Protein AF-A0A954I9X8-F1 (afdb_monomer)

Secondary structure (DSSP, 8-state):
--SS--EEE--SSS--EESS-SSTT--B---EEEEESSS--EESSSB--EEES--EESS-B-BSSSSSB-TTSSB-B-SS-EE-SS---EEE--B-S-STTPPSSBS---EEEEESS---EE--SS--EEESS---B-TTS-B---HHHH----SSSSSSS------EE--SSS-EEE--SS--EEESS--SSSS--SGGG------EEESS-SSS-STT-----STTGGGTS--EEESSS--B--B-EETTEE-SS----SS--S-SS------B--SS--TT-TTSPPB--EEE--SSS-EEEEESBS-EEE--SSS-EEEEESS--EEE--SSS-EEEEESB----EETTS-BTTTTB-S----EEEE-TTSS-EEEES-TTSEE----BS-TTS----EEEEESSS-EEEEESSS-EEEEE---TTT-------SS-SS--BTTTTB-SS--GGGTTS--TT-TT----EETTEEP-----EEEEEES--EEE--SS--EEEEEESS-EEEE-TTTTHHHHT--S---TTS----EEEEESSS-EEEE-SSS-EEE-SSSSS-EEE----S--TTS--PPPSEE----TTHHHHHHHHHHHH-----S-TTTTGGGTTTT---TTT-TTHHHHHHSS-S-SS---TT--S-S-SSS-SSGGG-S-EEEES-SSEE--TT--EEEEEEEESS--SS-EEEEEEES-TTTEEES-SEEEE-TTTSSSPEEEEEEE---S------EEEEEEEE-TTTPPTTGGG-EEEEEEE-------S--EEES-SEES-SSPPEEE---TT-S-EEEEEEETTTTEEEEEEEEESSSEE--SS---SEEEEEEEEEEETTTEE-PPPPPEEEEE-----BPPPPSEESSSS-EEEB---TTEEEEEEEEEETTT--S-SEEEEEE-SSEEE-SSPPPSEEEEEEEEEEETTS-B-PPPPPEEEEE--PPPEEE--S-BS-SS-EEEEPPPTT-SEEEEEEEETTSS--SEEEEEE-SSEEE-SSPPPSSEEEEEEEEE-GGG-EEEEPPPEEEEBT----BS-PPPTT-SS--EEB---BTEEEEEEEEEETTTTEEEEEEEEEE-SSEE--SSPPPTT-EEEEEEEEEETTS-BPPPPPPEEEEPPPP--S-TTS---SSTTSSS-SS---------------------------------------------------------------------------------------

Radius of gyration: 41.99 Å; Cα contacts (8 Å, |Δi|>4): 3431; chains: 1; bounding box: 114×127×110 Å

Sequence (1251 aa):
GGQDHDRILGEAGDDDIIGGHNVADGSDTDDYIDGGSGHDTIAGDNASIHREPRVTDPRWRTLSGTQVLEVNGNGAVTGTAQADPAGVPKRAITLFNHTTTTGAGVFGNDMIAGGSDNDVIFGQLGNDVIQGDGALLTISGDMIYDIATTHLSVDDYDGQGRDGDDYVEGGGGNDVIFGNLGQDDLIGGSSSLYGTPTASHRPDGQDIIFGGSNTHTARNDAGDLTPDGHGRDADVILGDNGNIFRIVGINGVATPNHLQYNWDIYGGQHVIPRSTQYLEYAFGDASNPAFNDELHGESGDDTIHGMSGNDVIFGDGQDDNLIGGAGHDRIFGGSGEDGILGDDGRIFTSRNGLTEPLNGILTAAVQADFNIPNTYIGAMTNVSGRLKKTVDLASYYVGGNDIIYGGLGDDFIHGGAGDDALSGAEATTAWFITTAQNGTPILGYNSSTRKFADYVAGNSLAKINGFVLNFDATSGGSKINDGMDNIFGDEGNDWLVGGTQNDRLFGGMGDDLLNADDNLETHGGMNIMVDEAPFADADFAYGGAGFDVLIGNTGADRLIDWVKNFNTYVVPIDPTPTGVPVAAPTIIRDPSSVLVALLRALGESGGIDSDVDATMNLLDTELGMFTIEDDNALWQANTWIGQPRDPAHTGILTSQDGLGGYETAVVPGITVTGPATLQVSEDGASQSLQISLTSAPAGNVVVHVTSSDTSEFSVSTATLTFTPTNWLIPQEIVITGVDDNIADGPQTSQLLLVVDAASAPTGWSLVSRSLNVASTDNDPSVATITGPAAVTLDQRPTITWTEVPGASGYEVWISNVSTHTNPYLRAIASTNSFTPTTDLGIGMYDVWIQAIMPGGNRWAWSKMIRFRVETPVAITEPTFFQDTARPVFEWQPLPGAVRYDVWISNTTTGQSPIVRDMNVTSTSWQVPTDLPISNYRIWVRGIDAGGRGGQWSVMKTFRVTTPPAPVGPLASTFDRTPTFEWAPVPFATSYTLSVKNLNTGAEVHRVTGLTSLSWTAPTNLPDAFYRWQVVATGLGNLPGNWSAPVDFYVGGRPDFITQPGTYSTTPTIQWMAVGGAARYEIQIDRTDIRQNNLIHLSNLTNPFFTPSTPFVSGGSYRMWVRAISTTGEVGIWSSMLTFSVALTEDADDSVLLTSVESVLAELLPPSVSNHLPIAQEDSSRRMSVAPVAAQATAAVPQHRITGEPTRVISTIQPHNTTAETVADHEVTIDDIIDSVLDSLTMGISADGTQN

Mean predicted aligned error: 20.41 Å

Solvent-accessible surface area (backbone atoms only — not comparable to full-atom values): 66942 Å² total; per-residue (Å²): 71,59,70,53,66,47,78,48,73,65,64,68,54,63,51,79,47,44,43,16,29,79,42,69,90,38,45,25,40,42,29,38,37,24,36,48,28,41,45,38,35,41,29,33,32,22,28,42,78,42,84,41,100,47,67,52,34,84,48,26,22,16,18,55,44,62,29,37,50,41,100,80,58,36,34,25,55,40,101,52,60,28,60,52,62,91,62,69,8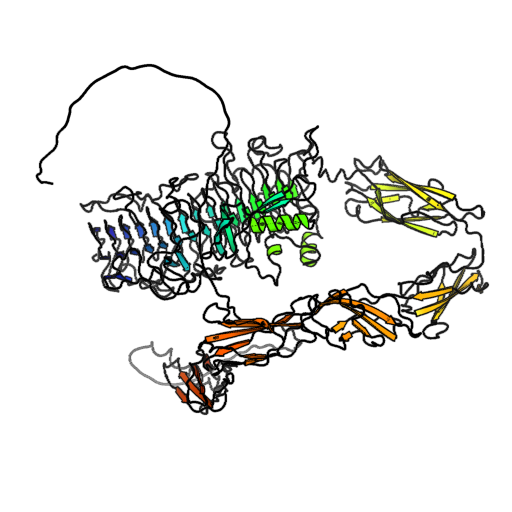7,37,64,48,59,33,59,37,69,57,36,80,80,56,63,90,49,42,31,35,42,29,39,41,15,39,11,32,20,44,36,41,40,33,40,41,54,35,47,24,36,40,30,31,21,29,74,42,58,41,103,82,75,48,71,69,67,62,39,93,81,65,67,44,66,54,67,47,66,86,52,87,80,46,29,30,48,32,33,39,26,36,18,29,26,47,26,38,41,27,41,27,45,20,40,30,40,40,26,37,9,29,44,64,81,46,66,29,84,45,67,68,32,40,41,64,52,42,30,38,38,30,39,24,25,66,80,36,76,49,95,79,36,56,48,53,84,54,65,34,24,53,23,51,27,24,32,35,42,29,36,51,30,30,39,68,26,47,30,22,32,44,60,68,43,72,52,81,44,64,48,70,61,71,52,70,75,75,44,91,49,61,51,70,41,56,28,46,36,70,47,95,64,54,85,69,50,74,78,54,84,66,38,49,31,42,38,36,33,20,29,11,41,24,39,39,37,40,42,41,18,21,18,27,39,35,30,24,7,35,46,21,40,40,32,32,26,36,40,29,31,35,39,35,33,29,20,22,56,24,29,38,31,38,22,35,50,44,83,27,68,31,25,21,62,44,52,25,52,51,56,62,35,79,63,49,43,67,60,44,80,44,67,44,89,95,56,86,52,63,50,78,27,31,54,72,67,41,78,41,48,32,41,41,68,67,44,77,81,49,47,33,32,26,42,38,22,33,16,37,25,53,22,27,39,38,35,34,22,18,44,22,40,35,21,33,24,34,60,30,89,88,60,64,65,89,72,52,55,86,87,64,62,80,49,46,70,33,86,92,73,66,40,43,67,81,65,47,56,82,54,74,49,41,49,65,88,86,49,75,87,44,58,68,46,50,59,99,83,40,76,56,74,18,38,46,22,25,38,36,31,30,30,39,40,25,40,40,34,35,34,33,58,44,23,36,42,37,33,4,32,21,54,21,34,42,37,45,44,43,47,58,58,34,92,75,29,39,39,72,44,57,59,62,81,91,40,61,46,49,24,36,38,36,39,31,44,41,50,17,30,41,36,37,32,46,73,54,22,40,40,38,40,72,75,68,76,40,54,47,74,47,57,40,40,54,72,58,65,92,85,65,84,80,69,61,57,36,63,45,63,66,88,43,81,57,50,54,54,42,53,51,46,46,40,77,48,36,27,54,60,73,79,58,54,82,90,75,58,39,72,37,47,50,50,19,59,75,43,71,87,76,41,57,63,62,44,40,70,57,65,68,80,79,75,64,83,52,72,76,59,84,77,68,86,84,35,64,32,70,78,71,34,44,77,54,71,25,62,50,42,78,45,78,51,66,72,98,69,48,66,33,18,22,75,47,40,60,41,69,36,35,37,23,41,59,38,77,38,96,38,55,36,34,33,36,42,44,57,76,44,67,69,52,28,46,59,77,44,57,60,50,78,33,32,68,87,45,19,71,53,63,44,79,41,38,42,26,14,29,73,62,99,62,85,80,60,69,50,75,46,38,43,39,38,35,34,36,58,92,49,32,39,96,78,32,51,80,30,67,53,77,45,69,36,30,31,35,67,56,73,77,62,77,43,42,69,73,30,57,55,62,63,38,61,51,44,42,57,52,31,31,33,50,64,46,86,77,47,65,20,28,43,41,42,32,24,33,63,25,76,70,34,76,73,62,45,76,51,77,28,81,52,56,48,48,60,53,96,56,73,68,23,32,30,40,34,42,38,38,43,26,45,23,29,79,92,72,50,69,54,75,65,26,71,70,50,65,30,26,28,25,39,52,35,54,66,57,89,65,65,52,69,31,70,42,42,50,52,74,51,41,36,61,85,58,61,42,42,68,26,24,38,39,40,30,26,32,62,73,78,66,38,74,65,71,44,74,46,77,70,43,73,63,52,62,48,61,50,94,56,76,46,48,22,34,41,35,38,39,35,36,18,33,20,16,66,64,72,49,69,38,35,62,19,79,79,45,64,34,29,30,20,33,39,28,48,81,70,28,70,83,44,14,15,57,58,38,49,49,54,41,30,38,48,84,50,60,66,44,70,23,28,33,41,39,31,16,28,57,81,70,51,26,26,82,41,75,46,68,75,35,81,62,59,55,52,59,47,93,55,74,56,68,77,40,44,30,27,34,36,35,26,30,24,12,54,88,76,36,66,28,37,61,20,79,76,39,67,30,28,30,47,17,33,30,50,74,75,54,82,61,60,42,82,43,48,59,39,70,41,38,36,49,69,36,42,62,48,57,26,27,32,39,41,29,30,32,56,81,78,68,39,71,68,73,42,71,50,75,73,38,74,55,57,56,51,62,58,94,59,69,53,62,64,64,37,34,33,39,30,38,36,22,27,26,30,74,88,67,53,72,26,49,67,26,72,81,46,73,51,49,25,49,70,72,88,68,95,63,97,83,77,76,99,79,83,73,94,76,77,90,73,73,92,81,90,88,87,85,88,89,84,90,85,90,83,91,84,92,88,87,88,90,83,91,84,89,89,87,88,86,84,87,85,82,82,87,89,90,88,78,69,30,57,58,90,90,87,92,92,84,91,84,88,90,82,84,90,83,89,87,84,81,86,88,88,90,85,82,88,90,87,84,91,87,88,82,88,86,88,86,83,90,87,89,85,83,90,84,84,87,132

pLDDT: mean 81.11, std 19.73, range [24.08, 98.81]

Structure (mmCIF, N/CA/C/O backbone):
data_AF-A0A954I9X8-F1
#
_entry.id   AF-A0A954I9X8-F1
#
loop_
_atom_site.group_PDB
_atom_site.id
_atom_site.type_symbol
_atom_site.label_atom_id
_atom_site.label_alt_id
_atom_site.label_comp_id
_atom_site.label_asym_id
_atom_site.label_entity_id
_atom_site.label_seq_id
_atom_site.pdbx_PDB_ins_code
_atom_site.Cartn_x
_atom_site.Cartn_y
_atom_site.Cartn_z
_atom_site.occupancy
_atom_site.B_iso_or_equiv
_atom_site.auth_seq_id
_atom_site.auth_comp_id
_atom_site.auth_asym_id
_atom_site.auth_atom_id
_atom_site.pdbx_PDB_model_num
ATOM 1 N N . GLY A 1 1 ? 38.640 -7.318 -29.055 1.00 73.06 1 GLY A N 1
ATOM 2 C CA . GLY A 1 1 ? 40.051 -7.570 -28.753 1.00 73.06 1 GLY A CA 1
ATOM 3 C C . GLY A 1 1 ? 40.530 -8.782 -29.516 1.00 73.06 1 GLY A C 1
ATOM 4 O O . GLY A 1 1 ? 40.394 -8.823 -30.747 1.00 73.06 1 GLY A O 1
ATOM 5 N N . GLY A 1 2 ? 41.136 -9.726 -28.799 1.00 69.88 2 GLY A N 1
ATOM 6 C CA . GLY A 1 2 ? 42.067 -10.722 -29.322 1.00 69.88 2 GLY A CA 1
ATOM 7 C C . GLY A 1 2 ? 41.688 -12.166 -28.992 1.00 69.88 2 GLY A C 1
ATOM 8 O O . GLY A 1 2 ? 40.712 -12.677 -29.519 1.00 69.88 2 GLY A O 1
ATOM 9 N N . GLN A 1 3 ? 42.557 -12.879 -28.268 1.00 71.19 3 GLN A N 1
ATOM 10 C CA . GLN A 1 3 ? 42.355 -14.249 -27.732 1.00 71.19 3 GLN A CA 1
ATOM 11 C C . GLN A 1 3 ? 43.103 -14.441 -26.393 1.00 71.19 3 GLN A C 1
ATOM 13 O O . GLN A 1 3 ? 43.373 -15.565 -25.972 1.00 71.19 3 GLN A O 1
ATOM 18 N N . ASP A 1 4 ? 43.537 -13.331 -25.806 1.00 78.38 4 ASP A N 1
ATOM 19 C CA . ASP A 1 4 ? 44.440 -13.168 -24.671 1.00 78.38 4 ASP A CA 1
ATOM 20 C C . ASP A 1 4 ? 44.066 -11.802 -24.051 1.00 78.38 4 ASP A C 1
ATOM 22 O O . ASP A 1 4 ? 43.669 -10.930 -24.824 1.00 78.38 4 ASP A O 1
ATOM 26 N N . HIS A 1 5 ? 44.259 -11.597 -22.739 1.00 87.00 5 HIS A N 1
ATOM 27 C CA . HIS A 1 5 ? 43.947 -10.338 -22.029 1.00 87.00 5 HIS A CA 1
ATOM 28 C C . HIS A 1 5 ? 44.456 -9.090 -22.785 1.00 87.00 5 HIS A C 1
ATOM 30 O O . HIS A 1 5 ? 45.675 -8.853 -22.855 1.00 87.00 5 HIS A O 1
ATOM 36 N N . ASP A 1 6 ? 43.546 -8.295 -23.338 1.00 88.94 6 ASP A N 1
ATOM 37 C CA . ASP A 1 6 ? 43.826 -7.107 -24.141 1.00 88.94 6 ASP A CA 1
ATOM 38 C C . ASP A 1 6 ? 43.747 -5.813 -23.302 1.00 88.94 6 ASP A C 1
ATOM 40 O O . ASP A 1 6 ? 43.467 -5.795 -22.100 1.00 88.94 6 ASP A O 1
ATOM 44 N N . ARG A 1 7 ? 44.100 -4.691 -23.941 1.00 90.38 7 ARG A N 1
ATOM 45 C CA . ARG A 1 7 ? 43.895 -3.332 -23.417 1.00 90.38 7 ARG A CA 1
ATOM 46 C C . ARG A 1 7 ? 43.417 -2.435 -24.542 1.00 90.38 7 ARG A C 1
ATOM 48 O O . ARG A 1 7 ? 44.132 -2.291 -25.539 1.00 90.38 7 ARG A O 1
ATOM 55 N N . ILE A 1 8 ? 42.244 -1.840 -24.380 1.00 91.31 8 ILE A N 1
ATOM 56 C CA . ILE A 1 8 ? 41.554 -1.088 -25.427 1.00 91.31 8 ILE A CA 1
ATOM 57 C C . ILE A 1 8 ? 41.275 0.331 -24.927 1.00 91.31 8 ILE A C 1
ATOM 59 O O . ILE A 1 8 ? 40.847 0.509 -23.795 1.00 91.31 8 ILE A O 1
ATOM 63 N N . LEU A 1 9 ? 41.559 1.319 -25.779 1.00 90.81 9 LEU A N 1
ATOM 64 C CA . LEU A 1 9 ? 41.191 2.723 -25.596 1.00 90.81 9 LEU A CA 1
ATOM 65 C C . LEU A 1 9 ? 40.485 3.193 -26.882 1.00 90.81 9 LEU A C 1
ATOM 67 O O . LEU A 1 9 ? 41.047 2.965 -27.962 1.00 90.81 9 LEU A O 1
ATOM 71 N N . GLY A 1 10 ? 39.315 3.831 -26.790 1.00 89.56 10 GLY A N 1
ATOM 72 C CA . GLY A 1 10 ? 38.648 4.501 -27.926 1.00 89.56 10 GLY A CA 1
ATOM 73 C C . GLY A 1 10 ? 39.274 5.863 -28.272 1.00 89.56 10 GLY A C 1
ATOM 74 O O . GLY A 1 10 ? 39.486 6.201 -29.437 1.00 89.56 10 GLY A O 1
ATOM 75 N N . GLU A 1 11 ? 39.720 6.589 -27.245 1.00 88.06 11 GLU A N 1
ATOM 76 C CA . GLU A 1 11 ? 40.218 7.977 -27.260 1.00 88.06 11 GLU A CA 1
ATOM 77 C C . GLU A 1 11 ? 39.112 9.050 -27.248 1.00 88.06 11 GLU A C 1
ATOM 79 O O . GLU A 1 11 ? 38.972 9.721 -26.225 1.00 88.06 11 GLU A O 1
ATOM 84 N N . ALA A 1 12 ? 38.415 9.318 -28.366 1.00 88.94 12 ALA A N 1
ATOM 85 C CA . ALA A 1 12 ? 37.444 10.427 -28.430 1.00 88.94 12 ALA A CA 1
ATOM 86 C C . ALA A 1 12 ? 36.490 10.443 -29.647 1.00 88.94 12 ALA A C 1
ATOM 88 O O . ALA A 1 12 ? 36.916 10.607 -30.801 1.00 88.94 12 ALA A O 1
ATOM 89 N N . GLY A 1 13 ? 35.194 10.512 -29.340 1.00 89.19 13 GLY A N 1
ATOM 90 C CA . GLY A 1 13 ? 34.048 10.670 -30.234 1.00 89.19 13 GLY A CA 1
ATOM 91 C C . GLY A 1 13 ? 33.440 9.329 -30.638 1.00 89.19 13 GLY A C 1
ATOM 92 O O . GLY A 1 13 ? 34.181 8.462 -31.084 1.00 89.19 13 GLY A O 1
ATOM 93 N N . ASP A 1 14 ? 32.102 9.234 -30.593 1.00 90.88 14 ASP A N 1
ATOM 94 C CA . ASP A 1 14 ? 31.291 8.006 -30.617 1.00 90.88 14 ASP A CA 1
ATOM 95 C C . ASP A 1 14 ? 32.010 6.783 -31.244 1.00 90.88 14 ASP A C 1
ATOM 97 O O . ASP A 1 14 ? 32.214 6.747 -32.467 1.00 90.88 14 ASP A O 1
ATOM 101 N N . ASP A 1 15 ? 32.306 5.741 -30.471 1.00 92.44 15 ASP A N 1
ATOM 102 C CA . ASP A 1 15 ? 33.028 4.530 -30.883 1.00 92.44 15 ASP A CA 1
ATOM 103 C C . ASP A 1 15 ? 32.180 3.240 -30.773 1.00 92.44 15 ASP A C 1
ATOM 105 O O . ASP A 1 15 ? 31.000 3.272 -30.428 1.00 92.44 15 ASP A O 1
ATOM 109 N N . ASP A 1 16 ? 32.692 2.090 -31.222 1.00 93.81 16 ASP A N 1
ATOM 110 C CA . ASP A 1 16 ? 32.002 0.791 -31.074 1.00 93.81 16 ASP A CA 1
ATOM 111 C C . ASP A 1 16 ? 33.018 -0.270 -30.611 1.00 93.81 16 ASP A C 1
ATOM 113 O O . ASP A 1 16 ? 33.804 -0.773 -31.425 1.00 93.81 16 ASP A O 1
ATOM 117 N N . ILE A 1 17 ? 33.019 -0.612 -29.320 1.00 94.88 17 ILE A N 1
ATOM 118 C CA . ILE A 1 17 ? 34.087 -1.399 -28.689 1.00 94.88 17 ILE A CA 1
ATOM 119 C C . ILE A 1 17 ? 33.609 -2.806 -28.314 1.00 94.88 17 ILE A C 1
ATOM 121 O O . ILE A 1 17 ? 32.496 -3.014 -27.842 1.00 94.88 17 ILE A O 1
ATOM 125 N N . ILE A 1 18 ? 34.472 -3.791 -28.564 1.00 94.88 18 ILE A N 1
ATOM 126 C CA . ILE A 1 18 ? 34.276 -5.201 -28.219 1.00 94.88 18 ILE A CA 1
ATOM 127 C C . ILE A 1 18 ? 35.623 -5.696 -27.671 1.00 94.88 18 ILE A C 1
ATOM 129 O O . ILE A 1 18 ? 36.606 -5.661 -28.425 1.00 94.88 18 ILE A O 1
ATOM 133 N N . GLY A 1 19 ? 35.691 -6.145 -26.417 1.00 93.19 19 GLY A N 1
ATOM 134 C CA . GLY A 1 19 ? 36.862 -6.824 -25.832 1.00 93.19 19 GLY A CA 1
ATOM 135 C C . GLY A 1 19 ? 37.069 -8.224 -26.416 1.00 93.19 19 GLY A C 1
ATOM 136 O O . GLY A 1 19 ? 38.165 -8.589 -26.841 1.00 93.19 19 GLY A O 1
ATOM 137 N N . GLY A 1 20 ? 35.979 -8.934 -26.694 1.00 91.06 20 GLY A N 1
ATOM 138 C CA . GLY A 1 20 ? 36.012 -10.231 -27.363 1.00 91.06 20 GLY A CA 1
ATOM 139 C C . GLY A 1 20 ? 36.133 -10.231 -28.893 1.00 91.06 20 GLY A C 1
ATOM 140 O O . GLY A 1 20 ? 36.539 -9.246 -29.533 1.00 91.06 20 GLY A O 1
ATOM 141 N N . HIS A 1 21 ? 35.751 -11.352 -29.527 1.00 90.56 21 HIS A N 1
ATOM 142 C CA . HIS A 1 21 ? 35.602 -11.431 -30.993 1.00 90.56 21 HIS A CA 1
ATOM 143 C C . HIS A 1 21 ? 34.249 -10.923 -31.480 1.00 90.56 21 HIS A C 1
ATOM 145 O O . HIS A 1 21 ? 33.198 -11.189 -30.907 1.00 90.56 21 HIS A O 1
ATOM 151 N N . ASN A 1 22 ? 34.242 -10.392 -32.704 1.00 89.88 22 ASN A N 1
ATOM 152 C CA . ASN A 1 22 ? 33.011 -10.090 -33.435 1.00 89.88 22 ASN A CA 1
ATOM 153 C C . ASN A 1 22 ? 32.286 -11.316 -34.043 1.00 89.88 22 ASN A C 1
ATOM 155 O O . ASN A 1 22 ? 31.605 -11.195 -35.068 1.00 89.88 22 ASN A O 1
ATOM 159 N N . VAL A 1 23 ? 32.443 -12.504 -33.443 1.00 88.75 23 VAL A N 1
ATOM 160 C CA . VAL A 1 23 ? 31.797 -13.766 -33.844 1.00 88.75 23 VAL A CA 1
ATOM 161 C C . VAL A 1 23 ? 31.526 -14.677 -32.640 1.00 88.75 23 VAL A C 1
ATOM 163 O O . VAL A 1 23 ? 32.365 -14.818 -31.759 1.00 88.75 23 VAL A O 1
ATOM 166 N N . ALA A 1 24 ? 30.383 -15.368 -32.652 1.00 88.31 24 ALA A N 1
ATOM 167 C CA . ALA A 1 24 ? 30.064 -16.416 -31.678 1.00 88.31 24 ALA A CA 1
ATOM 168 C C . ALA A 1 24 ? 31.063 -17.592 -31.712 1.00 88.31 24 ALA A C 1
ATOM 170 O O . ALA A 1 24 ? 31.702 -17.847 -32.738 1.00 88.31 24 ALA A O 1
ATOM 171 N N . ASP A 1 25 ? 31.155 -18.325 -30.596 1.00 88.38 25 ASP A N 1
ATOM 172 C CA . ASP A 1 25 ? 32.179 -19.348 -30.319 1.00 88.38 25 ASP A CA 1
ATOM 173 C C . ASP A 1 25 ? 33.637 -18.819 -30.428 1.00 88.38 25 ASP A C 1
ATOM 175 O O . ASP A 1 25 ? 34.570 -19.595 -30.673 1.00 88.38 25 ASP A O 1
ATOM 179 N N . GLY A 1 26 ? 33.848 -17.502 -30.275 1.00 88.25 26 GLY A N 1
ATOM 180 C CA . GLY A 1 26 ? 35.170 -16.900 -30.068 1.00 88.25 26 GLY A CA 1
ATOM 181 C C . GLY A 1 26 ? 35.835 -17.386 -28.774 1.00 88.25 26 GLY A C 1
ATOM 182 O O . GLY A 1 26 ? 35.205 -18.060 -27.969 1.00 88.25 26 GLY A O 1
ATOM 183 N N . SER A 1 27 ? 37.129 -17.114 -28.596 1.00 88.88 27 SER A N 1
ATOM 184 C CA . SER A 1 27 ? 37.865 -17.490 -27.379 1.00 88.88 27 SER A CA 1
ATOM 185 C C . SER A 1 27 ? 38.403 -16.228 -26.728 1.00 88.88 27 SER A C 1
ATOM 187 O O . SER A 1 27 ? 39.059 -15.467 -27.439 1.00 88.88 27 SER A O 1
ATOM 189 N N . ASP A 1 28 ? 38.127 -16.063 -25.434 1.00 89.19 28 ASP A N 1
ATOM 190 C CA . ASP A 1 28 ? 38.314 -14.827 -24.661 1.00 89.19 28 ASP A CA 1
ATOM 191 C C . ASP A 1 28 ? 38.716 -15.071 -23.210 1.00 89.19 28 ASP A C 1
ATOM 193 O O . ASP A 1 28 ? 38.669 -16.209 -22.725 1.00 89.19 28 ASP A O 1
ATOM 197 N N . THR A 1 29 ? 39.150 -13.979 -22.577 1.00 90.88 29 THR A N 1
ATOM 198 C CA . THR A 1 29 ? 39.664 -13.857 -21.210 1.00 90.88 29 THR A CA 1
ATOM 199 C C . THR A 1 29 ? 39.729 -12.381 -20.795 1.00 90.88 29 THR A C 1
ATOM 201 O O . THR A 1 29 ? 40.055 -11.575 -21.656 1.00 90.88 29 THR A O 1
ATOM 204 N N . ASP A 1 30 ? 39.630 -12.114 -19.492 1.00 93.00 30 ASP A N 1
ATOM 205 C CA . ASP A 1 30 ? 39.868 -10.873 -18.728 1.00 93.00 30 ASP A CA 1
ATOM 206 C C . ASP A 1 30 ? 40.473 -9.682 -19.526 1.00 93.00 30 ASP A C 1
ATOM 208 O O . ASP A 1 30 ? 41.690 -9.632 -19.746 1.00 93.00 30 ASP A O 1
ATOM 212 N N . ASP A 1 31 ? 39.648 -8.704 -19.911 1.00 92.88 31 ASP A N 1
ATOM 213 C CA . ASP A 1 31 ? 40.035 -7.507 -20.681 1.00 92.88 31 ASP A CA 1
ATOM 214 C C . ASP A 1 31 ? 40.041 -6.201 -19.849 1.00 92.88 31 ASP A C 1
ATOM 216 O O . ASP A 1 31 ? 39.447 -6.098 -18.776 1.00 92.88 31 ASP A O 1
ATOM 220 N N . TYR A 1 32 ? 40.729 -5.167 -20.358 1.00 92.81 32 TYR A N 1
ATOM 221 C CA . TYR A 1 32 ? 40.663 -3.792 -19.832 1.00 92.81 32 TYR A CA 1
ATOM 222 C C . TYR A 1 32 ? 40.215 -2.830 -20.937 1.00 92.81 32 TYR A C 1
ATOM 224 O O . TYR A 1 32 ? 40.943 -2.647 -21.922 1.00 92.81 32 TYR A O 1
ATOM 232 N N . ILE A 1 33 ? 39.056 -2.197 -20.765 1.00 94.06 33 ILE A N 1
ATOM 233 C CA . ILE A 1 33 ? 38.392 -1.387 -21.789 1.00 94.06 33 ILE A CA 1
ATOM 234 C C . ILE A 1 33 ? 38.090 0.017 -21.258 1.00 94.06 33 ILE A C 1
ATOM 236 O O . ILE A 1 33 ? 37.566 0.178 -20.163 1.00 94.06 33 ILE A O 1
ATOM 240 N N . ASP A 1 34 ? 38.430 1.022 -22.055 1.00 93.06 34 ASP A N 1
ATOM 241 C CA . ASP A 1 34 ? 38.291 2.449 -21.763 1.00 93.06 34 ASP A CA 1
ATOM 242 C C . ASP A 1 34 ? 37.729 3.105 -23.043 1.00 93.06 34 ASP A C 1
ATOM 244 O O . ASP A 1 34 ? 38.372 3.030 -24.096 1.00 93.06 34 ASP A O 1
ATOM 248 N N . GLY A 1 35 ? 36.506 3.642 -23.024 1.00 92.88 35 GLY A N 1
ATOM 249 C CA . GLY A 1 35 ? 35.920 4.328 -24.188 1.00 92.88 35 GLY A CA 1
ATOM 250 C C . GLY A 1 35 ? 36.608 5.674 -24.413 1.00 92.88 35 GLY A C 1
ATOM 251 O O . GLY A 1 35 ? 37.529 5.813 -25.232 1.00 92.88 35 GLY A O 1
ATOM 252 N N . GLY A 1 36 ? 36.230 6.640 -23.578 1.00 89.69 36 GLY A N 1
ATOM 253 C CA . GLY A 1 36 ? 37.015 7.823 -23.242 1.00 89.69 36 GLY A CA 1
ATOM 254 C C . GLY A 1 36 ? 36.208 9.119 -23.253 1.00 89.69 36 GLY A C 1
ATOM 255 O O . GLY A 1 36 ? 36.281 9.891 -22.301 1.00 89.69 36 GLY A O 1
ATOM 256 N N . SER A 1 37 ? 35.493 9.402 -24.346 1.00 89.75 37 SER A N 1
ATOM 257 C CA . SER A 1 37 ? 34.581 10.556 -24.473 1.00 89.75 37 SER A CA 1
ATOM 258 C C . SER A 1 37 ? 33.772 10.477 -25.769 1.00 89.75 37 SER A C 1
ATOM 260 O O . SER A 1 37 ? 34.291 10.028 -26.792 1.00 89.75 37 SER A O 1
ATOM 262 N N . GLY A 1 38 ? 32.557 11.021 -25.780 1.00 89.31 38 GLY A N 1
ATOM 263 C CA . GLY A 1 38 ? 31.548 10.775 -26.812 1.00 89.31 38 GLY A CA 1
ATOM 264 C C . GLY A 1 38 ? 30.759 9.484 -26.570 1.00 89.31 38 GLY A C 1
ATOM 265 O O . GLY A 1 38 ? 31.248 8.572 -25.928 1.00 89.31 38 GLY A O 1
ATOM 266 N N . HIS A 1 39 ? 29.540 9.425 -27.117 1.00 90.00 39 HIS A N 1
ATOM 267 C CA . HIS A 1 39 ? 28.581 8.344 -26.861 1.00 90.00 39 HIS A CA 1
ATOM 268 C C . HIS A 1 39 ? 29.012 7.022 -27.508 1.00 90.00 39 HIS A C 1
ATOM 270 O O . HIS A 1 39 ? 28.680 6.755 -28.674 1.00 90.00 39 HIS A O 1
ATOM 276 N N . ASP A 1 40 ? 29.709 6.171 -26.786 1.00 92.94 40 ASP A N 1
ATOM 277 C CA . ASP A 1 40 ? 30.250 4.887 -27.198 1.00 92.94 40 ASP A CA 1
ATOM 278 C C . ASP A 1 40 ? 29.196 3.767 -27.088 1.00 92.94 40 ASP A C 1
ATOM 280 O O . ASP A 1 40 ? 27.974 3.973 -27.055 1.00 92.94 40 ASP A O 1
ATOM 284 N N . THR A 1 41 ? 29.644 2.528 -27.259 1.00 95.19 41 THR A N 1
ATOM 285 C CA . THR A 1 41 ? 28.881 1.304 -26.995 1.00 95.19 41 THR A CA 1
ATOM 286 C C . THR A 1 41 ? 29.904 0.200 -26.808 1.00 95.19 41 THR A C 1
ATOM 288 O O . THR A 1 41 ? 30.636 -0.116 -27.754 1.00 95.19 41 THR A O 1
ATOM 291 N N . ILE A 1 42 ? 29.952 -0.368 -25.609 1.00 97.19 42 ILE A N 1
ATOM 292 C CA . ILE A 1 42 ? 31.013 -1.269 -25.170 1.00 97.19 42 ILE A CA 1
ATOM 293 C C . ILE A 1 42 ? 30.416 -2.625 -24.813 1.00 97.19 42 ILE A C 1
ATOM 295 O O . ILE A 1 42 ? 29.397 -2.714 -24.137 1.00 97.19 42 ILE A O 1
ATOM 299 N N . ALA A 1 43 ? 31.067 -3.689 -25.265 1.00 96.62 43 ALA A N 1
ATOM 300 C CA . ALA A 1 43 ? 30.844 -5.042 -24.783 1.00 96.62 43 ALA A CA 1
ATOM 301 C C . ALA A 1 43 ? 32.189 -5.629 -24.334 1.00 96.62 43 ALA A C 1
ATOM 303 O O . ALA A 1 43 ? 33.156 -5.522 -25.095 1.00 96.62 43 ALA A O 1
ATOM 304 N N . GLY A 1 44 ? 32.240 -6.241 -23.147 1.00 95.38 44 GLY A N 1
ATOM 305 C CA . GLY A 1 44 ? 33.391 -7.011 -22.661 1.00 95.38 44 GLY A CA 1
ATOM 306 C C . GLY A 1 44 ? 33.705 -8.174 -23.602 1.00 95.38 44 GLY A C 1
ATOM 307 O O . GLY A 1 44 ? 34.460 -8.033 -24.562 1.00 95.38 44 GLY A O 1
ATOM 308 N N . ASP A 1 45 ? 33.005 -9.291 -23.435 1.00 93.94 45 ASP A N 1
ATOM 309 C CA . ASP A 1 45 ? 33.086 -10.477 -24.297 1.00 93.94 45 ASP A CA 1
ATOM 310 C C . ASP A 1 45 ? 32.683 -10.276 -25.787 1.00 93.94 45 ASP A C 1
ATOM 312 O O . ASP A 1 45 ? 32.416 -9.195 -26.316 1.00 93.94 45 ASP A O 1
ATOM 316 N N . ASN A 1 46 ? 32.596 -11.408 -26.491 1.00 92.88 46 ASN A N 1
ATOM 317 C CA . ASN A 1 46 ? 32.135 -11.588 -27.863 1.00 92.88 46 ASN A CA 1
ATOM 318 C C . ASN A 1 46 ? 30.760 -10.955 -28.175 1.00 92.88 46 ASN A C 1
ATOM 320 O O . ASN A 1 46 ? 29.725 -11.600 -28.015 1.00 92.88 46 ASN A O 1
ATOM 324 N N . ALA A 1 47 ? 30.735 -9.775 -28.796 1.00 95.00 47 ALA A N 1
ATOM 325 C CA . ALA A 1 47 ? 29.506 -9.147 -29.297 1.00 95.00 47 ALA A CA 1
ATOM 326 C C . ALA A 1 47 ? 29.556 -8.810 -30.801 1.00 95.00 47 ALA A C 1
ATOM 328 O O . ALA A 1 47 ? 30.569 -8.953 -31.481 1.00 95.00 47 ALA A O 1
ATOM 329 N N . SER A 1 48 ? 28.444 -8.333 -31.362 1.00 93.50 48 SER A N 1
ATOM 330 C CA . SER A 1 48 ? 28.380 -7.764 -32.714 1.00 93.50 48 SER A CA 1
ATOM 331 C C . SER A 1 48 ? 27.671 -6.415 -32.706 1.00 93.50 48 SER A C 1
ATOM 333 O O . SER A 1 48 ? 26.441 -6.356 -32.710 1.00 93.50 48 SER A O 1
ATOM 335 N N . ILE A 1 49 ? 28.457 -5.341 -32.784 1.00 93.62 49 ILE A N 1
ATOM 336 C CA . ILE A 1 49 ? 27.984 -3.953 -32.783 1.00 93.62 49 ILE A CA 1
ATOM 337 C C . ILE A 1 49 ? 28.028 -3.383 -34.208 1.00 93.62 49 ILE A C 1
ATOM 339 O O . ILE A 1 49 ? 29.038 -3.492 -34.910 1.00 93.62 49 ILE A O 1
ATOM 343 N N . HIS A 1 50 ? 26.920 -2.803 -34.678 1.00 90.12 50 HIS A N 1
ATOM 344 C CA . HIS A 1 50 ? 26.782 -2.201 -36.011 1.00 90.12 50 HIS A CA 1
ATOM 345 C C . HIS A 1 50 ? 25.991 -0.884 -35.950 1.00 90.12 50 HIS A C 1
ATOM 347 O O . HIS A 1 50 ? 24.791 -0.907 -35.685 1.00 90.12 50 HIS A O 1
ATOM 353 N N . ARG A 1 51 ? 26.586 0.267 -36.295 1.00 87.31 51 ARG A N 1
ATOM 354 C CA . ARG A 1 51 ? 25.814 1.523 -36.424 1.00 87.31 51 ARG A CA 1
ATOM 355 C C . ARG A 1 51 ? 24.779 1.441 -37.543 1.00 87.31 51 ARG A C 1
ATOM 357 O O . ARG A 1 51 ? 25.109 1.160 -38.698 1.00 87.31 51 ARG A O 1
ATOM 364 N N . GLU A 1 52 ? 23.530 1.760 -37.218 1.00 81.31 52 GLU A N 1
ATOM 365 C CA . GLU A 1 52 ? 22.426 1.798 -38.173 1.00 81.31 52 GLU A CA 1
ATOM 366 C C . GLU A 1 52 ? 21.887 3.225 -38.353 1.00 81.31 52 GLU A C 1
ATOM 368 O O . GLU A 1 52 ? 21.866 4.012 -37.412 1.00 81.31 52 GLU A O 1
ATOM 373 N N . PRO A 1 53 ? 21.331 3.579 -39.529 1.00 76.50 53 PRO A N 1
ATOM 374 C CA . PRO A 1 53 ? 20.610 4.839 -39.721 1.00 76.50 53 PRO A CA 1
ATOM 375 C C . PRO A 1 53 ? 19.205 4.816 -39.073 1.00 76.50 53 PRO A C 1
ATOM 377 O O . PRO A 1 53 ? 18.282 5.466 -39.576 1.00 76.50 53 PRO A O 1
ATOM 380 N N . ARG A 1 54 ? 19.011 4.023 -38.007 1.00 84.12 54 ARG A N 1
ATOM 381 C CA . ARG A 1 54 ? 17.771 3.973 -37.226 1.00 84.12 54 ARG A CA 1
ATOM 382 C C . ARG A 1 54 ? 17.772 5.133 -36.235 1.00 84.12 54 ARG A C 1
ATOM 384 O O . ARG A 1 54 ? 18.771 5.383 -35.578 1.00 84.12 54 ARG A O 1
ATOM 391 N N . VAL A 1 55 ? 16.642 5.828 -36.130 1.00 81.19 55 VAL A N 1
ATOM 392 C CA . VAL A 1 55 ? 16.443 6.901 -35.135 1.00 81.19 55 VAL A CA 1
ATOM 393 C C . VAL A 1 55 ? 15.676 6.421 -33.903 1.00 81.19 55 VAL A C 1
ATOM 395 O O . VAL A 1 55 ? 15.523 7.180 -32.962 1.00 81.19 55 VAL A O 1
ATOM 398 N N . THR A 1 56 ? 15.151 5.191 -33.931 1.00 89.81 56 THR A N 1
ATOM 399 C CA . THR A 1 56 ? 14.300 4.598 -32.888 1.00 89.81 56 THR A CA 1
ATOM 400 C C . THR A 1 56 ? 15.013 3.471 -32.163 1.00 89.81 56 THR A C 1
ATOM 402 O O . THR A 1 56 ? 15.651 2.663 -32.844 1.00 89.81 56 THR A O 1
ATOM 405 N N . ASP A 1 57 ? 14.840 3.356 -30.847 1.00 91.31 57 ASP A N 1
ATOM 406 C CA . ASP A 1 57 ? 15.661 2.507 -29.978 1.00 91.31 57 ASP A CA 1
ATOM 407 C C . ASP A 1 57 ? 14.882 1.639 -28.958 1.00 91.31 57 ASP A C 1
ATOM 409 O O . ASP A 1 57 ? 13.782 2.024 -28.547 1.00 91.31 57 ASP A O 1
ATOM 413 N N . PRO A 1 58 ? 15.382 0.439 -28.578 1.00 91.94 58 PRO A N 1
ATOM 414 C CA . PRO A 1 58 ? 14.790 -0.383 -27.527 1.00 91.94 58 PRO A CA 1
ATOM 415 C C . PRO A 1 58 ? 14.629 0.288 -26.154 1.00 91.94 58 PRO A C 1
ATOM 417 O O . PRO A 1 58 ? 13.607 -0.023 -25.549 1.00 91.94 58 PRO A O 1
ATOM 420 N N . ARG A 1 59 ? 15.501 1.190 -25.674 1.00 93.31 59 ARG A N 1
ATOM 421 C CA . ARG A 1 59 ? 15.293 1.818 -24.343 1.00 93.31 59 ARG A CA 1
ATOM 422 C C . ARG A 1 59 ? 14.090 2.771 -24.335 1.00 93.31 59 ARG A C 1
ATOM 424 O O . ARG A 1 59 ? 13.288 2.784 -23.408 1.00 93.31 59 ARG A O 1
ATOM 431 N N . TRP A 1 60 ? 13.888 3.522 -25.419 1.00 95.38 60 TRP A N 1
ATOM 432 C CA . TRP A 1 60 ? 12.848 4.553 -25.486 1.00 95.38 60 TRP A CA 1
ATOM 433 C C . TRP A 1 60 ? 11.461 4.001 -25.848 1.00 95.38 60 TRP A C 1
ATOM 435 O O . TRP A 1 60 ? 11.260 3.294 -26.850 1.00 95.38 60 TRP A O 1
ATOM 445 N N . ARG A 1 61 ? 10.463 4.357 -25.030 1.00 96.69 61 ARG A N 1
ATOM 446 C CA . ARG A 1 61 ? 9.090 3.827 -25.100 1.00 96.69 61 ARG A CA 1
ATOM 447 C C . ARG A 1 61 ? 8.019 4.912 -24.993 1.00 96.69 61 ARG A C 1
ATOM 449 O O . ARG A 1 61 ? 8.248 6.014 -24.511 1.00 96.69 61 ARG A O 1
ATOM 456 N N . THR A 1 62 ? 6.808 4.563 -25.426 1.00 97.50 62 THR A N 1
ATOM 457 C CA . THR A 1 62 ? 5.581 5.260 -25.002 1.00 97.50 62 THR A CA 1
ATOM 458 C C . THR A 1 62 ? 4.749 4.326 -24.146 1.00 97.50 62 THR A C 1
ATOM 460 O O . THR A 1 62 ? 4.690 3.126 -24.434 1.00 97.50 62 THR A O 1
ATOM 463 N N . LEU A 1 63 ? 4.071 4.877 -23.144 1.00 96.94 63 LEU A N 1
ATOM 464 C CA . LEU A 1 63 ? 3.126 4.146 -22.309 1.00 96.94 63 LEU A CA 1
ATOM 465 C C . LEU A 1 63 ? 1.908 3.710 -23.137 1.00 96.94 63 LEU A C 1
ATOM 467 O O . LEU A 1 63 ? 1.400 4.453 -23.981 1.00 96.94 63 LEU A O 1
ATOM 471 N N . SER A 1 64 ? 1.427 2.498 -22.882 1.00 94.00 64 SER A N 1
ATOM 472 C CA . SER A 1 64 ? 0.184 1.931 -23.412 1.00 94.00 64 SER A CA 1
ATOM 473 C C . SER A 1 64 ? -1.051 2.652 -22.858 1.00 94.00 64 SER A C 1
ATOM 475 O O . SER A 1 64 ? -2.068 2.745 -23.549 1.00 94.00 64 SER A O 1
ATOM 477 N N . GLY A 1 65 ? -0.949 3.199 -21.642 1.00 93.62 65 GLY A N 1
ATOM 478 C CA . GLY A 1 65 ? -1.955 4.039 -20.988 1.00 93.62 65 GLY A CA 1
ATOM 479 C C . GLY A 1 65 ? -1.401 5.418 -20.619 1.00 93.62 65 GLY A C 1
ATOM 480 O O . GLY A 1 65 ? -0.793 6.093 -21.452 1.00 93.62 65 GLY A O 1
ATOM 481 N N . THR A 1 66 ? -1.638 5.841 -19.375 1.00 93.38 66 THR A N 1
ATOM 482 C CA . THR A 1 66 ? -1.102 7.089 -18.792 1.00 93.38 66 THR A CA 1
ATOM 483 C C . THR A 1 66 ? -0.177 6.873 -17.598 1.00 93.38 66 THR A C 1
ATOM 485 O O . THR A 1 66 ? 0.514 7.817 -17.247 1.00 93.38 66 THR A O 1
ATOM 488 N N . GLN A 1 67 ? -0.177 5.681 -16.995 1.00 94.00 67 GLN A N 1
ATOM 489 C CA . GLN A 1 67 ? 0.650 5.324 -15.838 1.00 94.00 67 GLN A CA 1
ATOM 490 C C . GLN A 1 67 ? 1.973 4.688 -16.277 1.00 94.00 67 GLN A C 1
ATOM 492 O O . GLN A 1 67 ? 2.000 4.085 -17.352 1.00 94.00 67 GLN A O 1
ATOM 497 N N . VAL A 1 68 ? 3.033 4.794 -15.467 1.00 94.06 68 VAL A N 1
ATOM 498 C CA . VAL A 1 68 ? 4.337 4.162 -15.754 1.00 94.06 68 VAL A CA 1
ATOM 499 C C . VAL A 1 68 ? 4.353 2.651 -15.491 1.00 94.06 68 VAL A C 1
ATOM 501 O O . VAL A 1 68 ? 4.964 1.924 -16.275 1.00 94.06 68 VAL A O 1
ATOM 504 N N . LEU A 1 69 ? 3.627 2.157 -14.483 1.00 90.31 69 LEU A N 1
ATOM 505 C CA . LEU A 1 69 ? 3.519 0.728 -14.138 1.00 90.31 69 LEU A CA 1
ATOM 506 C C . LEU A 1 69 ? 2.086 0.196 -14.362 1.00 90.31 69 LEU A C 1
ATOM 508 O O . LEU A 1 69 ? 1.113 0.953 -14.302 1.00 90.31 69 LEU A O 1
ATOM 512 N N . GLU A 1 70 ? 1.946 -1.104 -14.640 1.00 86.06 70 GLU A N 1
ATOM 513 C CA . GLU A 1 70 ? 0.677 -1.843 -14.560 1.00 86.06 70 GLU A CA 1
ATOM 514 C C . GLU A 1 70 ? 0.450 -2.396 -13.134 1.00 86.06 70 GLU A C 1
ATOM 516 O O . GLU A 1 70 ? 1.310 -2.316 -12.261 1.00 86.06 70 GLU A O 1
ATOM 521 N N . VAL A 1 71 ? -0.723 -2.996 -12.896 1.00 79.69 71 VAL A N 1
ATOM 522 C CA . VAL A 1 71 ? -1.149 -3.526 -11.578 1.00 79.69 71 VAL A CA 1
ATOM 523 C C . VAL A 1 71 ? -0.268 -4.695 -11.083 1.00 79.69 71 VAL A C 1
ATOM 525 O O . VAL A 1 71 ? -0.291 -5.058 -9.918 1.00 79.69 71 VAL A O 1
ATOM 528 N N . ASN A 1 72 ? 0.542 -5.301 -11.953 1.00 73.75 72 ASN A N 1
ATOM 529 C CA . ASN A 1 72 ? 1.467 -6.389 -11.611 1.00 73.75 72 ASN A CA 1
ATOM 530 C C . ASN A 1 72 ? 2.937 -5.926 -11.557 1.00 73.75 72 ASN A C 1
ATOM 532 O O . ASN A 1 72 ? 3.818 -6.661 -12.012 1.00 73.75 72 ASN A O 1
ATOM 536 N N . GLY A 1 73 ? 3.187 -4.678 -11.140 1.00 78.38 73 GLY A N 1
ATOM 537 C CA . GLY A 1 73 ? 4.524 -4.065 -11.048 1.00 78.38 73 GLY A CA 1
ATOM 538 C C . GLY A 1 73 ? 5.152 -3.692 -12.390 1.00 78.38 73 GLY A C 1
ATOM 539 O O . GLY A 1 73 ? 5.815 -2.676 -12.518 1.00 78.38 73 GLY A O 1
ATOM 540 N N . ASN A 1 74 ? 4.902 -4.496 -13.420 1.00 86.62 74 ASN A N 1
ATOM 541 C CA . ASN A 1 74 ? 5.559 -4.415 -14.715 1.00 86.62 74 ASN A CA 1
ATOM 542 C C . ASN A 1 74 ? 5.178 -3.155 -15.505 1.00 86.62 74 ASN A C 1
ATOM 544 O O . ASN A 1 74 ? 4.024 -2.730 -15.532 1.00 86.62 74 ASN A O 1
ATOM 548 N N . GLY A 1 75 ? 6.151 -2.618 -16.231 1.00 87.25 75 GLY A N 1
ATOM 549 C CA . GLY A 1 75 ? 6.066 -1.362 -16.956 1.00 87.25 75 GLY A CA 1
ATOM 550 C C . GLY A 1 75 ? 4.975 -1.335 -18.020 1.00 87.25 75 GLY A C 1
ATOM 551 O O . GLY A 1 75 ? 4.930 -2.166 -18.931 1.00 87.25 75 GLY A O 1
ATOM 552 N N . ALA A 1 76 ? 4.118 -0.317 -17.957 1.00 91.75 76 ALA A N 1
ATOM 553 C CA . ALA A 1 76 ? 2.941 -0.158 -18.809 1.00 91.75 76 ALA A CA 1
ATOM 554 C C . ALA A 1 76 ? 3.277 0.345 -20.226 1.00 91.75 76 ALA A C 1
ATOM 556 O O . ALA A 1 76 ? 2.562 1.176 -20.792 1.00 91.75 76 ALA A O 1
ATOM 557 N N . VAL A 1 77 ? 4.373 -0.124 -20.823 1.00 95.38 77 VAL A N 1
ATOM 558 C CA . VAL A 1 77 ? 4.913 0.344 -22.108 1.00 95.38 77 VAL A CA 1
ATOM 559 C C . VAL A 1 77 ? 4.259 -0.313 -23.328 1.00 95.38 77 VAL A C 1
ATOM 561 O O . VAL A 1 77 ? 3.632 -1.370 -23.267 1.00 95.38 77 VAL A O 1
ATOM 564 N N . THR A 1 78 ? 4.399 0.323 -24.491 1.00 94.81 78 THR A N 1
ATOM 565 C CA . THR A 1 78 ? 4.086 -0.279 -25.795 1.00 94.81 78 THR A CA 1
ATOM 566 C C . THR A 1 78 ? 5.310 -0.996 -26.363 1.00 94.81 78 THR A C 1
ATOM 568 O O . THR A 1 78 ? 6.415 -0.469 -26.324 1.00 94.81 78 THR A O 1
ATOM 571 N N . GLY A 1 79 ? 5.136 -2.157 -27.001 1.00 90.56 79 GLY A N 1
ATOM 572 C CA . GLY A 1 79 ? 6.232 -2.895 -27.656 1.00 90.56 79 GLY A CA 1
ATOM 573 C C . GLY A 1 79 ? 6.772 -2.257 -28.950 1.00 90.56 79 GLY A C 1
ATOM 574 O O . GLY A 1 79 ? 6.988 -2.962 -29.933 1.00 90.56 79 GLY A O 1
ATOM 575 N N . THR A 1 80 ? 6.898 -0.929 -29.028 1.00 93.25 80 THR A N 1
ATOM 576 C CA . THR A 1 80 ? 7.411 -0.199 -30.200 1.00 93.25 80 THR A CA 1
ATOM 577 C C . THR A 1 80 ? 8.466 0.820 -29.778 1.00 93.25 80 THR A C 1
ATOM 579 O O . THR A 1 80 ? 8.163 1.770 -29.057 1.00 93.25 80 THR A O 1
ATOM 582 N N . ALA A 1 81 ? 9.682 0.631 -30.290 1.00 93.62 81 ALA A N 1
ATOM 583 C CA . ALA A 1 81 ? 10.816 1.538 -30.148 1.00 93.62 81 ALA A CA 1
ATOM 584 C C . ALA A 1 81 ? 10.479 2.967 -30.598 1.00 93.62 81 ALA A C 1
ATOM 586 O O . ALA A 1 81 ? 9.947 3.169 -31.695 1.00 93.62 81 ALA A O 1
ATOM 587 N N . GLN A 1 82 ? 10.804 3.946 -29.757 1.00 94.69 82 GLN A N 1
ATOM 588 C CA . GLN A 1 82 ? 10.635 5.374 -30.036 1.00 94.69 82 GLN A CA 1
ATOM 589 C C . GLN A 1 82 ? 11.978 6.041 -30.303 1.00 94.69 82 GLN A C 1
ATOM 591 O O . GLN A 1 82 ? 13.025 5.429 -30.108 1.00 94.69 82 GLN A O 1
ATOM 596 N N . ALA A 1 83 ? 11.942 7.275 -30.804 1.00 91.38 83 ALA A N 1
ATOM 597 C CA . ALA A 1 83 ? 13.158 8.050 -30.983 1.00 91.38 83 ALA A CA 1
ATOM 598 C C . ALA A 1 83 ? 13.667 8.592 -29.647 1.00 91.38 83 ALA A C 1
ATOM 600 O O . ALA A 1 83 ? 12.885 9.097 -28.844 1.00 91.38 83 ALA A O 1
ATOM 601 N N . ASP A 1 84 ? 14.978 8.495 -29.470 1.00 89.56 84 ASP A N 1
ATOM 602 C CA . ASP A 1 84 ? 15.733 9.193 -28.437 1.00 89.56 84 ASP A CA 1
ATOM 603 C C . ASP A 1 84 ? 15.634 10.726 -28.661 1.00 89.56 84 ASP A C 1
ATOM 605 O O . ASP A 1 84 ? 15.907 11.180 -29.781 1.00 89.56 84 ASP A O 1
ATOM 609 N N . PRO A 1 85 ? 15.244 11.524 -27.645 1.00 89.69 85 PRO A N 1
ATOM 610 C CA . PRO A 1 85 ? 15.204 12.987 -27.706 1.00 89.69 85 PRO A CA 1
ATOM 611 C C . PRO A 1 85 ? 16.543 13.679 -27.999 1.00 89.69 85 PRO A C 1
ATOM 613 O O . PRO A 1 85 ? 16.537 14.710 -28.676 1.00 89.69 85 PRO A O 1
ATOM 616 N N . ALA A 1 86 ? 17.672 13.134 -27.529 1.00 82.81 86 ALA A N 1
ATOM 617 C CA . ALA A 1 86 ? 19.008 13.666 -27.812 1.00 82.81 86 ALA A CA 1
ATOM 618 C C . ALA A 1 86 ? 19.400 13.435 -29.284 1.00 82.81 86 ALA A C 1
ATOM 620 O O . ALA A 1 86 ? 20.056 14.269 -29.914 1.00 82.81 86 ALA A O 1
ATOM 621 N N . GLY A 1 87 ? 18.902 12.345 -29.876 1.00 79.31 87 GLY A N 1
ATOM 622 C CA . GLY A 1 87 ? 19.056 12.026 -31.294 1.00 79.31 87 GLY A CA 1
ATOM 623 C C . GLY A 1 87 ? 20.390 11.364 -31.645 1.00 79.31 87 GLY A C 1
ATOM 624 O O . GLY A 1 87 ? 20.815 11.446 -32.802 1.00 79.31 87 GLY A O 1
ATOM 625 N N . VAL A 1 88 ? 21.030 10.715 -30.668 1.00 79.19 88 VAL A N 1
ATOM 626 C CA . VAL A 1 88 ? 22.322 10.026 -30.809 1.00 79.19 88 VAL A CA 1
ATOM 627 C C . VAL A 1 88 ? 22.207 8.881 -31.837 1.00 79.19 88 VAL A C 1
ATOM 629 O O . VAL A 1 88 ? 21.178 8.193 -31.872 1.00 79.19 88 VAL A O 1
ATOM 632 N N . PRO A 1 89 ? 23.212 8.639 -32.705 1.00 72.25 89 PRO A N 1
ATOM 633 C CA . PRO A 1 89 ? 23.207 7.503 -33.630 1.00 72.25 89 PRO A CA 1
ATOM 634 C C . PRO A 1 89 ? 23.125 6.165 -32.882 1.00 72.25 89 PRO A C 1
ATOM 636 O O . PRO A 1 89 ? 23.860 5.945 -31.928 1.00 72.25 89 PRO A O 1
ATOM 639 N N . LYS A 1 90 ? 22.259 5.239 -33.312 1.00 85.38 90 LYS A N 1
ATOM 640 C CA . LYS A 1 90 ? 22.011 4.001 -32.552 1.00 85.38 90 LYS A CA 1
ATOM 641 C C . LYS A 1 90 ? 22.608 2.748 -33.206 1.00 85.38 90 LYS A C 1
ATOM 643 O O . LYS A 1 90 ? 22.583 2.577 -34.431 1.00 85.38 90 LYS A O 1
ATOM 648 N N . ARG A 1 91 ? 23.123 1.844 -32.367 1.00 88.56 91 ARG A N 1
ATOM 649 C CA . ARG A 1 91 ? 23.776 0.582 -32.752 1.00 88.56 91 ARG A CA 1
ATOM 650 C C . ARG A 1 91 ? 22.781 -0.582 -32.793 1.00 88.56 91 ARG A C 1
ATOM 652 O O . ARG A 1 91 ? 21.970 -0.745 -31.889 1.00 88.56 91 ARG A O 1
ATOM 659 N N . ALA A 1 92 ? 22.822 -1.428 -33.815 1.00 89.25 92 ALA A N 1
ATOM 660 C CA . ALA A 1 92 ? 22.324 -2.795 -33.694 1.00 89.25 92 ALA A CA 1
ATOM 661 C C . ALA A 1 92 ? 23.382 -3.610 -32.939 1.00 89.25 92 ALA A C 1
ATOM 663 O O . ALA A 1 92 ? 24.513 -3.726 -33.410 1.00 89.25 92 ALA A O 1
ATOM 664 N N . ILE A 1 93 ? 23.007 -4.117 -31.767 1.00 92.19 93 ILE A N 1
ATOM 665 C CA . ILE A 1 93 ? 23.858 -4.883 -30.850 1.00 92.19 93 ILE A CA 1
ATOM 666 C C . ILE A 1 93 ? 23.358 -6.332 -30.846 1.00 92.19 93 ILE A C 1
ATOM 668 O O . ILE A 1 93 ? 22.174 -6.601 -31.073 1.00 92.19 93 ILE A O 1
ATOM 672 N N . THR A 1 94 ? 24.264 -7.283 -30.654 1.00 91.31 94 THR A N 1
ATOM 673 C CA . THR A 1 94 ? 23.945 -8.687 -30.378 1.00 91.31 94 THR A CA 1
ATOM 674 C C . THR A 1 94 ? 25.080 -9.272 -29.557 1.00 91.31 94 THR A C 1
ATOM 676 O O . THR A 1 94 ? 26.172 -9.453 -30.094 1.00 91.31 94 THR A O 1
ATOM 679 N N . LEU A 1 95 ? 24.818 -9.559 -28.286 1.00 93.44 95 LEU A N 1
ATOM 680 C CA . LEU A 1 95 ? 25.735 -10.300 -27.417 1.00 93.44 95 LEU A CA 1
ATOM 681 C C . LEU A 1 95 ? 25.803 -11.760 -27.904 1.00 93.44 95 LEU A C 1
ATOM 683 O O . LEU A 1 95 ? 24.776 -12.341 -28.282 1.00 93.44 95 LEU A O 1
ATOM 687 N N . PHE A 1 96 ? 26.993 -12.358 -27.960 1.00 91.81 96 PHE A N 1
ATOM 688 C CA . PHE A 1 96 ? 27.163 -13.777 -28.282 1.00 91.81 96 PHE A CA 1
ATOM 689 C C . PHE A 1 96 ? 27.479 -14.583 -27.029 1.00 91.81 96 PHE A C 1
ATOM 691 O O . PHE A 1 96 ? 27.810 -14.047 -25.985 1.00 91.81 96 PHE A O 1
ATOM 698 N N . ASN A 1 97 ? 27.365 -15.907 -27.136 1.00 89.88 97 ASN A N 1
ATOM 699 C CA . ASN A 1 97 ? 27.751 -16.858 -26.092 1.00 89.88 97 ASN A CA 1
ATOM 700 C C . ASN A 1 97 ? 27.053 -16.670 -24.721 1.00 89.88 97 ASN A C 1
ATOM 702 O O . ASN A 1 97 ? 27.339 -17.435 -23.811 1.00 89.88 97 ASN A O 1
ATOM 706 N N . HIS A 1 98 ? 26.099 -15.753 -24.568 1.00 91.19 98 HIS A N 1
ATOM 707 C CA . HIS A 1 98 ? 25.395 -15.488 -23.313 1.00 91.19 98 HIS A CA 1
ATOM 708 C C . HIS A 1 98 ? 24.464 -16.655 -22.928 1.00 91.19 98 HIS A C 1
ATOM 710 O O . HIS A 1 98 ? 23.327 -16.713 -23.394 1.00 91.19 98 HIS A O 1
ATOM 716 N N . THR A 1 99 ? 24.943 -17.654 -22.164 1.00 89.81 99 THR A N 1
ATOM 717 C CA . THR A 1 99 ? 24.124 -18.759 -21.613 1.00 89.81 99 THR A CA 1
ATOM 718 C C . THR A 1 99 ? 24.724 -19.394 -20.356 1.00 89.81 99 THR A C 1
ATOM 720 O O . THR A 1 99 ? 25.937 -19.553 -20.244 1.00 89.81 99 THR A O 1
ATOM 723 N N . THR A 1 100 ? 23.866 -19.984 -19.516 1.00 82.94 100 THR A N 1
ATOM 724 C CA . THR A 1 100 ? 24.254 -20.862 -18.385 1.00 82.94 100 THR A CA 1
ATOM 725 C C . THR A 1 100 ? 25.009 -22.146 -18.793 1.00 82.94 100 THR A C 1
ATOM 727 O O . THR A 1 100 ? 25.334 -22.978 -17.946 1.00 82.94 100 THR A O 1
ATOM 730 N N . THR A 1 101 ? 25.200 -22.401 -20.093 1.00 87.88 101 THR A N 1
ATOM 731 C CA . THR A 1 101 ? 25.862 -23.606 -20.636 1.00 87.88 101 THR A CA 1
ATOM 732 C C . THR A 1 101 ? 27.156 -23.307 -21.387 1.00 87.88 101 THR A C 1
ATOM 734 O O . THR A 1 101 ? 27.750 -24.208 -21.987 1.00 87.88 101 THR A O 1
ATOM 737 N N . THR A 1 102 ? 27.583 -22.049 -21.360 1.00 89.56 102 THR A N 1
ATOM 738 C CA . THR A 1 102 ? 28.739 -21.547 -22.090 1.00 89.56 102 THR A CA 1
ATOM 739 C C . THR A 1 102 ? 30.044 -22.060 -21.478 1.00 89.56 102 THR A C 1
ATOM 741 O O . THR A 1 102 ? 30.152 -22.289 -20.274 1.00 89.56 102 THR A O 1
ATOM 744 N N . GLY A 1 103 ? 31.029 -22.356 -22.328 1.00 83.88 103 GLY A N 1
ATOM 745 C CA . GLY A 1 103 ? 32.285 -22.969 -21.899 1.00 83.88 103 GLY A CA 1
ATOM 746 C C . GLY A 1 103 ? 33.328 -21.924 -21.521 1.00 83.88 103 GLY A C 1
ATOM 747 O O . GLY A 1 103 ? 33.671 -21.110 -22.364 1.00 83.88 103 GLY A O 1
ATOM 748 N N . ALA A 1 104 ? 33.877 -21.999 -20.307 1.00 79.69 104 ALA A N 1
ATOM 749 C CA . ALA A 1 104 ? 34.936 -21.099 -19.837 1.00 79.69 104 ALA A CA 1
ATOM 750 C C . ALA A 1 104 ? 36.083 -20.924 -20.859 1.00 79.69 104 ALA A C 1
ATOM 752 O O . ALA A 1 104 ? 36.566 -21.913 -21.430 1.00 79.69 104 ALA A O 1
ATOM 753 N N . GLY A 1 105 ? 36.529 -19.678 -21.053 1.00 84.19 105 GLY A N 1
ATOM 754 C CA . GLY A 1 105 ? 37.487 -19.289 -22.099 1.00 84.19 105 GLY A CA 1
ATOM 755 C C . GLY A 1 105 ? 36.848 -18.858 -23.429 1.00 84.19 105 GLY A C 1
ATOM 756 O O . GLY A 1 105 ? 37.527 -18.855 -24.460 1.00 84.19 105 GLY A O 1
ATOM 757 N N . VAL A 1 106 ? 35.547 -18.544 -23.415 1.00 89.62 106 VAL A N 1
ATOM 758 C CA . VAL A 1 106 ? 34.823 -17.762 -24.446 1.00 89.62 106 VAL A CA 1
ATOM 759 C C . VAL A 1 106 ? 34.166 -16.510 -23.839 1.00 89.62 106 VAL A C 1
ATOM 761 O O . VAL A 1 106 ? 33.280 -15.916 -24.456 1.00 89.62 106 VAL A O 1
ATOM 764 N N . PHE A 1 107 ? 34.582 -16.193 -22.612 1.00 92.56 107 PHE A N 1
ATOM 765 C CA . PHE A 1 107 ? 34.210 -15.038 -21.815 1.00 92.56 107 PHE A CA 1
ATOM 766 C C . PHE A 1 107 ? 35.305 -14.741 -20.775 1.00 92.56 107 PHE A C 1
ATOM 768 O O . PHE A 1 107 ? 36.122 -15.638 -20.499 1.00 92.56 107 PHE A O 1
ATOM 775 N N . GLY A 1 108 ? 35.330 -13.513 -20.262 1.00 92.44 108 GLY A N 1
ATOM 776 C CA . GLY A 1 108 ? 36.343 -12.958 -19.372 1.00 92.44 108 GLY A CA 1
ATOM 777 C C . GLY A 1 108 ? 35.885 -12.677 -17.936 1.00 92.44 108 GLY A C 1
ATOM 778 O O . GLY A 1 108 ? 35.128 -13.436 -17.336 1.00 92.44 108 GLY A O 1
ATOM 779 N N . ASN A 1 109 ? 36.485 -11.626 -17.389 1.00 94.25 109 ASN A N 1
ATOM 780 C CA . ASN A 1 109 ? 36.336 -11.064 -16.047 1.00 94.25 109 ASN A CA 1
ATOM 781 C C . ASN A 1 109 ? 36.847 -9.626 -16.209 1.00 94.25 109 ASN A C 1
ATOM 783 O O . ASN A 1 109 ? 38.030 -9.346 -15.981 1.00 94.25 109 ASN A O 1
ATOM 787 N N . ASP A 1 110 ? 36.008 -8.771 -16.776 1.00 94.94 110 ASP A N 1
ATOM 788 C CA . ASP A 1 110 ? 36.451 -7.595 -17.517 1.00 94.94 110 ASP A CA 1
ATOM 789 C C . ASP A 1 110 ? 36.393 -6.325 -16.666 1.00 94.94 110 ASP A C 1
ATOM 791 O O . ASP A 1 110 ? 35.535 -6.154 -15.802 1.00 94.94 110 ASP A O 1
ATOM 795 N N . MET A 1 111 ? 37.322 -5.400 -16.911 1.00 94.50 111 MET A N 1
ATOM 796 C CA . MET A 1 111 ? 37.274 -4.057 -16.337 1.00 94.50 111 MET A CA 1
ATOM 797 C C . MET A 1 111 ? 36.915 -3.053 -17.428 1.00 94.50 111 MET A C 1
ATOM 799 O O . MET A 1 111 ? 37.682 -2.884 -18.380 1.00 94.50 111 MET A O 1
ATOM 803 N N . ILE A 1 112 ? 35.780 -2.372 -17.272 1.00 95.81 112 ILE A N 1
ATOM 804 C CA . ILE A 1 112 ? 35.215 -1.455 -18.264 1.00 95.81 112 ILE A CA 1
ATOM 805 C C . ILE A 1 112 ? 35.026 -0.052 -17.664 1.00 95.81 112 ILE A C 1
ATOM 807 O O . ILE A 1 112 ? 34.667 0.111 -16.496 1.00 95.81 112 ILE A O 1
ATOM 811 N N . ALA A 1 113 ? 35.273 0.964 -18.484 1.00 94.31 113 ALA A N 1
ATOM 812 C CA . ALA A 1 113 ? 34.796 2.326 -18.297 1.00 94.31 113 ALA A CA 1
ATOM 813 C C . ALA A 1 113 ? 34.282 2.872 -19.636 1.00 94.31 113 ALA A C 1
ATOM 815 O O . ALA A 1 113 ? 34.960 2.696 -20.657 1.00 94.31 113 ALA A O 1
ATOM 816 N N . GLY A 1 114 ? 33.122 3.527 -19.623 1.00 93.44 114 GLY A N 1
ATOM 817 C CA . GLY A 1 114 ? 32.607 4.299 -20.753 1.00 93.44 114 GLY A CA 1
ATOM 818 C C . GLY A 1 114 ? 33.399 5.590 -20.940 1.00 93.44 114 GLY A C 1
ATOM 819 O O . GLY A 1 114 ? 34.230 5.699 -21.846 1.00 93.44 114 GLY A O 1
ATOM 820 N N . GLY A 1 115 ? 33.215 6.534 -20.022 1.00 90.31 115 GLY A N 1
ATOM 821 C CA . GLY A 1 115 ? 33.735 7.901 -20.091 1.00 90.31 115 GLY A CA 1
ATOM 822 C C . GLY A 1 115 ? 32.607 8.927 -20.242 1.00 90.31 115 GLY A C 1
ATOM 823 O O . GLY A 1 115 ? 31.456 8.561 -20.423 1.00 90.31 115 GLY A O 1
ATOM 824 N N . SER A 1 116 ? 32.944 10.216 -20.163 1.00 87.12 116 SER A N 1
ATOM 825 C CA . SER A 1 116 ? 32.018 11.305 -19.787 1.00 87.12 116 SER A CA 1
ATOM 826 C C . SER A 1 116 ? 30.960 11.746 -20.835 1.00 87.12 116 SER A C 1
ATOM 828 O O . SER A 1 116 ? 30.898 12.936 -21.167 1.00 87.12 116 SER A O 1
ATOM 830 N N . ASP A 1 117 ? 30.206 10.832 -21.448 1.00 89.81 117 ASP A N 1
ATOM 831 C CA . ASP A 1 117 ? 29.154 11.105 -22.445 1.00 89.81 117 ASP A CA 1
ATOM 832 C C . ASP A 1 117 ? 28.248 9.862 -22.643 1.00 89.81 117 ASP A C 1
ATOM 834 O O . ASP A 1 117 ? 28.722 8.845 -23.121 1.00 89.81 117 ASP A O 1
ATOM 838 N N . ASN A 1 118 ? 26.922 9.997 -22.477 1.00 91.50 118 ASN A N 1
ATOM 839 C CA . ASN A 1 118 ? 25.893 8.926 -22.546 1.00 91.50 118 ASN A CA 1
ATOM 840 C C . ASN A 1 118 ? 26.226 7.636 -23.344 1.00 91.50 118 ASN A C 1
ATOM 842 O O . ASN A 1 118 ? 26.085 7.593 -24.579 1.00 91.50 118 ASN A O 1
ATOM 846 N N . ASP A 1 119 ? 26.470 6.552 -22.625 1.00 93.81 119 ASP A N 1
ATOM 847 C CA . ASP A 1 119 ? 26.997 5.286 -23.112 1.00 93.81 119 ASP A CA 1
ATOM 848 C C . ASP A 1 119 ? 25.972 4.130 -23.113 1.00 93.81 119 ASP A C 1
ATOM 850 O O . ASP A 1 119 ? 24.751 4.281 -22.919 1.00 93.81 119 ASP A O 1
ATOM 854 N N . VAL A 1 120 ? 26.460 2.948 -23.509 1.00 95.69 120 VAL A N 1
ATOM 855 C CA . VAL A 1 120 ? 25.737 1.667 -23.477 1.00 95.69 120 VAL A CA 1
ATOM 856 C C . VAL A 1 120 ? 26.757 0.549 -23.260 1.00 95.69 120 VAL A C 1
ATOM 858 O O . VAL A 1 120 ? 27.466 0.177 -24.202 1.00 95.69 120 VAL A O 1
ATOM 861 N N . ILE A 1 121 ? 26.809 0.001 -22.048 1.00 98.19 121 ILE A N 1
ATOM 862 C CA . ILE A 1 121 ? 27.836 -0.950 -21.614 1.00 98.19 121 ILE A CA 1
ATOM 863 C C . ILE A 1 121 ? 27.218 -2.316 -21.287 1.00 98.19 121 ILE A C 1
ATOM 865 O O . ILE A 1 121 ? 26.139 -2.409 -20.702 1.00 98.19 121 ILE A O 1
ATOM 869 N N . PHE A 1 122 ? 27.923 -3.381 -21.671 1.00 98.06 122 PHE A N 1
ATOM 870 C CA . PHE A 1 122 ? 27.634 -4.765 -21.297 1.00 98.06 122 PHE A CA 1
ATOM 871 C C . PHE A 1 122 ? 28.926 -5.430 -20.810 1.00 98.06 122 PHE A C 1
ATOM 873 O O . PHE A 1 122 ? 29.881 -5.499 -21.592 1.00 98.06 122 PHE A O 1
ATOM 880 N N . GLY A 1 123 ? 28.957 -5.962 -19.586 1.00 96.75 123 GLY A N 1
ATOM 881 C CA . GLY A 1 123 ? 30.022 -6.885 -19.165 1.00 96.75 123 GLY A CA 1
ATOM 882 C C . GLY A 1 123 ? 29.919 -8.177 -19.976 1.00 96.75 123 GLY A C 1
ATOM 883 O O . GLY A 1 123 ? 30.628 -8.354 -20.977 1.00 96.75 123 GLY A O 1
ATOM 884 N N . GLN A 1 124 ? 28.856 -8.931 -19.665 1.00 95.25 124 GLN A N 1
ATOM 885 C CA . GLN A 1 124 ? 28.356 -10.203 -20.207 1.00 95.25 124 GLN A CA 1
ATOM 886 C C . GLN A 1 124 ? 28.463 -11.359 -19.205 1.00 95.25 124 GLN A C 1
ATOM 888 O O . GLN A 1 124 ? 27.609 -11.474 -18.329 1.00 95.25 124 GLN A O 1
ATOM 893 N N . LEU A 1 125 ? 29.419 -12.281 -19.365 1.00 94.44 125 LEU A N 1
ATOM 894 C CA . LEU A 1 125 ? 29.554 -13.434 -18.473 1.00 94.44 125 LEU A CA 1
ATOM 895 C C . LEU A 1 125 ? 30.888 -13.358 -17.736 1.00 94.44 125 LEU A C 1
ATOM 897 O O . LEU A 1 125 ? 31.897 -13.795 -18.278 1.00 94.44 125 LEU A O 1
ATOM 901 N N . GLY A 1 126 ? 30.894 -12.912 -16.485 1.00 94.38 126 GLY A N 1
ATOM 902 C CA . GLY A 1 126 ? 32.151 -12.759 -15.760 1.00 94.38 126 GLY A CA 1
ATOM 903 C C . GLY A 1 126 ? 32.002 -12.578 -14.255 1.00 94.38 126 GLY A C 1
ATOM 904 O O . GLY A 1 126 ? 31.157 -13.185 -13.603 1.00 94.38 126 GLY A O 1
ATOM 905 N N . ASN A 1 127 ? 32.919 -11.792 -13.710 1.00 95.56 127 ASN A N 1
ATOM 906 C CA . ASN A 1 127 ? 32.766 -11.034 -12.472 1.00 95.56 127 ASN A CA 1
ATOM 907 C C . ASN A 1 127 ? 33.417 -9.708 -12.835 1.00 95.56 127 ASN A C 1
ATOM 909 O O . ASN A 1 127 ? 34.647 -9.586 -12.745 1.00 95.56 127 ASN A O 1
ATOM 913 N N . ASP A 1 128 ? 32.610 -8.829 -13.405 1.00 97.06 128 ASP A N 1
ATOM 914 C CA . ASP A 1 128 ? 33.058 -7.675 -14.171 1.00 97.06 128 ASP A CA 1
ATOM 915 C C . ASP A 1 128 ? 33.042 -6.417 -13.295 1.00 97.06 128 ASP A C 1
ATOM 917 O O . ASP A 1 128 ? 32.365 -6.354 -12.270 1.00 97.06 128 ASP A O 1
ATOM 921 N N . VAL A 1 129 ? 33.838 -5.413 -13.659 1.00 96.75 129 VAL A N 1
ATOM 922 C CA . VAL A 1 129 ? 33.934 -4.145 -12.924 1.00 96.75 129 VAL A CA 1
ATOM 923 C C . VAL A 1 129 ? 33.732 -3.002 -13.902 1.00 96.75 129 VAL A C 1
ATOM 925 O O . VAL A 1 129 ? 34.624 -2.697 -14.696 1.00 96.75 129 VAL A O 1
ATOM 928 N N . ILE A 1 130 ? 32.555 -2.388 -13.847 1.00 97.50 130 ILE A N 1
ATOM 929 C CA . ILE A 1 130 ? 32.054 -1.437 -14.837 1.00 97.50 130 ILE A CA 1
ATOM 930 C C . ILE A 1 130 ? 31.887 -0.059 -14.196 1.00 97.50 130 ILE A C 1
ATOM 932 O O . ILE A 1 130 ? 31.345 0.061 -13.104 1.00 97.50 130 ILE A O 1
ATOM 936 N N . GLN A 1 131 ? 32.328 0.979 -14.899 1.00 94.50 131 GLN A N 1
ATOM 937 C CA . GLN A 1 131 ? 31.910 2.364 -14.676 1.00 94.50 131 GLN A CA 1
ATOM 938 C C . GLN A 1 131 ? 31.175 2.857 -15.924 1.00 94.50 131 GLN A C 1
ATOM 940 O O . GLN A 1 131 ? 31.608 2.504 -17.027 1.00 94.50 131 GLN A O 1
ATOM 945 N N . GLY A 1 132 ? 30.168 3.714 -15.759 1.00 93.75 132 GLY A N 1
ATOM 946 C CA . GLY A 1 132 ? 29.723 4.632 -16.808 1.00 93.75 132 GLY A CA 1
ATOM 947 C C . GLY A 1 132 ? 30.821 5.656 -17.098 1.00 93.75 132 GLY A C 1
ATOM 948 O O . GLY A 1 132 ? 31.789 5.353 -17.801 1.00 93.75 132 GLY A O 1
ATOM 949 N N . ASP A 1 133 ? 30.755 6.840 -16.493 1.00 86.06 133 ASP A N 1
ATOM 950 C CA . ASP A 1 133 ? 31.616 7.981 -16.861 1.00 86.06 133 ASP A CA 1
ATOM 951 C C . ASP A 1 133 ? 33.096 7.914 -16.410 1.00 86.06 133 ASP A C 1
ATOM 953 O O . ASP A 1 133 ? 33.887 8.819 -16.701 1.00 86.06 133 ASP A O 1
ATOM 957 N N . GLY A 1 134 ? 33.494 6.854 -15.699 1.00 87.06 134 GLY A N 1
ATOM 958 C CA . GLY A 1 134 ? 34.841 6.679 -15.142 1.00 87.06 134 GLY A CA 1
ATOM 959 C C . GLY A 1 134 ? 35.977 6.480 -16.166 1.00 87.06 134 GLY A C 1
ATOM 960 O O . GLY A 1 134 ? 35.830 6.658 -17.373 1.00 87.06 134 GLY A O 1
ATOM 961 N N . ALA A 1 135 ? 37.163 6.081 -15.682 1.00 87.12 135 ALA A N 1
ATOM 962 C CA . ALA A 1 135 ? 38.314 5.784 -16.549 1.00 87.12 135 ALA A CA 1
ATOM 963 C C . ALA A 1 135 ? 39.340 4.835 -15.911 1.00 87.12 135 ALA A C 1
ATOM 965 O O . ALA A 1 135 ? 39.736 4.970 -14.748 1.00 87.12 135 ALA A O 1
ATOM 966 N N . LEU A 1 136 ? 39.869 3.913 -16.717 1.00 85.81 136 LEU A N 1
ATOM 967 C CA . LEU A 1 136 ? 40.763 2.839 -16.282 1.00 85.81 136 LEU A CA 1
ATOM 968 C C . LEU A 1 136 ? 42.196 2.994 -16.785 1.00 85.81 136 LEU A C 1
ATOM 970 O O . LEU A 1 136 ? 43.136 2.590 -16.086 1.00 85.81 136 LEU A O 1
ATOM 974 N N . LEU A 1 137 ? 42.395 3.565 -17.975 1.00 81.44 137 LEU A N 1
ATOM 975 C CA . LEU A 1 137 ? 43.665 3.546 -18.695 1.00 81.44 137 LEU A CA 1
ATOM 976 C C . LEU A 1 137 ? 44.160 4.958 -19.019 1.00 81.44 137 LEU A C 1
ATOM 978 O O . LEU A 1 137 ? 43.554 5.737 -19.743 1.00 81.44 137 LEU A O 1
ATOM 982 N N . THR A 1 138 ? 45.372 5.281 -18.564 1.00 75.50 138 THR A N 1
ATOM 983 C CA . THR A 1 138 ? 46.075 6.464 -19.078 1.00 75.50 138 THR A CA 1
ATOM 984 C C . THR A 1 138 ? 46.273 6.356 -20.594 1.00 75.50 138 THR A C 1
ATOM 986 O O . THR A 1 138 ? 46.461 5.259 -21.119 1.00 75.50 138 THR A O 1
ATOM 989 N N . ILE A 1 139 ? 46.461 7.492 -21.280 1.00 69.38 139 ILE A N 1
ATOM 990 C CA . ILE A 1 139 ? 46.859 7.588 -22.707 1.00 69.38 139 ILE A CA 1
ATOM 991 C C . ILE A 1 139 ? 48.178 6.863 -23.094 1.00 69.38 139 ILE A C 1
ATOM 993 O O . ILE A 1 139 ? 48.717 7.055 -24.184 1.00 69.38 139 ILE A O 1
ATOM 997 N N . SER A 1 140 ? 48.791 6.109 -22.177 1.00 73.00 140 SER A N 1
ATOM 998 C CA . SER A 1 140 ? 49.955 5.241 -22.397 1.00 73.00 140 SER A CA 1
ATOM 999 C C . SER A 1 140 ? 49.660 3.746 -22.175 1.00 73.00 140 SER A C 1
ATOM 1001 O O . SER A 1 140 ? 50.569 2.934 -22.344 1.00 73.00 140 SER A O 1
ATOM 1003 N N . GLY A 1 141 ? 48.423 3.376 -21.820 1.00 68.44 141 GLY A N 1
ATOM 1004 C CA . GLY A 1 141 ? 48.001 2.006 -21.506 1.00 68.44 141 GLY A CA 1
ATOM 1005 C C . GLY A 1 141 ? 48.393 1.513 -20.105 1.00 68.44 141 GLY A C 1
ATOM 1006 O O . GLY A 1 141 ? 48.301 0.313 -19.837 1.00 68.44 141 GLY A O 1
ATOM 1007 N N . ASP A 1 142 ? 48.853 2.406 -19.221 1.00 78.81 142 ASP A N 1
ATOM 1008 C CA . ASP A 1 142 ? 49.072 2.126 -17.795 1.00 78.81 142 ASP A CA 1
ATOM 1009 C C . ASP A 1 142 ? 47.772 2.394 -17.008 1.00 78.81 142 ASP A C 1
ATOM 1011 O O . ASP A 1 142 ? 47.125 3.413 -17.258 1.00 78.81 142 ASP A O 1
ATOM 1015 N N . MET A 1 143 ? 47.418 1.515 -16.056 1.00 78.81 143 MET A N 1
ATOM 1016 C CA . MET A 1 143 ? 46.217 1.650 -15.206 1.00 78.81 143 MET A CA 1
ATOM 1017 C C . MET A 1 143 ? 46.243 2.947 -14.386 1.00 78.81 143 MET A C 1
ATOM 1019 O O . MET A 1 143 ? 47.303 3.312 -13.865 1.00 78.81 143 MET A O 1
ATOM 1023 N N . ILE A 1 144 ? 45.086 3.594 -14.219 1.00 74.12 144 ILE A N 1
ATOM 1024 C CA . ILE A 1 144 ? 44.936 4.797 -13.385 1.00 74.12 144 ILE A CA 1
ATOM 1025 C C . ILE A 1 144 ? 44.646 4.419 -11.919 1.00 74.12 144 ILE A C 1
ATOM 1027 O O . ILE A 1 144 ? 45.385 4.848 -11.027 1.00 74.12 144 ILE A O 1
ATOM 1031 N N . TYR A 1 145 ? 43.633 3.577 -11.679 1.00 72.56 145 TYR A N 1
ATOM 1032 C CA . TYR A 1 145 ? 43.143 3.180 -10.348 1.00 72.56 145 TYR A CA 1
ATOM 1033 C C . TYR A 1 145 ? 42.955 1.651 -10.208 1.00 72.56 145 TYR A C 1
ATOM 1035 O O . TYR A 1 145 ? 43.086 0.906 -11.178 1.00 72.56 145 TYR A O 1
ATOM 1043 N N . ASP A 1 146 ? 42.716 1.179 -8.978 1.00 77.25 146 ASP A N 1
ATOM 1044 C CA . ASP A 1 146 ? 42.580 -0.241 -8.580 1.00 77.25 146 ASP A CA 1
ATOM 1045 C C . ASP A 1 146 ? 41.136 -0.514 -8.114 1.00 77.25 146 ASP A C 1
ATOM 1047 O O . ASP A 1 146 ? 40.883 -0.950 -6.991 1.00 77.25 146 ASP A O 1
ATOM 1051 N N . ILE A 1 147 ? 40.180 -0.147 -8.973 1.00 84.25 147 ILE A N 1
ATOM 1052 C CA . ILE A 1 147 ? 38.752 -0.007 -8.635 1.00 84.25 147 ILE A CA 1
ATOM 1053 C C . ILE A 1 147 ? 38.143 -1.356 -8.230 1.00 84.25 147 ILE A C 1
ATOM 1055 O O . ILE A 1 147 ? 37.445 -1.425 -7.224 1.00 84.25 147 ILE A O 1
ATOM 1059 N N . ALA A 1 148 ? 38.552 -2.447 -8.886 1.00 81.00 148 ALA A N 1
ATOM 1060 C CA . ALA A 1 148 ? 38.213 -3.828 -8.518 1.00 81.00 148 ALA A CA 1
ATOM 1061 C C . ALA A 1 148 ? 38.648 -4.250 -7.094 1.00 81.00 148 ALA A C 1
ATOM 1063 O O . ALA A 1 148 ? 38.221 -5.292 -6.605 1.00 81.00 148 ALA A O 1
ATOM 1064 N N . THR A 1 149 ? 39.522 -3.482 -6.429 1.00 83.19 149 THR A N 1
ATOM 1065 C CA . THR A 1 149 ? 39.957 -3.739 -5.044 1.00 83.19 149 THR A CA 1
ATOM 1066 C C . THR A 1 149 ? 39.514 -2.642 -4.070 1.00 83.19 149 THR A C 1
ATOM 1068 O O . THR A 1 149 ? 39.420 -2.900 -2.869 1.00 83.19 149 THR A O 1
ATOM 1071 N N . THR A 1 150 ? 39.291 -1.409 -4.540 1.00 84.88 150 THR A N 1
ATOM 1072 C CA . THR A 1 150 ? 38.875 -0.278 -3.689 1.00 84.88 150 THR A CA 1
ATOM 1073 C C . THR A 1 150 ? 37.380 0.006 -3.704 1.00 84.88 150 THR A C 1
ATOM 1075 O O . THR A 1 150 ? 36.936 0.695 -2.795 1.00 84.88 150 THR A O 1
ATOM 1078 N N . HIS A 1 151 ? 36.654 -0.494 -4.709 1.00 88.62 151 HIS A N 1
ATOM 1079 C CA . HIS A 1 151 ? 35.257 -0.173 -5.020 1.00 88.62 151 HIS A CA 1
ATOM 1080 C C . HIS A 1 151 ? 35.015 1.345 -4.983 1.00 88.62 151 HIS A C 1
ATOM 1082 O O . HIS A 1 151 ? 34.147 1.812 -4.267 1.00 88.62 151 HIS A O 1
ATOM 1088 N N . LEU A 1 152 ? 35.860 2.117 -5.674 1.00 87.19 152 LEU A N 1
ATOM 1089 C CA . LEU A 1 152 ? 35.862 3.581 -5.620 1.00 87.19 152 LEU A CA 1
ATOM 1090 C C . LEU A 1 152 ? 36.218 4.130 -7.000 1.00 87.19 152 LEU A C 1
ATOM 1092 O O . LEU A 1 152 ? 37.346 3.914 -7.460 1.00 87.19 152 LEU A O 1
ATOM 1096 N N . SER A 1 153 ? 35.265 4.818 -7.623 1.00 87.62 153 SER A N 1
ATOM 1097 C CA . SER A 1 153 ? 35.419 5.531 -8.892 1.00 87.62 153 SER A CA 1
ATOM 1098 C C . SER A 1 153 ? 35.834 6.998 -8.636 1.00 87.62 153 SER A C 1
ATOM 1100 O O . SER A 1 153 ? 36.430 7.315 -7.600 1.00 87.62 153 SER A O 1
ATOM 1102 N N . VAL A 1 154 ? 35.604 7.897 -9.595 1.00 82.75 154 VAL A N 1
ATOM 1103 C CA . VAL A 1 154 ? 35.859 9.342 -9.484 1.00 82.75 154 VAL A CA 1
ATOM 1104 C C . VAL A 1 154 ? 34.696 10.101 -10.114 1.00 82.75 154 VAL A C 1
ATOM 1106 O O . VAL A 1 154 ? 34.500 9.976 -11.317 1.00 82.75 154 VAL A O 1
ATOM 1109 N N . ASP A 1 155 ? 33.995 10.925 -9.332 1.00 73.31 155 ASP A N 1
ATOM 1110 C CA . ASP A 1 155 ? 32.951 11.813 -9.858 1.00 73.31 155 ASP A CA 1
ATOM 1111 C C . ASP A 1 155 ? 33.548 12.816 -10.862 1.00 73.31 155 ASP A C 1
ATOM 1113 O O . ASP A 1 155 ? 34.608 13.399 -10.593 1.00 73.31 155 ASP A O 1
ATOM 1117 N N . ASP A 1 156 ? 32.825 13.108 -11.948 1.00 75.06 156 ASP A N 1
ATOM 1118 C CA . ASP A 1 156 ? 33.078 14.256 -12.830 1.00 75.06 156 ASP A CA 1
ATOM 1119 C C . ASP A 1 156 ? 34.448 14.171 -13.553 1.00 75.06 156 ASP A C 1
ATOM 1121 O O . ASP A 1 156 ? 35.284 15.083 -13.463 1.00 75.06 156 ASP A O 1
ATOM 1125 N N . TYR A 1 157 ? 34.719 13.050 -14.245 1.00 73.88 157 TYR A N 1
ATOM 1126 C CA . TYR A 1 157 ? 36.074 12.666 -14.693 1.00 73.88 157 TYR A CA 1
ATOM 1127 C C . TYR A 1 157 ? 36.713 13.633 -15.717 1.00 73.88 157 TYR A C 1
ATOM 1129 O O . TYR A 1 157 ? 37.862 14.053 -15.519 1.00 73.88 157 TYR A O 1
ATOM 1137 N N . ASP A 1 158 ? 36.006 14.035 -16.790 1.00 74.31 158 ASP A N 1
ATOM 1138 C CA . ASP A 1 158 ? 36.485 15.085 -17.732 1.00 74.31 158 ASP A CA 1
ATOM 1139 C C . ASP A 1 158 ? 36.005 16.508 -17.350 1.00 74.31 158 ASP A C 1
ATOM 1141 O O . ASP A 1 158 ? 36.465 17.526 -17.897 1.00 74.31 158 ASP A O 1
ATOM 1145 N N . GLY A 1 159 ? 35.133 16.602 -16.343 1.00 71.19 159 GLY A N 1
ATOM 1146 C CA . GLY A 1 159 ? 35.072 17.736 -15.428 1.00 71.19 159 GLY A CA 1
ATOM 1147 C C . GLY A 1 159 ? 34.050 18.844 -15.711 1.00 71.19 159 GLY A C 1
ATOM 1148 O O . GLY A 1 159 ? 34.002 19.457 -16.788 1.00 71.19 159 GLY A O 1
ATOM 1149 N N . GLN A 1 160 ? 33.380 19.210 -14.617 1.00 67.94 160 GLN A N 1
ATOM 1150 C CA . GLN A 1 160 ? 32.299 20.167 -14.402 1.00 67.94 160 GLN A CA 1
ATOM 1151 C C . GLN A 1 160 ? 31.020 19.881 -15.204 1.00 67.94 160 GLN A C 1
ATOM 1153 O O . GLN A 1 160 ? 30.527 20.769 -15.906 1.00 67.94 160 GLN A O 1
ATOM 1158 N N . GLY A 1 161 ? 30.465 18.679 -15.017 1.00 65.19 161 GLY A N 1
ATOM 1159 C CA . GLY A 1 161 ? 29.148 18.255 -15.497 1.00 65.19 161 GLY A CA 1
ATOM 1160 C C . GLY A 1 161 ? 29.172 17.910 -16.980 1.00 65.19 161 GLY A C 1
ATOM 1161 O O . GLY A 1 161 ? 28.722 18.705 -17.814 1.00 65.19 161 GLY A O 1
ATOM 1162 N N . ARG A 1 162 ? 29.760 16.755 -17.298 1.00 70.44 162 ARG A N 1
ATOM 1163 C CA . ARG A 1 162 ? 29.874 16.202 -18.659 1.00 70.44 162 ARG A CA 1
ATOM 1164 C C . ARG A 1 162 ? 29.341 14.791 -18.731 1.00 70.44 162 ARG A C 1
ATOM 1166 O O . ARG A 1 162 ? 28.555 14.506 -19.626 1.00 70.44 162 ARG A O 1
ATOM 1173 N N . ASP A 1 163 ? 29.797 14.021 -17.753 1.00 80.56 163 ASP A N 1
ATOM 1174 C CA . ASP A 1 163 ? 29.264 12.778 -17.237 1.00 80.56 163 ASP A CA 1
ATOM 1175 C C . ASP A 1 163 ? 27.719 12.772 -17.359 1.00 80.56 163 ASP A C 1
ATOM 1177 O O . ASP A 1 163 ? 27.091 13.836 -17.198 1.00 80.56 163 ASP A O 1
ATOM 1181 N N . GLY A 1 164 ? 27.101 11.663 -17.785 1.00 89.06 164 GLY A N 1
ATOM 1182 C CA . GLY A 1 164 ? 25.705 11.725 -18.235 1.00 89.06 164 GLY A CA 1
ATOM 1183 C C . GLY A 1 164 ? 24.950 10.414 -18.450 1.00 89.06 164 GLY A C 1
ATOM 1184 O O . GLY A 1 164 ? 25.530 9.353 -18.530 1.00 89.06 164 GLY A O 1
ATOM 1185 N N . ASP A 1 165 ? 23.621 10.525 -18.638 1.00 93.50 165 ASP A N 1
ATOM 1186 C CA . ASP A 1 165 ? 22.663 9.402 -18.642 1.00 93.50 165 ASP A CA 1
ATOM 1187 C C . ASP A 1 165 ? 23.111 8.114 -19.375 1.00 93.50 165 ASP A C 1
ATOM 1189 O O . ASP A 1 165 ? 22.953 7.984 -20.604 1.00 93.50 165 ASP A O 1
ATOM 1193 N N . ASP A 1 166 ? 23.512 7.118 -18.602 1.00 95.75 166 ASP A N 1
ATOM 1194 C CA . ASP A 1 166 ? 24.127 5.893 -19.086 1.00 95.75 166 ASP A CA 1
ATOM 1195 C C . ASP A 1 166 ? 23.142 4.715 -19.203 1.00 95.75 166 ASP A C 1
ATOM 1197 O O . ASP A 1 166 ? 21.903 4.864 -19.182 1.00 95.75 166 ASP A O 1
ATOM 1201 N N . TYR A 1 167 ? 23.688 3.529 -19.482 1.00 97.44 167 TYR A N 1
ATOM 1202 C CA . TYR A 1 167 ? 22.981 2.249 -19.426 1.00 97.44 167 TYR A CA 1
ATOM 1203 C C . TYR A 1 167 ? 23.973 1.103 -19.290 1.00 97.44 167 TYR A C 1
ATOM 1205 O O . TYR A 1 167 ? 24.778 0.879 -20.202 1.00 97.44 167 TYR A O 1
ATOM 1213 N N . VAL A 1 168 ? 23.844 0.339 -18.209 1.00 98.56 168 VAL A N 1
ATOM 1214 C CA . VAL A 1 168 ? 24.741 -0.771 -17.884 1.00 98.56 168 VAL A CA 1
ATOM 1215 C C . VAL A 1 168 ? 23.935 -2.049 -17.665 1.00 98.56 168 VAL A C 1
ATOM 1217 O O . VAL A 1 168 ? 22.940 -2.052 -16.944 1.00 98.56 168 VAL A O 1
ATOM 1220 N N . GLU A 1 169 ? 24.385 -3.137 -18.285 1.00 98.12 169 GLU A N 1
ATOM 1221 C CA . GLU A 1 169 ? 24.080 -4.512 -17.874 1.00 98.12 169 GLU A CA 1
ATOM 1222 C C . GLU A 1 169 ? 25.410 -5.147 -17.430 1.00 98.12 169 GLU A C 1
ATOM 1224 O O . GLU A 1 169 ? 26.328 -5.239 -18.254 1.00 98.12 169 GLU A O 1
ATOM 1229 N N . GLY A 1 170 ? 25.541 -5.567 -16.166 1.00 97.25 170 GLY A N 1
ATOM 1230 C CA . GLY A 1 170 ? 26.691 -6.367 -15.710 1.00 97.25 170 GLY A CA 1
ATOM 1231 C C . GLY A 1 170 ? 26.704 -7.689 -16.469 1.00 97.25 170 GLY A C 1
ATOM 1232 O O . GLY A 1 170 ? 27.474 -7.884 -17.413 1.00 97.25 170 GLY A O 1
ATOM 1233 N N . GLY A 1 171 ? 25.679 -8.493 -16.203 1.00 94.81 171 GLY A N 1
ATOM 1234 C CA . GLY A 1 171 ? 25.093 -9.409 -17.169 1.00 94.81 171 GLY A CA 1
ATOM 1235 C C . GLY A 1 171 ? 24.882 -10.820 -16.646 1.00 94.81 171 GLY A C 1
ATOM 1236 O O . GLY A 1 171 ? 23.913 -11.457 -17.072 1.00 94.81 171 GLY A O 1
ATOM 1237 N N . GLY A 1 172 ? 25.747 -11.327 -15.765 1.00 93.12 172 GLY A N 1
ATOM 1238 C CA . GLY A 1 172 ? 25.681 -12.736 -15.377 1.00 93.12 172 GLY A CA 1
ATOM 1239 C C . GLY A 1 172 ? 26.874 -13.264 -14.592 1.00 93.12 172 GLY A C 1
ATOM 1240 O O . GLY A 1 172 ? 27.507 -14.236 -15.029 1.00 93.12 172 GLY A O 1
ATOM 1241 N N . GLY A 1 173 ? 27.139 -12.662 -13.433 1.00 94.00 173 GLY A N 1
ATOM 1242 C CA . GLY A 1 173 ? 28.339 -12.907 -12.642 1.00 94.00 173 GLY A CA 1
ATOM 1243 C C . GLY A 1 173 ? 28.199 -12.617 -11.150 1.00 94.00 173 GLY A C 1
ATOM 1244 O O . GLY A 1 173 ? 27.197 -12.931 -10.529 1.00 94.00 173 GLY A O 1
ATOM 1245 N N . ASN A 1 174 ? 29.253 -12.070 -10.555 1.00 95.88 174 ASN A N 1
ATOM 1246 C CA . ASN A 1 174 ? 29.118 -11.224 -9.368 1.00 95.88 174 ASN A CA 1
ATOM 1247 C C . ASN A 1 174 ? 29.876 -9.956 -9.732 1.00 95.88 174 ASN A C 1
ATOM 1249 O O . ASN A 1 174 ? 31.113 -9.966 -9.677 1.00 95.88 174 ASN A O 1
ATOM 1253 N N . ASP A 1 175 ? 29.142 -8.958 -10.185 1.00 97.56 175 ASP A N 1
ATOM 1254 C CA . ASP A 1 175 ? 29.653 -7.797 -10.896 1.00 97.56 175 ASP A CA 1
ATOM 1255 C C . ASP A 1 175 ? 29.680 -6.570 -9.962 1.00 97.56 175 ASP A C 1
ATOM 1257 O O . ASP A 1 175 ? 29.008 -6.529 -8.928 1.00 97.56 175 ASP A O 1
ATOM 1261 N N . VAL A 1 176 ? 30.518 -5.580 -10.280 1.00 97.38 176 VAL A N 1
ATOM 1262 C CA . VAL A 1 176 ? 30.623 -4.317 -9.533 1.00 97.38 176 VAL A CA 1
ATOM 1263 C C . VAL A 1 176 ? 30.404 -3.156 -10.494 1.00 97.38 176 VAL A C 1
ATOM 1265 O O . VAL A 1 176 ? 31.212 -2.949 -11.400 1.00 97.38 176 VAL A O 1
ATOM 1268 N N . ILE A 1 177 ? 29.324 -2.406 -10.301 1.00 98.25 177 ILE A N 1
ATOM 1269 C CA . ILE A 1 177 ? 28.859 -1.356 -11.213 1.00 98.25 177 ILE A CA 1
ATOM 1270 C C . ILE A 1 177 ? 28.895 0.004 -10.505 1.00 98.25 177 ILE A C 1
ATOM 1272 O O . ILE A 1 177 ? 28.494 0.112 -9.350 1.00 98.25 177 ILE A O 1
ATOM 1276 N N . PHE A 1 178 ? 29.346 1.029 -11.225 1.00 97.06 178 PHE A N 1
ATOM 1277 C CA . PHE A 1 178 ? 29.203 2.449 -10.895 1.00 97.06 178 PHE A CA 1
ATOM 1278 C C . PHE A 1 178 ? 28.506 3.131 -12.079 1.00 97.06 178 PHE A C 1
ATOM 1280 O O . PHE A 1 178 ? 28.976 2.955 -13.208 1.00 97.06 178 PHE A O 1
ATOM 1287 N N . GLY A 1 179 ? 27.437 3.897 -11.860 1.00 95.38 179 GLY A N 1
ATOM 1288 C CA . GLY A 1 179 ? 26.904 4.814 -12.880 1.00 95.38 179 GLY A CA 1
ATOM 1289 C C . GLY A 1 179 ? 27.880 5.967 -13.130 1.00 95.38 179 GLY A C 1
ATOM 1290 O O . GLY A 1 179 ? 28.427 6.095 -14.224 1.00 95.38 179 GLY A O 1
ATOM 1291 N N . ASN A 1 180 ? 28.260 6.634 -12.032 1.00 92.69 180 ASN A N 1
ATOM 1292 C CA . ASN A 1 180 ? 29.098 7.828 -11.862 1.00 92.69 180 ASN A CA 1
ATOM 1293 C C . ASN A 1 180 ? 28.341 9.149 -11.636 1.00 92.69 180 ASN A C 1
ATOM 1295 O O . ASN A 1 180 ? 28.196 9.523 -10.474 1.00 92.69 180 ASN A O 1
ATOM 1299 N N . LEU A 1 181 ? 27.992 9.919 -12.673 1.00 91.19 181 LEU A N 1
ATOM 1300 C CA . LEU A 1 181 ? 27.338 11.229 -12.502 1.00 91.19 181 LEU A CA 1
ATOM 1301 C C . LEU A 1 181 ? 26.363 11.485 -13.654 1.00 91.19 181 LEU A C 1
ATOM 1303 O O . LEU A 1 181 ? 26.671 12.191 -14.615 1.00 91.19 181 LEU A O 1
ATOM 1307 N N . GLY A 1 182 ? 25.165 10.929 -13.545 1.00 92.69 182 GLY A N 1
ATOM 1308 C CA . GLY A 1 182 ? 24.187 10.899 -14.622 1.00 92.69 182 GLY A CA 1
ATOM 1309 C C . GLY A 1 182 ? 22.811 10.504 -14.107 1.00 92.69 182 GLY A C 1
ATOM 1310 O O . GLY A 1 182 ? 22.639 10.139 -12.958 1.00 92.69 182 GLY A O 1
ATOM 1311 N N . GLN A 1 183 ? 21.786 10.606 -14.952 1.00 96.00 183 GLN A N 1
ATOM 1312 C CA . GLN A 1 183 ? 20.543 9.890 -14.674 1.00 96.00 183 GLN A CA 1
ATOM 1313 C C . GLN A 1 183 ? 20.614 8.544 -15.379 1.00 96.00 183 GLN A C 1
ATOM 1315 O O . GLN A 1 183 ? 20.278 8.489 -16.561 1.00 96.00 183 GLN A O 1
ATOM 1320 N N . ASP A 1 184 ? 20.937 7.457 -14.698 1.00 97.69 184 ASP A N 1
ATOM 1321 C CA . ASP A 1 184 ? 21.357 6.200 -15.316 1.00 97.69 184 ASP A CA 1
ATOM 1322 C C . ASP A 1 184 ? 20.286 5.101 -15.317 1.00 97.69 184 ASP A C 1
ATOM 1324 O O . ASP A 1 184 ? 19.216 5.190 -14.712 1.00 97.69 184 ASP A O 1
ATOM 1328 N N . ASP A 1 185 ? 20.514 4.079 -16.133 1.00 98.50 185 ASP A N 1
ATOM 1329 C CA . ASP A 1 185 ? 19.653 2.903 -16.240 1.00 98.50 185 ASP A CA 1
ATOM 1330 C C . ASP A 1 185 ? 20.527 1.667 -15.911 1.00 98.50 185 ASP A C 1
ATOM 1332 O O . ASP A 1 185 ? 21.102 1.067 -16.826 1.00 98.50 185 ASP A O 1
ATOM 1336 N N . LEU A 1 186 ? 20.667 1.308 -14.629 1.00 98.75 186 LEU A N 1
ATOM 1337 C CA . LEU A 1 186 ? 21.596 0.272 -14.150 1.00 98.75 186 LEU A CA 1
ATOM 1338 C C . LEU A 1 186 ? 20.893 -1.070 -13.887 1.00 98.75 186 LEU A C 1
ATOM 1340 O O . LEU A 1 186 ? 19.820 -1.131 -13.281 1.00 98.75 186 LEU A O 1
ATOM 1344 N N . ILE A 1 187 ? 21.507 -2.161 -14.347 1.00 98.56 187 ILE A N 1
ATOM 1345 C CA . ILE A 1 187 ? 21.037 -3.538 -14.164 1.00 98.56 187 ILE A CA 1
ATOM 1346 C C . ILE A 1 187 ? 22.255 -4.405 -13.814 1.00 98.56 187 ILE A C 1
ATOM 1348 O O . ILE A 1 187 ? 23.201 -4.456 -14.603 1.00 98.56 187 ILE A O 1
ATOM 1352 N N . GLY A 1 188 ? 22.240 -5.084 -12.663 1.00 97.25 188 GLY A N 1
ATOM 1353 C CA . GLY A 1 188 ? 23.272 -6.068 -12.303 1.00 97.25 188 GLY A CA 1
ATOM 1354 C C . GLY A 1 188 ? 23.258 -7.224 -13.294 1.00 97.25 188 GLY A C 1
ATOM 1355 O O . GLY A 1 188 ? 24.201 -7.434 -14.058 1.00 97.25 188 GLY A O 1
ATOM 1356 N N . GLY A 1 189 ? 22.095 -7.859 -13.408 1.00 95.31 189 GLY A N 1
ATOM 1357 C CA . GLY A 1 189 ? 21.814 -8.869 -14.417 1.00 95.31 189 GLY A CA 1
ATOM 1358 C C . GLY A 1 189 ? 21.645 -8.372 -15.859 1.00 95.31 189 GLY A C 1
ATOM 1359 O O . GLY A 1 189 ? 22.154 -7.343 -16.301 1.00 95.31 189 GLY A O 1
ATOM 1360 N N . SER A 1 190 ? 20.890 -9.140 -16.647 1.00 95.69 190 SER A N 1
ATOM 1361 C CA . SER A 1 190 ? 20.698 -8.907 -18.088 1.00 95.69 190 SER A CA 1
ATOM 1362 C C . SER A 1 190 ? 19.302 -8.390 -18.470 1.00 95.69 190 SER A C 1
ATOM 1364 O O . SER A 1 190 ? 18.278 -8.818 -17.935 1.00 95.69 190 SER A O 1
ATOM 1366 N N . SER A 1 191 ? 19.212 -7.605 -19.548 1.00 95.62 191 SER A N 1
ATOM 1367 C CA . SER A 1 191 ? 17.930 -7.238 -20.164 1.00 95.62 191 SER A CA 1
ATOM 1368 C C . SER A 1 191 ? 17.497 -8.165 -21.284 1.00 95.62 191 SER A C 1
ATOM 1370 O O . 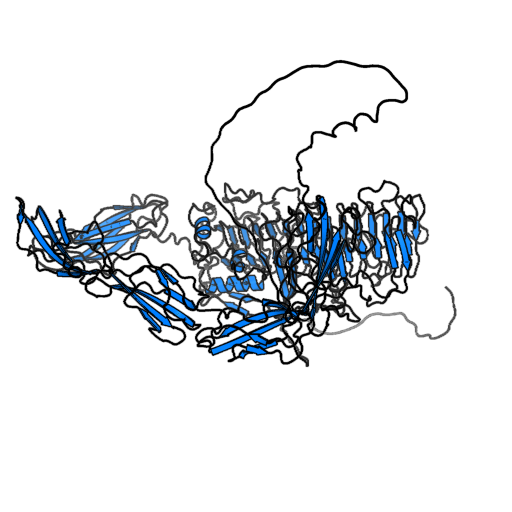SER A 1 191 ? 18.276 -8.936 -21.832 1.00 95.62 191 SER A O 1
ATOM 1372 N N . SER A 1 192 ? 16.233 -8.073 -21.710 1.00 93.75 192 SER A N 1
ATOM 1373 C CA . SER A 1 192 ? 15.746 -8.801 -22.892 1.00 93.75 192 SER A CA 1
ATOM 1374 C C . SER A 1 192 ? 16.021 -8.081 -24.225 1.00 93.75 192 SER A C 1
ATOM 1376 O O . SER A 1 192 ? 15.593 -8.556 -25.283 1.00 93.75 192 SER A O 1
ATOM 1378 N N . LEU A 1 193 ? 16.699 -6.926 -24.198 1.00 91.62 193 LEU A N 1
ATOM 1379 C CA . LEU A 1 193 ? 16.699 -5.957 -25.297 1.00 91.62 193 LEU A CA 1
ATOM 1380 C C . LEU A 1 193 ? 17.755 -6.232 -26.385 1.00 91.62 193 LEU A C 1
ATOM 1382 O O . LEU A 1 193 ? 17.503 -5.899 -27.549 1.00 91.62 193 LEU A O 1
ATOM 1386 N N . TYR A 1 194 ? 18.891 -6.861 -26.047 1.00 89.50 194 TYR A N 1
ATOM 1387 C CA . TYR A 1 194 ? 20.110 -6.829 -26.881 1.00 89.50 194 TYR A CA 1
ATOM 1388 C C . TYR A 1 194 ? 20.697 -8.187 -27.325 1.00 89.50 194 TYR A C 1
ATOM 1390 O O . TYR A 1 194 ? 21.786 -8.236 -27.894 1.00 89.50 194 TYR A O 1
ATOM 1398 N N . GLY A 1 195 ? 19.962 -9.294 -27.177 1.00 73.12 195 GLY A N 1
ATOM 1399 C CA . GLY A 1 195 ? 20.378 -10.611 -27.716 1.00 73.12 195 GLY A CA 1
ATOM 1400 C C . GLY A 1 195 ? 19.919 -11.835 -26.918 1.00 73.12 195 GLY A C 1
ATOM 1401 O O . GLY A 1 195 ? 20.144 -12.972 -27.329 1.00 73.12 195 GLY A O 1
ATOM 1402 N N . THR A 1 196 ? 19.216 -11.587 -25.820 1.00 82.31 196 THR A N 1
ATOM 1403 C CA . THR A 1 196 ? 19.121 -12.393 -24.592 1.00 82.31 196 THR A CA 1
ATOM 1404 C C . THR A 1 196 ? 17.654 -12.781 -24.267 1.00 82.31 196 THR A C 1
ATOM 1406 O O . THR A 1 196 ? 17.121 -12.500 -23.192 1.00 82.31 196 THR A O 1
ATOM 1409 N N . PRO A 1 197 ? 16.911 -13.422 -25.198 1.00 80.56 197 PRO A N 1
ATOM 1410 C CA . PRO A 1 197 ? 15.440 -13.413 -25.213 1.00 80.56 197 PRO A CA 1
ATOM 1411 C C . PRO A 1 197 ? 14.736 -14.367 -24.223 1.00 80.56 197 PRO A C 1
ATOM 1413 O O . PRO A 1 197 ? 13.528 -14.568 -24.349 1.00 80.56 197 PRO A O 1
ATOM 1416 N N . THR A 1 198 ? 15.455 -15.023 -23.306 1.00 88.25 198 THR A N 1
ATOM 1417 C CA . THR A 1 198 ? 14.925 -16.043 -22.371 1.00 88.25 198 THR A CA 1
ATOM 1418 C C . THR A 1 198 ? 15.870 -16.244 -21.180 1.00 88.25 198 THR A C 1
ATOM 1420 O O . THR A 1 198 ? 17.070 -16.283 -21.444 1.00 88.25 198 THR A O 1
ATOM 1423 N N . ALA A 1 199 ? 15.364 -16.591 -19.988 1.00 88.38 199 ALA A N 1
ATOM 1424 C CA . ALA A 1 199 ? 16.118 -17.102 -18.824 1.00 88.38 199 ALA A CA 1
ATOM 1425 C C . ALA A 1 199 ? 17.462 -17.804 -19.120 1.00 88.38 199 ALA A C 1
ATOM 1427 O O . ALA A 1 199 ? 18.506 -17.422 -18.623 1.00 88.38 199 ALA A O 1
ATOM 1428 N N . SER A 1 200 ? 17.492 -18.838 -19.974 1.00 89.19 200 SER A N 1
ATOM 1429 C CA . SER A 1 200 ? 18.731 -19.612 -20.202 1.00 89.19 200 SER A CA 1
ATOM 1430 C C . SER A 1 200 ? 19.853 -18.843 -20.914 1.00 89.19 200 SER A C 1
ATOM 1432 O O . SER A 1 200 ? 20.961 -19.366 -21.025 1.00 89.19 200 SER A O 1
ATOM 1434 N N . HIS A 1 201 ? 19.544 -17.663 -21.457 1.00 89.00 201 HIS A N 1
ATOM 1435 C CA . HIS A 1 201 ? 20.488 -16.722 -22.059 1.00 89.00 201 HIS A CA 1
ATOM 1436 C C . HIS A 1 201 ? 20.815 -15.547 -21.122 1.00 89.00 201 HIS A C 1
ATOM 1438 O O . HIS A 1 201 ? 21.441 -14.587 -21.555 1.00 89.00 201 HIS A O 1
ATOM 1444 N N . ARG A 1 202 ? 20.354 -15.610 -19.871 1.00 92.56 202 ARG A N 1
ATOM 1445 C CA . ARG A 1 202 ? 20.520 -14.609 -18.822 1.00 92.56 202 ARG A CA 1
ATOM 1446 C C . ARG A 1 202 ? 20.738 -15.319 -17.475 1.00 92.56 202 ARG A C 1
ATOM 1448 O O . ARG A 1 202 ? 19.783 -15.512 -16.725 1.00 92.56 202 ARG A O 1
ATOM 1455 N N . PRO A 1 203 ? 21.941 -15.880 -17.243 1.00 91.81 203 PRO A N 1
ATOM 1456 C CA . PRO A 1 203 ? 22.386 -16.154 -15.875 1.00 91.81 203 PRO A CA 1
ATOM 1457 C C . PRO A 1 203 ? 22.440 -14.848 -15.066 1.00 91.81 203 PRO A C 1
ATOM 1459 O O . PRO A 1 203 ? 22.460 -13.790 -15.674 1.00 91.81 203 PRO A O 1
ATOM 1462 N N . ASP A 1 204 ? 22.504 -14.973 -13.742 1.00 91.50 204 ASP A N 1
ATOM 1463 C CA . ASP A 1 204 ? 22.756 -13.907 -12.757 1.00 91.50 204 ASP A CA 1
ATOM 1464 C C . ASP A 1 204 ? 23.640 -14.484 -11.638 1.00 91.50 204 ASP A C 1
ATOM 1466 O O . ASP A 1 204 ? 23.830 -15.713 -11.556 1.00 91.50 204 ASP A O 1
ATOM 1470 N N . GLY A 1 205 ? 24.141 -13.605 -10.774 1.00 93.50 205 GLY A N 1
ATOM 1471 C CA . GLY A 1 205 ? 24.671 -13.941 -9.456 1.00 93.50 205 GLY A CA 1
ATOM 1472 C C . GLY A 1 205 ? 24.439 -12.789 -8.482 1.00 93.50 205 GLY A C 1
ATOM 1473 O O . GLY A 1 205 ? 23.310 -12.340 -8.408 1.00 93.50 205 GLY A O 1
ATOM 1474 N N . GLN A 1 206 ? 25.430 -12.403 -7.671 1.00 95.50 206 GLN A N 1
ATOM 1475 C CA . GLN A 1 206 ? 25.222 -11.434 -6.573 1.00 95.50 206 GLN A CA 1
ATOM 1476 C C . GLN A 1 206 ? 26.091 -10.195 -6.770 1.00 95.50 206 GLN A C 1
ATOM 1478 O O . GLN A 1 206 ? 27.320 -10.316 -6.706 1.00 95.50 206 GLN A O 1
ATOM 1483 N N . ASP A 1 207 ? 25.471 -9.041 -6.963 1.00 97.38 207 ASP A N 1
ATOM 1484 C CA . ASP A 1 207 ? 26.130 -7.862 -7.523 1.00 97.38 207 ASP A CA 1
ATOM 1485 C C . ASP A 1 207 ? 26.275 -6.723 -6.503 1.00 97.38 207 ASP A C 1
ATOM 1487 O O . ASP A 1 207 ? 25.645 -6.706 -5.443 1.00 97.38 207 ASP A O 1
ATOM 1491 N N . ILE A 1 208 ? 27.162 -5.773 -6.803 1.00 97.62 208 ILE A N 1
ATOM 1492 C CA . ILE A 1 208 ? 27.368 -4.557 -6.009 1.00 97.62 208 ILE A CA 1
ATOM 1493 C C . ILE A 1 208 ? 27.209 -3.364 -6.948 1.00 97.62 208 ILE A C 1
ATOM 1495 O O . ILE A 1 208 ? 28.032 -3.178 -7.845 1.00 97.62 208 ILE A O 1
ATOM 1499 N N . ILE A 1 209 ? 26.164 -2.564 -6.756 1.00 98.56 209 ILE A N 1
ATOM 1500 C CA . ILE A 1 209 ? 25.812 -1.463 -7.657 1.00 98.56 209 ILE A CA 1
ATOM 1501 C C . ILE A 1 209 ? 25.795 -0.153 -6.880 1.00 98.56 209 ILE A C 1
ATOM 1503 O O . ILE A 1 209 ? 25.113 -0.031 -5.865 1.00 98.56 209 ILE A O 1
ATOM 1507 N N . PHE A 1 210 ? 26.521 0.826 -7.400 1.00 98.19 210 PHE A N 1
ATOM 1508 C CA . PHE A 1 210 ? 26.486 2.220 -6.989 1.00 98.19 210 PHE A CA 1
ATOM 1509 C C . PHE A 1 210 ? 25.887 3.036 -8.140 1.00 98.19 210 PHE A C 1
ATOM 1511 O O . PHE A 1 210 ? 26.321 2.869 -9.283 1.00 98.19 210 PHE A O 1
ATOM 1518 N N . GLY A 1 211 ? 24.920 3.910 -7.858 1.00 96.75 211 GLY A N 1
ATOM 1519 C CA . GLY A 1 211 ? 24.541 4.974 -8.792 1.00 96.75 211 GLY A CA 1
ATOM 1520 C C . GLY A 1 211 ? 25.721 5.925 -8.987 1.00 96.75 211 GLY A C 1
ATOM 1521 O O . GLY A 1 211 ? 26.289 6.028 -10.072 1.00 96.75 211 GLY A O 1
ATOM 1522 N N . GLY A 1 212 ? 26.198 6.498 -7.880 1.00 94.06 212 GLY A N 1
ATOM 1523 C CA . GLY A 1 212 ? 27.395 7.337 -7.831 1.00 94.06 212 GLY A CA 1
ATOM 1524 C C . GLY A 1 212 ? 28.748 6.609 -7.969 1.00 94.06 212 GLY A C 1
ATOM 1525 O O . GLY A 1 212 ? 28.912 5.578 -8.627 1.00 94.06 212 GLY A O 1
ATOM 1526 N N . SER A 1 213 ? 29.780 7.197 -7.352 1.00 92.12 213 SER A N 1
ATOM 1527 C CA . SER A 1 213 ? 31.186 6.771 -7.472 1.00 92.12 213 SER A CA 1
ATOM 1528 C C . SER A 1 213 ? 31.726 5.965 -6.275 1.00 92.12 213 SER A C 1
ATOM 1530 O O . SER A 1 213 ? 32.937 5.718 -6.209 1.00 92.12 213 SER A O 1
ATOM 1532 N N . ASN A 1 214 ? 30.878 5.599 -5.313 1.00 93.69 214 ASN A N 1
ATOM 1533 C CA . ASN A 1 214 ? 31.200 5.276 -3.916 1.00 93.69 214 ASN A CA 1
ATOM 1534 C C . ASN A 1 214 ? 31.965 6.414 -3.208 1.00 93.69 214 ASN A C 1
ATOM 1536 O O . ASN A 1 214 ? 33.052 6.251 -2.643 1.00 93.69 214 ASN A O 1
ATOM 1540 N N . THR A 1 215 ? 31.404 7.614 -3.296 1.00 91.44 215 THR A N 1
ATOM 1541 C CA . THR A 1 215 ? 31.903 8.865 -2.709 1.00 91.44 215 THR A CA 1
ATOM 1542 C C . THR A 1 215 ? 30.932 9.457 -1.683 1.00 91.44 215 THR A C 1
ATOM 1544 O O . THR A 1 215 ? 31.397 10.137 -0.761 1.00 91.44 215 THR A O 1
ATOM 1547 N N . HIS A 1 216 ? 29.640 9.131 -1.781 1.00 92.69 216 HIS A N 1
ATOM 1548 C CA . HIS A 1 216 ? 28.540 9.615 -0.946 1.00 92.69 216 HIS A CA 1
ATOM 1549 C C . HIS A 1 216 ? 27.864 8.537 -0.069 1.00 92.69 216 HIS A C 1
ATOM 1551 O O . HIS A 1 216 ? 27.065 8.908 0.785 1.00 92.69 216 HIS A O 1
ATOM 1557 N N . THR A 1 217 ? 28.263 7.254 -0.137 1.00 93.31 217 THR A N 1
ATOM 1558 C CA . THR A 1 217 ? 27.732 6.126 0.690 1.00 93.31 217 THR A CA 1
ATOM 1559 C C . THR A 1 217 ? 28.069 6.200 2.199 1.00 93.31 217 THR A C 1
ATOM 1561 O O . THR A 1 217 ? 28.285 5.194 2.898 1.00 93.31 217 THR A O 1
ATOM 1564 N N . ALA A 1 218 ? 28.289 7.400 2.728 1.00 94.06 218 ALA A N 1
ATOM 1565 C CA . ALA A 1 218 ? 28.603 7.622 4.123 1.00 94.06 218 ALA A CA 1
ATOM 1566 C C . ALA A 1 218 ? 27.302 7.799 4.909 1.00 94.06 218 ALA A C 1
ATOM 1568 O O . ALA A 1 218 ? 26.539 8.712 4.653 1.00 94.06 218 ALA A O 1
ATOM 1569 N N . ARG A 1 219 ? 27.096 6.998 5.956 1.00 93.06 219 ARG A N 1
ATOM 1570 C CA . ARG A 1 219 ? 26.003 7.160 6.933 1.00 93.06 219 ARG A CA 1
ATOM 1571 C C . ARG A 1 219 ? 25.830 8.636 7.365 1.00 93.06 219 ARG A C 1
ATOM 1573 O O . ARG A 1 219 ? 26.677 9.142 8.111 1.00 93.06 219 ARG A O 1
ATOM 1580 N N . ASN A 1 220 ? 24.717 9.280 6.982 1.00 91.00 220 ASN A N 1
ATOM 1581 C CA . ASN A 1 220 ? 24.417 10.731 7.112 1.00 91.00 220 ASN A CA 1
ATOM 1582 C C . ASN A 1 220 ? 25.199 11.658 6.154 1.00 91.00 220 ASN A C 1
ATOM 1584 O O . ASN A 1 220 ? 25.503 12.802 6.523 1.00 91.00 220 ASN A O 1
ATOM 1588 N N . ASP A 1 221 ? 25.549 11.204 4.955 1.00 94.31 221 ASP A N 1
ATOM 1589 C CA . ASP A 1 221 ? 25.734 12.124 3.838 1.00 94.31 221 ASP A CA 1
ATOM 1590 C C . ASP A 1 221 ? 24.378 12.743 3.452 1.00 94.31 221 ASP A C 1
ATOM 1592 O O . ASP A 1 221 ? 23.357 12.459 4.078 1.00 94.31 221 ASP A O 1
ATOM 1596 N N . ALA A 1 222 ? 24.390 13.692 2.523 1.00 93.06 222 ALA A N 1
ATOM 1597 C CA . ALA A 1 222 ? 23.195 14.423 2.097 1.00 93.06 222 ALA A CA 1
ATOM 1598 C C . ALA A 1 222 ? 23.269 14.808 0.611 1.00 93.06 222 ALA A C 1
ATOM 1600 O O . ALA A 1 222 ? 22.722 15.840 0.215 1.00 93.06 222 ALA A O 1
ATOM 1601 N N . GLY A 1 223 ? 24.050 14.031 -0.148 1.00 93.50 223 GLY A N 1
ATOM 1602 C CA . GLY A 1 223 ? 24.269 14.148 -1.582 1.00 93.50 223 GLY A CA 1
ATOM 1603 C C . GLY A 1 223 ? 24.478 15.569 -2.110 1.00 93.50 223 GLY A C 1
ATOM 1604 O O . GLY A 1 223 ? 25.184 16.403 -1.519 1.00 93.50 223 GLY A O 1
ATOM 1605 N N . ASP A 1 224 ? 23.866 15.862 -3.258 1.00 92.56 224 ASP A N 1
ATOM 1606 C CA . ASP A 1 224 ? 23.932 17.174 -3.889 1.00 92.56 224 ASP A CA 1
ATOM 1607 C C . ASP A 1 224 ? 22.801 18.111 -3.456 1.00 92.56 224 ASP A C 1
ATOM 1609 O O . ASP A 1 224 ? 21.795 18.302 -4.137 1.00 92.56 224 ASP A O 1
ATOM 1613 N N . LEU A 1 225 ? 23.054 18.862 -2.387 1.00 93.56 225 LEU A N 1
ATOM 1614 C CA . LEU A 1 225 ? 22.190 19.954 -1.919 1.00 93.56 225 LEU A CA 1
ATOM 1615 C C . LEU A 1 225 ? 22.124 21.188 -2.863 1.00 93.56 225 LEU A C 1
ATOM 1617 O O . LEU A 1 225 ? 21.846 22.307 -2.404 1.00 93.56 225 LEU A O 1
ATOM 1621 N N . THR A 1 226 ? 22.402 21.055 -4.169 1.00 93.00 226 THR A N 1
ATOM 1622 C CA . THR A 1 226 ? 22.099 22.110 -5.154 1.00 93.00 226 THR A CA 1
ATOM 1623 C C . THR A 1 226 ? 20.642 22.017 -5.624 1.00 93.00 226 THR A C 1
ATOM 1625 O O . THR A 1 226 ? 20.010 20.974 -5.492 1.00 93.00 226 THR A O 1
ATOM 1628 N N . PRO A 1 227 ? 20.057 23.091 -6.196 1.00 91.19 227 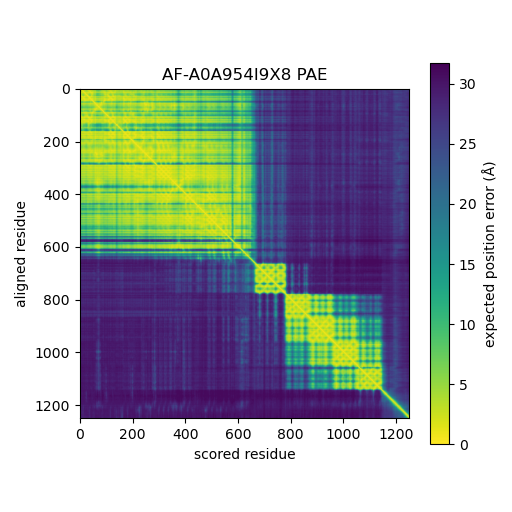PRO A N 1
ATOM 1629 C CA . PRO A 1 227 ? 18.661 23.064 -6.639 1.00 91.19 227 PRO A CA 1
ATOM 1630 C C . PRO A 1 227 ? 18.346 22.021 -7.714 1.00 91.19 227 PRO A C 1
ATOM 1632 O O . PRO A 1 227 ? 17.174 21.732 -7.921 1.00 91.19 227 PRO A O 1
ATOM 1635 N N . ASP A 1 228 ? 19.361 21.521 -8.420 1.00 93.25 228 ASP A N 1
ATOM 1636 C CA . ASP A 1 228 ? 19.215 20.545 -9.496 1.00 93.25 228 ASP A CA 1
ATOM 1637 C C . ASP A 1 228 ? 19.570 19.110 -9.048 1.00 93.25 228 ASP A C 1
ATOM 1639 O O . ASP A 1 228 ? 19.280 18.196 -9.808 1.00 93.25 228 ASP A O 1
ATOM 1643 N N . GLY A 1 229 ? 20.130 18.894 -7.844 1.00 93.19 229 GLY A N 1
ATOM 1644 C CA . GLY A 1 229 ? 20.695 17.609 -7.382 1.00 93.19 229 GLY A CA 1
ATOM 1645 C C . GLY A 1 229 ? 19.736 16.421 -7.470 1.00 93.19 229 GLY A C 1
ATOM 1646 O O . GLY A 1 229 ? 20.005 15.494 -8.228 1.00 93.19 229 GLY A O 1
ATOM 1647 N N . HIS A 1 230 ? 18.558 16.545 -6.845 1.00 95.31 230 HIS A N 1
ATOM 1648 C CA . HIS A 1 230 ? 17.382 15.661 -6.983 1.00 95.31 230 HIS A CA 1
ATOM 1649 C C . HIS A 1 230 ? 17.106 15.141 -8.410 1.00 95.31 230 HIS A C 1
ATOM 1651 O O . HIS A 1 230 ? 16.530 14.079 -8.597 1.00 95.31 230 HIS A O 1
ATOM 1657 N N . GLY A 1 231 ? 17.443 15.921 -9.443 1.00 95.00 231 GLY A N 1
ATOM 1658 C CA . GLY A 1 231 ? 17.235 15.567 -10.846 1.00 95.00 231 GLY A CA 1
ATOM 1659 C C . GLY A 1 231 ? 18.514 15.558 -11.681 1.00 95.00 231 GLY A C 1
ATOM 1660 O O . GLY A 1 231 ? 18.415 15.448 -12.904 1.00 95.00 231 GLY A O 1
ATOM 1661 N N . ARG A 1 232 ? 19.699 15.715 -11.088 1.00 92.44 232 ARG A N 1
ATOM 1662 C CA . ARG A 1 232 ? 20.971 15.658 -11.819 1.00 92.44 232 ARG A CA 1
ATOM 1663 C C . ARG A 1 232 ? 21.376 14.216 -12.093 1.00 92.44 232 ARG A C 1
ATOM 1665 O O . ARG A 1 232 ? 21.865 13.930 -13.179 1.00 92.44 232 ARG A O 1
ATOM 1672 N N . ASP A 1 233 ? 21.078 13.382 -11.114 1.00 93.81 233 ASP A N 1
ATOM 1673 C CA . ASP A 1 233 ? 21.884 12.235 -10.703 1.00 93.81 233 ASP A CA 1
ATOM 1674 C C . ASP A 1 233 ? 20.934 11.062 -10.322 1.00 93.81 233 ASP A C 1
ATOM 1676 O O . ASP A 1 233 ? 21.248 10.174 -9.555 1.00 93.81 233 ASP A O 1
ATOM 1680 N N . ALA A 1 234 ? 19.680 11.157 -10.797 1.00 97.00 234 ALA A N 1
ATOM 1681 C CA . ALA A 1 234 ? 18.538 10.350 -10.375 1.00 97.00 234 ALA A CA 1
ATOM 1682 C C . ALA A 1 234 ? 18.392 9.062 -11.194 1.00 97.00 234 ALA A C 1
ATOM 1684 O O . ALA A 1 234 ? 17.982 9.094 -12.370 1.00 97.00 234 ALA A O 1
ATOM 1685 N N . ASP A 1 235 ? 18.634 7.937 -10.544 1.00 98.50 235 ASP A N 1
ATOM 1686 C CA . ASP A 1 235 ? 18.906 6.634 -11.128 1.00 98.50 235 ASP A CA 1
ATOM 1687 C C . ASP A 1 235 ? 17.736 5.657 -11.076 1.00 98.50 235 ASP A C 1
ATOM 1689 O O . ASP A 1 235 ? 16.724 5.835 -10.389 1.00 98.50 235 ASP A O 1
ATOM 1693 N N . VAL A 1 236 ? 17.868 4.588 -11.863 1.00 98.69 236 VAL A N 1
ATOM 1694 C CA . VAL A 1 236 ? 17.046 3.389 -11.711 1.00 98.69 236 VAL A CA 1
ATOM 1695 C C . VAL A 1 236 ? 17.949 2.173 -11.676 1.00 98.69 236 VAL A C 1
ATOM 1697 O O . VAL A 1 236 ? 18.598 1.864 -12.675 1.00 98.69 236 VAL A O 1
ATOM 1700 N N . ILE A 1 237 ? 17.933 1.482 -10.539 1.00 98.81 237 ILE A N 1
ATOM 1701 C CA . ILE A 1 237 ? 18.797 0.344 -10.234 1.00 98.81 237 ILE A CA 1
ATOM 1702 C C . ILE A 1 237 ? 17.934 -0.908 -10.068 1.00 98.81 237 ILE A C 1
ATOM 1704 O O . ILE A 1 237 ? 16.971 -0.924 -9.297 1.00 98.81 237 ILE A O 1
ATOM 1708 N N . LEU A 1 238 ? 18.291 -1.968 -10.790 1.00 98.00 238 LEU A N 1
ATOM 1709 C CA . LEU A 1 238 ? 17.763 -3.320 -10.610 1.00 98.00 238 LEU A CA 1
ATOM 1710 C C . LEU A 1 238 ? 18.940 -4.252 -10.295 1.00 98.00 238 LEU A C 1
ATOM 1712 O O . LEU A 1 238 ? 19.914 -4.242 -11.048 1.00 98.00 238 LEU A O 1
ATOM 1716 N N . GLY A 1 239 ? 18.851 -5.047 -9.225 1.00 96.38 239 GLY A N 1
ATOM 1717 C CA . GLY A 1 239 ? 19.818 -6.120 -8.954 1.00 96.38 239 GLY A CA 1
ATOM 1718 C C . GLY A 1 239 ? 19.713 -7.217 -10.019 1.00 96.38 239 GLY A C 1
ATOM 1719 O O . GLY A 1 239 ? 20.428 -7.210 -11.025 1.00 96.38 239 GLY A O 1
ATOM 1720 N N . ASP A 1 240 ? 18.708 -8.083 -9.866 1.00 94.25 240 ASP A N 1
ATOM 1721 C CA . ASP A 1 240 ? 18.312 -9.081 -10.868 1.00 94.25 240 ASP A CA 1
ATOM 1722 C C . ASP A 1 240 ? 18.042 -8.491 -12.279 1.00 94.25 240 ASP A C 1
ATOM 1724 O O . ASP A 1 240 ? 17.525 -7.387 -12.489 1.00 94.25 240 ASP A O 1
ATOM 1728 N N . ASN A 1 241 ? 18.211 -9.370 -13.267 1.00 94.69 241 ASN A N 1
ATOM 1729 C CA . ASN A 1 241 ? 17.515 -9.415 -14.559 1.00 94.69 241 ASN A CA 1
ATOM 1730 C C . ASN A 1 241 ? 16.244 -8.529 -14.744 1.00 94.69 241 ASN A C 1
ATOM 1732 O O . ASN A 1 241 ? 15.117 -8.897 -14.381 1.00 94.69 241 ASN A O 1
ATOM 1736 N N . GLY A 1 242 ? 16.359 -7.429 -15.502 1.00 94.94 242 GLY A N 1
ATOM 1737 C CA . GLY A 1 242 ? 15.236 -6.521 -15.788 1.00 94.94 242 GLY A CA 1
ATOM 1738 C C . GLY A 1 242 ? 15.292 -5.795 -17.136 1.00 94.94 242 GLY A C 1
ATOM 1739 O O . GLY A 1 242 ? 16.153 -6.025 -17.968 1.00 94.94 242 GLY A O 1
ATOM 1740 N N . ASN A 1 243 ? 14.336 -4.906 -17.417 1.00 96.31 243 ASN A N 1
ATOM 1741 C CA . ASN A 1 243 ? 14.444 -3.941 -18.521 1.00 96.31 243 ASN A CA 1
ATOM 1742 C C . ASN A 1 243 ? 14.044 -2.566 -18.003 1.00 96.31 243 ASN A C 1
ATOM 1744 O O . ASN A 1 243 ? 12.953 -2.431 -17.445 1.00 96.31 243 ASN A O 1
ATOM 1748 N N . ILE A 1 244 ? 14.854 -1.550 -18.275 1.00 97.75 244 ILE A N 1
ATOM 1749 C CA . ILE A 1 244 ? 14.536 -0.158 -17.954 1.00 97.75 244 ILE A CA 1
ATOM 1750 C C . ILE A 1 244 ? 14.116 0.568 -19.242 1.00 97.75 244 ILE A C 1
ATOM 1752 O O . ILE A 1 244 ? 14.717 0.396 -20.307 1.00 97.75 244 ILE A O 1
ATOM 1756 N N . PHE A 1 245 ? 13.035 1.350 -19.171 1.00 97.44 245 PHE A N 1
ATOM 1757 C CA . PHE A 1 245 ? 12.487 2.082 -20.314 1.00 97.44 245 PHE A CA 1
ATOM 1758 C C . PHE A 1 245 ? 12.282 3.573 -20.025 1.00 97.44 245 PHE A C 1
ATOM 1760 O O . PHE A 1 245 ? 11.337 3.948 -19.331 1.00 97.44 245 PHE A O 1
ATOM 1767 N N . ARG A 1 246 ? 13.075 4.448 -20.657 1.00 96.31 246 ARG A N 1
ATOM 1768 C CA . ARG A 1 246 ? 12.864 5.907 -20.603 1.00 96.31 246 ARG A CA 1
ATOM 1769 C C . ARG A 1 246 ? 11.621 6.316 -21.404 1.00 96.31 246 ARG A C 1
ATOM 1771 O O . ARG A 1 246 ? 11.454 5.952 -22.579 1.00 96.31 246 ARG A O 1
ATOM 1778 N N . ILE A 1 247 ? 10.725 7.083 -20.780 1.00 97.56 247 ILE A N 1
ATOM 1779 C CA . ILE A 1 247 ? 9.381 7.337 -21.312 1.00 97.56 247 ILE A CA 1
ATOM 1780 C C . ILE A 1 247 ? 9.283 8.664 -22.074 1.00 97.56 247 ILE A C 1
ATOM 1782 O O . ILE A 1 247 ? 9.421 9.753 -21.525 1.00 97.56 247 ILE A O 1
ATOM 1786 N N . VAL A 1 248 ? 8.928 8.565 -23.359 1.00 96.56 248 VAL A N 1
ATOM 1787 C CA . VAL A 1 248 ? 8.756 9.680 -24.311 1.00 96.56 248 VAL A CA 1
ATOM 1788 C C . VAL A 1 248 ? 7.333 9.751 -24.878 1.00 96.56 248 VAL A C 1
ATOM 1790 O O . VAL A 1 248 ? 7.135 10.056 -26.052 1.00 96.56 248 VAL A O 1
ATOM 1793 N N . GLY A 1 249 ? 6.308 9.430 -24.081 1.00 96.19 249 GLY A N 1
ATOM 1794 C CA . GLY A 1 249 ? 4.908 9.680 -24.449 1.00 96.19 249 GLY A CA 1
ATOM 1795 C C . GLY A 1 249 ? 3.884 8.708 -23.862 1.00 96.19 249 GLY A C 1
ATOM 1796 O O . GLY A 1 249 ? 4.230 7.737 -23.194 1.00 96.19 249 GLY A O 1
ATOM 1797 N N . ILE A 1 250 ? 2.601 8.964 -24.139 1.00 96.50 250 ILE A N 1
ATOM 1798 C CA . ILE A 1 250 ? 1.448 8.277 -23.524 1.00 96.50 250 ILE A CA 1
ATOM 1799 C C . ILE A 1 250 ? 0.446 7.768 -24.566 1.00 96.50 250 ILE A C 1
ATOM 1801 O O . ILE A 1 250 ? 0.328 8.327 -25.656 1.00 96.50 250 ILE A O 1
ATOM 1805 N N . ASN A 1 251 ? -0.337 6.748 -24.209 1.00 94.81 251 ASN A N 1
ATOM 1806 C CA . ASN A 1 251 ? -1.358 6.110 -25.052 1.00 94.81 251 ASN A CA 1
ATOM 1807 C C . ASN A 1 251 ? -0.849 5.720 -26.462 1.00 94.81 251 ASN A C 1
ATOM 1809 O O . ASN A 1 251 ? -1.571 5.855 -27.454 1.00 94.81 251 ASN A O 1
ATOM 1813 N N . GLY A 1 252 ? 0.411 5.282 -26.570 1.00 94.00 252 GLY A N 1
ATOM 1814 C CA . GLY A 1 252 ? 1.066 4.952 -27.841 1.00 94.00 252 GLY A CA 1
ATOM 1815 C C . GLY A 1 252 ? 1.431 6.152 -28.731 1.00 94.00 252 GLY A C 1
ATOM 1816 O O . GLY A 1 252 ? 1.637 5.974 -29.933 1.00 94.00 252 GLY A O 1
ATOM 1817 N N . VAL A 1 253 ? 1.463 7.377 -28.189 1.00 95.19 253 VAL A N 1
ATOM 1818 C CA . VAL A 1 253 ? 1.766 8.615 -28.928 1.00 95.19 253 VAL A CA 1
ATOM 1819 C C . VAL A 1 253 ? 2.998 9.298 -28.339 1.00 95.19 253 VAL A C 1
ATOM 1821 O O . VAL A 1 253 ? 2.957 9.792 -27.214 1.00 95.19 253 VAL A O 1
ATOM 1824 N N . ALA A 1 254 ? 4.075 9.353 -29.126 1.00 94.25 254 ALA A N 1
ATOM 1825 C CA . ALA A 1 254 ? 5.346 9.938 -28.709 1.00 94.25 254 ALA A CA 1
ATOM 1826 C C . ALA A 1 254 ? 5.366 11.476 -28.722 1.00 94.25 254 ALA A C 1
ATOM 1828 O O . ALA A 1 254 ? 4.767 12.125 -29.588 1.00 94.25 254 ALA A O 1
ATOM 1829 N N . THR A 1 255 ? 6.116 12.039 -27.779 1.00 94.31 255 THR A N 1
ATOM 1830 C CA . THR A 1 255 ? 6.553 13.437 -27.708 1.00 94.31 255 THR A CA 1
ATOM 1831 C C . THR A 1 255 ? 7.995 13.585 -28.222 1.00 94.31 255 THR A C 1
ATOM 1833 O O . THR A 1 255 ? 8.700 12.589 -28.349 1.00 94.31 255 THR A O 1
ATOM 1836 N N . PRO A 1 256 ? 8.462 14.806 -28.559 1.00 90.12 256 PRO A N 1
ATOM 1837 C CA . PRO A 1 256 ? 9.861 15.035 -28.954 1.00 90.12 256 PRO A CA 1
ATOM 1838 C C . PRO A 1 256 ? 10.863 14.966 -27.791 1.00 90.12 256 PRO A C 1
ATOM 1840 O O . PRO A 1 256 ? 12.061 14.928 -28.036 1.00 90.12 256 PRO A O 1
ATOM 1843 N N . ASN A 1 257 ? 10.358 14.993 -26.558 1.00 93.81 257 ASN A N 1
ATOM 1844 C CA . ASN A 1 257 ? 11.101 14.971 -25.304 1.00 93.81 257 ASN A CA 1
ATOM 1845 C C . ASN A 1 257 ? 10.591 13.796 -24.455 1.00 93.81 257 ASN A C 1
ATOM 1847 O O . ASN A 1 257 ? 9.492 13.279 -24.717 1.00 93.81 257 ASN A O 1
ATOM 1851 N N . HIS A 1 258 ? 11.331 13.457 -23.399 1.00 94.38 258 HIS A N 1
ATOM 1852 C CA . HIS A 1 258 ? 10.821 12.679 -22.270 1.00 94.38 258 HIS A CA 1
ATOM 1853 C C . HIS A 1 258 ? 9.554 13.308 -21.668 1.00 94.38 258 HIS A C 1
ATOM 1855 O O . HIS A 1 258 ? 9.237 14.481 -21.901 1.00 94.38 258 HIS A O 1
ATOM 1861 N N . LEU A 1 259 ? 8.801 12.505 -20.919 1.00 95.56 259 LEU A N 1
ATOM 1862 C CA . LEU A 1 259 ? 7.783 13.025 -20.009 1.00 95.56 259 LEU A CA 1
ATOM 1863 C C . LEU A 1 259 ? 8.449 13.678 -18.788 1.00 95.56 259 LEU A C 1
ATOM 1865 O O . LEU A 1 259 ? 9.666 13.664 -18.650 1.00 95.56 259 LEU A O 1
ATOM 1869 N N . GLN A 1 260 ? 7.636 14.276 -17.923 1.00 95.12 260 GLN A N 1
ATOM 1870 C CA . GLN A 1 260 ? 8.063 14.851 -16.651 1.00 95.12 260 GLN A CA 1
ATOM 1871 C C . GLN A 1 260 ? 7.018 14.491 -15.600 1.00 95.12 260 GLN A C 1
ATOM 1873 O O . GLN A 1 260 ? 5.822 14.440 -15.922 1.00 95.12 260 GLN A O 1
ATOM 1878 N N . TYR A 1 261 ? 7.458 14.281 -14.364 1.00 96.81 261 TYR A N 1
ATOM 1879 C CA . TYR A 1 261 ? 6.562 14.260 -13.218 1.00 96.81 261 TYR A CA 1
ATOM 1880 C C . TYR A 1 261 ? 6.035 15.675 -12.910 1.00 96.81 261 TYR A C 1
ATOM 1882 O O . TYR A 1 261 ? 6.575 16.687 -13.350 1.00 96.81 261 TYR A O 1
ATOM 1890 N N . ASN A 1 262 ? 4.923 15.744 -12.183 1.00 96.75 262 ASN A N 1
ATOM 1891 C CA . ASN A 1 262 ? 4.295 16.968 -11.681 1.00 96.75 262 ASN A CA 1
ATOM 1892 C C . ASN A 1 262 ? 4.651 17.213 -10.205 1.00 96.75 262 ASN A C 1
ATOM 1894 O O . ASN A 1 262 ? 4.377 18.298 -9.692 1.00 96.75 262 ASN A O 1
ATOM 1898 N N . TRP A 1 263 ? 5.184 16.196 -9.515 1.00 95.44 263 TRP A N 1
ATOM 1899 C CA . TRP A 1 263 ? 5.707 16.308 -8.154 1.00 95.44 263 TRP A CA 1
ATOM 1900 C C . TRP A 1 263 ? 7.131 16.868 -8.134 1.00 95.44 263 TRP A C 1
ATOM 1902 O O . TRP A 1 263 ? 7.437 17.666 -7.254 1.00 95.44 263 TRP A O 1
ATOM 1912 N N . ASP A 1 264 ? 7.956 16.537 -9.124 1.00 95.81 264 ASP A N 1
ATOM 1913 C CA . ASP A 1 264 ? 9.249 17.180 -9.343 1.00 95.81 264 ASP A CA 1
ATOM 1914 C C . ASP A 1 264 ? 9.034 18.669 -9.676 1.00 95.81 264 ASP A C 1
ATOM 1916 O O . ASP A 1 264 ? 8.429 19.043 -10.687 1.00 95.81 264 ASP A O 1
ATOM 1920 N N . ILE A 1 265 ? 9.486 19.518 -8.751 1.00 93.56 265 ILE A N 1
ATOM 1921 C CA . ILE A 1 265 ? 9.439 20.984 -8.822 1.00 93.56 265 ILE A CA 1
ATOM 1922 C C . ILE A 1 265 ? 10.697 21.619 -8.201 1.00 93.56 265 ILE A C 1
ATOM 1924 O O . ILE A 1 265 ? 10.654 22.792 -7.817 1.00 93.56 265 ILE A O 1
ATOM 1928 N N . TYR A 1 266 ? 11.777 20.843 -8.054 1.00 91.12 266 TYR A N 1
ATOM 1929 C CA . TYR A 1 266 ? 12.991 21.249 -7.343 1.00 91.12 266 TYR A CA 1
ATOM 1930 C C . TYR A 1 266 ? 13.857 22.190 -8.189 1.00 91.12 266 TYR A C 1
ATOM 1932 O O . TYR A 1 266 ? 14.043 23.360 -7.828 1.00 91.12 266 TYR A O 1
ATOM 1940 N N . GLY A 1 267 ? 14.319 21.691 -9.337 1.00 92.50 267 GLY A N 1
ATOM 1941 C CA . GLY A 1 267 ? 15.332 22.336 -10.165 1.00 92.50 267 GLY A CA 1
ATOM 1942 C C . GLY A 1 267 ? 14.841 22.901 -11.494 1.00 92.50 267 GLY A C 1
ATOM 1943 O O . GLY A 1 267 ? 13.669 23.234 -11.701 1.00 92.50 267 GLY A O 1
ATOM 1944 N N . GLY A 1 268 ? 15.803 23.067 -12.399 1.00 91.56 268 GLY A N 1
ATOM 1945 C CA . GLY A 1 268 ? 15.604 23.178 -13.841 1.00 91.56 268 GLY A CA 1
ATOM 1946 C C . GLY A 1 268 ? 16.015 21.909 -14.601 1.00 91.56 268 GLY A C 1
ATOM 1947 O O . GLY A 1 268 ? 15.508 21.700 -15.708 1.00 91.56 268 GLY A O 1
ATOM 1948 N N . GLN A 1 269 ? 16.896 21.080 -14.029 1.00 92.50 269 GLN A N 1
ATOM 1949 C CA . GLN A 1 269 ? 16.984 19.654 -14.350 1.00 92.50 269 GLN A CA 1
ATOM 1950 C C . GLN A 1 269 ? 15.853 18.902 -13.627 1.00 92.50 269 GLN A C 1
ATOM 1952 O O . GLN A 1 269 ? 15.307 19.400 -12.642 1.00 92.50 269 GLN A O 1
ATOM 1957 N N . HIS A 1 270 ? 15.432 17.768 -14.186 1.00 94.94 270 HIS A N 1
ATOM 1958 C CA . HIS A 1 270 ? 14.200 17.080 -13.802 1.00 94.94 270 HIS A CA 1
ATOM 1959 C C . HIS A 1 270 ? 14.354 15.567 -13.933 1.00 94.94 270 HIS A C 1
ATOM 1961 O O . HIS A 1 270 ? 14.927 15.104 -14.923 1.00 94.94 270 HIS A O 1
ATOM 1967 N N . VAL A 1 271 ? 13.770 14.812 -13.004 1.00 97.00 271 VAL A N 1
ATOM 1968 C CA . VAL A 1 271 ? 13.795 13.341 -12.990 1.00 97.00 271 VAL A CA 1
ATOM 1969 C C . VAL A 1 271 ? 13.100 12.801 -14.243 1.00 97.00 271 VAL A C 1
ATOM 1971 O O . VAL A 1 271 ? 11.925 13.087 -14.506 1.00 97.00 271 VAL A O 1
ATOM 1974 N N . ILE A 1 272 ? 13.823 12.019 -15.046 1.00 96.50 272 ILE A N 1
ATOM 1975 C CA . ILE A 1 272 ? 13.312 11.399 -16.270 1.00 96.50 272 ILE A CA 1
ATOM 1976 C C . ILE A 1 272 ? 12.425 10.209 -15.883 1.00 96.50 272 ILE A C 1
ATOM 1978 O O . ILE A 1 272 ? 12.911 9.256 -15.282 1.00 96.50 272 ILE A O 1
ATOM 1982 N N . PRO A 1 273 ? 11.136 10.171 -16.272 1.00 97.12 273 PRO A N 1
ATOM 1983 C CA . PRO A 1 273 ? 10.288 9.032 -15.948 1.00 97.12 273 PRO A CA 1
ATOM 1984 C C . PRO A 1 273 ? 10.753 7.762 -16.674 1.00 97.12 273 PRO A C 1
ATOM 1986 O O . PRO A 1 273 ? 10.652 7.656 -17.906 1.00 97.12 273 PRO A O 1
ATOM 1989 N N . ARG A 1 274 ? 11.240 6.791 -15.899 1.00 96.44 274 ARG A N 1
ATOM 1990 C CA . ARG A 1 274 ? 11.484 5.407 -16.322 1.00 96.44 274 ARG A CA 1
ATOM 1991 C C . ARG A 1 274 ? 10.216 4.550 -16.171 1.00 96.44 274 ARG A C 1
ATOM 1993 O O . ARG A 1 274 ? 9.145 5.010 -15.773 1.00 96.44 274 ARG A O 1
ATOM 2000 N N . SER A 1 275 ? 10.327 3.290 -16.571 1.00 95.81 275 SER A N 1
ATOM 2001 C CA . SER A 1 275 ? 9.327 2.234 -16.419 1.00 95.81 275 SER A CA 1
ATOM 2002 C C . SER A 1 275 ? 10.076 0.904 -16.476 1.00 95.81 275 SER A C 1
ATOM 2004 O O . SER A 1 275 ? 10.770 0.638 -17.459 1.00 95.81 275 SER A O 1
ATOM 2006 N N . THR A 1 276 ? 9.986 0.105 -15.419 1.00 95.19 276 THR A N 1
ATOM 2007 C CA . THR A 1 276 ? 10.753 -1.134 -15.226 1.00 95.19 276 THR A CA 1
ATOM 2008 C C . THR A 1 276 ? 9.946 -2.350 -15.674 1.00 95.19 276 THR A C 1
ATOM 2010 O O . THR A 1 276 ? 8.733 -2.405 -15.502 1.00 95.19 276 THR A O 1
ATOM 2013 N N . GLN A 1 277 ? 10.581 -3.358 -16.266 1.00 94.25 277 GLN A N 1
ATOM 2014 C CA . GLN A 1 277 ? 9.949 -4.650 -16.538 1.00 94.25 277 GLN A CA 1
ATOM 2015 C C . GLN A 1 277 ? 10.866 -5.777 -16.070 1.00 94.25 277 GLN A C 1
ATOM 2017 O O . GLN A 1 277 ? 11.791 -6.161 -16.786 1.00 94.25 277 GLN A O 1
ATOM 2022 N N . TYR A 1 278 ? 10.568 -6.303 -14.889 1.00 91.25 278 TYR A N 1
ATOM 2023 C CA . TYR A 1 278 ? 11.260 -7.421 -14.253 1.00 91.25 278 TYR A CA 1
ATOM 2024 C C . TYR A 1 278 ? 11.209 -8.687 -15.130 1.00 91.25 278 TYR A C 1
ATOM 2026 O O . TYR A 1 278 ? 10.228 -8.915 -15.854 1.00 91.25 278 TYR A O 1
ATOM 2034 N N . LEU A 1 279 ? 12.276 -9.488 -15.121 1.00 91.12 279 LEU A N 1
ATOM 2035 C CA . LEU A 1 279 ? 12.415 -10.680 -15.960 1.00 91.12 279 LEU A CA 1
ATOM 2036 C C . LEU A 1 279 ? 12.670 -11.919 -15.103 1.00 91.12 279 LEU A C 1
ATOM 2038 O O . LEU A 1 279 ? 13.461 -11.884 -14.173 1.00 91.12 279 LEU A O 1
ATOM 2042 N N . GLU A 1 280 ? 11.970 -13.012 -15.425 1.00 87.69 280 GLU A N 1
ATOM 2043 C CA . GLU A 1 280 ? 11.897 -14.270 -14.657 1.00 87.69 280 GLU A CA 1
ATOM 2044 C C . GLU A 1 280 ? 11.296 -14.136 -13.241 1.00 87.69 280 GLU A C 1
ATOM 2046 O O . GLU A 1 280 ? 10.545 -15.025 -12.841 1.00 87.69 280 GLU A O 1
ATOM 2051 N N . TYR A 1 281 ? 11.481 -12.992 -12.586 1.00 86.94 281 TYR A N 1
ATOM 2052 C CA . TYR A 1 281 ? 10.792 -12.554 -11.379 1.00 86.94 281 TYR A CA 1
ATOM 2053 C C . TYR A 1 281 ? 9.268 -12.454 -11.532 1.00 86.94 281 TYR A C 1
ATOM 2055 O O . TYR A 1 281 ? 8.729 -12.083 -12.585 1.00 86.94 281 TYR A O 1
ATOM 2063 N N . ALA A 1 282 ? 8.566 -12.723 -10.435 1.00 82.75 282 ALA A N 1
ATOM 2064 C CA . ALA A 1 282 ? 7.152 -12.440 -10.262 1.00 82.75 282 ALA A CA 1
ATOM 2065 C C . ALA A 1 282 ? 6.870 -12.197 -8.778 1.00 82.75 282 ALA A C 1
ATOM 2067 O O . ALA A 1 282 ? 7.374 -12.933 -7.936 1.00 82.75 282 ALA A O 1
ATOM 2068 N N . PHE A 1 283 ? 6.024 -11.210 -8.486 1.00 83.00 283 PHE A N 1
ATOM 2069 C CA . PHE A 1 283 ? 5.721 -10.818 -7.114 1.00 83.00 283 PHE A CA 1
ATOM 2070 C C . PHE A 1 283 ? 5.253 -12.002 -6.240 1.00 83.00 283 PHE A C 1
ATOM 2072 O O . PHE A 1 283 ? 4.342 -12.744 -6.632 1.00 83.00 283 PHE A O 1
ATOM 2079 N N . GLY A 1 284 ? 5.883 -12.172 -5.076 1.00 66.56 284 GLY A N 1
ATOM 2080 C CA . GLY A 1 284 ? 5.684 -13.265 -4.123 1.00 66.56 284 GLY A CA 1
ATOM 2081 C C . GLY A 1 284 ? 6.285 -14.621 -4.533 1.00 66.56 284 GLY A C 1
ATOM 2082 O O . GLY A 1 284 ? 6.001 -15.628 -3.877 1.00 66.56 284 GLY A O 1
ATOM 2083 N N . ASP A 1 285 ? 7.076 -14.705 -5.613 1.00 70.31 285 ASP A N 1
ATOM 2084 C CA . ASP A 1 285 ? 7.679 -15.958 -6.102 1.00 70.31 285 ASP A CA 1
ATOM 2085 C C . ASP A 1 285 ? 9.139 -16.140 -5.652 1.00 70.31 285 ASP A C 1
ATOM 2087 O O . ASP A 1 285 ? 10.066 -16.232 -6.460 1.00 70.31 285 ASP A O 1
ATOM 2091 N N . ALA A 1 286 ? 9.322 -16.334 -4.341 1.00 62.78 286 ALA A N 1
ATOM 2092 C CA . ALA A 1 286 ? 10.571 -16.782 -3.709 1.00 62.78 286 ALA A CA 1
ATOM 2093 C C . ALA A 1 286 ? 11.001 -18.227 -4.109 1.00 62.78 286 ALA A C 1
ATOM 2095 O O . ALA A 1 286 ? 11.565 -18.985 -3.312 1.00 62.78 286 ALA A O 1
ATOM 2096 N N . SER A 1 287 ? 10.681 -18.662 -5.336 1.00 56.06 287 SER A N 1
ATOM 2097 C CA . SER A 1 287 ? 11.205 -19.867 -5.988 1.00 56.06 287 SER A CA 1
ATOM 2098 C C . SER A 1 287 ? 12.010 -19.589 -7.269 1.00 56.06 287 SER A C 1
ATOM 2100 O O . SER A 1 287 ? 12.528 -20.537 -7.876 1.00 56.06 287 SER A O 1
ATOM 2102 N N . ASN A 1 288 ? 12.181 -18.309 -7.630 1.00 62.16 288 ASN A N 1
ATOM 2103 C CA . ASN A 1 288 ? 13.255 -17.829 -8.507 1.00 62.16 288 ASN A CA 1
ATOM 2104 C C . ASN A 1 288 ? 14.645 -18.189 -7.906 1.00 62.16 288 ASN A C 1
ATOM 2106 O O . ASN A 1 288 ? 14.725 -18.571 -6.730 1.00 62.16 288 ASN A O 1
ATOM 2110 N N . PRO A 1 289 ? 15.767 -18.137 -8.655 1.00 63.66 289 PRO A N 1
ATOM 2111 C CA . PRO A 1 289 ? 17.083 -18.068 -8.026 1.00 63.66 289 PRO A CA 1
ATOM 2112 C C . PRO A 1 289 ? 17.114 -16.836 -7.120 1.00 63.66 289 PRO A C 1
ATOM 2114 O O . PRO A 1 289 ? 16.748 -15.762 -7.575 1.00 63.66 289 PRO A O 1
ATOM 2117 N N . ALA A 1 290 ? 17.497 -17.017 -5.857 1.00 76.88 290 ALA A N 1
ATOM 2118 C CA . ALA A 1 290 ? 17.688 -15.906 -4.939 1.00 76.88 290 ALA A CA 1
ATOM 2119 C C . ALA A 1 290 ? 19.181 -15.582 -4.842 1.00 76.88 290 ALA A C 1
ATOM 2121 O O . ALA A 1 290 ? 19.988 -16.481 -4.557 1.00 76.88 290 ALA A O 1
ATOM 2122 N N . PHE A 1 291 ? 19.518 -14.323 -5.082 1.00 90.94 291 PHE A N 1
ATOM 2123 C CA . PHE A 1 291 ? 20.841 -13.743 -4.936 1.00 90.94 291 PHE A CA 1
ATOM 2124 C C . PHE A 1 291 ? 20.868 -12.811 -3.710 1.00 90.94 291 PHE A C 1
ATOM 2126 O O . PHE A 1 291 ? 20.115 -13.057 -2.764 1.00 90.94 291 PHE A O 1
ATOM 2133 N N . ASN A 1 292 ? 21.855 -11.920 -3.590 1.00 94.31 292 ASN A N 1
ATOM 2134 C CA . ASN A 1 292 ? 22.027 -11.072 -2.399 1.00 94.31 292 ASN A CA 1
ATOM 2135 C C . ASN A 1 292 ? 22.834 -9.834 -2.782 1.00 94.31 292 ASN A C 1
ATOM 2137 O O . ASN A 1 292 ? 24.061 -9.845 -2.635 1.00 94.31 292 ASN A O 1
ATOM 2141 N N . ASP A 1 293 ? 22.153 -8.811 -3.265 1.00 97.38 293 ASP A N 1
ATOM 2142 C CA . ASP A 1 293 ? 22.805 -7.677 -3.906 1.00 97.38 293 ASP A CA 1
ATOM 2143 C C . ASP A 1 293 ? 23.061 -6.539 -2.909 1.00 97.38 293 ASP A C 1
ATOM 2145 O O . ASP A 1 293 ? 22.401 -6.423 -1.871 1.00 97.38 293 ASP A O 1
ATOM 2149 N N . GLU A 1 294 ? 24.074 -5.723 -3.195 1.00 98.00 294 GLU A N 1
ATOM 2150 C CA . GLU A 1 294 ? 24.452 -4.550 -2.404 1.00 98.00 294 GLU A CA 1
ATOM 2151 C C . GLU A 1 294 ? 24.270 -3.296 -3.274 1.00 98.00 294 GLU A C 1
ATOM 2153 O O . GLU A 1 294 ? 25.104 -3.002 -4.128 1.00 98.00 294 GLU A O 1
ATOM 2158 N N . LEU A 1 295 ? 23.151 -2.592 -3.096 1.00 98.75 295 LEU A N 1
ATOM 2159 C CA . LEU A 1 295 ? 22.690 -1.504 -3.963 1.00 98.75 295 LEU A CA 1
ATOM 2160 C C . LEU A 1 295 ? 22.762 -0.162 -3.219 1.00 98.75 295 LEU A C 1
ATOM 2162 O O . LEU A 1 295 ? 22.243 -0.062 -2.110 1.00 98.75 295 LEU A O 1
ATOM 2166 N N . HIS A 1 296 ? 23.362 0.864 -3.825 1.00 98.56 296 HIS A N 1
ATOM 2167 C CA . HIS A 1 296 ? 23.490 2.222 -3.274 1.00 98.56 296 HIS A CA 1
ATOM 2168 C C . HIS A 1 296 ? 23.055 3.260 -4.322 1.00 98.56 296 HIS A C 1
ATOM 2170 O O . HIS A 1 296 ? 23.552 3.212 -5.447 1.00 98.56 296 HIS A O 1
ATOM 2176 N N . GLY A 1 297 ? 22.164 4.191 -3.970 1.00 97.88 297 GLY A N 1
ATOM 2177 C CA . GLY A 1 297 ? 21.778 5.329 -4.823 1.00 97.88 297 GLY A CA 1
ATOM 2178 C C . GLY A 1 297 ? 22.818 6.456 -4.829 1.00 97.88 297 GLY A C 1
ATOM 2179 O O . GLY A 1 297 ? 23.235 6.936 -5.879 1.00 97.88 297 GLY A O 1
ATOM 2180 N N . GLU A 1 298 ? 23.348 6.776 -3.644 1.00 96.38 298 GLU A N 1
ATOM 2181 C CA . GLU A 1 298 ? 24.322 7.835 -3.330 1.00 96.38 298 GLU A CA 1
ATOM 2182 C C . GLU A 1 298 ? 23.812 9.275 -3.401 1.00 96.38 298 GLU A C 1
ATOM 2184 O O . GLU A 1 298 ? 24.087 10.068 -2.492 1.00 96.38 298 GLU A O 1
ATOM 2189 N N . SER A 1 299 ? 23.163 9.670 -4.490 1.00 95.31 299 SER A N 1
ATOM 2190 C CA . SER A 1 299 ? 22.683 11.038 -4.685 1.00 95.31 299 SER A CA 1
ATOM 2191 C C . SER A 1 299 ? 21.671 11.076 -5.815 1.00 95.31 299 SER A C 1
ATOM 2193 O O . SER A 1 299 ? 22.087 11.137 -6.955 1.00 95.31 299 SER A O 1
ATOM 2195 N N . GLY A 1 300 ? 20.376 11.181 -5.529 1.00 96.19 300 GLY A N 1
ATOM 2196 C CA . GLY A 1 300 ? 19.356 11.297 -6.570 1.00 96.19 300 GLY A CA 1
ATOM 2197 C C . GLY A 1 300 ? 17.935 11.306 -6.009 1.00 96.19 300 GLY A C 1
ATOM 2198 O O . GLY A 1 300 ? 17.737 11.349 -4.807 1.00 96.19 300 GLY A O 1
ATOM 2199 N N . ASP A 1 301 ? 16.923 11.342 -6.875 1.00 97.94 301 ASP A N 1
ATOM 2200 C CA . ASP A 1 301 ? 15.562 10.937 -6.489 1.00 97.94 301 ASP A CA 1
ATOM 2201 C C . ASP A 1 301 ? 15.348 9.533 -7.086 1.00 97.94 301 ASP A C 1
ATOM 2203 O O . ASP A 1 301 ? 14.683 9.372 -8.122 1.00 97.94 301 ASP A O 1
ATOM 2207 N N . ASP A 1 302 ? 15.986 8.529 -6.488 1.00 98.62 302 ASP A N 1
ATOM 2208 C CA . ASP A 1 302 ? 16.284 7.253 -7.138 1.00 98.62 302 ASP A CA 1
ATOM 2209 C C . ASP A 1 302 ? 15.118 6.266 -7.107 1.00 98.62 302 ASP A C 1
ATOM 2211 O O . ASP A 1 302 ? 14.076 6.454 -6.467 1.00 98.62 302 ASP A O 1
ATOM 2215 N N . THR A 1 303 ? 15.251 5.176 -7.861 1.00 98.31 303 THR A N 1
ATOM 2216 C CA . THR A 1 303 ? 14.326 4.039 -7.805 1.00 98.31 303 THR A CA 1
ATOM 2217 C C . THR A 1 303 ? 15.094 2.723 -7.843 1.00 98.31 303 THR A C 1
ATOM 2219 O O . THR A 1 303 ? 15.556 2.302 -8.905 1.00 98.31 303 THR A O 1
ATOM 2222 N N . ILE A 1 304 ? 15.190 2.061 -6.690 1.00 98.69 304 ILE A N 1
ATOM 2223 C CA . ILE A 1 304 ? 15.988 0.844 -6.489 1.00 98.69 304 ILE A CA 1
ATOM 2224 C C . ILE A 1 304 ? 15.064 -0.343 -6.194 1.00 98.69 304 ILE A C 1
ATOM 2226 O O . ILE A 1 304 ? 14.096 -0.212 -5.441 1.00 98.69 304 ILE A O 1
ATOM 2230 N N . HIS A 1 305 ? 15.355 -1.503 -6.789 1.00 96.88 305 HIS A N 1
ATOM 2231 C CA . HIS A 1 305 ? 14.625 -2.749 -6.546 1.00 96.88 305 HIS A CA 1
ATOM 2232 C C . HIS A 1 305 ? 15.587 -3.943 -6.444 1.00 96.88 305 HIS A C 1
ATOM 2234 O O . HIS A 1 305 ? 16.264 -4.254 -7.427 1.00 96.88 305 HIS A O 1
ATOM 2240 N N . GLY A 1 306 ? 15.625 -4.606 -5.281 1.00 95.25 306 GLY A N 1
ATOM 2241 C CA . GLY A 1 306 ? 16.469 -5.789 -5.036 1.00 95.25 306 GLY A CA 1
ATOM 2242 C C . GLY A 1 306 ? 16.013 -7.015 -5.830 1.00 95.25 306 GLY A C 1
ATOM 2243 O O . GLY A 1 306 ? 16.803 -7.630 -6.541 1.00 95.25 306 GLY A O 1
ATOM 2244 N N . MET A 1 307 ? 14.696 -7.254 -5.846 1.00 92.94 307 MET A N 1
ATOM 2245 C CA . MET A 1 307 ? 14.014 -8.392 -6.476 1.00 92.94 307 MET A CA 1
ATOM 2246 C C . MET A 1 307 ? 14.170 -9.702 -5.690 1.00 92.94 307 MET A C 1
ATOM 2248 O O . MET A 1 307 ? 13.465 -9.897 -4.700 1.00 92.94 307 MET A O 1
ATOM 2252 N N . SER A 1 308 ? 14.987 -10.655 -6.149 1.00 90.25 308 SER A N 1
ATOM 2253 C CA . SER A 1 308 ? 15.044 -12.003 -5.566 1.00 90.25 308 SER A CA 1
ATOM 2254 C C . SER A 1 308 ? 16.232 -12.154 -4.617 1.00 90.25 308 SER A C 1
ATOM 2256 O O . SER A 1 308 ? 17.211 -12.805 -4.978 1.00 90.25 308 SER A O 1
ATOM 2258 N N . GLY A 1 309 ? 16.165 -11.665 -3.381 1.00 90.94 309 GLY A N 1
ATOM 2259 C CA . GLY A 1 309 ? 17.308 -11.836 -2.485 1.00 90.94 309 GLY A CA 1
ATOM 2260 C C . GLY A 1 309 ? 17.052 -11.626 -1.004 1.00 90.94 309 GLY A C 1
ATOM 2261 O O . GLY A 1 309 ? 15.926 -11.485 -0.562 1.00 90.94 309 GLY A O 1
ATOM 2262 N N . ASN A 1 310 ? 18.126 -11.704 -0.217 1.00 93.44 310 ASN A N 1
ATOM 2263 C CA . ASN A 1 310 ? 18.161 -11.060 1.101 1.00 93.44 310 ASN A CA 1
ATOM 2264 C C . ASN A 1 310 ? 19.124 -9.884 0.941 1.00 93.44 310 ASN A C 1
ATOM 2266 O O . ASN A 1 310 ? 20.317 -10.024 1.245 1.00 93.44 310 ASN A O 1
ATOM 2270 N N . ASP A 1 311 ? 18.639 -8.813 0.341 1.00 96.44 311 ASP A N 1
ATOM 2271 C CA . ASP A 1 311 ? 19.446 -7.762 -0.265 1.00 96.44 311 ASP A CA 1
ATOM 2272 C C . ASP A 1 311 ? 19.830 -6.689 0.756 1.00 96.44 311 ASP A C 1
ATOM 2274 O O . ASP A 1 311 ? 19.364 -6.677 1.906 1.00 96.44 311 ASP A O 1
ATOM 2278 N N . VAL A 1 312 ? 20.744 -5.804 0.363 1.00 98.31 312 VAL A N 1
ATOM 2279 C CA . VAL A 1 312 ? 21.092 -4.616 1.138 1.00 98.31 312 VAL A CA 1
ATOM 2280 C C . VAL A 1 312 ? 21.008 -3.389 0.248 1.00 98.31 312 VAL A C 1
ATOM 2282 O O . VAL A 1 312 ? 21.762 -3.269 -0.710 1.00 98.31 312 VAL A O 1
ATOM 2285 N N . ILE A 1 313 ? 20.091 -2.487 0.584 1.00 98.81 313 ILE A N 1
ATOM 2286 C CA . ILE A 1 313 ? 19.734 -1.320 -0.217 1.00 98.81 313 ILE A CA 1
ATOM 2287 C C . ILE A 1 313 ? 19.975 -0.051 0.603 1.00 98.81 313 ILE A C 1
ATOM 2289 O O . ILE A 1 313 ? 19.487 0.066 1.728 1.00 98.81 313 ILE A O 1
ATOM 2293 N N . PHE A 1 314 ? 20.694 0.899 0.017 1.00 98.75 314 PHE A N 1
ATOM 2294 C CA . PHE A 1 314 ? 20.910 2.254 0.510 1.00 98.75 314 PHE A CA 1
ATOM 2295 C C . PHE A 1 314 ? 20.379 3.239 -0.543 1.00 98.75 314 PHE A C 1
ATOM 2297 O O . PHE A 1 314 ? 20.717 3.104 -1.718 1.00 98.75 314 PHE A O 1
ATOM 2304 N N . GLY A 1 315 ? 19.559 4.215 -0.157 1.00 98.12 315 GLY A N 1
ATOM 2305 C CA . GLY A 1 315 ? 19.329 5.408 -0.986 1.00 98.12 315 GLY A CA 1
ATOM 2306 C C . GLY A 1 315 ? 20.471 6.422 -0.829 1.00 98.12 315 GLY A C 1
ATOM 2307 O O . GLY A 1 315 ? 21.057 6.894 -1.797 1.00 98.12 315 GLY A O 1
ATOM 2308 N N . ASP A 1 316 ? 20.883 6.621 0.426 1.00 97.31 316 ASP A N 1
ATOM 2309 C CA . ASP A 1 316 ? 21.838 7.608 0.946 1.00 97.31 316 ASP A CA 1
ATOM 2310 C C . ASP A 1 316 ? 21.357 9.073 0.876 1.00 97.31 316 ASP A C 1
ATOM 2312 O O . ASP A 1 316 ? 21.382 9.752 1.914 1.00 97.31 316 ASP A O 1
ATOM 2316 N N . GLY A 1 317 ? 20.937 9.588 -0.289 1.00 96.00 317 GLY A N 1
ATOM 2317 C CA . GLY A 1 317 ? 20.834 11.040 -0.505 1.00 96.00 317 GLY A CA 1
ATOM 2318 C C . GLY A 1 317 ? 19.761 11.540 -1.481 1.00 96.00 317 GLY A C 1
ATOM 2319 O O . GLY A 1 317 ? 19.934 11.465 -2.693 1.00 96.00 317 GLY A O 1
ATOM 2320 N N . GLN A 1 318 ? 18.799 12.286 -0.926 1.00 96.62 318 GLN A N 1
ATOM 2321 C CA . GLN A 1 318 ? 17.564 12.837 -1.514 1.00 96.62 318 GLN A CA 1
ATOM 2322 C C . GLN A 1 318 ? 16.389 11.831 -1.618 1.00 96.62 318 GLN A C 1
ATOM 2324 O O . GLN A 1 318 ? 16.299 10.971 -0.757 1.00 96.62 318 GLN A O 1
ATOM 2329 N N . ASP A 1 319 ? 15.350 12.060 -2.446 1.00 97.44 319 ASP A N 1
ATOM 2330 C CA . ASP A 1 319 ? 13.989 11.540 -2.163 1.00 97.44 319 ASP A CA 1
ATOM 2331 C C . ASP A 1 319 ? 13.703 10.136 -2.756 1.00 97.44 319 ASP A C 1
ATOM 2333 O O . ASP A 1 319 ? 12.855 9.974 -3.654 1.00 97.44 319 ASP A O 1
ATOM 2337 N N . ASP A 1 320 ? 14.259 9.078 -2.173 1.00 98.62 320 ASP A N 1
ATOM 2338 C CA . ASP A 1 320 ? 14.402 7.770 -2.831 1.00 98.62 320 ASP A CA 1
ATOM 2339 C C . ASP A 1 320 ? 13.190 6.830 -2.763 1.00 98.62 320 ASP A C 1
ATOM 2341 O O . ASP A 1 320 ? 12.312 6.921 -1.898 1.00 98.62 320 ASP A O 1
ATOM 2345 N N . ASN A 1 321 ? 13.098 5.916 -3.732 1.00 98.19 321 ASN A N 1
ATOM 2346 C CA . ASN A 1 321 ? 11.989 4.971 -3.881 1.00 98.19 321 ASN A CA 1
ATOM 2347 C C . ASN A 1 321 ? 12.545 3.541 -3.871 1.00 98.19 321 ASN A C 1
ATOM 2349 O O . ASN A 1 321 ? 12.890 2.987 -4.917 1.00 98.19 321 ASN A O 1
ATOM 2353 N N . LEU A 1 322 ? 12.650 2.972 -2.672 1.00 98.81 322 LEU A N 1
ATOM 2354 C CA . LEU A 1 322 ? 13.342 1.719 -2.384 1.00 98.81 322 LEU A CA 1
ATOM 2355 C C . LEU A 1 322 ? 12.336 0.577 -2.196 1.00 98.81 322 LEU A C 1
ATOM 2357 O O . LEU A 1 322 ? 11.352 0.714 -1.468 1.00 98.81 322 LEU A O 1
ATOM 2361 N N . ILE A 1 323 ? 12.580 -0.556 -2.847 1.00 97.25 323 ILE A N 1
ATOM 2362 C CA . ILE A 1 323 ? 11.773 -1.774 -2.717 1.00 97.25 323 ILE A CA 1
ATOM 2363 C C . ILE A 1 323 ? 12.747 -2.948 -2.565 1.00 97.25 323 ILE A C 1
ATOM 2365 O O . ILE A 1 323 ? 13.593 -3.135 -3.438 1.00 97.25 323 ILE A O 1
ATOM 2369 N N . GLY A 1 324 ? 12.645 -3.732 -1.490 1.00 95.12 324 GLY A N 1
ATOM 2370 C CA . GLY A 1 324 ? 13.412 -4.975 -1.338 1.00 95.12 324 GLY A CA 1
ATOM 2371 C C . GLY A 1 324 ? 12.967 -6.001 -2.379 1.00 95.12 324 GLY A C 1
ATOM 2372 O O . GLY A 1 324 ? 13.535 -6.080 -3.472 1.00 95.12 324 GLY A O 1
ATOM 2373 N N . GLY A 1 325 ? 11.860 -6.687 -2.099 1.00 92.31 325 GLY A N 1
ATOM 2374 C CA . GLY A 1 325 ? 11.167 -7.544 -3.060 1.00 92.31 325 GLY A CA 1
ATOM 2375 C C . GLY A 1 325 ? 10.703 -8.859 -2.447 1.00 92.31 325 GLY A C 1
ATOM 2376 O O . GLY A 1 325 ? 9.563 -8.960 -1.992 1.00 92.31 325 GLY A O 1
ATOM 2377 N N . ALA A 1 326 ? 11.555 -9.887 -2.499 1.00 89.69 326 ALA A N 1
ATOM 2378 C CA . ALA A 1 326 ? 11.192 -11.252 -2.126 1.00 89.69 326 ALA A CA 1
ATOM 2379 C C . ALA A 1 326 ? 12.303 -12.033 -1.394 1.00 89.69 326 ALA A C 1
ATOM 2381 O O . ALA A 1 326 ? 12.705 -13.124 -1.824 1.00 89.69 326 ALA A O 1
ATOM 2382 N N . GLY A 1 327 ? 12.703 -11.557 -0.214 1.00 89.94 327 GLY A N 1
ATOM 2383 C CA . GLY A 1 327 ? 13.391 -12.396 0.771 1.00 89.94 327 GLY A CA 1
ATOM 2384 C C . GLY A 1 327 ? 13.469 -11.773 2.154 1.00 89.94 327 GLY A C 1
ATOM 2385 O O . GLY A 1 327 ? 12.442 -11.741 2.814 1.00 89.94 327 GLY A O 1
ATOM 2386 N N . HIS A 1 328 ? 14.653 -11.451 2.682 1.00 92.38 328 HIS A N 1
ATOM 2387 C CA . HIS A 1 328 ? 14.813 -10.891 4.040 1.00 92.38 328 HIS A CA 1
ATOM 2388 C C . HIS A 1 328 ? 15.798 -9.726 4.010 1.00 92.38 328 HIS A C 1
ATOM 2390 O O . HIS A 1 328 ? 17.007 -9.922 4.172 1.00 92.38 328 HIS A O 1
ATOM 2396 N N . ASP A 1 329 ? 15.299 -8.517 3.833 1.00 95.56 329 ASP A N 1
ATOM 2397 C CA . ASP A 1 329 ? 16.115 -7.433 3.299 1.00 95.56 329 ASP A CA 1
ATOM 2398 C C . ASP A 1 329 ? 16.652 -6.501 4.387 1.00 95.56 329 ASP A C 1
ATOM 2400 O O . ASP A 1 329 ? 16.337 -6.609 5.583 1.00 95.56 329 ASP A O 1
ATOM 2404 N N . ARG A 1 330 ? 17.573 -5.629 3.982 1.00 97.25 330 ARG A N 1
ATOM 2405 C CA . ARG A 1 330 ? 18.139 -4.551 4.792 1.00 97.25 330 ARG A CA 1
ATOM 2406 C C . ARG A 1 330 ? 18.054 -3.269 3.993 1.00 97.25 330 ARG A C 1
ATOM 2408 O O . ARG A 1 330 ? 18.807 -3.119 3.038 1.00 97.25 330 ARG A O 1
ATOM 2415 N N . ILE A 1 331 ? 17.183 -2.358 4.394 1.00 98.69 331 ILE A N 1
ATOM 2416 C CA . ILE A 1 331 ? 16.960 -1.123 3.650 1.00 98.69 331 ILE A CA 1
ATOM 2417 C C . ILE A 1 331 ? 17.267 0.072 4.546 1.00 98.69 331 ILE A C 1
ATOM 2419 O O . ILE A 1 331 ? 16.864 0.121 5.709 1.00 98.69 331 ILE A O 1
ATOM 2423 N N . PHE A 1 332 ? 18.014 1.017 3.996 1.00 98.62 332 PHE A N 1
ATOM 2424 C CA . PHE A 1 332 ? 18.344 2.297 4.598 1.00 98.62 332 PHE A CA 1
ATOM 2425 C C . PHE A 1 332 ? 17.930 3.364 3.578 1.00 98.62 332 PHE A C 1
ATOM 2427 O O . PHE A 1 332 ? 18.466 3.361 2.473 1.00 98.62 332 PHE A O 1
ATOM 2434 N N . GLY A 1 333 ? 16.980 4.238 3.914 1.00 98.06 333 GLY A N 1
ATOM 2435 C CA . GLY A 1 333 ? 16.650 5.408 3.091 1.00 98.06 333 GLY A CA 1
ATOM 2436 C C . GLY A 1 333 ? 17.872 6.313 2.986 1.00 98.06 333 GLY A C 1
ATOM 2437 O O . GLY A 1 333 ? 18.609 6.264 2.009 1.00 98.06 333 GLY A O 1
ATOM 2438 N N . GLY A 1 334 ? 18.196 6.995 4.082 1.00 97.12 334 GLY A N 1
ATOM 2439 C CA . GLY A 1 334 ? 19.425 7.772 4.235 1.00 97.12 334 GLY A CA 1
ATOM 2440 C C . GLY A 1 334 ? 19.131 9.217 4.609 1.00 97.12 334 GLY A C 1
ATOM 2441 O O . GLY A 1 334 ? 19.268 9.582 5.782 1.00 97.12 334 GLY A O 1
ATOM 2442 N N . SER A 1 335 ? 18.734 10.040 3.634 1.00 96.06 335 SER A N 1
ATOM 2443 C CA . SER A 1 335 ? 18.364 11.441 3.865 1.00 96.06 335 SER A CA 1
ATOM 2444 C C . SER A 1 335 ? 17.502 12.060 2.748 1.00 96.06 335 SER A C 1
ATOM 2446 O O . SER A 1 335 ? 18.015 12.642 1.793 1.00 96.06 335 SER A O 1
ATOM 2448 N N . GLY A 1 336 ? 16.179 12.043 2.921 1.00 95.44 336 GLY A N 1
ATOM 2449 C CA . GLY A 1 336 ? 15.205 12.604 1.973 1.00 95.44 336 GLY A CA 1
ATOM 2450 C C . GLY A 1 336 ? 13.790 12.654 2.555 1.00 95.44 336 GLY A C 1
ATOM 2451 O O . GLY A 1 336 ? 13.614 12.519 3.756 1.00 95.44 336 GLY A O 1
ATOM 2452 N N . GLU A 1 337 ? 12.750 12.869 1.744 1.00 96.62 337 GLU A N 1
ATOM 2453 C CA . GLU A 1 337 ? 11.399 12.368 2.083 1.00 96.62 337 GLU A CA 1
ATOM 2454 C C . GLU A 1 337 ? 11.249 10.955 1.461 1.00 96.62 337 GLU A C 1
ATOM 2456 O O . GLU A 1 337 ? 10.645 10.815 0.390 1.00 96.62 337 GLU A O 1
ATOM 2461 N N . ASP A 1 338 ? 11.827 9.913 2.076 1.00 98.44 338 ASP A N 1
ATOM 2462 C CA . ASP A 1 338 ? 12.026 8.575 1.482 1.00 98.44 338 ASP A CA 1
ATOM 2463 C C . ASP A 1 338 ? 10.763 7.711 1.425 1.00 98.44 338 ASP A C 1
ATOM 2465 O O . ASP A 1 338 ? 9.788 7.914 2.149 1.00 98.44 338 ASP A O 1
ATOM 2469 N N . GLY A 1 339 ? 10.745 6.743 0.504 1.00 98.00 339 GLY A N 1
ATOM 2470 C CA . GLY A 1 339 ? 9.673 5.760 0.370 1.00 98.00 339 GLY A CA 1
ATOM 2471 C C . GLY A 1 339 ? 10.243 4.365 0.297 1.00 98.00 339 GLY A C 1
ATOM 2472 O O . GLY A 1 339 ? 10.989 4.068 -0.632 1.00 98.00 339 GLY A O 1
ATOM 2473 N N . ILE A 1 340 ? 9.871 3.524 1.257 1.00 98.69 340 ILE A N 1
ATOM 2474 C CA . ILE A 1 340 ? 10.478 2.212 1.440 1.00 98.69 340 ILE A CA 1
ATOM 2475 C C . ILE A 1 340 ? 9.400 1.138 1.564 1.00 98.69 340 ILE A C 1
ATOM 2477 O O . ILE A 1 340 ? 8.483 1.259 2.378 1.00 98.69 340 ILE A O 1
ATOM 2481 N N . LEU A 1 341 ? 9.548 0.080 0.767 1.00 96.62 341 LEU A N 1
ATOM 2482 C CA . LEU A 1 341 ? 8.887 -1.209 0.948 1.00 96.62 341 LEU A CA 1
ATOM 2483 C C . LEU A 1 341 ? 9.944 -2.265 1.287 1.00 96.62 341 LEU A C 1
ATOM 2485 O O . LEU A 1 341 ? 10.945 -2.347 0.573 1.00 96.62 341 LEU A O 1
ATOM 2489 N N . GLY A 1 342 ? 9.712 -3.090 2.308 1.00 95.50 342 GLY A N 1
ATOM 2490 C CA . GLY A 1 342 ? 10.439 -4.356 2.454 1.00 95.50 342 GLY A CA 1
ATOM 2491 C C . GLY A 1 342 ? 10.068 -5.300 1.312 1.00 95.50 342 GLY A C 1
ATOM 2492 O O . GLY A 1 342 ? 10.857 -5.550 0.402 1.00 95.50 342 GLY A O 1
ATOM 2493 N N . ASP A 1 343 ? 8.803 -5.709 1.290 1.00 92.25 343 ASP A N 1
ATOM 2494 C CA . ASP A 1 343 ? 8.264 -6.644 0.300 1.00 92.25 343 ASP A CA 1
ATOM 2495 C C . ASP A 1 343 ? 7.846 -6.024 -1.051 1.00 92.25 343 ASP A C 1
ATOM 2497 O O . ASP A 1 343 ? 7.719 -4.812 -1.242 1.00 92.25 343 ASP A O 1
ATOM 2501 N N . ASP A 1 344 ? 7.540 -6.904 -2.007 1.00 89.81 344 ASP A N 1
ATOM 2502 C CA . ASP A 1 344 ? 6.954 -6.585 -3.308 1.00 89.81 344 ASP A CA 1
ATOM 2503 C C . ASP A 1 344 ? 5.758 -5.614 -3.262 1.00 89.81 344 ASP A C 1
ATOM 2505 O O . ASP A 1 344 ? 4.674 -5.908 -2.740 1.00 89.81 344 ASP A O 1
ATOM 2509 N N . GLY A 1 345 ? 5.876 -4.514 -4.005 1.00 89.88 345 GLY A N 1
ATOM 2510 C CA . GLY A 1 345 ? 4.766 -3.598 -4.246 1.00 89.88 345 GLY A CA 1
ATOM 2511 C C . GLY A 1 345 ? 5.057 -2.555 -5.318 1.00 89.88 345 GLY A C 1
ATOM 2512 O O . GLY A 1 345 ? 5.808 -2.785 -6.269 1.00 89.88 345 GLY A O 1
ATOM 2513 N N . ARG A 1 346 ? 4.395 -1.402 -5.207 1.00 90.75 346 ARG A N 1
ATOM 2514 C CA . ARG A 1 346 ? 4.587 -0.230 -6.074 1.00 90.75 346 ARG A CA 1
ATOM 2515 C C . ARG A 1 346 ? 4.508 1.052 -5.250 1.00 90.75 346 ARG A C 1
ATOM 2517 O O . ARG A 1 346 ? 3.511 1.276 -4.574 1.00 90.75 346 ARG A O 1
ATOM 2524 N N . ILE A 1 347 ? 5.509 1.922 -5.382 1.00 93.88 347 ILE A N 1
ATOM 2525 C CA . ILE A 1 347 ? 5.526 3.255 -4.765 1.00 93.88 347 ILE A CA 1
ATOM 2526 C C . ILE A 1 347 ? 4.982 4.297 -5.756 1.00 93.88 347 ILE A C 1
ATOM 2528 O O . ILE A 1 347 ? 5.334 4.312 -6.938 1.00 93.88 347 ILE A O 1
ATOM 2532 N N . PHE A 1 348 ? 4.117 5.194 -5.277 1.00 93.75 348 PHE A N 1
ATOM 2533 C CA . PHE A 1 348 ? 3.509 6.272 -6.060 1.00 93.75 348 PHE A CA 1
ATOM 2534 C C . PHE A 1 348 ? 3.828 7.656 -5.489 1.00 93.75 348 PHE A C 1
ATOM 2536 O O . PHE A 1 348 ? 3.051 8.248 -4.738 1.00 93.75 348 PHE A O 1
ATOM 2543 N N . THR A 1 349 ? 4.964 8.205 -5.901 1.00 95.81 349 THR A N 1
ATOM 2544 C CA . THR A 1 349 ? 5.439 9.525 -5.458 1.00 95.81 349 THR A CA 1
ATOM 2545 C C . THR A 1 349 ? 4.601 10.655 -6.053 1.00 95.81 349 THR A C 1
ATOM 2547 O O . THR A 1 349 ? 4.178 10.613 -7.214 1.00 95.81 349 THR A O 1
ATOM 2550 N N . SER A 1 350 ? 4.283 11.655 -5.230 1.00 95.81 350 SER A N 1
ATOM 2551 C CA . SER A 1 350 ? 3.378 12.755 -5.565 1.00 95.81 350 SER A CA 1
ATOM 2552 C C . SER A 1 350 ? 3.608 13.980 -4.670 1.00 95.81 350 SER A C 1
ATOM 2554 O O . SER A 1 350 ? 4.393 13.931 -3.727 1.00 95.81 350 SER A O 1
ATOM 2556 N N . ARG A 1 351 ? 2.888 15.086 -4.917 1.00 95.31 351 ARG A N 1
ATOM 2557 C CA . ARG A 1 351 ? 2.761 16.187 -3.943 1.00 95.31 351 ARG A CA 1
ATOM 2558 C C . ARG A 1 351 ? 1.314 16.484 -3.601 1.00 95.31 351 ARG A C 1
ATOM 2560 O O . ARG A 1 351 ? 0.446 16.595 -4.471 1.00 95.31 351 ARG A O 1
ATOM 2567 N N . ASN A 1 352 ? 1.078 16.715 -2.317 1.00 95.12 352 ASN A N 1
ATOM 2568 C CA . ASN A 1 352 ? -0.220 17.105 -1.784 1.00 95.12 352 ASN A CA 1
ATOM 2569 C C . ASN A 1 352 ? -0.735 18.395 -2.449 1.00 95.12 352 ASN A C 1
ATOM 2571 O O . ASN A 1 352 ? -0.043 19.412 -2.492 1.00 95.12 352 ASN A O 1
ATOM 2575 N N . GLY A 1 353 ? -1.969 18.373 -2.959 1.00 94.56 353 GLY A N 1
ATOM 2576 C CA . GLY A 1 353 ? -2.561 19.465 -3.740 1.00 94.56 353 GLY A CA 1
ATOM 2577 C C . GLY A 1 353 ? -2.336 19.388 -5.258 1.00 94.56 353 GLY A C 1
ATOM 2578 O O . GLY A 1 353 ? -2.976 20.152 -5.986 1.00 94.56 353 GLY A O 1
ATOM 2579 N N . LEU A 1 354 ? -1.510 18.457 -5.752 1.00 95.06 354 LEU A N 1
ATOM 2580 C CA . LEU A 1 354 ? -1.313 18.175 -7.180 1.00 95.06 354 LEU A CA 1
ATOM 2581 C C . LEU A 1 354 ? -1.881 16.799 -7.565 1.00 95.06 354 LEU A C 1
ATOM 2583 O O . LEU A 1 354 ? -2.126 15.946 -6.718 1.00 95.06 354 LEU A O 1
ATOM 2587 N N . THR A 1 355 ? -2.126 16.596 -8.860 1.00 95.31 355 THR A N 1
ATOM 2588 C CA . THR A 1 355 ? -2.389 15.273 -9.453 1.00 95.31 355 THR A CA 1
ATOM 2589 C C . THR A 1 355 ? -1.110 14.746 -10.078 1.00 95.31 355 THR A C 1
ATOM 2591 O O . THR A 1 355 ? -0.474 15.513 -10.803 1.00 95.31 355 THR A O 1
ATOM 2594 N N . GLU A 1 356 ? -0.815 13.456 -9.928 1.00 96.06 356 GLU A N 1
ATOM 2595 C CA . GLU A 1 356 ? 0.253 12.789 -10.674 1.00 96.06 356 GLU A CA 1
ATOM 2596 C C . GLU A 1 356 ? -0.303 11.670 -11.577 1.00 96.06 356 GLU A C 1
ATOM 2598 O O . GLU A 1 356 ? -0.474 10.537 -11.127 1.00 96.06 356 GLU A O 1
ATOM 2603 N N . PRO A 1 357 ? -0.621 11.946 -12.858 1.00 94.44 357 PRO A N 1
ATOM 2604 C CA . PRO A 1 357 ? -1.165 10.943 -13.770 1.00 94.44 357 PRO A CA 1
ATOM 2605 C C . PRO A 1 357 ? -0.214 9.789 -14.122 1.00 94.44 357 PRO A C 1
ATOM 2607 O O . PRO A 1 357 ? -0.722 8.720 -14.470 1.00 94.44 357 PRO A O 1
ATOM 2610 N N . LEU A 1 358 ? 1.112 9.983 -14.046 1.00 95.31 358 LEU A N 1
ATOM 2611 C CA . LEU A 1 358 ? 2.108 8.926 -14.288 1.00 95.31 358 LEU A CA 1
ATOM 2612 C C . LEU A 1 358 ? 2.082 7.877 -13.168 1.00 95.31 358 LEU A C 1
ATOM 2614 O O . LEU A 1 358 ? 2.111 6.680 -13.440 1.00 95.31 358 LEU A O 1
ATOM 2618 N N . ASN A 1 359 ? 1.871 8.326 -11.933 1.00 92.69 359 ASN A N 1
ATOM 2619 C CA . ASN A 1 359 ? 1.751 7.483 -10.742 1.00 92.69 359 ASN A CA 1
ATOM 2620 C C . ASN A 1 359 ? 0.271 7.233 -10.379 1.00 92.69 359 ASN A C 1
ATOM 2622 O O . ASN A 1 359 ? -0.070 6.913 -9.252 1.00 92.69 359 ASN A O 1
ATOM 2626 N N . GLY A 1 360 ? -0.652 7.399 -11.339 1.00 90.25 360 GLY A N 1
ATOM 2627 C CA . GLY A 1 360 ? -2.073 7.046 -11.193 1.00 90.25 360 GLY A CA 1
ATOM 2628 C C . GLY A 1 360 ? -2.942 7.991 -10.355 1.00 90.25 360 GLY A C 1
ATOM 2629 O O . GLY A 1 360 ? -4.166 7.837 -10.336 1.00 90.25 360 GLY A O 1
ATOM 2630 N N . ILE A 1 361 ? -2.362 9.007 -9.720 1.00 90.75 361 ILE A N 1
ATOM 2631 C CA . ILE A 1 361 ? -3.022 9.927 -8.786 1.00 90.75 361 ILE A CA 1
ATOM 2632 C C . ILE A 1 361 ? -3.820 10.985 -9.572 1.00 90.75 361 ILE A C 1
ATOM 2634 O O . ILE A 1 361 ? -3.444 12.146 -9.742 1.00 90.75 361 ILE A O 1
ATOM 2638 N N . LEU A 1 362 ? -4.976 10.558 -10.091 1.00 91.94 362 LEU A N 1
ATOM 2639 C CA . LEU A 1 362 ? -5.883 11.370 -10.918 1.00 91.94 362 LEU A CA 1
ATOM 2640 C C . LEU A 1 362 ? -6.724 12.389 -10.125 1.00 91.94 362 LEU A C 1
ATOM 2642 O O . LEU A 1 362 ? -7.427 13.204 -10.726 1.00 91.94 362 LEU A O 1
ATOM 2646 N N . THR A 1 363 ? -6.686 12.344 -8.791 1.00 91.38 363 THR A N 1
ATOM 2647 C CA . THR A 1 363 ? -7.356 13.305 -7.901 1.00 91.38 363 THR A CA 1
ATOM 2648 C C . THR A 1 363 ? -6.333 13.870 -6.932 1.00 91.38 363 THR A C 1
ATOM 2650 O O . THR A 1 363 ? -5.699 13.113 -6.210 1.00 91.38 363 THR A O 1
ATOM 2653 N N . ALA A 1 364 ? -6.191 15.195 -6.903 1.00 91.38 364 ALA A N 1
ATOM 2654 C CA . ALA A 1 364 ? -5.276 15.845 -5.979 1.00 91.38 364 ALA A CA 1
ATOM 2655 C C . ALA A 1 364 ? -5.733 15.651 -4.530 1.00 91.38 364 ALA A C 1
ATOM 2657 O O . ALA A 1 364 ? -6.881 15.969 -4.200 1.00 91.38 364 ALA A O 1
ATOM 2658 N N . ALA A 1 365 ? -4.828 15.178 -3.674 1.00 90.50 365 ALA A N 1
ATOM 2659 C CA . ALA A 1 365 ? -5.049 15.128 -2.235 1.00 90.50 365 ALA A CA 1
ATOM 2660 C C . ALA A 1 365 ? -5.276 16.551 -1.691 1.00 90.50 365 ALA A C 1
ATOM 2662 O O . ALA A 1 365 ? -4.612 17.498 -2.118 1.00 90.50 365 ALA A O 1
ATOM 2663 N N . VAL A 1 366 ? -6.241 16.726 -0.784 1.00 92.44 366 VAL A N 1
ATOM 2664 C CA . VAL A 1 366 ? -6.651 18.048 -0.282 1.00 92.44 366 VAL A CA 1
ATOM 2665 C C . VAL A 1 366 ? -6.404 18.133 1.214 1.00 92.44 366 VAL A C 1
ATOM 2667 O O . VAL A 1 366 ? -6.943 17.331 1.974 1.00 92.44 366 VAL A O 1
ATOM 2670 N N . GLN A 1 367 ? -5.655 19.156 1.624 1.00 95.56 367 GLN A N 1
ATOM 2671 C CA . GLN A 1 367 ? -5.348 19.421 3.024 1.00 95.56 367 GLN A CA 1
ATOM 2672 C C . GLN A 1 367 ? -6.614 19.539 3.887 1.00 95.56 367 GLN A C 1
ATOM 2674 O O . GLN A 1 367 ? -7.510 20.334 3.578 1.00 95.56 367 GLN A O 1
ATOM 2679 N N . ALA A 1 368 ? -6.671 18.785 4.988 1.00 91.75 368 ALA A N 1
ATOM 2680 C CA . ALA A 1 368 ? -7.828 18.755 5.882 1.00 91.75 368 ALA A CA 1
ATOM 2681 C C . ALA A 1 368 ? -7.450 18.574 7.364 1.00 91.75 368 ALA A C 1
ATOM 2683 O O . ALA A 1 368 ? -6.646 17.712 7.718 1.00 91.75 368 ALA A O 1
ATOM 2684 N N . ASP A 1 369 ? -8.093 19.361 8.233 1.00 90.44 369 ASP A N 1
ATOM 2685 C CA . ASP A 1 369 ? -7.888 19.340 9.687 1.00 90.44 369 ASP A CA 1
ATOM 2686 C C . ASP A 1 369 ? -8.857 18.353 10.370 1.00 90.44 369 ASP A C 1
ATOM 2688 O O . ASP A 1 369 ? -10.022 18.682 10.634 1.00 90.44 369 ASP A O 1
ATOM 2692 N N . PHE A 1 370 ? -8.389 17.157 10.726 1.00 85.00 370 PHE A N 1
ATOM 2693 C CA . PHE A 1 370 ? -9.185 16.178 11.474 1.00 85.00 370 PHE A CA 1
ATOM 2694 C C . PHE A 1 370 ? -8.975 16.363 12.978 1.00 85.00 370 PHE A C 1
ATOM 2696 O O . PHE A 1 370 ? -7.859 16.286 13.470 1.00 85.00 370 PHE A O 1
ATOM 2703 N N . ASN A 1 371 ? -10.050 16.625 13.729 1.00 82.25 371 ASN A N 1
ATOM 2704 C CA . ASN A 1 371 ? -9.989 16.962 15.156 1.00 82.25 371 ASN A CA 1
ATOM 2705 C C . ASN A 1 371 ? -11.049 16.191 15.953 1.00 82.25 371 ASN A C 1
ATOM 2707 O O . ASN A 1 371 ? -12.226 16.207 15.583 1.00 82.25 371 ASN A O 1
ATOM 2711 N N . ILE A 1 372 ? -10.670 15.591 17.087 1.00 78.81 372 ILE A N 1
ATOM 2712 C CA . ILE A 1 372 ? -11.600 14.895 17.989 1.00 78.81 372 ILE A CA 1
ATOM 2713 C C . ILE A 1 372 ? -12.309 15.933 18.890 1.00 78.81 372 ILE A C 1
ATOM 2715 O O . ILE A 1 372 ? -11.655 16.588 19.711 1.00 78.81 372 ILE A O 1
ATOM 2719 N N . PRO A 1 373 ? -13.646 16.109 18.791 1.00 74.62 373 PRO A N 1
ATOM 2720 C CA . PRO A 1 373 ? -14.358 17.195 19.460 1.00 74.62 373 PRO A CA 1
ATOM 2721 C C . PRO A 1 373 ? -14.177 17.236 20.980 1.00 74.62 373 PRO A C 1
ATOM 2723 O O . PRO A 1 373 ? -14.443 16.261 21.681 1.00 74.62 373 PRO A O 1
ATOM 2726 N N . ASN A 1 374 ? -13.879 18.432 21.497 1.00 68.50 374 ASN A N 1
ATOM 2727 C CA . ASN A 1 374 ? -13.620 18.726 22.916 1.00 68.50 374 ASN A CA 1
ATOM 2728 C C . ASN A 1 374 ? -12.308 18.135 23.474 1.00 68.50 374 ASN A C 1
ATOM 2730 O O . ASN A 1 374 ? -12.129 18.117 24.691 1.00 68.50 374 ASN A O 1
ATOM 2734 N N . THR A 1 375 ? -11.392 17.702 22.607 1.00 67.12 375 THR A N 1
ATOM 2735 C CA . THR A 1 375 ? -10.005 17.361 22.963 1.00 67.12 375 THR A CA 1
ATOM 2736 C C . THR A 1 375 ? -9.028 18.333 22.285 1.00 67.12 375 THR A C 1
ATOM 2738 O O . THR A 1 375 ? -9.456 19.231 21.558 1.00 67.12 375 THR A O 1
ATOM 2741 N N . TYR A 1 376 ? -7.727 18.137 22.509 1.00 69.56 376 TYR A N 1
ATOM 2742 C CA . TYR A 1 376 ? -6.648 18.746 21.719 1.00 69.56 376 TYR A CA 1
ATOM 2743 C C . TYR A 1 376 ? -5.978 17.723 20.780 1.00 69.56 376 TYR A C 1
ATOM 2745 O O . TYR A 1 376 ? -4.844 17.925 20.368 1.00 69.56 376 TYR A O 1
ATOM 2753 N N . ILE A 1 377 ? -6.657 16.607 20.492 1.00 74.81 377 ILE A N 1
ATOM 2754 C CA . ILE A 1 377 ? -6.158 15.523 19.642 1.00 74.81 377 ILE A CA 1
ATOM 2755 C C . ILE A 1 377 ? -6.737 15.702 18.240 1.00 74.81 377 ILE A C 1
ATOM 2757 O O . ILE A 1 377 ? -7.958 15.766 18.051 1.00 74.81 377 ILE A O 1
ATOM 2761 N N . GLY A 1 378 ? -5.848 15.782 17.262 1.00 78.12 378 GLY A N 1
ATOM 2762 C CA . GLY A 1 378 ? -6.167 15.991 15.862 1.00 78.12 378 GLY A CA 1
ATOM 2763 C C . GLY A 1 378 ? -4.896 16.168 15.044 1.00 78.12 378 GLY A C 1
ATOM 2764 O O . GLY A 1 378 ? -3.830 16.397 15.608 1.00 78.12 378 GLY A O 1
ATOM 2765 N N . ALA A 1 379 ? -5.027 16.071 13.729 1.00 86.44 379 ALA A N 1
ATOM 2766 C CA . ALA A 1 379 ? -3.924 16.171 12.789 1.00 86.44 379 ALA A CA 1
ATOM 2767 C C . ALA A 1 379 ? -4.328 16.971 11.548 1.00 86.44 379 ALA A C 1
ATOM 2769 O O . ALA A 1 379 ? -5.502 17.014 11.159 1.00 86.44 379 ALA A O 1
ATOM 2770 N N . MET A 1 380 ? -3.330 17.582 10.915 1.00 89.56 380 MET A N 1
ATOM 2771 C CA . MET A 1 380 ? -3.453 18.124 9.570 1.00 89.56 380 MET A CA 1
ATOM 2772 C C . MET A 1 380 ? -3.038 17.032 8.586 1.00 89.56 380 MET A C 1
ATOM 2774 O O . MET A 1 380 ? -1.903 16.570 8.605 1.00 89.56 380 MET A O 1
ATOM 2778 N N . THR A 1 381 ? -3.978 16.610 7.752 1.00 92.12 381 THR A N 1
ATOM 2779 C CA . THR A 1 381 ? -3.778 15.570 6.732 1.00 92.12 381 THR A CA 1
ATOM 2780 C C . THR A 1 381 ? -3.496 16.215 5.381 1.00 92.12 381 THR A C 1
ATOM 2782 O O . THR A 1 381 ? -3.998 17.311 5.118 1.00 92.12 381 THR A O 1
ATOM 2785 N N . ASN A 1 382 ? -2.726 15.537 4.527 1.00 91.94 382 ASN A N 1
ATOM 2786 C CA . ASN A 1 382 ? -2.406 15.920 3.148 1.00 91.94 382 ASN A CA 1
ATOM 2787 C C . ASN A 1 382 ? -1.922 17.388 3.019 1.00 91.94 382 ASN A C 1
ATOM 2789 O O . ASN A 1 382 ? -2.496 18.189 2.276 1.00 91.94 382 ASN A O 1
ATOM 2793 N N . VAL A 1 383 ? -0.899 17.761 3.803 1.00 92.69 383 VAL A N 1
ATOM 2794 C CA . VAL A 1 383 ? -0.366 19.137 3.927 1.00 92.69 383 VAL A CA 1
ATOM 2795 C C . VAL A 1 383 ? 0.080 19.680 2.567 1.00 92.69 383 VAL A C 1
ATOM 2797 O O . VAL A 1 383 ? 0.982 19.136 1.939 1.00 92.69 383 VAL A O 1
ATOM 2800 N N . SER A 1 384 ? -0.542 20.767 2.102 1.00 94.75 384 SER A N 1
ATOM 2801 C CA . SER A 1 384 ? -0.402 21.250 0.722 1.00 94.75 384 SER A CA 1
ATOM 2802 C C . SER A 1 384 ? 1.052 21.566 0.346 1.00 94.75 384 SER A C 1
ATOM 2804 O O . SER A 1 384 ? 1.639 22.506 0.877 1.00 94.75 384 SER A O 1
ATOM 2806 N N . GLY A 1 385 ? 1.581 20.860 -0.654 1.00 92.81 385 GLY A N 1
ATOM 2807 C CA . GLY A 1 385 ? 2.921 21.053 -1.214 1.00 92.81 385 GLY A CA 1
ATOM 2808 C C . GLY A 1 385 ? 4.012 20.124 -0.673 1.00 92.81 385 GLY A C 1
ATOM 2809 O O . GLY A 1 385 ? 5.035 20.003 -1.342 1.00 92.81 385 GLY A O 1
ATOM 2810 N N . ARG A 1 386 ? 3.803 19.437 0.461 1.00 93.94 386 ARG A N 1
ATOM 2811 C CA . ARG A 1 386 ? 4.711 18.357 0.892 1.00 93.94 386 ARG A CA 1
ATOM 2812 C C . ARG A 1 386 ? 4.713 17.209 -0.116 1.00 93.94 386 ARG A C 1
ATOM 2814 O O . ARG A 1 386 ? 3.701 17.020 -0.816 1.00 93.94 386 ARG A O 1
ATOM 2821 N N . LEU A 1 387 ? 5.818 16.459 -0.167 1.00 94.94 387 LEU A N 1
ATOM 2822 C CA . LEU A 1 387 ? 5.840 15.175 -0.855 1.00 94.94 387 LEU A CA 1
ATOM 2823 C C . LEU A 1 387 ? 4.800 14.237 -0.222 1.00 94.94 387 LEU A C 1
ATOM 2825 O O . LEU A 1 387 ? 4.237 14.491 0.852 1.00 94.94 387 LEU A O 1
ATOM 2829 N N . LYS A 1 388 ? 4.442 13.203 -0.969 1.00 94.19 388 LYS A N 1
ATOM 2830 C CA . LYS A 1 388 ? 3.656 12.087 -0.476 1.00 94.19 388 LYS A CA 1
ATOM 2831 C C . LYS A 1 388 ? 3.929 10.877 -1.342 1.00 94.19 388 LYS A C 1
ATOM 2833 O O . LYS A 1 388 ? 3.579 10.888 -2.528 1.00 94.19 388 LYS A O 1
ATOM 2838 N N . LYS A 1 389 ? 4.487 9.846 -0.727 1.00 95.06 389 LYS A N 1
ATOM 2839 C CA . LYS A 1 389 ? 4.580 8.510 -1.298 1.00 95.06 389 LYS A CA 1
ATOM 2840 C C . LYS A 1 389 ? 3.362 7.715 -0.796 1.00 95.06 389 LYS A C 1
ATOM 2842 O O . LYS A 1 389 ? 2.841 7.972 0.290 1.00 95.06 389 LYS A O 1
ATOM 2847 N N . THR A 1 390 ? 2.800 6.867 -1.650 1.00 90.69 390 THR A N 1
ATOM 2848 C CA . THR A 1 390 ? 1.686 5.961 -1.312 1.00 90.69 390 THR A CA 1
ATOM 2849 C C . THR A 1 390 ? 1.899 4.630 -1.997 1.00 90.69 390 THR A C 1
ATOM 2851 O O . THR A 1 390 ? 2.426 4.625 -3.111 1.00 90.69 390 THR A O 1
ATOM 2854 N N . VAL A 1 391 ? 1.471 3.542 -1.369 1.00 90.44 391 VAL A N 1
ATOM 2855 C CA . VAL A 1 391 ? 1.847 2.185 -1.778 1.00 90.44 391 VAL A CA 1
ATOM 2856 C C . VAL A 1 391 ? 0.680 1.398 -2.382 1.00 90.44 391 VAL A C 1
ATOM 2858 O O . VAL A 1 391 ? -0.457 1.875 -2.452 1.00 90.44 391 VAL A O 1
ATOM 2861 N N . ASP A 1 392 ? 0.997 0.207 -2.881 1.00 87.50 392 ASP A N 1
ATOM 2862 C CA . ASP A 1 392 ? 0.084 -0.809 -3.412 1.00 87.50 392 ASP A CA 1
ATOM 2863 C C . ASP A 1 392 ? 0.850 -2.142 -3.333 1.00 87.50 392 ASP A C 1
ATOM 2865 O O . ASP A 1 392 ? 1.819 -2.350 -4.076 1.00 87.50 392 ASP A O 1
ATOM 2869 N N . LEU A 1 393 ? 0.507 -2.964 -2.335 1.00 85.69 393 LEU A N 1
ATOM 2870 C CA . LEU A 1 393 ? 1.271 -4.141 -1.911 1.00 85.69 393 LEU A CA 1
ATOM 2871 C C . LEU A 1 393 ? 0.880 -5.360 -2.748 1.00 85.69 393 LEU A C 1
ATOM 2873 O O . LEU A 1 393 ? -0.292 -5.724 -2.882 1.00 85.69 393 LEU A O 1
ATOM 2877 N N . ALA A 1 394 ? 1.869 -6.046 -3.314 1.00 78.25 394 ALA A N 1
ATOM 2878 C CA . ALA A 1 394 ? 1.608 -7.080 -4.305 1.00 78.25 394 ALA A CA 1
ATOM 2879 C C . ALA A 1 394 ? 1.034 -8.377 -3.720 1.00 78.25 394 ALA A C 1
ATOM 2881 O O . ALA A 1 394 ? 0.323 -9.111 -4.419 1.00 78.25 394 ALA A O 1
ATOM 2882 N N . SER A 1 395 ? 1.379 -8.708 -2.473 1.00 72.69 395 SER A N 1
ATOM 2883 C CA . SER A 1 395 ? 0.931 -9.924 -1.785 1.00 72.69 395 SER A CA 1
ATOM 2884 C C . SER A 1 395 ? 0.973 -9.778 -0.262 1.00 72.69 395 SER A C 1
ATOM 2886 O O . SER A 1 395 ? 1.860 -10.305 0.393 1.00 72.69 395 SER A O 1
ATOM 2888 N N . TYR A 1 396 ? -0.086 -9.176 0.288 1.00 68.81 396 TYR A N 1
ATOM 2889 C CA . TYR A 1 396 ? -0.402 -8.957 1.718 1.00 68.81 396 TYR A CA 1
ATOM 2890 C C . TYR A 1 396 ? -0.396 -10.212 2.648 1.00 68.81 396 TYR A C 1
ATOM 2892 O O . TYR A 1 396 ? -0.985 -10.199 3.715 1.00 68.81 396 TYR A O 1
ATOM 2900 N N . TYR A 1 397 ? 0.175 -11.347 2.230 1.00 73.00 397 TYR A N 1
ATOM 2901 C CA . TYR A 1 397 ? 0.248 -12.612 2.983 1.00 73.00 397 TYR A CA 1
ATOM 2902 C C . TYR A 1 397 ? 1.550 -13.404 2.739 1.00 73.00 397 TYR A C 1
ATOM 2904 O O . TYR A 1 397 ? 1.647 -14.563 3.160 1.00 73.00 397 TYR A O 1
ATOM 2912 N N . VAL A 1 398 ? 2.489 -12.874 1.947 1.00 77.38 398 VAL A N 1
ATOM 2913 C CA . VAL A 1 398 ? 3.691 -13.590 1.494 1.00 77.38 398 VAL A CA 1
ATOM 2914 C C . VAL A 1 398 ? 4.835 -12.594 1.380 1.00 77.38 398 VAL A C 1
ATOM 2916 O O . VAL A 1 398 ? 4.852 -11.831 0.419 1.00 77.38 398 VAL A O 1
ATOM 2919 N N . GLY A 1 399 ? 5.768 -12.655 2.327 1.00 85.19 399 GLY A N 1
ATOM 2920 C CA . GLY A 1 399 ? 6.862 -11.702 2.398 1.00 85.19 399 GLY A CA 1
ATOM 2921 C C . GLY A 1 399 ? 7.980 -12.050 3.380 1.00 85.19 399 GLY A C 1
ATOM 2922 O O . GLY A 1 399 ? 8.212 -13.236 3.674 1.00 85.19 399 GLY A O 1
ATOM 2923 N N . GLY A 1 400 ? 8.690 -11.008 3.810 1.00 89.69 400 GLY A N 1
ATOM 2924 C CA . GLY A 1 400 ? 10.023 -11.070 4.395 1.00 89.69 400 GLY A CA 1
ATOM 2925 C C . GLY A 1 400 ? 10.123 -11.197 5.912 1.00 89.69 400 GLY A C 1
ATOM 2926 O O . GLY A 1 400 ? 9.366 -11.936 6.539 1.00 89.69 400 GLY A O 1
ATOM 2927 N N . ASN A 1 401 ? 11.193 -10.631 6.482 1.00 93.38 401 ASN A N 1
ATOM 2928 C CA . ASN A 1 401 ? 11.447 -10.441 7.925 1.00 93.38 401 ASN A CA 1
ATOM 2929 C C . ASN A 1 401 ? 12.510 -9.333 8.039 1.00 93.38 401 ASN A C 1
ATOM 2931 O O . ASN A 1 401 ? 13.683 -9.598 8.347 1.00 93.38 401 ASN A O 1
ATOM 2935 N N . ASP A 1 402 ? 12.128 -8.119 7.680 1.00 95.81 402 ASP A N 1
ATOM 2936 C CA . ASP A 1 402 ? 13.058 -7.142 7.124 1.00 95.81 402 ASP A CA 1
ATOM 2937 C C . ASP A 1 402 ? 13.624 -6.196 8.182 1.00 95.81 402 ASP A C 1
ATOM 2939 O O . ASP A 1 402 ? 13.162 -6.131 9.325 1.00 95.81 402 ASP A O 1
ATOM 2943 N N . ILE A 1 403 ? 14.707 -5.506 7.829 1.00 97.50 403 ILE A N 1
ATOM 2944 C CA . ILE A 1 403 ? 15.360 -4.517 8.687 1.00 97.50 403 ILE A CA 1
ATOM 2945 C C . ILE A 1 403 ? 15.377 -3.202 7.924 1.00 97.50 403 ILE A C 1
ATOM 2947 O O . ILE A 1 403 ? 16.206 -3.028 7.032 1.00 97.50 403 ILE A O 1
ATOM 2951 N N . ILE A 1 404 ? 14.481 -2.289 8.285 1.00 98.62 404 ILE A N 1
ATOM 2952 C CA . ILE A 1 404 ? 14.307 -1.022 7.579 1.00 98.62 404 ILE A CA 1
ATOM 2953 C C . ILE A 1 404 ? 14.615 0.146 8.510 1.00 98.62 404 ILE A C 1
ATOM 2955 O O . ILE A 1 404 ? 14.112 0.220 9.633 1.00 98.62 404 ILE A O 1
ATOM 2959 N N . TYR A 1 405 ? 15.427 1.068 8.011 1.00 98.62 405 TYR A N 1
ATOM 2960 C CA . TYR A 1 405 ? 15.634 2.393 8.570 1.00 98.62 405 TYR A CA 1
ATOM 2961 C C . TYR A 1 405 ? 15.221 3.418 7.510 1.00 98.62 405 TYR A C 1
ATOM 2963 O O . TYR A 1 405 ? 15.611 3.261 6.354 1.00 98.62 405 TYR A O 1
ATOM 2971 N N . GLY A 1 406 ? 14.461 4.443 7.894 1.00 97.62 406 GLY A N 1
ATOM 2972 C CA . GLY A 1 406 ? 14.227 5.634 7.075 1.00 97.62 406 GLY A CA 1
ATOM 2973 C C . GLY A 1 406 ? 15.534 6.402 6.919 1.00 97.62 406 GLY A C 1
ATOM 2974 O O . GLY A 1 406 ? 16.426 5.990 6.178 1.00 97.62 406 GLY A O 1
ATOM 2975 N N . GLY A 1 407 ? 15.741 7.437 7.722 1.00 96.62 407 GLY A N 1
ATOM 2976 C CA . GLY A 1 407 ? 17.045 8.075 7.800 1.00 96.62 407 GLY A CA 1
ATOM 2977 C C . GLY A 1 407 ? 17.012 9.456 8.423 1.00 96.62 407 GLY A C 1
ATOM 2978 O O . GLY A 1 407 ? 17.174 9.597 9.642 1.00 96.62 407 GLY A O 1
ATOM 2979 N N . LEU A 1 408 ? 16.911 10.459 7.547 1.00 95.56 408 LEU A N 1
ATOM 2980 C CA . LEU A 1 408 ? 16.990 11.890 7.840 1.00 95.56 408 LEU A CA 1
ATOM 2981 C C . LEU A 1 408 ? 16.050 12.740 6.953 1.00 95.56 408 LEU A C 1
ATOM 2983 O O . LEU A 1 408 ? 16.485 13.718 6.337 1.00 95.56 408 LEU A O 1
ATOM 2987 N N . GLY A 1 409 ? 14.757 12.433 6.953 1.00 95.69 409 GLY A N 1
ATOM 2988 C CA . GLY A 1 409 ? 13.685 13.369 6.615 1.00 95.69 409 GLY A CA 1
ATOM 2989 C C . GLY A 1 409 ? 12.298 12.735 6.766 1.00 95.69 409 GLY A C 1
ATOM 2990 O O . GLY A 1 409 ? 12.131 11.784 7.512 1.00 95.69 409 GLY A O 1
ATOM 2991 N N . ASP A 1 410 ? 11.247 13.337 6.200 1.00 96.00 410 ASP A N 1
ATOM 2992 C CA . ASP A 1 410 ? 9.875 12.945 6.565 1.00 96.00 410 ASP A CA 1
ATOM 2993 C C . ASP A 1 410 ? 9.414 11.677 5.795 1.00 96.00 410 ASP A C 1
ATOM 2995 O O . ASP A 1 410 ? 8.734 11.798 4.768 1.00 96.00 410 ASP A O 1
ATOM 2999 N N . ASP A 1 411 ? 9.720 10.486 6.318 1.00 98.00 411 ASP A N 1
ATOM 3000 C CA . ASP A 1 411 ? 9.726 9.218 5.566 1.00 98.00 411 ASP A CA 1
ATOM 3001 C C . ASP A 1 411 ? 8.383 8.448 5.509 1.00 98.00 411 ASP A C 1
ATOM 3003 O O . ASP A 1 411 ? 7.427 8.683 6.269 1.00 98.00 411 ASP A O 1
ATOM 3007 N N . PHE A 1 412 ? 8.312 7.502 4.563 1.00 97.81 412 PHE A N 1
ATOM 3008 C CA . PHE A 1 412 ? 7.152 6.670 4.218 1.00 97.81 412 PHE A CA 1
ATOM 3009 C C . PHE A 1 412 ? 7.558 5.183 4.148 1.00 97.81 412 PHE A C 1
ATOM 3011 O O . PHE A 1 412 ? 7.975 4.697 3.097 1.00 97.81 412 PHE A O 1
ATOM 3018 N N . ILE A 1 413 ? 7.435 4.454 5.260 1.00 98.31 413 ILE A N 1
ATOM 3019 C CA . ILE A 1 413 ? 7.963 3.091 5.437 1.00 98.31 413 ILE A CA 1
ATOM 3020 C C . ILE A 1 413 ? 6.821 2.081 5.581 1.00 98.31 413 ILE A C 1
ATOM 3022 O O . ILE A 1 413 ? 5.976 2.227 6.464 1.00 98.31 413 ILE A O 1
ATOM 3026 N N . HIS A 1 414 ? 6.848 1.020 4.781 1.00 96.62 414 HIS A N 1
ATOM 3027 C CA . HIS A 1 414 ? 6.028 -0.178 4.956 1.00 96.62 414 HIS A CA 1
ATOM 3028 C C . HIS A 1 414 ? 6.943 -1.409 5.071 1.00 96.62 414 HIS A C 1
ATOM 3030 O O . HIS A 1 414 ? 7.873 -1.551 4.276 1.00 96.62 414 HIS A O 1
ATOM 3036 N N . GLY A 1 415 ? 6.689 -2.284 6.050 1.00 94.62 415 GLY A N 1
ATOM 3037 C CA . GLY A 1 415 ? 7.328 -3.604 6.142 1.00 94.62 415 GLY A CA 1
ATOM 3038 C C . GLY A 1 415 ? 6.813 -4.511 5.027 1.00 94.62 415 GLY A C 1
ATOM 3039 O O . GLY A 1 415 ? 7.387 -4.556 3.936 1.00 94.62 415 GLY A O 1
ATOM 3040 N N . GLY A 1 416 ? 5.658 -5.133 5.269 1.00 91.62 416 GLY A N 1
ATOM 3041 C CA . GLY A 1 416 ? 4.931 -5.896 4.261 1.00 91.62 416 GLY A CA 1
ATOM 3042 C C . GLY A 1 416 ? 4.202 -7.091 4.859 1.00 91.62 416 GLY A C 1
ATOM 3043 O O . GLY A 1 416 ? 3.043 -6.979 5.267 1.00 91.62 416 GLY A O 1
ATOM 3044 N N . ALA A 1 417 ? 4.851 -8.254 4.828 1.00 89.00 417 ALA A N 1
ATOM 3045 C CA . ALA A 1 417 ? 4.293 -9.536 5.245 1.00 89.00 417 ALA A CA 1
ATOM 3046 C C . ALA A 1 417 ? 5.318 -10.434 5.995 1.00 89.00 417 ALA A C 1
ATOM 3048 O O . ALA A 1 417 ? 5.500 -11.604 5.621 1.00 89.00 417 ALA A O 1
ATOM 3049 N N . GLY A 1 418 ? 5.968 -9.907 7.048 1.00 91.19 418 GLY A N 1
ATOM 3050 C CA . GLY A 1 418 ? 7.049 -10.550 7.825 1.00 91.19 418 GLY A CA 1
ATOM 3051 C C . GLY A 1 418 ? 6.962 -10.404 9.360 1.00 91.19 418 GLY A C 1
ATOM 3052 O O . GLY A 1 418 ? 5.957 -9.964 9.881 1.00 91.19 418 GLY A O 1
ATOM 3053 N N . ASP A 1 419 ? 7.974 -10.819 10.142 1.00 94.12 419 ASP A N 1
ATOM 3054 C CA . ASP A 1 419 ? 8.144 -10.326 11.535 1.00 94.12 419 ASP A CA 1
ATOM 3055 C C . ASP A 1 419 ? 9.151 -9.145 11.488 1.00 94.12 419 ASP A C 1
ATOM 3057 O O . ASP A 1 419 ? 10.351 -9.341 11.742 1.00 94.12 419 ASP A O 1
ATOM 3061 N N . ASP A 1 420 ? 8.693 -7.942 11.123 1.00 96.62 420 ASP A N 1
ATOM 3062 C CA . ASP A 1 420 ? 9.551 -6.875 10.576 1.00 96.62 420 ASP A CA 1
ATOM 3063 C C . ASP A 1 420 ? 10.108 -5.886 11.613 1.00 96.62 420 ASP A C 1
ATOM 3065 O O . ASP A 1 420 ? 9.471 -5.537 12.612 1.00 96.62 420 ASP A O 1
ATOM 3069 N N . ALA A 1 421 ? 11.333 -5.407 11.375 1.00 97.31 421 ALA A N 1
ATOM 3070 C CA . ALA A 1 421 ? 12.080 -4.520 12.262 1.00 97.31 421 ALA A CA 1
ATOM 3071 C C . ALA A 1 421 ? 12.276 -3.133 11.619 1.00 97.31 421 ALA A C 1
ATOM 3073 O O . ALA A 1 421 ? 13.205 -2.927 10.839 1.00 97.31 421 ALA A O 1
ATOM 3074 N N . LEU A 1 422 ? 11.422 -2.176 11.988 1.00 98.56 422 LEU A N 1
ATOM 3075 C CA . LEU A 1 422 ? 11.284 -0.873 11.332 1.00 98.56 422 LEU A CA 1
ATOM 3076 C C . LEU A 1 422 ? 11.717 0.285 12.248 1.00 98.56 422 LEU A C 1
ATOM 3078 O O . LEU A 1 422 ? 11.375 0.321 13.432 1.00 98.56 422 LEU A O 1
ATOM 3082 N N . SER A 1 423 ? 12.438 1.258 11.700 1.00 98.00 423 SER A N 1
ATOM 3083 C CA . SER A 1 423 ? 12.885 2.481 12.377 1.00 98.00 423 SER A CA 1
ATOM 3084 C C . SER A 1 423 ? 12.694 3.670 11.439 1.00 98.00 423 SER A C 1
ATOM 3086 O O . SER A 1 423 ? 13.152 3.606 10.304 1.00 98.00 423 SER A O 1
ATOM 3088 N N . GLY A 1 424 ? 12.070 4.757 11.889 1.00 97.50 424 GLY A N 1
ATOM 3089 C CA . GLY A 1 424 ? 12.121 6.033 11.162 1.00 97.50 424 GLY A CA 1
ATOM 3090 C C . GLY A 1 424 ? 13.540 6.599 11.205 1.00 97.50 424 GLY A C 1
ATOM 3091 O O . GLY A 1 424 ? 14.192 6.797 10.184 1.00 97.50 424 GLY A O 1
ATOM 3092 N N . ALA A 1 425 ? 14.094 6.667 12.417 1.00 96.81 425 ALA A N 1
ATOM 3093 C CA . ALA A 1 425 ? 15.471 7.078 12.647 1.00 96.81 425 ALA A CA 1
ATOM 3094 C C . ALA A 1 425 ? 16.516 6.226 11.916 1.00 96.81 425 ALA A C 1
ATOM 3096 O O . ALA A 1 425 ? 16.527 4.998 12.027 1.00 96.81 425 ALA A O 1
ATOM 3097 N N . GLU A 1 426 ? 17.497 6.910 11.335 1.00 95.44 426 GLU A N 1
ATOM 3098 C CA . GLU A 1 426 ? 18.773 6.381 10.853 1.00 95.44 426 GLU A CA 1
ATOM 3099 C C . GLU A 1 426 ? 19.474 5.377 11.810 1.00 95.44 426 GLU A C 1
ATOM 3101 O O . GLU A 1 426 ? 19.643 5.588 13.023 1.00 95.44 426 GLU A O 1
ATOM 3106 N N . ALA A 1 427 ? 20.034 4.321 11.215 1.00 95.38 427 ALA A N 1
ATOM 3107 C CA . ALA A 1 427 ? 20.735 3.228 11.876 1.00 95.38 427 ALA A CA 1
ATOM 3108 C C . ALA A 1 427 ? 21.990 3.670 12.645 1.00 95.38 427 ALA A C 1
ATOM 3110 O O . ALA A 1 427 ? 22.791 4.491 12.198 1.00 95.38 427 ALA A O 1
ATOM 3111 N N . THR A 1 428 ? 22.267 3.066 13.804 1.00 94.44 428 THR A N 1
ATOM 3112 C CA . THR A 1 428 ? 23.581 3.240 14.460 1.00 94.44 428 THR A CA 1
ATOM 3113 C C . THR A 1 428 ? 24.714 2.615 13.633 1.00 94.44 428 THR A C 1
ATOM 3115 O O . THR A 1 428 ? 24.524 1.618 12.940 1.00 94.44 428 THR A O 1
ATOM 3118 N N . THR A 1 429 ? 25.952 3.107 13.787 1.00 92.88 429 THR A N 1
ATOM 3119 C CA . THR A 1 429 ? 27.169 2.599 13.094 1.00 92.88 429 THR A CA 1
ATOM 3120 C C . THR A 1 429 ? 27.522 1.124 13.394 1.00 92.88 429 THR A C 1
ATOM 3122 O O . THR A 1 429 ? 28.540 0.615 12.934 1.00 92.88 429 THR A O 1
ATOM 3125 N N . ALA A 1 430 ? 26.737 0.435 14.225 1.00 92.56 430 ALA A N 1
ATOM 3126 C CA . ALA A 1 430 ? 26.840 -1.006 14.460 1.00 92.56 430 ALA A CA 1
ATOM 3127 C C . ALA A 1 430 ? 25.898 -1.838 13.565 1.00 92.56 430 ALA A C 1
ATOM 3129 O O . ALA A 1 430 ? 26.071 -3.055 13.495 1.00 92.56 430 ALA A O 1
ATOM 3130 N N . TRP A 1 431 ? 24.921 -1.191 12.920 1.00 93.81 431 TRP A N 1
ATOM 3131 C CA . TRP A 1 431 ? 23.840 -1.809 12.149 1.00 93.81 431 TRP A CA 1
ATOM 3132 C C . TRP A 1 431 ? 23.686 -1.260 10.726 1.00 93.81 431 TRP A C 1
ATOM 3134 O O . TRP A 1 431 ? 23.206 -2.009 9.879 1.00 93.81 431 TRP A O 1
ATOM 3144 N N . PHE A 1 432 ? 24.180 -0.046 10.447 1.00 95.62 432 PHE A N 1
ATOM 3145 C CA . PHE A 1 432 ? 24.528 0.412 9.095 1.00 95.62 432 PHE A CA 1
ATOM 3146 C C . PHE A 1 432 ? 25.699 -0.446 8.573 1.00 95.62 432 PHE A C 1
ATOM 3148 O O . PHE A 1 432 ? 26.868 -0.155 8.847 1.00 95.62 432 PHE A O 1
ATOM 3155 N N . ILE A 1 433 ? 25.380 -1.591 7.958 1.00 93.88 433 ILE A N 1
ATOM 3156 C CA . ILE A 1 433 ? 26.334 -2.609 7.487 1.00 93.88 433 ILE A CA 1
ATOM 3157 C C . ILE A 1 433 ? 25.824 -3.287 6.213 1.00 93.88 433 ILE A C 1
ATOM 3159 O O . ILE A 1 433 ? 24.653 -3.647 6.124 1.00 93.88 433 ILE A O 1
ATOM 3163 N N . THR A 1 434 ? 26.736 -3.592 5.292 1.00 94.25 434 THR A N 1
ATOM 3164 C CA . THR A 1 434 ? 26.420 -4.177 3.979 1.00 94.25 434 THR A CA 1
ATOM 3165 C C . THR A 1 434 ? 26.240 -5.709 3.984 1.00 94.25 434 THR A C 1
ATOM 3167 O O . THR A 1 434 ? 26.446 -6.406 3.000 1.00 94.25 434 THR A O 1
ATOM 3170 N N . THR A 1 435 ? 25.908 -6.305 5.137 1.00 93.38 435 THR A N 1
ATOM 3171 C CA . THR A 1 435 ? 25.852 -7.774 5.283 1.00 93.38 435 THR A CA 1
ATOM 3172 C C . THR A 1 435 ? 24.421 -8.306 5.256 1.00 93.38 435 THR A C 1
ATOM 3174 O O . THR A 1 435 ? 23.750 -8.308 6.292 1.00 93.38 435 THR A O 1
ATOM 3177 N N . ALA A 1 436 ? 24.022 -8.838 4.097 1.00 91.44 436 ALA A N 1
ATOM 3178 C CA . ALA A 1 436 ? 22.797 -9.601 3.830 1.00 91.44 436 ALA A CA 1
ATOM 3179 C C . ALA A 1 436 ? 22.294 -10.475 5.002 1.00 91.44 436 ALA A C 1
ATOM 3181 O O . ALA A 1 436 ? 23.072 -11.104 5.743 1.00 91.44 436 ALA A O 1
ATOM 3182 N N . GLN A 1 437 ? 20.970 -10.562 5.174 1.00 89.56 437 GLN A N 1
ATOM 3183 C CA . GLN A 1 437 ? 20.392 -11.377 6.243 1.00 89.56 437 GLN A CA 1
ATOM 3184 C C . GLN A 1 437 ? 20.634 -12.879 6.027 1.00 89.56 437 GLN A C 1
ATOM 3186 O O . GLN A 1 437 ? 20.599 -13.413 4.924 1.00 89.56 437 GLN A O 1
ATOM 3191 N N . ASN A 1 438 ? 20.852 -13.609 7.123 1.00 80.38 438 ASN A N 1
ATOM 3192 C CA . ASN A 1 438 ? 21.225 -15.030 7.094 1.00 80.38 438 ASN A CA 1
ATOM 3193 C C . ASN A 1 438 ? 20.018 -15.993 7.232 1.00 80.38 438 ASN A C 1
ATOM 3195 O O . ASN A 1 438 ? 20.172 -17.110 7.732 1.00 80.38 438 ASN A O 1
ATOM 3199 N N . GLY A 1 439 ? 18.816 -15.575 6.812 1.00 68.81 439 GLY A N 1
ATOM 3200 C CA . GLY A 1 439 ? 17.618 -16.433 6.788 1.00 68.81 439 GLY A CA 1
ATOM 3201 C C . GLY A 1 439 ? 17.105 -16.872 8.169 1.00 68.81 439 GLY A C 1
ATOM 3202 O O . GLY A 1 439 ? 16.563 -17.969 8.318 1.00 68.81 439 GLY A O 1
ATOM 3203 N N . THR A 1 440 ? 17.325 -16.057 9.205 1.00 76.31 440 THR A N 1
ATOM 3204 C CA . THR A 1 440 ? 16.784 -16.269 10.557 1.00 76.31 440 THR A CA 1
ATOM 3205 C C . THR A 1 440 ? 16.114 -14.984 11.045 1.00 76.31 440 THR A C 1
ATOM 3207 O O . THR A 1 440 ? 16.852 -14.010 11.202 1.00 76.31 440 THR A O 1
ATOM 3210 N N . PRO A 1 441 ? 14.797 -14.983 11.346 1.00 80.12 441 PRO A N 1
ATOM 3211 C CA . PRO A 1 441 ? 14.073 -13.788 11.787 1.00 80.12 441 PRO A CA 1
ATOM 3212 C C . PRO A 1 441 ? 14.759 -13.093 12.962 1.00 80.12 441 PRO A C 1
ATOM 3214 O O . PRO A 1 441 ? 15.008 -13.720 14.001 1.00 80.12 441 PRO A O 1
ATOM 3217 N N . ILE A 1 442 ? 15.082 -11.808 12.794 1.00 84.25 442 ILE A N 1
ATOM 3218 C CA . ILE A 1 442 ? 15.926 -11.063 13.736 1.00 84.25 442 ILE A CA 1
ATOM 3219 C C . ILE A 1 442 ? 15.221 -10.789 15.069 1.00 84.25 442 ILE A C 1
ATOM 3221 O O . ILE A 1 442 ? 15.832 -10.937 16.129 1.00 84.25 442 ILE A O 1
ATOM 3225 N N . LEU A 1 443 ? 13.921 -10.478 15.037 1.00 92.81 443 LEU A N 1
ATOM 3226 C CA . LEU A 1 443 ? 13.109 -10.232 16.234 1.00 92.81 443 LEU A CA 1
ATOM 3227 C C . LEU A 1 443 ? 12.787 -11.518 17.015 1.00 92.81 443 LEU A C 1
ATOM 3229 O O . LEU A 1 443 ? 12.523 -11.485 18.225 1.00 92.81 443 LEU A O 1
ATOM 3233 N N . GLY A 1 444 ? 12.830 -12.670 16.337 1.00 91.06 444 GLY A N 1
ATOM 3234 C CA . GLY A 1 444 ? 12.679 -13.997 16.933 1.00 91.06 444 GLY A CA 1
ATOM 3235 C C . GLY A 1 444 ? 11.369 -14.182 17.703 1.00 91.06 444 GLY A C 1
ATOM 3236 O O . GLY A 1 444 ? 11.394 -14.685 18.835 1.00 91.06 444 GLY A O 1
ATOM 3237 N N . TYR A 1 445 ? 10.240 -13.746 17.133 1.00 91.88 445 TYR A N 1
ATOM 3238 C CA . TYR A 1 445 ? 8.937 -13.808 17.789 1.00 91.88 445 TYR A CA 1
ATOM 3239 C C . TYR A 1 445 ? 8.556 -15.241 18.202 1.00 91.88 445 TYR A C 1
ATOM 3241 O O . TYR A 1 445 ? 8.711 -16.231 17.484 1.00 91.88 445 TYR A O 1
ATOM 3249 N N . ASN A 1 446 ? 8.053 -15.372 19.428 1.00 89.00 446 ASN A N 1
ATOM 3250 C CA . ASN A 1 446 ? 7.700 -16.646 20.034 1.00 89.00 446 ASN A CA 1
ATOM 3251 C C . ASN A 1 446 ? 6.196 -16.718 20.300 1.00 89.00 446 ASN A C 1
ATOM 3253 O O . ASN A 1 446 ? 5.730 -16.368 21.386 1.00 89.00 446 ASN A O 1
ATOM 3257 N N . SER A 1 447 ? 5.455 -17.283 19.347 1.00 85.50 447 SER A N 1
ATOM 3258 C CA . SER A 1 447 ? 3.996 -17.494 19.396 1.00 85.50 447 SER A CA 1
ATOM 3259 C C . SER A 1 447 ? 3.474 -18.302 20.599 1.00 85.50 447 SER A C 1
ATOM 3261 O O . SER A 1 447 ? 2.279 -18.287 20.887 1.00 85.50 447 SER A O 1
ATOM 3263 N N . SER A 1 448 ? 4.339 -18.998 21.351 1.00 84.44 448 SER A N 1
ATOM 3264 C CA . SER A 1 448 ? 3.948 -19.690 22.594 1.00 84.44 448 SER A CA 1
ATOM 3265 C C . SER A 1 448 ? 4.013 -18.799 23.840 1.00 84.44 448 SER A C 1
ATOM 3267 O O . SER A 1 448 ? 3.329 -19.083 24.826 1.00 84.44 448 SER A O 1
ATOM 3269 N N . THR A 1 449 ? 4.829 -17.741 23.822 1.00 81.06 449 THR A N 1
ATOM 3270 C CA . THR A 1 449 ? 4.874 -16.702 24.870 1.00 81.06 449 THR A CA 1
ATOM 3271 C C . THR A 1 449 ? 4.252 -15.375 24.444 1.00 81.06 449 THR A C 1
ATOM 3273 O O . THR A 1 449 ? 4.010 -14.547 25.322 1.00 81.06 449 THR A O 1
ATOM 3276 N N . ARG A 1 450 ? 3.999 -15.203 23.139 1.00 81.81 450 ARG A N 1
ATOM 3277 C CA . ARG A 1 450 ? 3.576 -13.978 22.445 1.00 81.81 450 ARG A CA 1
ATOM 3278 C C . ARG A 1 450 ? 4.519 -12.799 22.681 1.00 81.81 450 ARG A C 1
ATOM 3280 O O . ARG A 1 450 ? 4.112 -11.808 23.277 1.00 81.81 450 ARG A O 1
ATOM 3287 N N . LYS A 1 451 ? 5.812 -12.983 22.361 1.00 85.44 451 LYS A N 1
ATOM 3288 C CA . LYS A 1 451 ? 6.904 -12.004 22.589 1.00 85.44 451 LYS A CA 1
ATOM 3289 C C . LYS A 1 451 ? 8.073 -12.215 21.634 1.00 85.44 451 LYS A C 1
ATOM 3291 O O . LYS A 1 451 ? 8.442 -13.365 21.400 1.00 85.44 451 LYS A O 1
ATOM 3296 N N . PHE A 1 452 ? 8.705 -11.119 21.232 1.00 91.56 452 PHE A N 1
ATOM 3297 C CA . PHE A 1 452 ? 10.054 -11.076 20.659 1.00 91.56 452 PHE A CA 1
ATOM 3298 C C . PHE A 1 452 ? 11.110 -11.632 21.612 1.00 91.56 452 PHE A C 1
ATOM 3300 O O . PHE A 1 452 ? 10.930 -11.608 22.835 1.00 91.56 452 PHE A O 1
ATOM 3307 N N . ALA A 1 453 ? 12.218 -12.120 21.055 1.00 91.75 453 ALA A N 1
ATOM 3308 C CA . ALA A 1 453 ? 13.282 -12.773 21.811 1.00 91.75 453 ALA A CA 1
ATOM 3309 C C . ALA A 1 453 ? 13.930 -11.839 22.851 1.00 91.75 453 ALA A C 1
ATOM 3311 O O . ALA A 1 453 ? 14.155 -12.255 23.992 1.00 91.75 453 ALA A O 1
ATOM 3312 N N . ASP A 1 454 ? 14.160 -10.578 22.474 1.00 91.25 454 ASP A N 1
ATOM 3313 C CA . ASP A 1 454 ? 14.795 -9.562 23.320 1.00 91.25 454 ASP A CA 1
ATOM 3314 C C . ASP A 1 454 ? 13.800 -8.689 24.115 1.00 91.25 454 ASP A C 1
ATOM 3316 O O . ASP A 1 454 ? 14.212 -7.914 24.982 1.00 91.25 454 ASP A O 1
ATOM 3320 N N . TYR A 1 455 ? 12.481 -8.843 23.921 1.00 88.06 455 TYR A N 1
ATOM 3321 C CA . TYR A 1 455 ? 11.484 -8.074 24.678 1.00 88.06 455 TYR A CA 1
ATOM 3322 C C . TYR A 1 455 ? 11.362 -8.551 26.141 1.00 88.06 455 TYR A C 1
ATOM 3324 O O . TYR A 1 455 ? 10.626 -9.483 26.494 1.00 88.06 455 TYR A O 1
ATOM 3332 N N . VAL A 1 456 ? 12.071 -7.865 27.043 1.00 84.81 456 VAL A N 1
ATOM 3333 C CA . VAL A 1 456 ? 12.066 -8.163 28.483 1.00 84.81 456 VAL A CA 1
ATOM 3334 C C . VAL A 1 456 ? 10.938 -7.418 29.203 1.00 84.81 456 VAL A C 1
ATOM 3336 O O . VAL A 1 456 ? 11.155 -6.407 29.863 1.00 84.81 456 VAL A O 1
ATOM 3339 N N . ALA A 1 457 ? 9.741 -8.004 29.188 1.00 76.50 457 ALA A N 1
ATOM 3340 C CA . ALA A 1 457 ? 8.533 -7.588 29.925 1.00 76.50 457 ALA A CA 1
ATOM 3341 C C . ALA A 1 457 ? 8.732 -7.006 31.347 1.00 76.50 457 ALA A C 1
ATOM 3343 O O . ALA A 1 457 ? 7.996 -6.131 31.792 1.00 76.50 457 ALA A O 1
ATOM 3344 N N . GLY A 1 458 ? 9.700 -7.526 32.111 1.00 74.19 458 GLY A N 1
ATOM 3345 C CA . GLY A 1 458 ? 9.989 -7.066 33.477 1.00 74.19 458 GLY A CA 1
ATOM 3346 C C . GLY A 1 458 ? 10.853 -5.801 33.567 1.00 74.19 458 GLY A C 1
ATOM 3347 O O . GLY A 1 458 ? 11.157 -5.376 34.679 1.00 74.19 458 GLY A O 1
ATOM 3348 N N . ASN A 1 459 ? 11.286 -5.264 32.426 1.00 78.31 459 ASN A N 1
ATOM 3349 C CA . ASN A 1 459 ? 12.282 -4.205 32.255 1.00 78.31 459 ASN A CA 1
ATOM 3350 C C . ASN A 1 459 ? 12.077 -3.494 30.893 1.00 78.31 459 ASN A C 1
ATOM 3352 O O . ASN A 1 459 ? 13.044 -3.168 30.211 1.00 78.31 459 ASN A O 1
ATOM 3356 N N . SER A 1 460 ? 10.818 -3.325 30.474 1.00 78.81 460 SER A N 1
ATOM 3357 C CA . SER A 1 460 ? 10.404 -3.023 29.092 1.00 78.81 460 SER A CA 1
ATOM 3358 C C . SER A 1 460 ? 10.752 -1.622 28.570 1.00 78.81 460 SER A C 1
ATOM 3360 O O . SER A 1 460 ? 10.489 -1.349 27.411 1.00 78.81 460 SER A O 1
ATOM 3362 N N . LEU A 1 461 ? 11.320 -0.753 29.412 1.00 79.56 461 LEU A N 1
ATOM 3363 C CA . LEU A 1 461 ? 11.752 0.611 29.067 1.00 79.56 461 LEU A CA 1
ATOM 3364 C C . LEU A 1 461 ? 13.278 0.748 28.927 1.00 79.56 461 LEU A C 1
ATOM 3366 O O . LEU A 1 461 ? 13.776 1.791 28.526 1.00 79.56 461 LEU A O 1
ATOM 3370 N N . ALA A 1 462 ? 14.061 -0.264 29.310 1.00 85.50 462 ALA A N 1
ATOM 3371 C CA . ALA A 1 462 ? 15.513 -0.127 29.257 1.00 85.50 462 ALA A CA 1
ATOM 3372 C C . ALA A 1 462 ? 16.040 -0.384 27.842 1.00 85.50 462 ALA A C 1
ATOM 3374 O O . ALA A 1 462 ? 15.785 -1.452 27.280 1.00 85.50 462 ALA A O 1
ATOM 3375 N N . LYS A 1 463 ? 16.864 0.538 27.330 1.00 90.12 463 LYS A N 1
ATOM 3376 C CA . LYS A 1 463 ? 17.539 0.421 26.033 1.00 90.12 463 LYS A CA 1
ATOM 3377 C C . LYS A 1 463 ? 18.299 -0.901 25.940 1.00 90.12 463 LYS A C 1
ATOM 3379 O O . LYS A 1 463 ? 19.204 -1.196 26.737 1.00 90.12 463 LYS A O 1
ATOM 3384 N N . ILE A 1 464 ? 17.944 -1.707 24.947 1.00 91.81 464 ILE A N 1
ATOM 3385 C CA . ILE A 1 464 ? 18.551 -3.017 24.728 1.00 91.81 464 ILE A CA 1
ATOM 3386 C C . ILE A 1 464 ? 19.892 -2.779 24.034 1.00 91.81 464 ILE A C 1
ATOM 3388 O O . ILE A 1 464 ? 19.967 -2.481 22.846 1.00 91.81 464 ILE A O 1
ATOM 3392 N N . ASN A 1 465 ? 20.971 -2.838 24.813 1.00 90.00 465 ASN A N 1
ATOM 3393 C CA . ASN A 1 465 ? 22.309 -2.427 24.386 1.00 90.00 465 ASN A CA 1
ATOM 3394 C C . ASN A 1 465 ? 22.789 -3.263 23.183 1.00 90.00 465 ASN A C 1
ATOM 3396 O O . ASN A 1 465 ? 23.110 -4.440 23.348 1.00 90.00 465 ASN A O 1
ATOM 3400 N N . GLY A 1 466 ? 22.885 -2.641 22.004 1.00 89.44 466 GLY A N 1
ATOM 3401 C CA . GLY A 1 466 ? 23.312 -3.297 20.763 1.00 89.44 466 GLY A CA 1
ATOM 3402 C C . GLY A 1 466 ? 22.198 -3.994 19.972 1.00 89.44 466 GLY A C 1
ATOM 3403 O O . GLY A 1 466 ? 22.508 -4.643 18.982 1.00 89.44 466 GLY A O 1
ATOM 3404 N N . PHE A 1 467 ? 20.930 -3.851 20.373 1.00 93.00 467 PHE A N 1
ATOM 3405 C CA . PHE A 1 467 ? 19.761 -4.193 19.549 1.00 93.00 467 PHE A CA 1
ATOM 3406 C C . PHE A 1 467 ? 19.740 -3.409 18.224 1.00 93.00 467 PHE A C 1
ATOM 3408 O O . PHE A 1 467 ? 20.382 -2.361 18.129 1.00 93.00 467 PHE A O 1
ATOM 3415 N N . VAL A 1 468 ? 19.017 -3.931 17.231 1.00 92.81 468 VAL A N 1
ATOM 3416 C CA . VAL A 1 468 ? 18.988 -3.431 15.848 1.00 92.81 468 VAL A CA 1
ATOM 3417 C C . VAL A 1 468 ? 18.356 -2.041 15.740 1.00 92.81 468 VAL A C 1
ATOM 3419 O O . VAL A 1 468 ? 19.043 -1.100 15.345 1.00 92.81 468 VAL A O 1
ATOM 3422 N N . LEU A 1 469 ? 17.130 -1.845 16.231 1.00 95.69 469 LEU A N 1
ATOM 3423 C CA . LEU A 1 469 ? 16.423 -0.550 16.187 1.00 95.69 469 LEU A CA 1
ATOM 3424 C C . LEU A 1 469 ? 16.869 0.404 17.316 1.00 95.69 469 LEU A C 1
ATOM 3426 O O . LEU A 1 469 ? 16.066 1.031 18.003 1.00 95.69 469 LEU A O 1
ATOM 3430 N N . ASN A 1 470 ? 18.178 0.463 17.573 1.00 94.69 470 ASN A N 1
ATOM 3431 C CA . ASN A 1 470 ? 18.781 1.555 18.325 1.00 94.69 470 ASN A CA 1
ATOM 3432 C C . ASN A 1 470 ? 19.249 2.632 17.349 1.00 94.69 470 ASN A C 1
ATOM 3434 O O . ASN A 1 470 ? 20.116 2.359 16.513 1.00 94.69 470 ASN A O 1
ATOM 3438 N N . PHE A 1 471 ? 18.782 3.854 17.575 1.00 95.19 471 PHE A N 1
ATOM 3439 C CA . PHE A 1 471 ? 19.253 5.067 16.916 1.00 95.19 471 PHE A CA 1
ATOM 3440 C C . PHE A 1 471 ? 20.035 5.980 17.883 1.00 95.19 471 PHE A C 1
ATOM 3442 O O . PHE A 1 471 ? 20.135 5.717 19.094 1.00 95.19 471 PHE A O 1
ATOM 3449 N N . ASP A 1 472 ? 20.614 7.051 17.333 1.00 93.50 472 ASP A N 1
ATOM 3450 C CA . ASP A 1 472 ? 21.357 8.086 18.058 1.00 93.50 472 ASP A CA 1
ATOM 3451 C C . ASP A 1 472 ? 20.571 9.410 18.064 1.00 93.50 472 ASP A C 1
ATOM 3453 O O . ASP A 1 472 ? 20.762 10.255 17.200 1.00 93.50 472 ASP A O 1
ATOM 3457 N N . ALA A 1 473 ? 19.744 9.647 19.087 1.00 93.94 473 ALA A N 1
ATOM 3458 C CA . ALA A 1 473 ? 18.920 10.862 19.216 1.00 93.94 473 ALA A CA 1
ATOM 3459 C C . ALA A 1 473 ? 19.710 12.198 19.286 1.00 93.94 473 ALA A C 1
ATOM 3461 O O . ALA A 1 473 ? 19.132 13.285 19.193 1.00 93.94 473 ALA A O 1
ATOM 3462 N N . THR A 1 474 ? 21.039 12.168 19.486 1.00 93.12 474 THR A N 1
ATOM 3463 C CA . THR A 1 474 ? 21.868 13.388 19.524 1.00 93.12 474 THR A CA 1
ATOM 3464 C C . THR A 1 474 ? 23.160 13.307 18.723 1.00 93.12 474 THR A C 1
ATOM 3466 O O . THR A 1 474 ? 24.013 12.466 19.007 1.00 93.12 474 THR A O 1
ATOM 3469 N N . SER A 1 475 ? 23.417 14.333 17.907 1.00 88.75 475 SER A N 1
ATOM 3470 C CA . SER A 1 475 ? 24.760 14.651 17.407 1.00 88.75 475 SER A CA 1
ATOM 3471 C C . SER A 1 475 ? 25.367 15.807 18.206 1.00 88.75 475 SER A C 1
ATOM 3473 O O . SER A 1 475 ? 24.777 16.879 18.365 1.00 88.75 475 SER A O 1
ATOM 3475 N N . GLY A 1 476 ? 26.543 15.587 18.803 1.00 82.56 476 GLY A N 1
ATOM 3476 C CA . GLY A 1 476 ? 27.251 16.600 19.603 1.00 82.56 476 GLY A CA 1
ATOM 3477 C C . GLY A 1 476 ? 26.500 17.118 20.845 1.00 82.56 476 GLY A C 1
ATOM 3478 O O . GLY A 1 476 ? 26.919 18.121 21.427 1.00 82.56 476 GLY A O 1
ATOM 3479 N N . GLY A 1 477 ? 25.410 16.460 21.256 1.00 82.38 477 GLY A N 1
ATOM 3480 C CA . GLY A 1 477 ? 24.499 16.921 22.311 1.00 82.38 477 GLY A CA 1
ATOM 3481 C C . GLY A 1 477 ? 23.398 17.886 21.842 1.00 82.38 477 GLY A C 1
ATOM 3482 O O . GLY A 1 477 ? 22.766 18.520 22.684 1.00 82.38 477 GLY A O 1
ATOM 3483 N N . SER A 1 478 ? 23.178 18.009 20.530 1.00 90.25 478 SER A N 1
ATOM 3484 C CA . SER A 1 478 ? 21.973 18.607 19.932 1.00 90.25 478 SER A CA 1
ATOM 3485 C C . SER A 1 478 ? 21.066 17.488 19.418 1.00 90.25 478 SER A C 1
ATOM 3487 O O . SER A 1 478 ? 21.593 16.466 18.985 1.00 90.25 478 SER A O 1
ATOM 3489 N N . LYS A 1 479 ? 19.742 17.679 19.461 1.00 93.62 479 LYS A N 1
ATOM 3490 C CA . LYS A 1 479 ? 18.760 16.775 18.838 1.00 93.62 479 LYS A CA 1
ATOM 3491 C C . LYS A 1 479 ? 19.047 16.647 17.336 1.00 93.62 479 LYS A C 1
ATOM 3493 O O . LYS A 1 479 ? 19.374 17.655 16.704 1.00 93.62 479 LYS A O 1
ATOM 3498 N N . ILE A 1 480 ? 19.012 15.418 16.823 1.00 94.19 480 ILE A N 1
ATOM 3499 C CA . ILE A 1 480 ? 19.001 15.136 15.380 1.00 94.19 480 ILE A CA 1
ATOM 3500 C C . ILE A 1 480 ? 17.617 15.509 14.813 1.00 94.19 480 ILE A C 1
ATOM 3502 O O . ILE A 1 480 ? 16.716 15.890 15.556 1.00 94.19 480 ILE A O 1
ATOM 3506 N N . ASN A 1 481 ? 17.474 15.572 13.496 1.00 93.31 481 ASN A N 1
ATOM 3507 C CA . ASN A 1 481 ? 16.164 15.693 12.871 1.00 93.31 481 ASN A CA 1
ATOM 3508 C C . ASN A 1 481 ? 16.071 14.580 11.847 1.00 93.31 481 ASN A C 1
ATOM 3510 O O . ASN A 1 481 ? 16.500 14.778 10.715 1.00 93.31 481 ASN A O 1
ATOM 3514 N N . ASP A 1 482 ? 15.582 13.436 12.296 1.00 94.12 482 ASP A N 1
ATOM 3515 C CA . ASP A 1 482 ? 15.377 12.256 11.471 1.00 94.12 482 ASP A CA 1
ATOM 3516 C C . ASP A 1 482 ? 14.064 12.290 10.701 1.00 94.12 482 ASP A C 1
ATOM 3518 O O . ASP A 1 482 ? 14.135 11.898 9.554 1.00 94.12 482 ASP A O 1
ATOM 3522 N N . GLY A 1 483 ? 12.956 12.859 11.204 1.00 95.12 483 GLY A N 1
ATOM 3523 C CA . GLY A 1 483 ? 11.774 12.970 10.334 1.00 95.12 483 GLY A CA 1
ATOM 3524 C C . GLY A 1 483 ? 10.447 13.475 10.909 1.00 95.12 483 GLY A C 1
ATOM 3525 O O . GLY A 1 483 ? 10.403 14.397 11.733 1.00 95.12 483 GLY A O 1
ATOM 3526 N N . MET A 1 484 ? 9.359 12.902 10.384 1.00 95.44 484 MET A N 1
ATOM 3527 C CA . MET A 1 484 ? 7.951 12.983 10.821 1.00 95.44 484 MET A CA 1
ATOM 3528 C C . MET A 1 484 ? 7.201 11.798 10.190 1.00 95.44 484 MET A C 1
ATOM 3530 O O . MET A 1 484 ?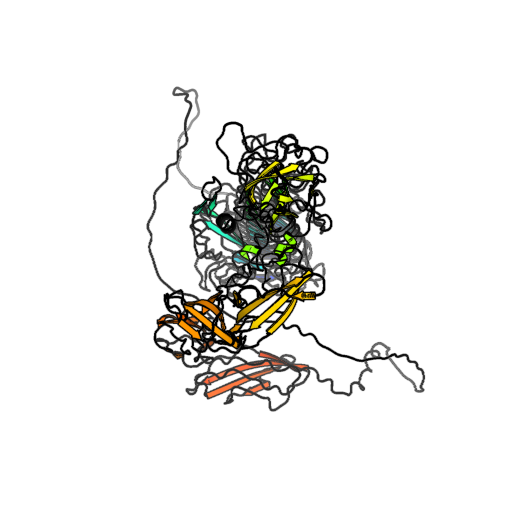 6.346 11.955 9.297 1.00 95.44 484 MET A O 1
ATOM 3534 N N . ASP A 1 485 ? 7.582 10.605 10.626 1.00 97.75 485 ASP A N 1
ATOM 3535 C CA . ASP A 1 485 ? 7.591 9.442 9.741 1.00 97.75 485 ASP A CA 1
ATOM 3536 C C . ASP A 1 485 ? 6.261 8.704 9.728 1.00 97.75 485 ASP A C 1
ATOM 3538 O O . ASP A 1 485 ? 5.415 8.856 10.612 1.00 97.75 485 ASP A O 1
ATOM 3542 N N . ASN A 1 486 ? 6.031 7.929 8.675 1.00 96.75 486 ASN A N 1
ATOM 3543 C CA . ASN A 1 486 ? 4.781 7.218 8.448 1.00 96.75 486 ASN A CA 1
ATOM 3544 C C . ASN A 1 486 ? 5.139 5.746 8.263 1.00 96.75 486 ASN A C 1
ATOM 3546 O O . ASN A 1 486 ? 5.496 5.333 7.166 1.00 96.75 486 ASN A O 1
ATOM 3550 N N . ILE A 1 487 ? 5.106 5.002 9.369 1.00 98.19 487 ILE A N 1
ATOM 3551 C CA . ILE A 1 487 ? 5.659 3.651 9.497 1.00 98.19 487 ILE A CA 1
ATOM 3552 C C . ILE A 1 487 ? 4.512 2.658 9.684 1.00 98.19 487 ILE A C 1
ATOM 3554 O O . ILE A 1 487 ? 3.735 2.788 10.635 1.00 98.19 487 ILE A O 1
ATOM 3558 N N . PHE A 1 488 ? 4.431 1.667 8.804 1.00 96.44 488 PHE A N 1
ATOM 3559 C CA . PHE A 1 488 ? 3.405 0.627 8.776 1.00 96.44 488 PHE A CA 1
ATOM 3560 C C . PHE A 1 488 ? 4.070 -0.763 8.857 1.00 96.44 488 PHE A C 1
ATOM 3562 O O . PHE A 1 488 ? 5.000 -1.032 8.101 1.00 96.44 488 PHE A O 1
ATOM 3569 N N . GLY A 1 489 ? 3.634 -1.630 9.781 1.00 94.19 489 GLY A N 1
ATOM 3570 C CA . GLY A 1 489 ? 4.071 -3.042 9.840 1.00 94.19 489 GLY A CA 1
ATOM 3571 C C . GLY A 1 489 ? 3.315 -3.950 8.859 1.00 94.19 489 GLY A C 1
ATOM 3572 O O . GLY A 1 489 ? 3.911 -4.797 8.203 1.00 94.19 489 GLY A O 1
ATOM 3573 N N . ASP A 1 490 ? 2.022 -3.668 8.674 1.00 91.06 490 ASP A N 1
ATOM 3574 C CA . ASP A 1 490 ? 1.084 -4.299 7.732 1.00 91.06 490 ASP A CA 1
ATOM 3575 C C . ASP A 1 490 ? 0.607 -5.724 8.100 1.00 91.06 490 ASP A C 1
ATOM 3577 O O . ASP A 1 490 ? -0.432 -5.829 8.770 1.00 91.06 490 ASP A O 1
ATOM 3581 N N . GLU A 1 491 ? 1.264 -6.815 7.677 1.00 87.75 491 GLU A N 1
ATOM 3582 C CA . GLU A 1 491 ? 0.984 -8.182 8.178 1.00 87.75 491 GLU A CA 1
ATOM 3583 C C . GLU A 1 491 ? 2.196 -8.841 8.840 1.00 87.75 491 GLU A C 1
ATOM 3585 O O . GLU A 1 491 ? 3.055 -9.390 8.158 1.00 87.75 491 GLU A O 1
ATOM 3590 N N . GLY A 1 492 ? 2.195 -8.955 10.170 1.00 89.69 492 GLY A N 1
ATOM 3591 C CA . GLY A 1 492 ? 3.357 -9.511 10.836 1.00 89.69 492 GLY A CA 1
ATOM 3592 C C . GLY A 1 492 ? 3.276 -9.839 12.318 1.00 89.69 492 GLY A C 1
ATOM 3593 O O . GLY A 1 492 ? 2.322 -10.444 12.832 1.00 89.69 492 GLY A O 1
ATOM 3594 N N . ASN A 1 493 ? 4.386 -9.539 12.987 1.00 93.12 493 ASN A N 1
ATOM 3595 C CA . ASN A 1 493 ? 4.518 -9.326 14.425 1.00 93.12 493 ASN A CA 1
ATOM 3596 C C . ASN A 1 493 ? 5.696 -8.368 14.560 1.00 93.12 493 ASN A C 1
ATOM 3598 O O . ASN A 1 493 ? 6.845 -8.804 14.651 1.00 93.12 493 ASN A O 1
ATOM 3602 N N . ASP A 1 494 ? 5.427 -7.072 14.578 1.00 96.56 494 ASP A N 1
ATOM 3603 C CA . ASP A 1 494 ? 6.458 -6.134 14.126 1.00 96.56 494 ASP A CA 1
ATOM 3604 C C . ASP A 1 494 ? 7.052 -5.337 15.278 1.00 96.56 494 ASP A C 1
ATOM 3606 O O . ASP A 1 494 ? 6.451 -5.181 16.347 1.00 96.56 494 ASP A O 1
ATOM 3610 N N . TRP A 1 495 ? 8.269 -4.838 15.093 1.00 97.56 495 TRP A N 1
ATOM 3611 C CA . TRP A 1 495 ? 8.901 -3.914 16.024 1.00 97.56 495 TRP A CA 1
ATOM 3612 C C . TRP A 1 495 ? 9.153 -2.605 15.292 1.00 97.56 495 TRP A C 1
ATOM 3614 O O . TRP A 1 495 ? 10.071 -2.503 14.489 1.00 97.56 495 TRP A O 1
ATOM 3624 N N . LEU A 1 496 ? 8.337 -1.602 15.602 1.00 98.38 496 LEU A N 1
ATOM 3625 C CA . LEU A 1 496 ? 8.435 -0.254 15.062 1.00 98.38 496 LEU A CA 1
ATOM 3626 C C . LEU A 1 496 ? 9.086 0.653 16.108 1.00 98.38 496 LEU A C 1
ATOM 3628 O O . LEU A 1 496 ? 8.671 0.695 17.269 1.00 98.38 496 LEU A O 1
ATOM 3632 N N . VAL A 1 497 ? 10.071 1.429 15.690 1.00 97.69 497 VAL A N 1
ATOM 3633 C CA . VAL A 1 497 ? 10.564 2.616 16.391 1.00 97.69 497 VAL A CA 1
ATOM 3634 C C . VAL A 1 497 ? 10.257 3.807 15.489 1.00 97.69 497 VAL A C 1
ATOM 3636 O O . VAL A 1 497 ? 10.385 3.685 14.276 1.00 97.69 497 VAL A O 1
ATOM 3639 N N . GLY A 1 498 ? 9.816 4.931 16.056 1.00 96.06 498 GLY A N 1
ATOM 3640 C CA . GLY A 1 498 ? 9.772 6.192 15.308 1.00 96.06 498 GLY A CA 1
ATOM 3641 C C . GLY A 1 498 ? 11.201 6.689 15.111 1.00 96.06 498 GLY A C 1
ATOM 3642 O O . GLY A 1 498 ? 12.052 6.004 14.540 1.00 96.06 498 GLY A O 1
ATOM 3643 N N . GLY A 1 499 ? 11.512 7.802 15.743 1.00 95.44 499 GLY A N 1
ATOM 3644 C CA . GLY A 1 499 ? 12.878 8.252 15.897 1.00 95.44 499 GLY A CA 1
ATOM 3645 C C . GLY A 1 499 ? 12.967 9.335 16.943 1.00 95.44 499 GLY A C 1
ATOM 3646 O O . GLY A 1 499 ? 12.525 9.168 18.082 1.00 95.44 499 GLY A O 1
ATOM 3647 N N . THR A 1 500 ? 13.540 10.452 16.535 1.00 95.00 500 THR A N 1
ATOM 3648 C CA . THR A 1 500 ? 13.189 11.754 17.073 1.00 95.00 500 THR A CA 1
ATOM 3649 C C . THR A 1 500 ? 12.017 12.382 16.286 1.00 95.00 500 THR A C 1
ATOM 3651 O O . THR A 1 500 ? 11.576 11.874 15.268 1.00 95.00 500 THR A O 1
ATOM 3654 N N . GLN A 1 501 ? 11.483 13.507 16.773 1.00 94.44 501 GLN A N 1
ATOM 3655 C CA . GLN A 1 501 ? 10.397 14.278 16.134 1.00 94.44 501 GLN A CA 1
ATOM 3656 C C . GLN A 1 501 ? 8.988 13.660 16.320 1.00 94.44 501 GLN A C 1
ATOM 3658 O O . GLN A 1 501 ? 8.585 13.534 17.469 1.00 94.44 501 GLN A O 1
ATOM 3663 N N . ASN A 1 502 ? 8.129 13.567 15.293 1.00 93.25 502 ASN A N 1
ATOM 3664 C CA . ASN A 1 502 ? 6.660 13.549 15.473 1.00 93.25 502 ASN A CA 1
ATOM 3665 C C . ASN A 1 502 ? 5.988 12.513 14.561 1.00 93.25 502 ASN A C 1
ATOM 3667 O O . ASN A 1 502 ? 5.323 12.865 13.576 1.00 93.25 502 ASN A O 1
ATOM 3671 N N . ASP A 1 503 ? 6.141 11.247 14.920 1.00 96.31 503 ASP A N 1
ATOM 3672 C CA . ASP A 1 503 ? 5.975 10.130 13.993 1.00 96.31 503 ASP A CA 1
ATOM 3673 C C . ASP A 1 503 ? 4.593 9.484 14.061 1.00 96.31 503 ASP A C 1
ATOM 3675 O O . ASP A 1 503 ? 3.756 9.773 14.926 1.00 96.31 503 ASP A O 1
ATOM 3679 N N . ARG A 1 504 ? 4.325 8.591 13.108 1.00 95.50 504 ARG A N 1
ATOM 3680 C CA . ARG A 1 504 ? 3.076 7.842 12.976 1.00 95.50 504 ARG A CA 1
ATOM 3681 C C . ARG A 1 504 ? 3.369 6.368 12.772 1.00 95.50 504 ARG A C 1
ATOM 3683 O O . ARG A 1 504 ? 3.633 5.928 11.659 1.00 95.50 504 ARG A O 1
ATOM 3690 N N . LEU A 1 505 ? 3.277 5.621 13.863 1.00 97.50 505 LEU A N 1
ATOM 3691 C CA . LEU A 1 505 ? 3.485 4.183 13.897 1.00 97.50 505 LEU A CA 1
ATOM 3692 C C . LEU A 1 505 ? 2.122 3.483 13.819 1.00 97.50 505 LEU A C 1
ATOM 3694 O O . LEU A 1 505 ? 1.269 3.666 14.697 1.00 97.50 505 LEU A O 1
ATOM 3698 N N . PHE A 1 506 ? 1.932 2.658 12.797 1.00 95.88 506 PHE A N 1
ATOM 3699 C CA . PHE A 1 506 ? 0.784 1.779 12.608 1.00 95.88 506 PHE A CA 1
ATOM 3700 C C . PHE A 1 506 ? 1.301 0.335 12.651 1.00 95.88 506 PHE A C 1
ATOM 3702 O O . PHE A 1 506 ? 2.111 -0.032 11.812 1.00 95.88 506 PHE A O 1
ATOM 3709 N N . GLY A 1 507 ? 0.883 -0.466 13.638 1.00 92.88 507 GLY A N 1
ATOM 3710 C CA . GLY A 1 507 ? 1.291 -1.878 13.728 1.00 92.88 507 GLY A CA 1
ATOM 3711 C C . GLY A 1 507 ? 0.706 -2.662 12.559 1.00 92.88 507 GLY A C 1
ATOM 3712 O O . GLY A 1 507 ? 1.364 -2.861 11.548 1.00 92.88 507 GLY A O 1
ATOM 3713 N N . GLY A 1 508 ? -0.587 -2.967 12.652 1.00 90.50 508 GLY A N 1
ATOM 3714 C CA . GLY A 1 508 ? -1.347 -3.591 11.569 1.00 90.50 508 GLY A CA 1
ATOM 3715 C C . GLY A 1 508 ? -1.947 -4.899 12.054 1.00 90.50 508 GLY A C 1
ATOM 3716 O O . GLY A 1 508 ? -2.778 -4.887 12.972 1.00 90.50 508 GLY A O 1
ATOM 3717 N N . MET A 1 509 ? -1.536 -6.021 11.466 1.00 85.44 509 MET A N 1
ATOM 3718 C CA . MET A 1 509 ? -1.792 -7.356 12.009 1.00 85.44 509 MET A CA 1
ATOM 3719 C C . MET A 1 509 ? -0.580 -7.870 12.772 1.00 85.44 509 MET A C 1
ATOM 3721 O O . MET A 1 509 ? 0.422 -8.174 12.149 1.00 85.44 509 MET A O 1
ATOM 3725 N N . GLY A 1 510 ? -0.708 -8.130 14.071 1.00 85.69 510 GLY A N 1
ATOM 3726 C CA . GLY A 1 510 ? 0.347 -8.847 14.782 1.00 85.69 510 GLY A CA 1
ATOM 3727 C C . GLY A 1 510 ? 0.323 -8.671 16.291 1.00 85.69 510 GLY A C 1
ATOM 3728 O O . GLY A 1 510 ? -0.576 -8.069 16.875 1.00 85.69 510 GLY A O 1
ATOM 3729 N N . ASP A 1 511 ? 1.304 -9.269 16.962 1.00 88.50 511 ASP A N 1
ATOM 3730 C CA . ASP A 1 511 ? 1.559 -9.083 18.392 1.00 88.50 511 ASP A CA 1
ATOM 3731 C C . ASP A 1 511 ? 2.696 -8.046 18.601 1.00 88.50 511 ASP A C 1
ATOM 3733 O O . ASP A 1 511 ? 3.705 -8.324 19.265 1.00 88.50 511 ASP A O 1
ATOM 3737 N N . ASP A 1 512 ? 2.507 -6.848 18.051 1.00 93.25 512 ASP A N 1
ATOM 3738 C CA . ASP A 1 512 ? 3.566 -5.874 17.719 1.00 93.25 512 ASP A CA 1
ATOM 3739 C C . ASP A 1 512 ? 4.213 -5.165 18.925 1.00 93.25 512 ASP A C 1
ATOM 3741 O O . ASP A 1 512 ? 3.816 -5.334 20.086 1.00 93.25 512 ASP A O 1
ATOM 3745 N N . LEU A 1 513 ? 5.228 -4.340 18.661 1.00 94.12 513 LEU A N 1
ATOM 3746 C CA . LEU A 1 513 ? 5.853 -3.413 19.602 1.00 94.12 513 LEU A CA 1
ATOM 3747 C C . LEU A 1 513 ? 6.172 -2.085 18.900 1.00 94.12 513 LEU A C 1
ATOM 3749 O O . LEU A 1 513 ? 7.117 -1.994 18.129 1.00 94.12 513 LEU A O 1
ATOM 3753 N N . LEU A 1 514 ? 5.402 -1.047 19.218 1.00 96.19 514 LEU A N 1
ATOM 3754 C CA . LEU A 1 514 ? 5.571 0.319 18.730 1.00 96.19 514 LEU A CA 1
ATOM 3755 C C . LEU A 1 514 ? 6.266 1.150 19.818 1.00 96.19 514 LEU A C 1
ATOM 3757 O O . LEU A 1 514 ? 5.795 1.193 20.959 1.00 96.19 514 LEU A O 1
ATOM 3761 N N . ASN A 1 515 ? 7.368 1.816 19.479 1.00 94.44 515 ASN A N 1
ATOM 3762 C CA . ASN A 1 515 ? 8.200 2.570 20.412 1.00 94.44 515 ASN A CA 1
ATOM 3763 C C . ASN A 1 515 ? 8.359 4.037 19.982 1.00 94.44 515 ASN A C 1
ATOM 3765 O O . ASN A 1 515 ? 9.275 4.383 19.237 1.00 94.44 515 ASN A O 1
ATOM 3769 N N . ALA A 1 516 ? 7.466 4.879 20.504 1.00 93.56 516 ALA A N 1
ATOM 3770 C CA . ALA A 1 516 ? 7.530 6.338 20.456 1.00 93.56 516 ALA A CA 1
ATOM 3771 C C . ALA A 1 516 ? 8.447 6.844 21.590 1.00 93.56 516 ALA A C 1
ATOM 3773 O O . ALA A 1 516 ? 7.991 7.218 22.674 1.00 93.56 516 ALA A O 1
ATOM 3774 N N . ASP A 1 517 ? 9.762 6.717 21.395 1.00 91.25 517 ASP A N 1
ATOM 3775 C CA . ASP A 1 517 ? 10.779 7.079 22.389 1.00 91.25 517 ASP A CA 1
ATOM 3776 C C . ASP A 1 517 ? 11.887 7.938 21.772 1.00 91.25 517 ASP A C 1
ATOM 3778 O O . ASP A 1 517 ? 12.995 7.452 21.537 1.00 91.25 517 ASP A O 1
ATOM 3782 N N . ASP A 1 518 ? 11.549 9.221 21.598 1.00 92.19 518 ASP A N 1
ATOM 3783 C CA . ASP A 1 518 ? 12.357 10.390 21.194 1.00 92.19 518 ASP A CA 1
ATOM 3784 C C . ASP A 1 518 ? 13.832 10.354 21.692 1.00 92.19 518 ASP A C 1
ATOM 3786 O O . ASP A 1 518 ? 14.727 10.924 21.069 1.00 92.19 518 ASP A O 1
ATOM 3790 N N . ASN A 1 519 ? 14.148 9.668 22.804 1.00 92.19 519 ASN A N 1
ATOM 3791 C CA . ASN A 1 519 ? 15.528 9.441 23.240 1.00 92.19 519 ASN A CA 1
ATOM 3792 C C . ASN A 1 519 ? 15.730 8.166 24.081 1.00 92.19 519 ASN A C 1
ATOM 3794 O O . ASN A 1 519 ? 15.778 8.199 25.316 1.00 92.19 519 ASN A O 1
ATOM 3798 N N . LEU A 1 520 ? 16.071 7.063 23.408 1.00 91.00 520 LEU A N 1
ATOM 3799 C CA . LEU A 1 520 ? 16.433 5.784 24.044 1.00 91.00 520 LEU A CA 1
ATOM 3800 C C . LEU A 1 520 ? 17.522 5.891 25.146 1.00 91.00 520 LEU A C 1
ATOM 3802 O O . LEU A 1 520 ? 17.636 5.006 25.995 1.00 91.00 520 LEU A O 1
ATOM 3806 N N . GLU A 1 521 ? 18.372 6.929 25.155 1.00 90.75 521 GLU A N 1
ATOM 3807 C CA . GLU A 1 521 ? 19.381 7.136 26.210 1.00 90.75 521 GLU A CA 1
ATOM 3808 C C . GLU A 1 521 ? 18.820 7.765 27.499 1.00 90.75 521 GLU A C 1
ATOM 3810 O O . GLU A 1 521 ? 19.573 7.943 28.468 1.00 90.75 521 GLU A O 1
ATOM 3815 N N . THR A 1 522 ? 17.521 8.068 27.592 1.00 87.25 522 THR A N 1
ATOM 3816 C CA . THR A 1 522 ? 16.960 8.768 28.753 1.00 87.25 522 THR A CA 1
ATOM 3817 C C . THR A 1 522 ? 17.189 8.038 30.080 1.00 87.25 522 THR A C 1
ATOM 3819 O O . THR A 1 522 ? 17.085 6.817 30.245 1.00 87.25 522 THR A O 1
ATOM 3822 N N . HIS A 1 523 ? 17.600 8.845 31.062 1.00 86.88 523 HIS A N 1
ATOM 3823 C CA . HIS A 1 523 ? 18.139 8.433 32.360 1.00 86.88 523 HIS A CA 1
ATOM 3824 C C . HIS A 1 523 ? 19.354 7.470 32.306 1.00 86.88 523 HIS A C 1
ATOM 3826 O O . HIS A 1 523 ? 19.700 6.863 33.321 1.00 86.88 523 HIS A O 1
ATOM 3832 N N . GLY A 1 524 ? 20.046 7.375 31.165 1.00 86.38 524 GLY A N 1
ATOM 3833 C CA . GLY A 1 524 ? 21.170 6.467 30.923 1.00 86.38 524 GLY A CA 1
ATOM 3834 C C . GLY A 1 524 ? 20.715 5.089 30.444 1.00 86.38 524 GLY A C 1
ATOM 3835 O O . GLY A 1 524 ? 21.065 4.086 31.069 1.00 86.38 524 GLY A O 1
ATOM 3836 N N . GLY A 1 525 ? 19.892 5.057 29.392 1.00 86.88 525 GLY A N 1
ATOM 3837 C CA . GLY A 1 525 ? 19.376 3.827 28.784 1.00 86.88 525 GLY A CA 1
ATOM 3838 C C . GLY A 1 525 ? 18.343 3.083 29.636 1.00 86.88 525 GLY A C 1
ATOM 3839 O O . GLY A 1 525 ? 18.250 1.858 29.557 1.00 86.88 525 GLY A O 1
ATOM 3840 N N . MET A 1 526 ? 17.606 3.786 30.503 1.00 83.81 526 MET A N 1
ATOM 3841 C CA . MET A 1 526 ? 16.569 3.184 31.360 1.00 83.81 526 MET A CA 1
ATOM 3842 C C . MET A 1 526 ? 15.139 3.603 30.997 1.00 83.81 526 MET A C 1
ATOM 3844 O O . MET A 1 526 ? 14.224 2.930 31.462 1.00 83.81 526 MET A O 1
ATOM 3848 N N . ASN A 1 527 ? 14.964 4.724 30.288 1.00 80.44 527 ASN A N 1
ATOM 3849 C CA . ASN A 1 527 ? 13.690 5.386 29.979 1.00 80.44 527 ASN A CA 1
ATOM 3850 C C . ASN A 1 527 ? 12.610 5.286 31.087 1.00 80.44 527 ASN A C 1
ATOM 3852 O O . ASN A 1 527 ? 11.486 4.835 30.894 1.00 80.44 527 ASN A O 1
ATOM 3856 N N . ILE A 1 528 ? 12.965 5.682 32.315 1.00 77.75 528 ILE A N 1
ATOM 3857 C CA . ILE A 1 528 ? 12.043 5.716 33.472 1.00 77.75 528 ILE A CA 1
ATOM 3858 C C . ILE A 1 528 ? 11.647 7.142 33.885 1.00 77.75 528 ILE A C 1
ATOM 3860 O O . ILE A 1 528 ? 11.287 7.375 35.042 1.00 77.75 528 ILE A O 1
ATOM 3864 N N . MET A 1 529 ? 11.770 8.111 32.978 1.00 77.62 529 MET A N 1
ATOM 3865 C CA . MET A 1 529 ? 11.404 9.517 33.184 1.00 77.62 529 MET A CA 1
ATOM 3866 C C . MET A 1 529 ? 10.780 10.074 31.905 1.00 77.62 529 MET A C 1
ATOM 3868 O O . MET A 1 529 ? 10.927 9.462 30.860 1.00 77.62 529 MET A O 1
ATOM 3872 N N . VAL A 1 530 ? 10.101 11.221 31.998 1.00 81.00 530 VAL A N 1
ATOM 3873 C CA . VAL A 1 530 ? 9.794 12.014 30.796 1.00 81.00 530 VAL A CA 1
ATOM 3874 C C . VAL A 1 530 ? 11.110 12.411 30.143 1.00 81.00 530 VAL A C 1
ATOM 3876 O O . VAL A 1 530 ? 12.054 12.769 30.862 1.00 81.00 530 VAL A O 1
ATOM 3879 N N . ASP A 1 531 ? 11.127 12.452 28.823 1.00 85.38 531 ASP A N 1
ATOM 3880 C CA . ASP A 1 531 ? 12.120 13.239 28.118 1.00 85.38 531 ASP A CA 1
ATOM 3881 C C . ASP A 1 531 ? 11.940 14.746 28.383 1.00 85.38 531 ASP A C 1
ATOM 3883 O O . ASP A 1 531 ? 10.875 15.243 28.766 1.00 85.38 531 ASP A O 1
ATOM 3887 N N . GLU A 1 532 ? 13.038 15.486 28.249 1.00 82.50 532 GLU A N 1
ATOM 3888 C CA . GLU A 1 532 ? 13.090 16.931 28.459 1.00 82.50 532 GLU A CA 1
ATOM 3889 C C . GLU A 1 532 ? 13.414 17.609 27.123 1.00 82.50 532 GLU A C 1
ATOM 3891 O O . GLU A 1 532 ? 14.289 17.159 26.378 1.00 82.50 532 GLU A O 1
ATOM 3896 N N . ALA A 1 533 ? 12.754 18.739 26.843 1.00 81.94 533 ALA A N 1
ATOM 3897 C CA . ALA A 1 533 ? 12.940 19.491 25.600 1.00 81.94 533 ALA A CA 1
ATOM 3898 C C . ALA A 1 533 ? 14.443 19.734 25.307 1.00 81.94 533 ALA A C 1
ATOM 3900 O O . ALA A 1 533 ? 15.155 20.269 26.169 1.00 81.94 533 ALA A O 1
ATOM 3901 N N . PRO A 1 534 ? 14.943 19.384 24.106 1.00 86.75 534 PRO A N 1
ATOM 3902 C CA . PRO A 1 534 ? 14.209 19.304 22.836 1.00 86.75 534 PRO A CA 1
ATOM 3903 C C . PRO A 1 534 ? 13.539 17.959 22.504 1.00 86.75 534 PRO A C 1
ATOM 3905 O O . PRO A 1 534 ? 12.960 17.864 21.434 1.00 86.75 534 PRO A O 1
ATOM 3908 N N . PHE A 1 535 ? 13.609 16.950 23.369 1.00 89.38 535 PHE A N 1
ATOM 3909 C CA . PHE A 1 535 ? 12.959 15.651 23.164 1.00 89.38 535 PHE A CA 1
ATOM 3910 C C . PHE A 1 535 ? 11.585 15.682 23.841 1.00 89.38 535 PHE A C 1
ATOM 3912 O O . PHE A 1 535 ? 11.447 15.349 25.012 1.00 89.38 535 PHE A O 1
ATOM 3919 N N . ALA A 1 536 ? 10.607 16.341 23.227 1.00 84.62 536 ALA A N 1
ATOM 3920 C CA . ALA A 1 536 ? 9.305 16.564 23.863 1.00 84.62 536 ALA A CA 1
ATOM 3921 C C . ALA A 1 536 ? 8.189 16.638 22.817 1.00 84.62 536 ALA A C 1
ATOM 3923 O O . ALA A 1 536 ? 7.270 17.461 22.931 1.00 84.62 536 ALA A O 1
ATOM 3924 N N . ASP A 1 537 ? 8.343 15.832 21.775 1.00 89.94 537 ASP A N 1
ATOM 3925 C CA . ASP A 1 537 ? 7.555 15.878 20.558 1.00 89.94 537 ASP A CA 1
ATOM 3926 C C . ASP A 1 537 ? 6.368 14.890 20.608 1.00 89.94 537 ASP A C 1
ATOM 3928 O O . ASP A 1 537 ? 6.059 14.330 21.662 1.00 89.94 537 ASP A O 1
ATOM 3932 N N . ALA A 1 538 ? 5.558 14.838 19.547 1.00 88.81 538 ALA A N 1
ATOM 3933 C CA . ALA A 1 538 ? 4.135 14.497 19.639 1.00 88.81 538 ALA A CA 1
ATOM 3934 C C . ALA A 1 538 ? 3.702 13.287 18.792 1.00 88.81 538 ALA A C 1
ATOM 3936 O O . ALA A 1 538 ? 2.759 13.394 18.001 1.00 88.81 538 ALA A O 1
ATOM 3937 N N . ASP A 1 539 ? 4.347 12.145 19.013 1.00 92.75 539 ASP A N 1
ATOM 3938 C CA . ASP A 1 539 ? 4.118 10.901 18.269 1.00 92.75 539 ASP A CA 1
ATOM 3939 C C . ASP A 1 539 ? 2.678 10.374 18.312 1.00 92.75 539 ASP A C 1
ATOM 3941 O O . ASP A 1 539 ? 1.883 10.627 19.227 1.00 92.75 539 ASP A O 1
ATOM 3945 N N . PHE A 1 540 ? 2.345 9.555 17.323 1.00 93.12 540 PHE A N 1
ATOM 3946 C CA . PHE A 1 540 ? 1.067 8.882 17.176 1.00 93.12 540 PHE A CA 1
ATOM 3947 C C . PHE A 1 540 ? 1.306 7.387 16.949 1.00 93.12 540 PHE A C 1
ATOM 3949 O O . PHE A 1 540 ? 1.808 6.992 15.906 1.00 93.12 540 PHE A O 1
ATOM 3956 N N . ALA A 1 541 ? 0.918 6.542 17.904 1.00 94.38 541 ALA A N 1
ATOM 3957 C CA . ALA A 1 541 ? 1.122 5.097 17.814 1.00 94.38 541 ALA A CA 1
ATOM 3958 C C . ALA A 1 541 ? -0.214 4.355 17.910 1.00 94.38 541 ALA A C 1
ATOM 3960 O O . ALA A 1 541 ? -0.970 4.529 18.871 1.00 94.38 541 ALA A O 1
ATOM 3961 N N . TYR A 1 542 ? -0.503 3.505 16.932 1.00 92.81 542 TYR A N 1
ATOM 3962 C CA . TYR A 1 542 ? -1.735 2.732 16.832 1.00 92.81 542 TYR A CA 1
ATOM 3963 C C . TYR A 1 542 ? -1.409 1.283 16.470 1.00 92.81 542 TYR A C 1
ATOM 3965 O O . TYR A 1 542 ? -0.979 1.001 15.360 1.00 92.81 542 TYR A O 1
ATOM 3973 N N . GLY A 1 543 ? -1.600 0.360 17.414 1.00 88.31 543 GLY A N 1
ATOM 3974 C CA . GLY A 1 543 ? -1.112 -1.013 17.240 1.00 88.31 543 GLY A CA 1
ATOM 3975 C C . GLY A 1 543 ? -1.951 -1.899 16.306 1.00 88.31 543 GLY A C 1
ATOM 3976 O O . GLY A 1 543 ? -1.406 -2.796 15.687 1.00 88.31 543 GLY A O 1
ATOM 3977 N N . GLY A 1 544 ? -3.247 -1.625 16.117 1.00 87.25 544 GLY A N 1
ATOM 3978 C CA . GLY A 1 544 ? -4.089 -2.432 15.221 1.00 87.25 544 GLY A CA 1
ATOM 3979 C C . GLY A 1 544 ? -4.659 -3.702 15.876 1.00 87.25 544 GLY A C 1
ATOM 3980 O O . GLY A 1 544 ? -5.586 -3.601 16.693 1.00 87.25 544 GLY A O 1
ATOM 3981 N N . ALA A 1 545 ? -4.191 -4.887 15.454 1.00 80.44 545 ALA A N 1
ATOM 3982 C CA . ALA A 1 545 ? -4.913 -6.162 15.577 1.00 80.44 545 ALA A CA 1
ATOM 3983 C C . ALA A 1 545 ? -4.205 -7.338 16.287 1.00 80.44 545 ALA A C 1
ATOM 3985 O O . ALA A 1 545 ? -4.341 -8.484 15.838 1.00 80.44 545 ALA A O 1
ATOM 3986 N N . GLY A 1 546 ? -3.639 -7.157 17.482 1.00 80.25 546 GLY A N 1
ATOM 3987 C CA . GLY A 1 546 ? -3.335 -8.315 18.332 1.00 80.25 546 GLY A CA 1
ATOM 3988 C C . GLY A 1 546 ? -3.091 -8.013 19.805 1.00 80.25 546 GLY A C 1
ATOM 3989 O O . GLY A 1 546 ? -4.026 -7.709 20.555 1.00 80.25 546 GLY A O 1
ATOM 3990 N N . PHE A 1 547 ? -1.869 -8.293 20.264 1.00 80.56 547 PHE A N 1
ATOM 3991 C CA . PHE A 1 547 ? -1.435 -8.181 21.665 1.00 80.56 547 PHE A CA 1
ATOM 3992 C C . PHE A 1 547 ? -0.270 -7.191 21.790 1.00 80.56 547 PHE A C 1
ATOM 3994 O O . PHE A 1 547 ? 0.734 -7.463 22.457 1.00 80.56 547 PHE A O 1
ATOM 4001 N N . ASP A 1 548 ? -0.442 -6.063 21.115 1.00 86.62 548 ASP A N 1
ATOM 4002 C CA . ASP A 1 548 ? 0.534 -5.034 20.778 1.00 86.62 548 ASP A CA 1
ATOM 4003 C C . ASP A 1 548 ? 1.113 -4.332 22.026 1.00 86.62 548 ASP A C 1
ATOM 4005 O O . ASP A 1 548 ? 0.463 -4.197 23.068 1.00 86.62 548 ASP A O 1
ATOM 4009 N N . VAL A 1 549 ? 2.355 -3.865 21.949 1.00 87.56 549 VAL A N 1
ATOM 4010 C CA . VAL A 1 549 ? 3.057 -3.158 23.031 1.00 87.56 549 VAL A CA 1
ATOM 4011 C C . VAL A 1 549 ? 3.333 -1.729 22.576 1.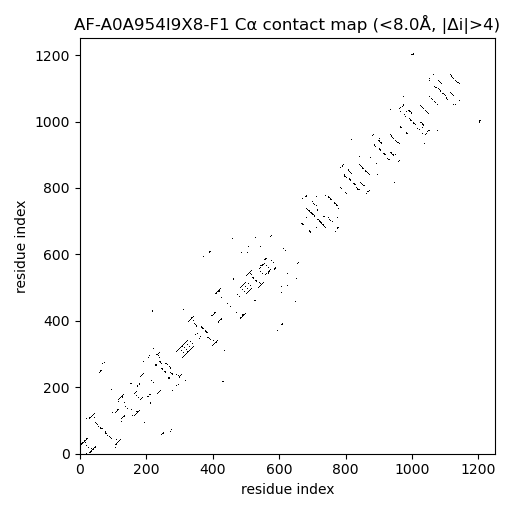00 87.56 549 VAL A C 1
ATOM 4013 O O . VAL A 1 549 ? 4.058 -1.530 21.617 1.00 87.56 549 VAL A O 1
ATOM 4016 N N . LEU A 1 550 ? 2.765 -0.728 23.251 1.00 88.75 550 LEU A N 1
ATOM 4017 C CA . LEU A 1 550 ? 2.915 0.681 22.873 1.00 88.75 550 LEU A CA 1
ATOM 4018 C C . LEU A 1 550 ? 3.733 1.415 23.937 1.00 88.75 550 LEU A C 1
ATOM 4020 O O . LEU A 1 550 ? 3.241 1.664 25.041 1.00 88.75 550 LEU A O 1
ATOM 4024 N N . ILE A 1 551 ? 4.975 1.755 23.620 1.00 88.19 551 ILE A N 1
ATOM 4025 C CA . ILE A 1 551 ? 5.844 2.577 24.464 1.00 88.19 551 ILE A CA 1
ATOM 4026 C C . ILE A 1 551 ? 5.707 4.036 24.011 1.00 88.19 551 ILE A C 1
ATOM 4028 O O . ILE A 1 551 ? 5.658 4.300 22.813 1.00 88.19 551 ILE A O 1
ATOM 4032 N N . GLY A 1 552 ? 5.603 4.957 24.970 1.00 86.94 552 GLY A N 1
ATOM 4033 C CA . GLY A 1 552 ? 5.577 6.407 24.746 1.00 86.94 552 GLY A CA 1
ATOM 4034 C C . GLY A 1 552 ? 6.282 7.125 25.893 1.00 86.94 552 GLY A C 1
ATOM 4035 O O . GLY A 1 552 ? 6.056 6.762 27.053 1.00 86.94 552 GLY A O 1
ATOM 4036 N N . ASN A 1 553 ? 7.153 8.093 25.612 1.00 79.94 553 ASN A N 1
ATOM 4037 C CA . ASN A 1 553 ? 8.000 8.740 26.619 1.00 79.94 553 ASN A CA 1
ATOM 4038 C C . ASN A 1 553 ? 7.543 10.159 27.043 1.00 79.94 553 ASN A C 1
ATOM 4040 O O . ASN A 1 553 ? 7.970 10.625 28.109 1.00 79.94 553 ASN A O 1
ATOM 4044 N N . THR A 1 554 ? 6.630 10.831 26.321 1.00 78.38 554 THR A N 1
ATOM 4045 C CA . THR A 1 554 ? 6.192 12.213 26.615 1.00 78.38 554 THR A CA 1
ATOM 4046 C C . THR A 1 554 ? 4.679 12.368 26.898 1.00 78.38 554 THR A C 1
ATOM 4048 O O . THR A 1 554 ? 3.854 11.454 26.860 1.00 78.38 554 THR A O 1
ATOM 4051 N N . GLY A 1 555 ? 4.273 13.583 27.295 1.00 71.81 555 GLY A N 1
ATOM 4052 C CA . GLY A 1 555 ? 2.856 13.952 27.448 1.00 71.81 555 GLY A CA 1
ATOM 4053 C C . GLY A 1 555 ? 2.165 14.362 26.137 1.00 71.81 555 GLY A C 1
ATOM 4054 O O . GLY A 1 555 ? 0.946 14.596 26.116 1.00 71.81 555 GLY A O 1
ATOM 4055 N N . ALA A 1 556 ? 2.927 14.511 25.057 1.00 80.12 556 ALA A N 1
ATOM 4056 C CA . ALA A 1 556 ? 2.449 14.918 23.747 1.00 80.12 556 ALA A CA 1
ATOM 4057 C C . ALA A 1 556 ? 2.067 13.723 22.849 1.00 80.12 556 ALA A C 1
ATOM 4059 O O . ALA A 1 556 ? 1.162 13.894 22.031 1.00 80.12 556 ALA A O 1
ATOM 4060 N N . ASP A 1 557 ? 2.608 12.531 23.108 1.00 86.56 557 ASP A N 1
ATOM 4061 C CA . ASP A 1 557 ? 2.342 11.282 22.382 1.00 86.56 557 ASP A CA 1
ATOM 4062 C C . ASP A 1 557 ? 0.881 10.819 22.500 1.00 86.56 557 ASP A C 1
ATOM 4064 O O . ASP A 1 557 ? 0.164 11.114 23.469 1.00 86.56 557 ASP A O 1
ATOM 4068 N N . ARG A 1 558 ? 0.421 10.068 21.498 1.00 87.44 558 ARG A N 1
ATOM 4069 C CA . ARG A 1 558 ? -0.954 9.575 21.352 1.00 87.44 558 ARG A CA 1
ATOM 4070 C C . ARG A 1 558 ? -0.942 8.081 21.046 1.00 87.44 558 ARG A C 1
ATOM 4072 O O . ARG A 1 558 ? -1.036 7.666 19.897 1.00 87.44 558 ARG A O 1
ATOM 4079 N N . LEU A 1 559 ? -0.868 7.281 22.107 1.00 88.00 559 LEU A N 1
ATOM 4080 C CA . LEU A 1 559 ? -0.928 5.821 22.053 1.00 88.00 559 LEU A CA 1
ATOM 4081 C C . LEU A 1 559 ? -2.393 5.360 21.985 1.00 88.00 559 LEU A C 1
ATOM 4083 O O . LEU A 1 559 ? -3.216 5.765 22.814 1.00 88.00 559 LEU A O 1
ATOM 4087 N N . ILE A 1 560 ? -2.742 4.501 21.032 1.00 84.88 560 ILE A N 1
ATOM 4088 C CA . ILE A 1 560 ? -4.123 4.071 20.789 1.00 84.88 560 ILE A CA 1
ATOM 4089 C C . ILE A 1 560 ? -4.233 2.548 20.897 1.00 84.88 560 ILE A C 1
ATOM 4091 O O . ILE A 1 560 ? -3.733 1.804 20.060 1.00 84.88 560 ILE A O 1
ATOM 4095 N N . ASP A 1 561 ? -4.960 2.100 21.921 1.00 76.12 561 ASP A N 1
ATOM 4096 C CA . ASP A 1 561 ? -5.337 0.701 22.145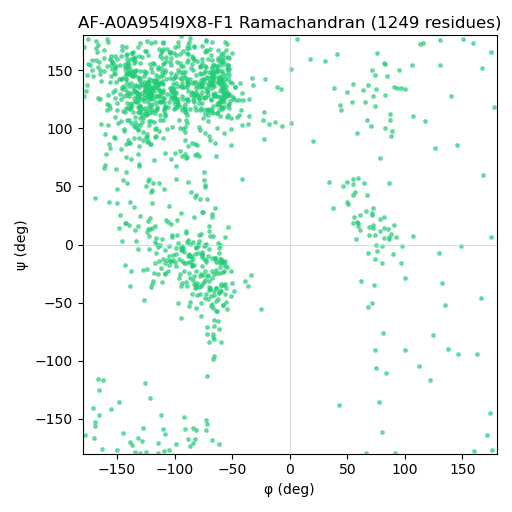 1.00 76.12 561 ASP A CA 1
ATOM 4097 C C . ASP A 1 561 ? -6.747 0.467 21.576 1.00 76.12 561 ASP A C 1
ATOM 4099 O O . ASP A 1 561 ? -7.757 0.950 22.108 1.00 76.12 561 ASP A O 1
ATOM 4103 N N . TRP A 1 562 ? -6.794 -0.246 20.449 1.00 75.31 562 TRP A N 1
ATOM 4104 C CA . TRP A 1 562 ? -8.012 -0.552 19.698 1.00 75.31 562 TRP A CA 1
ATOM 4105 C C . TRP A 1 562 ? -8.886 -1.599 20.408 1.00 75.31 562 TRP A C 1
ATOM 4107 O O . TRP A 1 562 ? -10.109 -1.451 20.516 1.00 75.31 562 TRP A O 1
ATOM 4117 N N . VAL A 1 563 ? -8.240 -2.638 20.946 1.00 65.62 563 VAL A N 1
ATOM 4118 C CA . VAL A 1 563 ? -8.854 -3.870 21.476 1.00 65.62 563 VAL A CA 1
ATOM 4119 C C . VAL A 1 563 ? -9.259 -3.730 22.966 1.00 65.62 563 VAL A C 1
ATOM 4121 O O . VAL A 1 563 ? -9.992 -4.556 23.531 1.00 65.62 563 VAL A O 1
ATOM 4124 N N . LYS A 1 564 ? -8.864 -2.619 23.603 1.00 60.66 564 LYS A N 1
ATOM 4125 C CA . LYS A 1 564 ? -9.206 -2.114 24.951 1.00 60.66 564 LYS A CA 1
ATOM 4126 C C . LYS A 1 564 ? -8.675 -2.908 26.152 1.00 60.66 564 LYS A C 1
ATOM 4128 O O . LYS A 1 564 ? -8.932 -2.500 27.289 1.00 60.66 564 LYS A O 1
ATOM 4133 N N . ASN A 1 565 ? -8.067 -4.078 25.947 1.00 53.56 565 ASN A N 1
ATOM 4134 C CA . ASN A 1 565 ? -7.852 -5.065 27.020 1.00 53.56 565 ASN A CA 1
ATOM 4135 C C . ASN A 1 565 ? -6.522 -5.836 26.966 1.00 53.56 565 ASN A C 1
ATOM 4137 O O . ASN A 1 565 ? -6.171 -6.459 27.971 1.00 53.56 565 ASN A O 1
ATOM 4141 N N . PHE A 1 566 ? -5.825 -5.853 25.827 1.00 59.31 566 PHE A N 1
ATOM 4142 C CA . PHE A 1 566 ? -4.707 -6.781 25.591 1.00 59.31 566 PHE A CA 1
ATOM 4143 C C . PHE A 1 566 ? -3.393 -6.093 25.221 1.00 59.31 566 PHE A C 1
ATOM 4145 O O . PHE A 1 566 ? -2.333 -6.658 25.496 1.00 59.31 566 PHE A O 1
ATOM 4152 N N . ASN A 1 567 ? -3.468 -4.853 24.742 1.00 66.69 567 ASN A N 1
ATOM 4153 C CA . ASN A 1 567 ? -2.315 -4.037 24.410 1.00 66.69 567 ASN A CA 1
ATOM 4154 C C . ASN A 1 567 ? -1.592 -3.566 25.685 1.00 66.69 567 ASN A C 1
ATOM 4156 O O . ASN A 1 567 ? -2.212 -3.051 26.625 1.00 66.69 567 ASN A O 1
ATOM 4160 N N . THR A 1 568 ? -0.269 -3.713 25.728 1.00 75.38 568 THR A N 1
ATOM 4161 C CA . THR A 1 568 ? 0.561 -3.277 26.861 1.00 75.38 568 THR A CA 1
ATOM 4162 C C . THR A 1 568 ? 1.128 -1.893 26.583 1.00 75.38 568 THR A C 1
ATOM 4164 O O . THR A 1 568 ? 2.122 -1.750 25.884 1.00 75.38 568 THR A O 1
ATOM 4167 N N . TYR A 1 569 ? 0.515 -0.862 27.159 1.00 77.38 569 TYR A N 1
ATOM 4168 C CA . TYR A 1 569 ? 1.057 0.495 27.116 1.00 77.38 569 TYR A CA 1
ATOM 4169 C C . TYR A 1 569 ? 2.139 0.691 28.189 1.00 77.38 569 TYR A C 1
ATOM 4171 O O . TYR A 1 569 ? 1.987 0.240 29.331 1.00 77.38 569 TYR A O 1
ATOM 4179 N N . VAL A 1 570 ? 3.213 1.400 27.850 1.00 76.94 570 VAL A N 1
ATOM 4180 C CA . VAL A 1 570 ? 4.350 1.647 28.742 1.00 76.94 570 VAL A CA 1
ATOM 4181 C C . VAL A 1 570 ? 4.741 3.121 28.664 1.00 76.94 570 VAL A C 1
ATOM 4183 O O . VAL A 1 570 ? 5.318 3.561 27.681 1.00 76.94 570 VAL A O 1
ATOM 4186 N N . VAL A 1 571 ? 4.398 3.889 29.702 1.00 77.00 571 VAL A N 1
ATOM 4187 C CA . VAL A 1 571 ? 4.624 5.343 29.744 1.00 77.00 571 VAL A CA 1
ATOM 4188 C C . VAL A 1 571 ? 5.266 5.721 31.087 1.00 77.00 571 VAL A C 1
ATOM 4190 O O . VAL A 1 571 ? 4.706 5.363 32.130 1.00 77.00 571 VAL A O 1
ATOM 4193 N N . PRO A 1 572 ? 6.415 6.425 31.124 1.00 70.69 572 PRO A N 1
ATOM 4194 C CA . PRO A 1 572 ? 7.149 6.694 32.365 1.00 70.69 572 PRO A CA 1
ATOM 4195 C C . PRO A 1 572 ? 6.582 7.845 33.228 1.00 70.69 572 PRO A C 1
ATOM 4197 O O . PRO A 1 572 ? 7.105 8.140 34.310 1.00 70.69 572 PRO A O 1
ATOM 4200 N N . ILE A 1 573 ? 5.507 8.501 32.782 1.00 67.38 573 ILE A N 1
ATOM 4201 C CA . ILE A 1 573 ? 5.142 9.870 33.182 1.00 67.38 573 ILE A CA 1
ATOM 4202 C C . ILE A 1 573 ? 3.862 9.962 34.034 1.00 67.38 573 ILE A C 1
ATOM 4204 O O . ILE A 1 573 ? 3.030 9.058 34.064 1.00 67.38 573 ILE A O 1
ATOM 4208 N N . ASP A 1 574 ? 3.659 11.114 34.681 1.00 53.50 574 ASP A N 1
ATOM 4209 C CA . ASP A 1 574 ? 2.348 11.543 35.188 1.00 53.50 574 ASP A CA 1
ATOM 4210 C C . ASP A 1 574 ? 1.835 12.716 34.317 1.00 53.50 574 ASP A C 1
ATOM 4212 O O . ASP A 1 574 ? 2.479 13.770 34.301 1.00 53.50 574 ASP A O 1
ATOM 4216 N N . PRO A 1 575 ? 0.684 12.598 33.621 1.00 50.50 575 PRO A N 1
ATOM 4217 C CA . PRO A 1 575 ? 0.095 13.661 32.801 1.00 50.50 575 PRO A CA 1
ATOM 4218 C C . PRO A 1 575 ? -0.468 14.839 33.622 1.00 50.50 575 PRO A C 1
ATOM 4220 O O . PRO A 1 575 ? -1.174 15.694 33.082 1.00 50.50 575 PRO A O 1
ATOM 4223 N N . THR A 1 576 ? -0.182 14.920 34.928 1.00 38.62 576 THR A N 1
ATOM 4224 C CA . THR A 1 576 ? -0.599 16.022 35.804 1.00 38.62 576 THR A CA 1
ATOM 4225 C C . THR A 1 576 ? 0.557 16.825 36.433 1.00 38.62 576 THR A C 1
ATOM 4227 O O . THR A 1 576 ? 0.729 16.846 37.656 1.00 38.62 576 THR A O 1
ATOM 4230 N N . PRO A 1 577 ? 1.278 17.655 35.648 1.00 38.38 577 PRO A N 1
ATOM 4231 C CA . PRO A 1 577 ? 2.023 18.790 36.193 1.00 38.38 577 PRO A CA 1
ATOM 4232 C C . PRO A 1 577 ? 1.090 19.671 37.043 1.00 38.38 577 PRO A C 1
ATOM 4234 O O . PRO A 1 577 ? 0.152 20.299 36.539 1.00 38.38 577 PRO A O 1
ATOM 4237 N N . THR A 1 578 ? 1.307 19.698 38.363 1.00 35.38 578 THR A N 1
ATOM 4238 C CA . THR A 1 578 ? 0.313 20.213 39.319 1.00 35.38 578 THR A CA 1
ATOM 4239 C C . THR A 1 578 ? 0.009 21.703 39.118 1.00 35.38 578 THR A C 1
ATOM 4241 O O . THR A 1 578 ? 0.737 22.566 39.614 1.00 35.38 578 THR A O 1
ATOM 4244 N N . GLY A 1 579 ? -1.107 22.011 38.451 1.00 39.28 579 GLY A N 1
ATOM 4245 C CA . GLY A 1 579 ? -1.621 23.375 38.275 1.00 39.28 579 GLY A CA 1
ATOM 4246 C C . GLY A 1 579 ? -1.982 23.777 36.842 1.00 39.28 579 GLY A C 1
ATOM 4247 O O . GLY A 1 579 ? -2.564 24.849 36.669 1.00 39.28 579 GLY A O 1
ATOM 4248 N N . VAL A 1 580 ? -1.683 22.951 35.835 1.00 35.78 580 VAL A N 1
ATOM 4249 C CA . VAL A 1 580 ? -2.062 23.200 34.430 1.00 35.78 580 VAL A CA 1
ATOM 4250 C C . VAL A 1 580 ? -3.457 22.606 34.136 1.00 35.78 580 VAL A C 1
ATOM 4252 O O . VAL A 1 580 ? -3.789 21.554 34.686 1.00 35.78 580 VAL A O 1
ATOM 4255 N N . PRO A 1 581 ? -4.324 23.248 33.323 1.00 39.84 581 PRO A N 1
ATOM 4256 C CA . PRO A 1 581 ? -5.627 22.680 32.975 1.00 39.84 581 PRO A CA 1
ATOM 4257 C C . PRO A 1 581 ? -5.501 21.486 32.018 1.00 39.84 581 PRO A C 1
ATOM 4259 O O . PRO A 1 581 ? -5.077 21.674 30.885 1.00 39.84 581 PRO A O 1
ATOM 4262 N N . VAL A 1 582 ? -5.925 20.307 32.489 1.00 42.75 582 VAL A N 1
ATOM 4263 C CA . VAL A 1 582 ? -6.319 19.091 31.740 1.00 42.75 582 VAL A CA 1
ATOM 4264 C C . VAL A 1 582 ? -5.793 19.020 30.296 1.00 42.75 582 VAL A C 1
ATOM 4266 O O . VAL A 1 582 ? -6.481 19.426 29.355 1.00 42.75 582 VAL A O 1
ATOM 4269 N N . ALA A 1 583 ? -4.595 18.456 30.132 1.00 52.09 583 ALA A N 1
ATOM 4270 C CA . ALA A 1 583 ? -4.164 17.920 28.845 1.00 52.09 583 ALA A CA 1
ATOM 4271 C C . ALA A 1 583 ? -5.094 16.767 28.414 1.00 52.09 583 ALA A C 1
ATOM 4273 O O . ALA A 1 583 ? -5.785 16.167 29.244 1.00 52.09 583 ALA A O 1
ATOM 4274 N N . ALA A 1 584 ? -5.125 16.462 27.117 1.00 60.81 584 ALA A N 1
ATOM 4275 C CA . ALA A 1 584 ? -5.752 15.231 26.646 1.00 60.81 584 ALA A CA 1
ATOM 4276 C C . ALA A 1 584 ? -4.922 14.013 27.119 1.00 60.81 584 ALA A C 1
ATOM 4278 O O . ALA A 1 584 ? -3.719 14.168 27.333 1.00 60.81 584 ALA A O 1
ATOM 4279 N N . PRO A 1 585 ? -5.527 12.830 27.335 1.00 67.38 585 PRO A N 1
ATOM 4280 C CA . PRO A 1 585 ? -4.779 11.663 27.794 1.00 67.38 585 PRO A CA 1
ATOM 4281 C C . PRO A 1 585 ? -3.819 11.160 26.707 1.00 67.38 585 PRO A C 1
ATOM 4283 O O . PRO A 1 585 ? -4.212 11.068 25.546 1.00 67.38 585 PRO A O 1
ATOM 4286 N N . THR A 1 586 ? -2.600 10.780 27.107 1.00 76.75 586 THR A N 1
ATOM 4287 C CA . THR A 1 586 ? -1.597 10.125 26.243 1.00 76.75 586 THR A CA 1
ATOM 4288 C C . THR A 1 586 ? -2.133 8.829 25.631 1.00 76.75 586 THR A C 1
ATOM 4290 O O . THR A 1 586 ? -1.832 8.520 24.487 1.00 76.75 586 THR A O 1
ATOM 4293 N N . ILE A 1 587 ? -2.966 8.083 26.371 1.00 78.94 587 ILE A N 1
ATOM 4294 C CA . ILE A 1 587 ? -3.506 6.788 25.940 1.00 78.94 587 ILE A CA 1
ATOM 4295 C C . ILE A 1 587 ? -5.007 6.901 25.644 1.00 78.94 587 ILE A C 1
ATOM 4297 O O . ILE A 1 587 ? -5.796 7.287 26.514 1.00 78.94 587 ILE A O 1
ATOM 4301 N N . ILE A 1 588 ? -5.421 6.493 24.443 1.00 76.06 588 ILE A N 1
ATOM 4302 C CA . ILE A 1 588 ? -6.816 6.466 23.988 1.00 76.06 588 ILE A CA 1
ATOM 4303 C C . ILE A 1 588 ? -7.285 5.011 23.867 1.00 76.06 588 ILE A C 1
ATOM 4305 O O . ILE A 1 588 ? -6.615 4.189 23.255 1.00 76.06 588 ILE A O 1
ATOM 4309 N N . ARG A 1 589 ? -8.455 4.691 24.438 1.00 72.44 589 ARG A N 1
ATOM 4310 C CA . ARG A 1 589 ? -9.054 3.336 24.408 1.00 72.44 589 ARG A CA 1
ATOM 4311 C C . ARG A 1 589 ? -10.540 3.357 24.082 1.00 72.44 589 ARG A C 1
ATOM 4313 O O . ARG A 1 589 ? -11.322 2.579 24.634 1.00 72.44 589 ARG A O 1
ATOM 4320 N N . ASP A 1 590 ? -10.984 4.315 23.270 1.00 68.06 590 ASP A N 1
ATOM 4321 C CA . ASP A 1 590 ? -12.380 4.380 22.839 1.00 68.06 590 ASP A CA 1
ATOM 4322 C C . ASP A 1 590 ? -12.506 4.605 21.326 1.00 68.06 590 ASP A C 1
ATOM 4324 O O . ASP A 1 590 ? -12.350 5.743 20.874 1.00 68.06 590 ASP A O 1
ATOM 4328 N N . PRO A 1 591 ? -12.819 3.546 20.544 1.00 67.25 591 PRO A N 1
ATOM 4329 C CA . PRO A 1 591 ? -13.023 3.596 19.102 1.00 67.25 591 PRO A CA 1
ATOM 4330 C C . PRO A 1 591 ? -14.378 4.240 18.789 1.00 67.25 591 PRO A C 1
ATOM 4332 O O . PRO A 1 591 ? -15.306 3.646 18.242 1.00 67.25 591 PRO A O 1
ATOM 4335 N N . SER A 1 592 ? -14.511 5.501 19.191 1.00 73.00 592 SER A N 1
ATOM 4336 C CA . SER A 1 592 ? -15.595 6.360 18.752 1.00 73.00 592 SER A CA 1
ATOM 4337 C C . SER A 1 592 ? -15.516 6.519 17.233 1.00 73.00 592 SER A C 1
ATOM 4339 O O . SER A 1 592 ? -14.429 6.551 16.655 1.00 73.00 592 SER A O 1
ATOM 4341 N N . SER A 1 593 ? -16.656 6.725 16.575 1.00 77.31 593 SER A N 1
ATOM 4342 C CA . SER A 1 593 ? -16.703 6.921 15.118 1.00 77.31 593 SER A CA 1
ATOM 4343 C C . SER A 1 593 ? -15.926 8.151 14.619 1.00 77.31 593 SER A C 1
ATOM 4345 O O . SER A 1 593 ? -15.839 8.363 13.415 1.00 77.31 593 SER A O 1
ATOM 4347 N N . VAL A 1 594 ? -15.415 8.997 15.524 1.00 79.44 594 VAL A N 1
ATOM 4348 C CA . VAL A 1 594 ? -14.531 10.123 15.195 1.00 79.44 594 VAL A CA 1
ATOM 4349 C C . VAL A 1 594 ? -13.056 9.736 15.314 1.00 79.44 594 VAL A C 1
ATOM 4351 O O . VAL A 1 594 ? -12.265 10.204 14.506 1.00 79.44 594 VAL A O 1
ATOM 4354 N N . LEU A 1 595 ? -12.689 8.851 16.250 1.00 80.75 595 LEU A N 1
ATOM 4355 C CA . LEU A 1 595 ? -11.341 8.274 16.297 1.00 80.75 595 LEU A CA 1
ATOM 4356 C C . LEU A 1 595 ? -11.091 7.404 15.058 1.00 80.75 595 LEU A C 1
ATOM 4358 O O . LEU A 1 595 ? -10.077 7.578 14.402 1.00 80.75 595 LEU A O 1
ATOM 4362 N N . VAL A 1 596 ? -12.067 6.576 14.669 1.00 81.81 596 VAL A N 1
ATOM 4363 C CA . VAL A 1 596 ? -12.043 5.803 13.409 1.00 81.81 596 VAL A CA 1
ATOM 4364 C C . VAL A 1 596 ? -11.855 6.706 12.186 1.00 81.81 596 VAL A C 1
ATOM 4366 O O . VAL A 1 596 ? -11.088 6.389 11.286 1.00 81.81 596 VAL A O 1
ATOM 4369 N N . ALA A 1 597 ? -12.539 7.854 12.150 1.00 83.94 597 ALA A N 1
ATOM 4370 C CA . ALA A 1 597 ? -12.407 8.806 11.050 1.00 83.94 597 ALA A CA 1
ATOM 4371 C C . ALA A 1 597 ? -11.057 9.549 11.049 1.00 83.94 597 ALA A C 1
ATOM 4373 O O . ALA A 1 597 ? -10.612 9.956 9.983 1.00 83.94 597 ALA A O 1
ATOM 4374 N N . LEU A 1 598 ? -10.417 9.726 12.213 1.00 87.12 598 LEU A N 1
ATOM 4375 C CA . LEU A 1 598 ? -9.055 10.255 12.312 1.00 87.12 598 LEU A CA 1
ATOM 4376 C C . LEU A 1 598 ? -8.023 9.209 11.870 1.00 87.12 598 LEU A C 1
ATOM 4378 O O . LEU A 1 598 ? -7.154 9.550 11.083 1.00 87.12 598 LEU A O 1
ATOM 4382 N N . LEU A 1 599 ? -8.143 7.959 12.332 1.00 88.38 599 LEU A N 1
ATOM 4383 C CA . LEU A 1 599 ? -7.235 6.856 11.989 1.00 88.38 599 LEU A CA 1
ATOM 4384 C C . LEU A 1 599 ? -7.184 6.615 10.477 1.00 88.38 599 LEU A C 1
ATOM 4386 O O . LEU A 1 599 ? -6.107 6.685 9.895 1.00 88.38 599 LEU A O 1
ATOM 4390 N N . ARG A 1 600 ? -8.348 6.462 9.825 1.00 86.31 600 ARG A N 1
ATOM 4391 C CA . ARG A 1 600 ? -8.425 6.371 8.356 1.00 86.31 600 ARG A CA 1
ATOM 4392 C C . ARG A 1 600 ? -7.781 7.569 7.674 1.00 86.31 600 ARG A C 1
ATOM 4394 O O . ARG A 1 600 ? -6.956 7.387 6.800 1.00 86.31 600 ARG A O 1
ATOM 4401 N N . ALA A 1 601 ? -8.130 8.790 8.084 1.00 88.31 601 ALA A N 1
ATOM 4402 C CA . ALA A 1 601 ? -7.612 9.999 7.448 1.00 88.31 601 ALA A CA 1
ATOM 4403 C C . ALA A 1 601 ? -6.101 10.202 7.666 1.00 88.31 601 ALA A C 1
ATOM 4405 O O . ALA A 1 601 ? -5.471 10.910 6.884 1.00 88.31 601 ALA A O 1
ATOM 4406 N N . LEU A 1 602 ? -5.529 9.605 8.717 1.00 90.81 602 LEU A N 1
ATOM 4407 C CA . LEU A 1 602 ? -4.090 9.549 8.950 1.00 90.81 602 LEU A CA 1
ATOM 4408 C C . LEU A 1 602 ? -3.421 8.504 8.053 1.00 90.81 602 LEU A C 1
ATOM 4410 O O . LEU A 1 602 ? -2.504 8.887 7.339 1.00 90.81 602 LEU A O 1
ATOM 4414 N N . GLY A 1 603 ? -3.918 7.263 7.995 1.00 90.50 603 GLY A N 1
ATOM 4415 C CA . GLY A 1 603 ? -3.422 6.242 7.058 1.00 90.50 603 GLY A CA 1
ATOM 4416 C C . GLY A 1 603 ? -3.532 6.698 5.596 1.00 90.50 603 GLY A C 1
ATOM 4417 O O . GLY A 1 603 ? -2.525 6.803 4.902 1.00 90.50 603 GLY A O 1
ATOM 4418 N N . GLU A 1 604 ? -4.723 7.147 5.174 1.00 88.44 604 GLU A N 1
ATOM 4419 C CA . GLU A 1 604 ? -4.996 7.760 3.857 1.00 88.44 604 GLU A CA 1
ATOM 4420 C C . GLU A 1 604 ? -4.106 8.983 3.565 1.00 88.44 604 GLU A C 1
ATOM 4422 O O . GLU A 1 604 ? -3.999 9.406 2.414 1.00 88.44 604 GLU A O 1
ATOM 4427 N N . SER A 1 605 ? -3.489 9.595 4.581 1.00 90.38 605 SER A N 1
ATOM 4428 C CA . SER A 1 605 ? -2.535 10.701 4.446 1.00 90.38 605 SER A CA 1
ATOM 4429 C C . SER A 1 605 ? -1.069 10.278 4.578 1.00 90.38 605 SER A C 1
ATOM 4431 O O . SER A 1 605 ? -0.218 11.111 4.265 1.00 90.38 605 SER A O 1
ATOM 4433 N N . GLY A 1 606 ? -0.791 9.069 5.064 1.00 89.75 606 GLY A N 1
ATOM 4434 C CA . GLY A 1 606 ? 0.526 8.616 5.507 1.00 89.75 606 GLY A CA 1
ATOM 4435 C C . GLY A 1 606 ? 1.199 7.593 4.596 1.00 89.75 606 GLY A C 1
ATOM 4436 O O . GLY A 1 606 ? 2.413 7.566 4.598 1.00 89.75 606 GLY A O 1
ATOM 4437 N N . GLY A 1 607 ? 0.466 6.806 3.801 1.00 89.06 607 GLY A N 1
ATOM 4438 C CA . GLY A 1 607 ? 1.093 5.864 2.854 1.00 89.06 607 GLY A CA 1
ATOM 4439 C C . GLY A 1 607 ? 0.134 4.822 2.278 1.00 89.06 607 GLY A C 1
ATOM 4440 O O . GLY A 1 607 ? 0.088 4.673 1.060 1.00 89.06 607 GLY A O 1
ATOM 4441 N N . ILE A 1 608 ? -0.661 4.224 3.174 1.00 86.62 608 ILE A N 1
ATOM 4442 C CA . ILE A 1 608 ? -1.687 3.169 3.018 1.00 86.62 608 ILE A CA 1
ATOM 4443 C C . ILE A 1 608 ? -2.079 2.724 1.588 1.00 86.62 608 ILE A C 1
ATOM 4445 O O . ILE A 1 608 ? -2.416 3.551 0.729 1.00 86.62 608 ILE A O 1
ATOM 4449 N N . ASP A 1 609 ? -2.155 1.408 1.371 1.00 78.56 609 ASP A N 1
ATOM 4450 C CA . ASP A 1 609 ? -2.661 0.799 0.138 1.00 78.56 609 ASP A CA 1
ATOM 4451 C C . ASP A 1 609 ? -4.091 1.285 -0.176 1.00 78.56 609 ASP A C 1
ATOM 4453 O O . ASP A 1 609 ? -4.949 1.531 0.683 1.00 78.56 609 ASP A O 1
ATOM 4457 N N . SER A 1 610 ? -4.353 1.473 -1.468 1.00 60.75 610 SER A N 1
ATOM 4458 C CA . SER A 1 610 ? -5.592 2.041 -1.984 1.00 60.75 610 SER A CA 1
ATOM 4459 C C . SER A 1 610 ? -6.261 1.270 -3.133 1.00 60.75 610 SER A C 1
ATOM 4461 O O . SER A 1 610 ? -7.378 1.655 -3.500 1.00 60.75 610 SER A O 1
ATOM 4463 N N . ASP A 1 611 ? -5.683 0.177 -3.666 1.00 55.56 611 ASP A N 1
ATOM 4464 C CA . ASP A 1 611 ? -6.375 -0.707 -4.642 1.00 55.56 611 ASP A CA 1
ATOM 4465 C C . ASP A 1 611 ? -7.086 -1.902 -3.963 1.00 55.56 611 ASP A C 1
ATOM 4467 O O . ASP A 1 611 ? -7.809 -2.674 -4.604 1.00 55.56 611 ASP A O 1
ATOM 4471 N N . VAL A 1 612 ? -6.969 -2.015 -2.634 1.00 48.97 612 VAL A N 1
ATOM 4472 C CA . VAL A 1 612 ? -7.627 -3.035 -1.802 1.00 48.97 612 VAL A CA 1
ATOM 4473 C C . VAL A 1 612 ? -9.158 -3.076 -2.000 1.00 48.97 612 VAL A C 1
ATOM 4475 O O . VAL A 1 612 ? -9.907 -2.182 -1.597 1.00 48.97 612 VAL A O 1
ATOM 4478 N N . ASP A 1 613 ? -9.645 -4.158 -2.629 1.00 37.94 613 ASP A N 1
ATOM 4479 C CA . ASP A 1 613 ? -11.003 -4.266 -3.192 1.00 37.94 613 ASP A CA 1
ATOM 4480 C C . ASP A 1 613 ? -12.116 -3.911 -2.180 1.00 37.94 613 ASP A C 1
ATOM 4482 O O . ASP A 1 613 ? -12.374 -4.606 -1.189 1.00 37.94 613 ASP A O 1
ATOM 4486 N N . ALA A 1 614 ? -12.870 -2.852 -2.496 1.00 31.42 614 ALA A N 1
ATOM 4487 C CA . ALA A 1 614 ? -14.004 -2.349 -1.716 1.00 31.42 614 ALA A CA 1
ATOM 4488 C C . ALA A 1 614 ? -15.196 -3.333 -1.574 1.00 31.42 614 ALA A C 1
ATOM 4490 O O . ALA A 1 614 ? -16.218 -2.986 -0.975 1.00 31.42 614 ALA A O 1
ATOM 4491 N N . THR A 1 615 ? -15.111 -4.549 -2.121 1.00 32.69 615 THR A N 1
ATOM 4492 C CA . THR A 1 615 ? -16.017 -5.670 -1.822 1.00 32.69 615 THR A CA 1
ATOM 4493 C C . THR A 1 615 ? -15.589 -6.517 -0.618 1.00 32.69 615 THR A C 1
ATOM 4495 O O . THR A 1 615 ? -16.436 -7.242 -0.093 1.00 32.69 615 THR A O 1
ATOM 4498 N N . MET A 1 616 ? -14.340 -6.389 -0.154 1.00 38.06 616 MET A N 1
ATOM 4499 C CA . MET A 1 616 ? -13.784 -7.063 1.030 1.00 38.06 616 MET A CA 1
ATOM 4500 C C . MET A 1 616 ? -13.541 -6.123 2.228 1.00 38.06 616 MET A C 1
ATOM 4502 O O . MET A 1 616 ? -13.440 -6.615 3.345 1.00 38.06 616 MET A O 1
ATOM 4506 N N . ASN A 1 617 ? -13.536 -4.795 2.022 1.00 42.94 617 ASN A N 1
ATOM 4507 C CA . ASN A 1 617 ? -13.378 -3.771 3.077 1.00 42.94 617 ASN A CA 1
ATOM 4508 C C . ASN A 1 617 ? -11.975 -3.776 3.743 1.00 42.94 617 ASN A C 1
ATOM 4510 O O . ASN A 1 617 ? -11.845 -3.649 4.958 1.00 42.94 617 ASN A O 1
ATOM 4514 N N . LEU A 1 618 ? -10.923 -3.924 2.927 1.00 51.28 618 LEU A N 1
ATOM 4515 C CA . LEU A 1 618 ? -9.559 -4.240 3.381 1.00 51.28 618 LEU A CA 1
ATOM 4516 C C . LEU A 1 618 ? -8.687 -3.038 3.805 1.00 51.28 618 LEU A C 1
ATOM 4518 O O . LEU A 1 618 ? -7.693 -3.246 4.484 1.00 51.28 618 LEU A O 1
ATOM 4522 N N . LEU A 1 619 ? -9.097 -1.786 3.565 1.00 53.59 619 LEU A N 1
ATOM 4523 C CA . LEU A 1 619 ? -8.446 -0.608 4.185 1.00 53.59 619 LEU A CA 1
ATOM 4524 C C . LEU A 1 619 ? -8.609 -0.581 5.729 1.00 53.59 619 LEU A C 1
ATOM 4526 O O . LEU A 1 619 ? -7.961 0.186 6.433 1.00 53.59 619 LEU A O 1
ATOM 4530 N N . ASP A 1 620 ? -9.479 -1.442 6.272 1.00 68.19 620 ASP A N 1
ATOM 4531 C CA . ASP A 1 620 ? -9.593 -1.711 7.714 1.00 68.19 620 ASP A CA 1
ATOM 4532 C C . ASP A 1 620 ? -8.771 -2.930 8.160 1.00 68.19 620 ASP A C 1
ATOM 4534 O O . ASP A 1 620 ? -8.798 -3.286 9.331 1.00 68.19 620 ASP A O 1
ATOM 4538 N N . THR A 1 621 ? -8.103 -3.609 7.228 1.00 64.88 621 THR A N 1
ATOM 4539 C CA . THR A 1 621 ? -7.329 -4.841 7.445 1.00 64.88 621 THR A CA 1
ATOM 4540 C C . THR A 1 621 ? -5.854 -4.488 7.613 1.00 64.88 621 THR A C 1
ATOM 4542 O O . THR A 1 621 ? -5.315 -4.786 8.666 1.00 64.88 621 THR A O 1
ATOM 4545 N N . GLU A 1 622 ? -5.289 -3.694 6.702 1.00 77.62 622 GLU A N 1
ATOM 4546 C CA . GLU A 1 622 ? -3.954 -3.073 6.817 1.00 77.62 622 GLU A CA 1
ATOM 4547 C C . GLU A 1 622 ? -3.763 -2.319 8.148 1.00 77.62 622 GLU A C 1
ATOM 4549 O O . GLU A 1 622 ? -2.805 -2.528 8.878 1.00 77.62 622 GLU A O 1
ATOM 4554 N N . LEU A 1 623 ? -4.769 -1.542 8.566 1.00 86.12 623 LEU A N 1
ATOM 4555 C CA . LEU A 1 623 ? -4.792 -0.868 9.872 1.00 86.12 623 LEU A CA 1
ATOM 4556 C C . LEU A 1 623 ? -5.185 -1.775 11.065 1.00 86.12 623 LEU A C 1
ATOM 4558 O O . LEU A 1 623 ? -5.395 -1.272 12.166 1.00 86.12 623 LEU A O 1
ATOM 4562 N N . GLY A 1 624 ? -5.411 -3.078 10.888 1.00 81.12 624 GLY A N 1
ATOM 4563 C CA . GLY A 1 624 ? -5.882 -3.969 11.962 1.00 81.12 624 GLY A CA 1
ATOM 4564 C C . GLY A 1 624 ? -7.228 -3.569 12.613 1.00 81.12 624 GLY A C 1
ATOM 4565 O O . GLY A 1 624 ? -7.568 -3.965 13.734 1.00 81.12 624 GLY A O 1
ATOM 4566 N N . MET A 1 625 ? -8.036 -2.751 11.942 1.00 80.06 625 MET A N 1
ATOM 4567 C CA . MET A 1 625 ? -9.158 -2.009 12.524 1.00 80.06 625 MET A CA 1
ATOM 4568 C C . MET A 1 625 ? -10.487 -2.798 12.526 1.00 80.06 625 MET A C 1
ATOM 4570 O O . MET A 1 625 ? -11.533 -2.316 12.086 1.00 80.06 625 MET A O 1
ATOM 4574 N N . PHE A 1 626 ? -10.493 -4.014 13.076 1.00 68.75 626 PHE A N 1
ATOM 4575 C CA . PHE A 1 626 ? -11.707 -4.846 13.163 1.00 68.75 626 PHE A CA 1
ATOM 4576 C C . PHE A 1 626 ? -12.691 -4.397 14.247 1.00 68.75 626 PHE A C 1
ATOM 4578 O O . PHE A 1 626 ? -12.286 -4.114 15.375 1.00 68.75 626 PHE A O 1
ATOM 4585 N N . THR A 1 627 ? -14.001 -4.475 13.986 1.00 59.09 627 THR A N 1
ATOM 4586 C CA . THR A 1 627 ? -15.029 -4.438 15.042 1.00 59.09 627 THR A CA 1
ATOM 4587 C C . THR A 1 627 ? -15.747 -5.782 15.213 1.00 59.09 627 THR A C 1
ATOM 4589 O O . THR A 1 627 ? -15.713 -6.670 14.361 1.00 59.09 627 THR A O 1
ATOM 4592 N N . ILE A 1 628 ? -16.484 -5.913 16.322 1.00 51.34 628 ILE A N 1
ATOM 4593 C CA . ILE A 1 628 ? -17.373 -7.054 16.601 1.00 51.34 628 ILE A CA 1
ATOM 4594 C C . ILE A 1 628 ? -18.514 -7.228 15.575 1.00 51.34 628 ILE A C 1
ATOM 4596 O O . ILE A 1 628 ? -19.168 -8.274 15.565 1.00 51.34 628 ILE A O 1
ATOM 4600 N N . GLU A 1 629 ? -18.792 -6.213 14.746 1.00 49.34 629 GLU A N 1
ATOM 4601 C CA . GLU A 1 629 ? -19.811 -6.276 13.690 1.00 49.34 629 GLU A CA 1
ATOM 4602 C C . GLU A 1 629 ? -19.247 -6.778 12.343 1.00 49.34 629 GLU A C 1
ATOM 4604 O O . GLU A 1 629 ? -20.038 -7.235 11.515 1.00 49.34 629 GLU A O 1
ATOM 4609 N N . ASP A 1 630 ? -17.917 -6.779 12.163 1.00 50.84 630 ASP A N 1
ATOM 4610 C CA . ASP A 1 630 ? -17.235 -7.129 10.904 1.00 50.84 630 ASP A CA 1
ATOM 4611 C C . ASP A 1 630 ? -16.818 -8.610 10.874 1.00 50.84 630 ASP A C 1
ATOM 4613 O O . ASP A 1 630 ? -17.391 -9.394 10.113 1.00 50.84 630 ASP A O 1
ATOM 4617 N N . ASP A 1 631 ? -15.919 -9.036 11.774 1.00 53.19 631 ASP A N 1
ATOM 4618 C CA . ASP A 1 631 ? -15.688 -10.459 12.063 1.00 53.19 631 ASP A CA 1
ATOM 4619 C C . ASP A 1 631 ? -15.622 -10.744 13.572 1.00 53.19 631 ASP A C 1
ATOM 4621 O O . ASP A 1 631 ? -14.610 -10.592 14.256 1.00 53.19 631 ASP A O 1
ATOM 4625 N N . ASN A 1 632 ? -16.738 -11.261 14.083 1.00 48.88 632 ASN A N 1
ATOM 4626 C CA . ASN A 1 632 ? -16.907 -11.704 15.462 1.00 48.88 632 ASN A CA 1
ATOM 4627 C C . ASN A 1 632 ? -16.025 -12.921 15.847 1.00 48.88 632 ASN A C 1
ATOM 4629 O O . ASN A 1 632 ? -15.954 -13.253 17.028 1.00 48.88 632 ASN A O 1
ATOM 4633 N N . ALA A 1 633 ? -15.377 -13.612 14.903 1.00 49.91 633 ALA A N 1
ATOM 4634 C CA . ALA A 1 633 ? -14.406 -14.673 15.174 1.00 49.91 633 ALA A CA 1
ATOM 4635 C C . ALA A 1 633 ? -12.989 -14.115 15.385 1.00 49.91 633 ALA A C 1
ATOM 4637 O O . ALA A 1 633 ? -12.387 -14.428 16.414 1.00 49.91 633 ALA A O 1
ATOM 4638 N N . LEU A 1 634 ? -12.495 -13.251 14.488 1.00 52.12 634 LEU A N 1
ATOM 4639 C CA . LEU A 1 634 ? -11.219 -12.535 14.664 1.00 52.12 634 LEU A CA 1
ATOM 4640 C C . LEU A 1 634 ? -11.274 -11.620 15.895 1.00 52.12 634 LEU A C 1
ATOM 4642 O O . LEU A 1 634 ? -10.437 -11.730 16.791 1.00 52.12 634 LEU A O 1
ATOM 4646 N N . TRP A 1 635 ? -12.352 -10.843 16.042 1.00 56.75 635 TRP A N 1
ATOM 4647 C CA . TRP A 1 635 ? -12.594 -10.044 17.245 1.00 56.75 635 TRP A CA 1
ATOM 4648 C C . TRP A 1 635 ? -12.585 -10.898 18.526 1.00 56.75 635 TRP A C 1
ATOM 4650 O O . TRP A 1 635 ? -12.067 -10.462 19.550 1.00 56.75 635 TRP A O 1
ATOM 4660 N N . GLN A 1 636 ? -13.106 -12.134 18.512 1.00 53.69 636 GLN A N 1
ATOM 4661 C CA . GLN A 1 636 ? -13.023 -13.038 19.674 1.00 53.69 636 GLN A CA 1
ATOM 4662 C C . GLN A 1 636 ? -11.628 -13.642 19.889 1.00 53.69 636 GLN A C 1
ATOM 4664 O O . GLN A 1 636 ? -11.257 -13.863 21.043 1.00 53.69 636 GLN A O 1
ATOM 4669 N N . ALA A 1 637 ? -10.852 -13.896 18.832 1.00 53.72 637 ALA A N 1
ATOM 4670 C CA . ALA A 1 637 ? -9.459 -14.327 18.960 1.00 53.72 637 ALA A CA 1
ATOM 4671 C C . ALA A 1 637 ? -8.620 -13.258 19.681 1.00 53.72 637 ALA A C 1
ATOM 4673 O O . ALA A 1 637 ? -7.871 -13.589 20.605 1.00 53.72 637 ALA A O 1
ATOM 4674 N N . ASN A 1 638 ? -8.855 -11.986 19.348 1.00 53.16 638 ASN A N 1
ATOM 4675 C CA . ASN A 1 638 ? -8.134 -10.852 19.922 1.00 53.16 638 ASN A CA 1
ATOM 4676 C C . ASN A 1 638 ? -8.722 -10.367 21.265 1.00 53.16 638 ASN A C 1
ATOM 4678 O O . ASN A 1 638 ? -8.018 -9.718 22.028 1.00 53.16 638 ASN A O 1
ATOM 4682 N N . THR A 1 639 ? -9.970 -10.722 21.626 1.00 52.38 639 THR A N 1
ATOM 4683 C CA . THR A 1 639 ? -10.600 -10.247 22.885 1.00 52.38 639 THR A CA 1
ATOM 4684 C C . THR A 1 639 ? -10.897 -11.285 23.977 1.00 52.38 639 THR A C 1
ATOM 4686 O O . THR A 1 639 ? -11.219 -10.881 25.097 1.00 52.38 639 THR A O 1
ATOM 4689 N N . TRP A 1 640 ? -10.863 -12.603 23.722 1.00 43.53 640 TRP A N 1
ATOM 4690 C CA . TRP A 1 640 ? -11.592 -13.542 24.603 1.00 43.53 640 TRP A CA 1
ATOM 4691 C C . TRP A 1 640 ? -10.767 -14.482 25.508 1.00 43.53 640 TRP A C 1
ATOM 4693 O O . TRP A 1 640 ? -11.346 -15.098 26.408 1.00 43.53 640 TRP A O 1
ATOM 4703 N N . ILE A 1 641 ? -9.445 -14.641 25.332 1.00 44.59 641 ILE A N 1
ATOM 4704 C CA . ILE A 1 641 ? -8.664 -15.639 26.104 1.00 44.59 641 ILE A CA 1
ATOM 4705 C C . ILE A 1 641 ? -7.282 -15.117 26.547 1.00 44.59 641 ILE A C 1
ATOM 4707 O O . ILE A 1 641 ? -6.273 -15.397 25.909 1.00 44.59 641 ILE A O 1
ATOM 4711 N N . GLY A 1 642 ? -7.203 -14.452 27.709 1.00 47.09 642 GLY A N 1
ATOM 4712 C CA . GLY A 1 642 ? -5.912 -14.051 28.284 1.00 47.09 642 GLY A CA 1
ATOM 4713 C C . GLY A 1 642 ? -5.921 -13.613 29.756 1.00 47.09 642 GLY A C 1
ATOM 4714 O O . GLY A 1 642 ? -6.930 -13.194 30.320 1.00 47.09 642 GLY A O 1
ATOM 4715 N N . GLN A 1 643 ? -4.749 -13.709 30.385 1.00 46.88 643 GLN A N 1
ATOM 4716 C CA . GLN A 1 643 ? -4.253 -12.657 31.283 1.00 46.88 643 GLN A CA 1
ATOM 4717 C C . GLN A 1 643 ? -3.458 -11.663 30.410 1.00 46.88 643 GLN A C 1
ATOM 4719 O O . GLN A 1 643 ? -3.105 -12.045 29.292 1.00 46.88 643 GLN A O 1
ATOM 4724 N N . PRO A 1 644 ? -3.135 -10.445 30.883 1.00 51.59 644 PRO A N 1
ATOM 4725 C CA . PRO A 1 644 ? -2.214 -9.564 30.167 1.00 51.59 644 PRO A CA 1
ATOM 4726 C C . PRO A 1 644 ? -0.910 -10.283 29.786 1.00 51.59 644 PRO A C 1
ATOM 4728 O O . PRO A 1 644 ? -0.372 -11.049 30.595 1.00 51.59 644 PRO A O 1
ATOM 4731 N N . ARG A 1 645 ? -0.413 -10.017 28.567 1.00 58.84 645 ARG A N 1
ATOM 4732 C CA . ARG A 1 645 ? 0.884 -10.489 28.036 1.00 58.84 645 ARG A CA 1
ATOM 4733 C C . ARG A 1 645 ? 2.005 -10.227 29.044 1.00 58.84 645 ARG A C 1
ATOM 4735 O O . ARG A 1 645 ? 2.845 -11.101 29.289 1.00 58.84 645 ARG A O 1
ATOM 4742 N N . ASP A 1 646 ? 1.955 -9.065 29.692 1.00 59.75 646 ASP A N 1
ATOM 4743 C CA . ASP A 1 646 ? 2.976 -8.564 30.603 1.00 59.75 646 ASP A CA 1
ATOM 4744 C C . ASP A 1 646 ? 2.435 -8.253 32.012 1.00 59.75 646 ASP A C 1
ATOM 4746 O O . ASP A 1 646 ? 1.410 -7.583 32.165 1.00 59.75 646 ASP A O 1
ATOM 4750 N N . PRO A 1 647 ? 3.116 -8.698 33.088 1.00 49.09 647 PRO A N 1
ATOM 4751 C CA . PRO A 1 647 ? 2.854 -8.197 34.431 1.00 49.09 647 PRO A CA 1
ATOM 4752 C C . PRO A 1 647 ? 3.335 -6.743 34.525 1.00 49.09 647 PRO A C 1
ATOM 4754 O O . PRO A 1 647 ? 4.535 -6.498 34.412 1.00 49.09 647 PRO A O 1
ATOM 4757 N N . ALA A 1 648 ? 2.410 -5.806 34.763 1.00 46.56 648 ALA A N 1
ATOM 4758 C CA . ALA A 1 648 ? 2.669 -4.362 34.788 1.00 46.56 648 ALA A CA 1
ATOM 4759 C C . ALA A 1 648 ? 3.985 -3.980 35.500 1.00 46.56 648 ALA A C 1
ATOM 4761 O O . ALA A 1 648 ? 4.248 -4.424 36.624 1.00 46.56 648 ALA A O 1
ATOM 4762 N N . HIS A 1 649 ? 4.795 -3.148 34.832 1.00 43.50 649 HIS A N 1
ATOM 4763 C CA . HIS A 1 649 ? 6.200 -2.901 35.161 1.00 43.50 649 HIS A CA 1
ATOM 4764 C C . HIS A 1 649 ? 6.425 -2.533 36.640 1.00 43.50 649 HIS A C 1
ATOM 4766 O O . HIS A 1 649 ? 6.111 -1.439 37.107 1.00 43.50 649 HIS A O 1
ATOM 4772 N N . THR A 1 650 ? 7.019 -3.463 37.395 1.00 35.53 650 THR A N 1
ATOM 4773 C CA . THR A 1 650 ? 7.096 -3.380 38.868 1.00 35.53 650 THR A CA 1
ATOM 4774 C C . THR A 1 650 ? 8.074 -2.328 39.423 1.00 35.53 650 THR A C 1
ATOM 4776 O O . THR A 1 650 ? 8.211 -2.218 40.643 1.00 35.53 650 THR A O 1
ATOM 4779 N N . GLY A 1 651 ? 8.757 -1.568 38.556 1.00 36.28 651 GLY A N 1
ATOM 4780 C CA . GLY A 1 651 ? 9.740 -0.545 38.931 1.00 36.28 651 GLY A CA 1
ATOM 4781 C C . GLY A 1 651 ? 9.171 0.863 39.148 1.00 36.28 651 GLY A C 1
ATOM 4782 O O . GLY A 1 651 ? 9.627 1.568 40.052 1.00 36.28 651 GLY A O 1
ATOM 4783 N N . ILE A 1 652 ? 8.163 1.280 38.371 1.00 41.09 652 ILE A N 1
ATOM 4784 C CA . ILE A 1 652 ? 7.621 2.652 38.414 1.00 41.09 652 ILE A CA 1
ATOM 4785 C C . ILE A 1 652 ? 6.571 2.750 39.529 1.00 41.09 652 ILE A C 1
ATOM 4787 O O . ILE A 1 652 ? 5.376 2.534 39.348 1.00 41.09 652 ILE A O 1
ATOM 4791 N N . LEU A 1 653 ? 7.047 3.044 40.740 1.00 32.00 653 LEU A N 1
ATOM 4792 C CA . LEU A 1 653 ? 6.249 3.014 41.974 1.00 32.00 653 LEU A CA 1
ATOM 4793 C C . LEU A 1 653 ? 5.554 4.344 42.332 1.00 32.00 653 LEU A C 1
ATOM 4795 O O . LEU A 1 653 ? 5.033 4.467 43.444 1.00 32.00 653 LEU A O 1
ATOM 4799 N N . THR A 1 654 ? 5.548 5.342 41.439 1.00 30.91 654 THR A N 1
ATOM 4800 C CA . THR A 1 654 ? 4.991 6.685 41.727 1.00 30.91 654 THR A CA 1
ATOM 4801 C C . THR A 1 654 ? 4.149 7.328 40.625 1.00 30.91 654 THR A C 1
ATOM 4803 O O . THR A 1 654 ? 3.322 8.166 40.972 1.00 30.91 654 THR A O 1
ATOM 4806 N N . SER A 1 655 ? 4.302 6.940 39.358 1.00 35.94 655 SER A N 1
ATOM 4807 C CA . SER A 1 655 ? 3.552 7.477 38.212 1.00 35.94 655 SER A CA 1
ATOM 4808 C C . SER A 1 655 ? 2.839 6.345 37.463 1.00 35.94 655 SER A C 1
ATOM 4810 O O . SER A 1 655 ? 3.373 5.750 36.537 1.00 35.94 655 SER A O 1
ATOM 4812 N N . GLN A 1 656 ? 1.613 6.034 37.890 1.00 37.59 656 GLN A N 1
ATOM 4813 C CA . GLN A 1 656 ? 0.570 5.710 36.912 1.00 37.59 656 GLN A CA 1
ATOM 4814 C C . GLN A 1 656 ? -0.215 6.993 36.665 1.00 37.59 656 GLN A C 1
ATOM 4816 O O . GLN A 1 656 ? -0.214 7.892 37.509 1.00 37.59 656 GLN A O 1
ATOM 4821 N N . ASP A 1 657 ? -0.859 7.067 35.511 1.00 36.78 657 ASP A N 1
ATOM 4822 C CA . ASP A 1 657 ? -1.305 8.330 34.951 1.00 36.78 657 ASP A CA 1
ATOM 4823 C C . ASP A 1 657 ? -2.444 8.991 35.781 1.00 36.78 657 ASP A C 1
ATOM 4825 O O . ASP A 1 657 ? -3.186 8.328 36.511 1.00 36.78 657 ASP A O 1
ATOM 4829 N N . GLY A 1 658 ? -2.550 10.325 35.735 1.00 32.91 658 GLY A N 1
ATOM 4830 C CA . GLY A 1 658 ? -3.502 11.119 36.519 1.00 32.91 658 GLY A CA 1
ATOM 4831 C C . GLY A 1 658 ? -4.841 11.467 35.841 1.00 32.91 658 GLY A C 1
ATOM 4832 O O . GLY A 1 658 ? -5.682 12.092 36.494 1.00 32.91 658 GLY A O 1
ATOM 4833 N N . LEU A 1 659 ? -5.062 11.114 34.566 1.00 34.44 659 LEU A N 1
ATOM 4834 C CA . LEU A 1 659 ? -6.241 11.505 33.764 1.00 34.44 659 LEU A CA 1
ATOM 4835 C C . LEU A 1 659 ? -6.850 10.406 32.864 1.00 34.44 659 LEU A C 1
ATOM 4837 O O . LEU A 1 659 ? -8.077 10.359 32.762 1.00 34.44 659 LEU A O 1
ATOM 4841 N N . GLY A 1 660 ? -6.060 9.509 32.271 1.00 39.09 660 GLY A N 1
ATOM 4842 C CA . GLY A 1 660 ? -6.493 8.140 31.950 1.00 39.09 660 GLY A CA 1
ATOM 4843 C C . GLY A 1 660 ? -6.537 7.260 33.210 1.00 39.09 660 GLY A C 1
ATOM 4844 O O . GLY A 1 660 ? -7.392 6.380 33.334 1.00 39.09 660 GLY A O 1
ATOM 4845 N N . GLY A 1 661 ? -5.718 7.613 34.205 1.00 25.73 661 GLY A N 1
ATOM 4846 C CA . GLY A 1 661 ? -5.674 7.019 35.531 1.00 25.73 661 GLY A CA 1
ATOM 4847 C C . GLY A 1 661 ? -4.683 5.853 35.666 1.00 25.73 661 GLY A C 1
ATOM 4848 O O . GLY A 1 661 ? -4.112 5.334 34.712 1.00 25.73 661 GLY A O 1
ATOM 4849 N N . TYR A 1 662 ? -4.643 5.293 36.876 1.00 29.83 662 TYR A N 1
ATOM 4850 C CA . TYR A 1 662 ? -4.704 3.831 36.958 1.00 29.83 662 TYR A CA 1
ATOM 4851 C C . TYR A 1 662 ? -5.992 3.360 36.233 1.00 29.83 662 TYR A C 1
ATOM 4853 O O . TYR A 1 662 ? -6.935 4.130 36.031 1.00 29.83 662 TYR A O 1
ATOM 4861 N N . GLU A 1 663 ? -6.172 2.048 36.104 1.00 33.59 663 GLU A N 1
ATOM 4862 C CA . GLU A 1 663 ? -7.475 1.448 36.431 1.00 33.59 663 GLU A CA 1
ATOM 4863 C C . GLU A 1 663 ? -7.849 1.972 37.850 1.00 33.59 663 GLU A C 1
ATOM 4865 O O . GLU A 1 663 ? -7.413 1.351 38.803 1.00 33.59 663 GLU A O 1
ATOM 4870 N N . THR A 1 664 ? -8.486 3.162 38.008 1.00 27.89 664 THR A N 1
ATOM 4871 C CA . THR A 1 664 ? -8.377 4.179 39.123 1.00 27.89 664 THR A CA 1
ATOM 4872 C C . THR A 1 664 ? -8.300 3.688 40.593 1.00 27.89 664 THR A C 1
ATOM 4874 O O . THR A 1 664 ? -9.129 4.034 41.435 1.00 27.89 664 THR A O 1
ATOM 4877 N N . ALA A 1 665 ? -7.327 2.831 40.905 1.00 33.16 665 ALA A N 1
ATOM 4878 C CA . ALA A 1 665 ? -7.477 1.695 41.827 1.00 33.16 665 ALA A CA 1
ATOM 4879 C C . ALA A 1 665 ? -8.855 0.968 41.731 1.00 33.16 665 ALA A C 1
ATOM 4881 O O . ALA A 1 665 ? -9.373 0.508 42.748 1.00 33.16 665 ALA A O 1
ATOM 4882 N N . VAL A 1 666 ? -9.492 0.935 40.546 1.00 42.75 666 VAL A N 1
ATOM 4883 C CA . VAL A 1 666 ? -10.841 1.498 40.278 1.00 42.75 666 VAL A CA 1
ATOM 4884 C C . VAL A 1 666 ? -11.661 1.639 41.550 1.00 42.75 666 VAL A C 1
ATOM 4886 O O . VAL A 1 666 ? -12.328 0.685 41.960 1.00 42.75 666 VAL A O 1
ATOM 4889 N N . VAL A 1 667 ? -11.527 2.824 42.167 1.00 51.62 667 VAL A N 1
ATOM 4890 C CA . VAL A 1 667 ? -11.754 3.136 43.589 1.00 51.62 667 VAL A CA 1
ATOM 4891 C C . VAL A 1 667 ? -12.598 2.060 44.260 1.00 51.62 667 VAL A C 1
ATOM 4893 O O . VAL A 1 667 ? -13.808 2.049 44.006 1.00 51.62 667 VAL A O 1
ATOM 4896 N N . PRO A 1 668 ? -11.983 1.164 45.066 1.00 60.78 668 PRO A N 1
ATOM 4897 C CA . PRO A 1 668 ? -12.566 -0.114 45.447 1.00 60.78 668 PRO A CA 1
ATOM 4898 C C . PRO A 1 668 ? -14.045 0.026 45.788 1.00 60.78 668 PRO A C 1
ATOM 4900 O O . PRO A 1 668 ? -14.430 0.798 46.667 1.00 60.78 668 PRO A O 1
ATOM 4903 N N . GLY A 1 669 ? -14.884 -0.623 44.990 1.00 72.00 669 GLY A N 1
ATOM 4904 C CA . GLY A 1 669 ? -16.231 -0.131 44.759 1.00 72.00 669 GLY A CA 1
ATOM 4905 C C . GLY A 1 669 ? -17.196 -1.226 44.353 1.00 72.00 669 GLY A C 1
ATOM 4906 O O . GLY A 1 669 ? -16.821 -2.313 43.916 1.00 72.00 669 GLY A O 1
ATOM 4907 N N . ILE A 1 670 ? -18.476 -0.928 44.561 1.00 79.81 670 ILE A N 1
ATOM 4908 C CA . ILE A 1 670 ? -19.574 -1.873 44.388 1.00 79.81 670 ILE A CA 1
ATOM 4909 C C . ILE A 1 670 ? -20.537 -1.287 43.362 1.00 79.81 670 ILE A C 1
ATOM 4911 O O . ILE A 1 670 ? -21.280 -0.341 43.654 1.00 79.81 670 ILE A O 1
ATOM 4915 N N . THR A 1 671 ? -20.526 -1.858 42.164 1.00 82.12 671 THR A N 1
ATOM 4916 C CA . THR A 1 671 ? -21.516 -1.612 41.118 1.00 82.12 671 THR A CA 1
ATOM 4917 C C . THR A 1 671 ? -22.792 -2.367 41.471 1.00 82.12 671 THR A C 1
ATOM 4919 O O . THR A 1 671 ? -22.750 -3.514 41.911 1.00 82.12 671 THR A O 1
ATOM 4922 N N . VAL A 1 672 ? -23.940 -1.704 41.317 1.00 81.19 672 VAL A N 1
ATOM 4923 C CA . VAL A 1 672 ? -25.257 -2.300 41.569 1.00 81.19 672 VAL A CA 1
ATOM 4924 C C . VAL A 1 672 ? -26.157 -1.988 40.387 1.00 81.19 672 VAL A C 1
ATOM 4926 O O . VAL A 1 672 ? -26.503 -0.826 40.164 1.00 81.19 672 VAL A O 1
ATOM 4929 N N . THR A 1 673 ? -26.539 -3.032 39.661 1.00 77.44 673 THR A N 1
ATOM 4930 C CA . THR A 1 673 ? -27.393 -2.961 38.474 1.00 77.44 673 THR A CA 1
ATOM 4931 C C . THR A 1 673 ? -28.732 -3.622 38.785 1.00 77.44 673 THR A C 1
ATOM 4933 O O . THR A 1 673 ? -28.784 -4.747 39.281 1.00 77.44 673 THR A O 1
ATOM 4936 N N . GLY A 1 674 ? -29.833 -2.916 38.532 1.00 73.69 674 GLY A N 1
ATOM 4937 C CA . GLY A 1 674 ? -31.168 -3.365 38.921 1.00 73.69 674 GLY A CA 1
ATOM 4938 C C . GLY A 1 674 ? -32.245 -2.293 38.718 1.00 73.69 674 GLY A C 1
ATOM 4939 O O . GLY A 1 674 ? -32.012 -1.320 37.995 1.00 73.69 674 GLY A O 1
ATOM 4940 N N . PRO A 1 675 ? -33.432 -2.452 39.333 1.00 73.00 675 PRO A N 1
ATOM 4941 C CA . PRO A 1 675 ? -34.536 -1.503 39.206 1.00 73.00 675 PRO A CA 1
ATOM 4942 C C . PRO A 1 675 ? -34.179 -0.093 39.702 1.00 73.00 675 PRO A C 1
ATOM 4944 O O . PRO A 1 675 ? -33.547 0.070 40.742 1.00 73.00 675 PRO A O 1
ATOM 4947 N N . ALA A 1 676 ? -34.661 0.943 39.006 1.00 65.12 676 ALA A N 1
ATOM 4948 C CA . ALA A 1 676 ? -34.412 2.348 39.363 1.00 65.12 676 ALA A CA 1
ATOM 4949 C C . ALA A 1 676 ? -35.036 2.788 40.710 1.00 65.12 676 ALA A C 1
ATOM 4951 O O . ALA A 1 676 ? -34.711 3.856 41.228 1.00 65.12 676 ALA A O 1
ATOM 4952 N N . THR A 1 677 ? -35.932 1.975 41.273 1.00 74.56 677 THR A N 1
ATOM 4953 C CA . THR A 1 677 ? -36.544 2.130 42.600 1.00 74.56 677 THR A CA 1
ATOM 4954 C C . THR A 1 677 ? -36.742 0.745 43.209 1.00 74.56 677 THR A C 1
ATOM 4956 O O . THR A 1 677 ? -37.350 -0.107 42.556 1.00 74.56 677 THR A O 1
ATOM 4959 N N . LEU A 1 678 ? -36.266 0.522 44.436 1.00 82.56 678 LEU A N 1
ATOM 4960 C CA . LEU A 1 678 ? -36.331 -0.790 45.085 1.00 82.56 678 LEU A CA 1
ATOM 4961 C C . LEU A 1 678 ? -37.579 -0.919 45.961 1.00 82.56 678 LEU A C 1
ATOM 4963 O O . LEU A 1 678 ? -37.840 -0.062 46.808 1.00 82.56 678 LEU A O 1
ATOM 4967 N N . GLN A 1 679 ? -38.343 -1.991 45.755 1.00 84.19 679 GLN A N 1
ATOM 4968 C CA . GLN A 1 679 ? -39.587 -2.251 46.478 1.00 84.19 679 GLN A CA 1
ATOM 4969 C C . GLN A 1 679 ? -39.872 -3.757 46.590 1.00 84.19 679 GLN A C 1
ATOM 4971 O O . GLN A 1 679 ? -39.823 -4.479 45.597 1.00 84.19 679 GLN A O 1
ATOM 4976 N N . VAL A 1 680 ? -40.218 -4.201 47.794 1.00 82.31 680 VAL A N 1
ATOM 4977 C CA . VAL A 1 680 ? -40.577 -5.577 48.169 1.00 82.31 680 VAL A CA 1
ATOM 4978 C C . VAL A 1 680 ? -41.963 -5.609 48.839 1.00 82.31 680 VAL A C 1
ATOM 4980 O O . VAL A 1 680 ? -42.642 -4.582 48.930 1.00 82.31 680 VAL A O 1
ATOM 4983 N N . SER A 1 681 ? -42.413 -6.790 49.264 1.00 78.06 681 SER A N 1
ATOM 4984 C CA . SER A 1 681 ? -43.669 -7.002 49.997 1.00 78.06 681 SER A CA 1
ATOM 4985 C C . SER A 1 681 ? -43.467 -8.057 51.077 1.00 78.06 681 SER A C 1
ATOM 4987 O O . SER A 1 681 ? -42.717 -9.012 50.865 1.00 78.06 681 SER A O 1
ATOM 4989 N N . GLU A 1 682 ? -44.164 -7.909 52.202 1.00 72.06 682 GLU A N 1
ATOM 4990 C CA . GLU A 1 682 ? -44.206 -8.891 53.287 1.00 72.06 682 GLU A CA 1
ATOM 4991 C C . GLU A 1 682 ? -44.708 -10.280 52.822 1.00 72.06 682 GLU A C 1
ATOM 4993 O O . GLU A 1 682 ? -44.417 -11.272 53.478 1.00 72.06 682 GLU A O 1
ATOM 4998 N N . ASP A 1 683 ? -45.326 -10.424 51.633 1.00 69.19 683 ASP A N 1
ATOM 4999 C CA . ASP A 1 683 ? -45.666 -11.739 51.040 1.00 69.19 683 ASP A CA 1
ATOM 5000 C C . ASP A 1 683 ? -44.456 -12.574 50.571 1.00 69.19 683 ASP A C 1
ATOM 5002 O O . ASP A 1 683 ? -44.613 -13.620 49.933 1.00 69.19 683 ASP A O 1
ATOM 5006 N N . GLY A 1 684 ? -43.242 -12.116 50.881 1.00 65.88 684 GLY A N 1
ATOM 5007 C CA . GLY A 1 684 ? -41.991 -12.671 50.390 1.00 65.88 684 GLY A CA 1
ATOM 5008 C C . GLY A 1 684 ? -41.616 -12.172 48.993 1.00 65.88 684 GLY A C 1
ATOM 5009 O O . GLY A 1 684 ? -40.624 -12.658 48.437 1.00 65.88 684 GLY A O 1
ATOM 5010 N N . ALA A 1 685 ? -42.351 -11.217 48.400 1.00 77.38 685 ALA A N 1
ATOM 5011 C CA . ALA A 1 685 ? -41.956 -10.626 47.126 1.00 77.38 685 ALA A CA 1
ATOM 5012 C C . ALA A 1 685 ? -40.528 -10.094 47.211 1.00 77.38 685 ALA A C 1
ATOM 5014 O O . ALA A 1 685 ? -40.139 -9.356 48.122 1.00 77.38 685 ALA A O 1
ATOM 5015 N N . SER A 1 686 ? -39.747 -10.498 46.221 1.00 81.12 686 SER A N 1
ATOM 5016 C CA . SER A 1 686 ? -38.308 -10.330 46.213 1.00 81.12 686 SER A CA 1
ATOM 5017 C C . SER A 1 686 ? -37.857 -9.611 44.944 1.00 81.12 686 SER A C 1
ATOM 5019 O O . SER A 1 686 ? -38.450 -9.777 43.876 1.00 81.12 686 SER A O 1
ATOM 5021 N N . GLN A 1 687 ? -36.795 -8.815 45.051 1.00 82.44 687 GLN A N 1
ATOM 5022 C CA . GLN A 1 687 ? -36.135 -8.178 43.914 1.00 82.44 687 GLN A CA 1
ATOM 5023 C C . GLN A 1 687 ? -34.678 -8.625 43.826 1.00 82.44 687 GLN A C 1
ATOM 5025 O O . GLN A 1 687 ? -33.946 -8.597 44.816 1.00 82.44 687 GLN A O 1
ATOM 5030 N N . SER A 1 688 ? -34.253 -8.990 42.620 1.00 81.31 688 SER A N 1
ATOM 5031 C CA . SER A 1 688 ? -32.847 -9.230 42.307 1.00 81.31 688 SER A CA 1
ATOM 5032 C C . SER A 1 688 ? -32.087 -7.920 42.110 1.00 81.31 688 SER A C 1
ATOM 5034 O O . SER A 1 688 ? -32.556 -7.003 41.430 1.00 81.31 688 SER A O 1
ATOM 5036 N N . LEU A 1 689 ? -30.868 -7.879 42.635 1.00 81.88 689 LEU A N 1
ATOM 5037 C CA . LEU A 1 689 ? -29.846 -6.887 42.331 1.00 81.88 689 LEU A CA 1
ATOM 5038 C C . LEU A 1 689 ? -28.597 -7.617 41.856 1.00 81.88 689 LEU A C 1
ATOM 5040 O O . LEU A 1 689 ? -28.145 -8.564 42.497 1.00 81.88 689 LEU A O 1
ATOM 5044 N N . GLN A 1 690 ? -28.030 -7.153 40.750 1.00 88.00 690 GLN A N 1
ATOM 5045 C CA . GLN A 1 690 ? -26.782 -7.678 40.218 1.00 88.00 690 GLN A CA 1
ATOM 5046 C C . GLN A 1 690 ? -25.628 -6.833 40.754 1.00 88.00 690 GLN A C 1
ATOM 5048 O O . GLN A 1 690 ? -25.588 -5.619 40.539 1.00 88.00 690 GLN A O 1
ATOM 5053 N N . ILE A 1 691 ? -24.730 -7.475 41.498 1.00 83.75 691 ILE A N 1
ATOM 5054 C CA . ILE A 1 691 ? -23.622 -6.841 42.208 1.00 83.75 691 ILE A CA 1
ATOM 5055 C C . ILE A 1 691 ? -22.313 -7.254 41.539 1.00 83.75 691 ILE A C 1
ATOM 5057 O O . ILE A 1 691 ? -22.013 -8.442 41.459 1.00 83.75 691 ILE A O 1
ATOM 5061 N N . SER A 1 692 ? -21.512 -6.292 41.098 1.00 84.38 692 SER A N 1
ATOM 5062 C CA . SER A 1 692 ? -20.140 -6.529 40.634 1.00 84.38 692 SER A CA 1
ATOM 5063 C C . SER A 1 692 ? -19.181 -5.543 41.291 1.00 84.38 692 SER A C 1
ATOM 5065 O O . SER A 1 692 ? -19.596 -4.524 41.855 1.00 84.38 692 SER A O 1
ATOM 5067 N N . LEU A 1 693 ? -17.891 -5.861 41.260 1.00 80.88 693 LEU A N 1
ATOM 5068 C CA . LEU A 1 693 ? -16.852 -4.938 41.697 1.00 80.88 693 LEU A CA 1
ATOM 5069 C C . LEU A 1 693 ? -16.479 -3.965 40.576 1.00 80.88 693 LEU A C 1
ATOM 5071 O O . LEU A 1 693 ? -16.721 -4.229 39.399 1.00 80.88 693 LEU A O 1
ATOM 5075 N N . THR A 1 694 ? -15.897 -2.831 40.956 1.00 71.19 694 THR A N 1
ATOM 5076 C CA . THR A 1 694 ? -15.377 -1.826 40.018 1.00 71.19 694 THR A CA 1
ATOM 5077 C C . THR A 1 694 ? -13.975 -2.140 39.495 1.00 71.19 694 THR A C 1
ATOM 5079 O O . THR A 1 694 ? -13.668 -1.719 38.388 1.00 71.19 694 THR A O 1
ATOM 5082 N N . SER A 1 695 ? -13.160 -2.879 40.256 1.00 67.50 695 SER A N 1
ATOM 5083 C CA . SER A 1 695 ? -11.778 -3.276 39.930 1.00 67.50 695 SER A CA 1
ATOM 5084 C C . SER A 1 695 ? -11.510 -4.747 40.246 1.00 67.50 695 SER A C 1
ATOM 5086 O O . SER A 1 695 ? -12.184 -5.355 41.091 1.00 67.50 695 SER A O 1
ATOM 5088 N N . ALA A 1 696 ? -10.469 -5.300 39.618 1.00 70.81 696 ALA A N 1
ATOM 5089 C CA . ALA A 1 696 ? -9.948 -6.626 39.925 1.00 70.81 696 ALA A CA 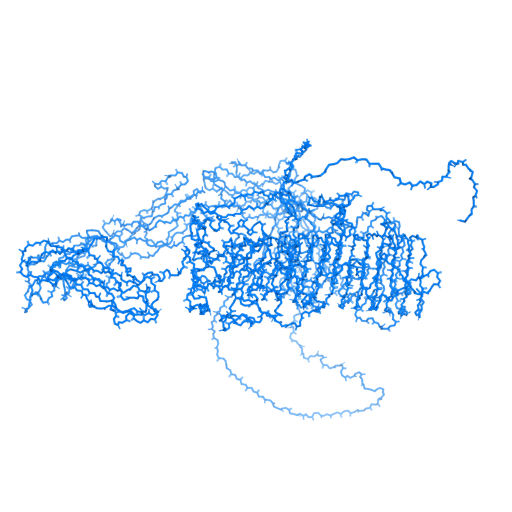1
ATOM 5090 C C . ALA A 1 696 ? -9.317 -6.669 41.335 1.00 70.81 696 ALA A C 1
ATOM 5092 O O . ALA A 1 696 ? -8.341 -5.965 41.607 1.00 70.81 696 ALA A O 1
ATOM 5093 N N . PRO A 1 697 ? -9.813 -7.497 42.273 1.00 75.88 697 PRO A N 1
ATOM 5094 C CA . PRO A 1 697 ? -9.236 -7.568 43.604 1.00 75.88 697 PRO A CA 1
ATOM 5095 C C . PRO A 1 697 ? -8.050 -8.542 43.617 1.00 75.88 697 PRO A C 1
ATOM 5097 O O . PRO A 1 697 ? -8.182 -9.696 43.218 1.00 75.88 697 PRO A O 1
ATOM 5100 N N . ALA A 1 698 ? -6.905 -8.126 44.171 1.00 68.06 698 ALA A N 1
ATOM 5101 C CA . ALA A 1 698 ? -5.679 -8.942 44.277 1.00 68.06 698 ALA A CA 1
ATOM 5102 C C . ALA A 1 698 ? -5.785 -10.180 45.211 1.00 68.06 698 ALA A C 1
ATOM 5104 O O . ALA A 1 698 ? -4.796 -10.843 45.519 1.00 68.06 698 ALA A O 1
ATOM 5105 N N . GLY A 1 699 ? -6.985 -10.479 45.702 1.00 74.75 699 GLY A N 1
ATOM 5106 C CA . GLY A 1 699 ? -7.343 -11.584 46.583 1.00 74.75 699 GLY A CA 1
ATOM 5107 C C . GLY A 1 699 ? -8.859 -11.593 46.784 1.00 74.75 699 GLY A C 1
ATOM 5108 O O . GLY A 1 699 ? -9.557 -10.720 46.274 1.00 74.75 699 GLY A O 1
ATOM 5109 N N . ASN A 1 700 ? -9.400 -12.566 47.516 1.00 81.06 700 ASN A N 1
ATOM 5110 C CA . ASN A 1 700 ? -10.854 -12.694 47.629 1.00 81.06 700 ASN A CA 1
ATOM 5111 C C . ASN A 1 700 ? -11.472 -11.573 48.489 1.00 81.06 700 ASN A C 1
ATOM 5113 O O . ASN A 1 700 ? -11.302 -11.561 49.707 1.00 81.06 700 ASN A O 1
ATOM 5117 N N . VAL A 1 701 ? -12.243 -10.681 47.863 1.00 85.75 701 VAL A N 1
ATOM 5118 C CA . VAL A 1 701 ? -13.038 -9.642 48.533 1.00 85.75 701 VAL A CA 1
ATOM 5119 C C . VAL A 1 701 ? -14.361 -10.232 48.996 1.00 85.75 701 VAL A C 1
ATOM 5121 O O . VAL A 1 701 ? -15.146 -10.725 48.181 1.00 85.75 701 VAL A O 1
ATOM 5124 N N . VAL A 1 702 ? -14.639 -10.139 50.298 1.00 88.69 702 VAL A N 1
ATOM 5125 C CA . VAL A 1 702 ? -15.944 -10.493 50.865 1.00 88.69 702 VAL A CA 1
ATOM 5126 C C . VAL A 1 702 ? -16.760 -9.224 51.107 1.00 88.69 702 VAL A C 1
ATOM 5128 O O . VAL A 1 702 ? -16.383 -8.383 51.921 1.00 88.69 702 VAL A O 1
ATOM 5131 N N . VAL A 1 703 ? -17.894 -9.085 50.418 1.00 88.50 703 VAL A N 1
ATOM 5132 C CA . VAL A 1 703 ? -18.869 -8.005 50.652 1.00 88.50 703 VAL A CA 1
ATOM 5133 C C . VAL A 1 703 ? -19.928 -8.526 51.617 1.00 88.50 703 VAL A C 1
ATOM 5135 O O . VAL A 1 703 ? -20.669 -9.432 51.250 1.00 88.50 703 VAL A O 1
ATOM 5138 N N . HIS A 1 704 ? -20.036 -7.963 52.820 1.00 89.56 704 HIS A N 1
ATOM 5139 C CA . HIS A 1 704 ? -21.199 -8.154 53.692 1.00 89.56 704 HIS A CA 1
ATOM 5140 C C . HIS A 1 704 ? -22.420 -7.445 53.112 1.00 89.56 704 HIS A C 1
ATOM 5142 O O . HIS A 1 704 ? -22.345 -6.302 52.658 1.00 89.56 704 HIS A O 1
ATOM 5148 N N . VAL A 1 705 ? -23.554 -8.132 53.167 1.00 91.38 705 VAL A N 1
ATOM 5149 C CA . VAL A 1 705 ? -24.850 -7.702 52.649 1.00 91.38 705 VAL A CA 1
ATOM 5150 C C . VAL A 1 705 ? -25.814 -7.687 53.832 1.00 91.38 705 VAL A C 1
ATOM 5152 O O . VAL A 1 705 ? -26.016 -8.709 54.485 1.00 91.38 705 VAL A O 1
ATOM 5155 N N . THR A 1 706 ? -26.373 -6.522 54.159 1.00 88.75 706 THR A N 1
ATOM 5156 C CA . THR A 1 706 ? -27.150 -6.325 55.397 1.00 88.75 706 THR A CA 1
ATOM 5157 C C . THR A 1 706 ? -28.347 -5.404 55.188 1.00 88.75 706 THR A C 1
ATOM 5159 O O . THR A 1 706 ? -28.247 -4.418 54.465 1.00 88.75 706 THR A O 1
ATOM 5162 N N . SER A 1 707 ? -29.471 -5.697 55.845 1.00 89.19 707 SER A N 1
ATOM 5163 C CA . SER A 1 707 ? -30.583 -4.746 55.971 1.00 89.19 707 SER A CA 1
ATOM 5164 C C . SER A 1 707 ? -30.426 -3.902 57.239 1.00 89.19 707 SER A C 1
ATOM 5166 O O . SER A 1 707 ? -29.978 -4.409 58.271 1.00 89.19 707 SER A O 1
ATOM 5168 N N . SER A 1 708 ? -30.822 -2.629 57.178 1.00 85.00 708 SER A N 1
ATOM 5169 C CA . SER A 1 708 ? -30.938 -1.749 58.344 1.00 85.00 708 SER A CA 1
ATOM 5170 C C . SER A 1 708 ? -32.110 -2.119 59.250 1.00 85.00 708 SER A C 1
ATOM 5172 O O . SER A 1 708 ? -32.058 -1.810 60.438 1.00 85.00 708 SER A O 1
ATOM 5174 N N . ASP A 1 709 ? -33.154 -2.746 58.695 1.00 83.75 709 ASP A N 1
ATOM 5175 C CA . ASP A 1 709 ? -34.248 -3.320 59.474 1.00 83.75 709 ASP A CA 1
ATOM 5176 C C . ASP A 1 709 ? -34.703 -4.668 58.901 1.00 83.75 709 ASP A C 1
ATOM 5178 O O . ASP A 1 709 ? -34.962 -4.815 57.706 1.00 83.75 709 ASP A O 1
ATOM 5182 N N . THR A 1 710 ? -34.753 -5.674 59.768 1.00 80.94 710 THR A N 1
ATOM 5183 C CA . THR A 1 710 ? -34.900 -7.089 59.385 1.00 80.94 710 THR A CA 1
ATOM 5184 C C . THR A 1 710 ? -36.295 -7.652 59.641 1.00 80.94 710 THR A C 1
ATOM 5186 O O . THR A 1 710 ? -36.530 -8.806 59.289 1.00 80.94 710 THR A O 1
ATOM 5189 N N . SER A 1 711 ? -37.220 -6.856 60.195 1.00 76.75 711 SER A N 1
ATOM 5190 C CA . SER A 1 711 ? -38.663 -7.122 60.075 1.00 76.75 711 SER A CA 1
ATOM 5191 C C . SER A 1 711 ? -39.216 -6.712 58.710 1.00 76.75 711 SER A C 1
ATOM 5193 O O . SER A 1 711 ? -40.179 -7.305 58.261 1.00 76.75 711 SER A O 1
ATOM 5195 N N . GLU A 1 712 ? -38.590 -5.738 58.043 1.00 82.12 712 GLU A N 1
ATOM 5196 C CA . GLU A 1 712 ? -39.039 -5.216 56.744 1.00 82.12 712 GLU A CA 1
ATOM 5197 C C . GLU A 1 712 ? -38.589 -6.105 55.584 1.00 82.12 712 GLU A C 1
ATOM 5199 O O . GLU A 1 712 ? -39.382 -6.555 54.760 1.00 82.12 712 GLU A O 1
ATOM 5204 N N . PHE A 1 713 ? -37.280 -6.365 55.500 1.00 88.31 713 PHE A N 1
ATOM 5205 C CA . PHE A 1 713 ? -36.733 -7.225 54.461 1.00 88.31 713 PHE A CA 1
ATOM 5206 C C . PHE A 1 713 ? -35.444 -7.931 54.884 1.00 88.31 713 PHE A C 1
ATOM 5208 O O . PHE A 1 713 ? -34.648 -7.466 55.703 1.00 88.31 713 PHE A O 1
ATOM 5215 N N . SER A 1 714 ? -35.242 -9.083 54.261 1.00 85.94 714 SER A N 1
ATOM 5216 C CA . SER A 1 714 ? -34.098 -9.972 54.395 1.00 85.94 714 SER A CA 1
ATOM 5217 C C . SER A 1 714 ? -33.295 -10.021 53.093 1.00 85.94 714 SER A C 1
ATOM 5219 O O . SER A 1 714 ? -33.722 -9.530 52.045 1.00 85.94 714 SER A O 1
ATOM 5221 N N . VAL A 1 715 ? -32.099 -10.601 53.163 1.00 88.56 715 VAL A N 1
ATOM 5222 C CA . VAL A 1 715 ? -31.147 -10.703 52.050 1.00 88.56 715 VAL A CA 1
ATOM 5223 C C . VAL A 1 715 ? -30.797 -12.173 51.825 1.00 88.56 715 VAL A C 1
ATOM 5225 O O . VAL A 1 715 ? -30.527 -12.897 52.784 1.00 88.56 715 VAL A O 1
ATOM 5228 N N . SER A 1 716 ? -30.818 -12.637 50.570 1.00 85.69 716 SER A N 1
ATOM 5229 C CA . SER A 1 716 ? -30.622 -14.060 50.233 1.00 85.69 716 SER A CA 1
ATOM 5230 C C . SER A 1 716 ? -29.238 -14.610 50.586 1.00 85.69 716 SER A C 1
ATOM 5232 O O . SER A 1 716 ? -29.079 -15.817 50.767 1.00 85.69 716 SER A O 1
ATOM 5234 N N . THR A 1 717 ? -28.247 -13.731 50.726 1.00 84.19 717 THR A N 1
ATOM 5235 C CA . THR A 1 717 ? -26.956 -14.029 51.341 1.00 84.19 717 THR A CA 1
ATOM 5236 C C . THR A 1 717 ? -26.552 -12.898 52.278 1.00 84.19 717 THR A C 1
ATOM 5238 O O . THR A 1 717 ? -26.866 -11.737 52.025 1.00 84.19 717 THR A O 1
ATOM 5241 N N . ALA A 1 718 ? -25.829 -13.240 53.344 1.00 81.19 718 ALA A N 1
ATOM 5242 C CA . ALA A 1 718 ? -25.164 -12.270 54.211 1.00 81.19 718 ALA A CA 1
ATOM 5243 C C . ALA A 1 718 ? -23.797 -11.831 53.655 1.00 81.19 718 ALA A C 1
ATOM 5245 O O . ALA A 1 718 ? -23.278 -10.802 54.078 1.00 81.19 718 ALA A O 1
ATOM 5246 N N . THR A 1 719 ? -23.211 -12.588 52.718 1.00 87.06 719 THR A N 1
ATOM 5247 C CA . THR A 1 719 ? -21.941 -12.244 52.064 1.00 87.06 719 THR A CA 1
ATOM 5248 C C . THR A 1 719 ? -21.892 -12.644 50.587 1.00 87.06 719 THR A C 1
ATOM 5250 O O . THR A 1 719 ? -22.373 -13.707 50.195 1.00 87.06 719 THR A O 1
ATOM 5253 N N . LEU A 1 720 ? -21.243 -11.818 49.768 1.00 88.69 720 LEU A N 1
ATOM 5254 C CA . LEU A 1 720 ? -20.737 -12.183 48.439 1.00 88.69 720 LEU A CA 1
ATOM 5255 C C . LEU A 1 720 ? -19.225 -12.389 48.507 1.00 88.69 720 LEU A C 1
ATOM 5257 O O . LEU A 1 720 ? -18.565 -11.811 49.369 1.00 88.69 720 LEU A O 1
ATOM 5261 N N . THR A 1 721 ? -18.659 -13.191 47.605 1.00 87.19 721 THR A N 1
ATOM 5262 C CA . THR A 1 721 ? -17.202 -13.364 47.495 1.00 87.19 721 THR A CA 1
ATOM 5263 C C . THR A 1 721 ? -16.771 -13.206 46.047 1.00 87.19 721 THR A C 1
ATOM 5265 O O . THR A 1 721 ? -17.102 -14.025 45.190 1.00 87.19 721 THR A O 1
ATOM 5268 N N . PHE A 1 722 ? -16.008 -12.153 45.790 1.00 83.69 722 PHE A N 1
ATOM 5269 C CA . PHE A 1 722 ? -15.416 -11.857 44.494 1.00 83.69 722 PHE A CA 1
ATOM 5270 C C . PHE A 1 722 ? -13.931 -12.211 44.523 1.00 83.69 722 PHE A C 1
ATOM 5272 O O . PHE A 1 722 ? -13.258 -12.051 45.539 1.00 83.69 722 PHE A O 1
ATOM 5279 N N . THR A 1 723 ? -13.429 -12.717 43.408 1.00 79.06 723 THR A N 1
ATOM 5280 C CA . THR A 1 723 ? -12.074 -13.246 43.223 1.00 79.06 723 THR A CA 1
ATOM 5281 C C . THR A 1 723 ? -11.416 -12.541 42.028 1.00 79.06 723 THR A C 1
ATOM 5283 O O . THR A 1 723 ? -12.141 -11.943 41.225 1.00 79.06 723 THR A O 1
ATOM 5286 N N . PRO A 1 724 ? -10.089 -12.661 41.826 1.00 72.75 724 PRO A N 1
ATOM 5287 C CA . PRO A 1 724 ? -9.408 -12.068 40.670 1.00 72.75 724 PRO A CA 1
ATOM 5288 C C . PRO A 1 724 ? -9.992 -12.456 39.297 1.00 72.75 724 PRO A C 1
ATOM 5290 O O . PRO A 1 724 ? -9.753 -11.758 38.322 1.00 72.75 724 PRO A O 1
ATOM 5293 N N . THR A 1 725 ? -10.768 -13.546 39.203 1.00 59.56 725 THR A N 1
ATOM 5294 C CA . THR A 1 725 ? -11.308 -14.089 37.938 1.00 59.56 725 THR A CA 1
ATOM 5295 C C . THR A 1 725 ? -12.832 -13.987 37.792 1.00 59.56 725 THR A C 1
ATOM 5297 O O . THR A 1 725 ? -13.370 -14.399 36.770 1.00 59.56 725 THR A O 1
ATOM 5300 N N . ASN A 1 726 ? -13.557 -13.445 38.782 1.00 67.00 726 ASN A N 1
ATOM 5301 C CA . ASN A 1 726 ? -15.020 -13.281 38.698 1.00 67.00 726 ASN A CA 1
ATOM 5302 C C . ASN A 1 726 ? -15.550 -11.950 39.265 1.00 67.00 726 ASN A C 1
ATOM 5304 O O . ASN A 1 726 ? -16.736 -11.841 39.560 1.00 67.00 726 ASN A O 1
ATOM 5308 N N . TRP A 1 727 ? -14.685 -10.953 39.446 1.00 72.81 727 TRP A N 1
ATOM 5309 C CA . TRP A 1 727 ? -15.028 -9.663 40.055 1.00 72.81 727 TRP A CA 1
ATOM 5310 C C . TRP A 1 727 ? -16.014 -8.825 39.227 1.00 72.81 727 TRP A C 1
ATOM 5312 O O . TRP A 1 727 ? -16.936 -8.232 39.789 1.00 72.81 727 TRP A O 1
ATOM 5322 N N . LEU A 1 728 ? -15.839 -8.824 37.901 1.00 69.88 728 LEU A N 1
ATOM 5323 C CA . LEU A 1 728 ? -16.705 -8.130 36.946 1.00 69.88 728 LEU A CA 1
ATOM 5324 C C . LEU A 1 728 ? -17.975 -8.941 36.628 1.00 69.88 728 LEU A C 1
ATOM 5326 O O . LEU A 1 728 ? -18.992 -8.366 36.244 1.00 69.88 728 LEU A O 1
ATOM 5330 N N . ILE A 1 729 ? -17.937 -10.267 36.823 1.00 72.50 729 ILE A N 1
ATOM 5331 C CA . ILE A 1 729 ? -19.084 -11.162 36.618 1.00 72.50 729 ILE A CA 1
ATOM 5332 C C . ILE A 1 729 ? -20.143 -10.839 37.685 1.00 72.50 729 ILE A C 1
ATOM 5334 O O . ILE A 1 729 ? -19.878 -11.050 38.873 1.00 72.50 729 ILE A O 1
ATOM 5338 N N . PRO A 1 730 ? -21.341 -10.348 37.311 1.00 75.12 730 PRO A N 1
ATOM 5339 C CA . PRO A 1 730 ? -22.316 -9.921 38.302 1.00 75.12 730 PRO A CA 1
ATOM 5340 C C . PRO A 1 730 ? -22.833 -11.100 39.133 1.00 75.12 730 PRO A C 1
ATOM 5342 O O . PRO A 1 730 ? -23.250 -12.128 38.598 1.00 75.12 730 PRO A O 1
ATOM 5345 N N . GLN A 1 731 ? -22.795 -10.941 40.454 1.00 83.56 731 GLN A N 1
ATOM 5346 C CA . GLN A 1 731 ? -23.345 -11.882 41.420 1.00 83.56 731 GLN A CA 1
ATOM 5347 C C . GLN A 1 731 ? -24.705 -11.375 41.902 1.00 83.56 731 GLN A C 1
ATOM 5349 O O . GLN A 1 731 ? -24.843 -10.232 42.345 1.00 83.56 731 GLN A O 1
ATOM 5354 N N . GLU A 1 732 ? -25.717 -12.235 41.830 1.00 85.19 732 GLU A N 1
ATOM 5355 C CA . GLU A 1 732 ? -27.075 -11.887 42.231 1.00 85.19 732 GLU A CA 1
ATOM 5356 C C . GLU A 1 732 ? -27.232 -11.908 43.758 1.00 85.19 732 GLU A C 1
ATOM 5358 O O . GLU A 1 732 ? -26.952 -12.915 44.414 1.00 85.19 732 GLU A O 1
ATOM 5363 N N . ILE A 1 733 ? -27.763 -10.821 44.318 1.00 88.25 733 ILE A N 1
ATOM 5364 C CA . ILE A 1 733 ? -28.428 -10.843 45.625 1.00 88.25 733 ILE A CA 1
ATOM 5365 C C . ILE A 1 733 ? -29.919 -10.638 45.421 1.00 88.25 733 ILE A C 1
ATOM 5367 O O . ILE A 1 733 ? -30.343 -9.881 44.551 1.00 88.25 733 ILE A O 1
ATOM 5371 N N . VAL A 1 734 ? -30.721 -11.282 46.259 1.00 83.19 734 VAL A N 1
ATOM 5372 C CA . VAL A 1 734 ? -32.172 -11.133 46.249 1.00 83.19 734 VAL A CA 1
ATOM 5373 C C . VAL A 1 734 ? -32.584 -10.527 47.585 1.00 83.19 734 VAL A C 1
ATOM 5375 O O . VAL A 1 734 ? -32.414 -11.147 48.638 1.00 83.19 734 VAL A O 1
ATOM 5378 N N . ILE A 1 735 ? -33.096 -9.296 47.546 1.00 87.75 735 ILE A N 1
ATOM 5379 C CA . ILE A 1 735 ? -33.768 -8.674 48.692 1.00 87.75 735 ILE A CA 1
ATOM 5380 C C . ILE A 1 735 ? -35.201 -9.195 48.741 1.00 87.75 735 ILE A C 1
ATOM 5382 O O . ILE A 1 735 ? -35.874 -9.220 47.717 1.00 87.75 735 ILE A O 1
ATOM 5386 N N . THR A 1 736 ? -35.652 -9.650 49.905 1.00 83.75 736 THR A N 1
ATOM 5387 C CA . THR A 1 736 ? -36.920 -10.377 50.085 1.00 83.75 736 THR A CA 1
ATOM 5388 C C . THR A 1 736 ? -37.676 -9.749 51.243 1.00 83.75 736 THR A C 1
ATOM 5390 O O . THR A 1 736 ? -37.143 -9.750 52.354 1.00 83.75 736 THR A O 1
ATOM 5393 N N . GLY A 1 737 ? -38.876 -9.207 51.013 1.00 83.12 737 GLY A N 1
ATOM 5394 C CA . GLY A 1 737 ? -39.702 -8.683 52.108 1.00 83.12 737 GLY A CA 1
ATOM 5395 C C . GLY A 1 737 ? -40.009 -9.772 53.143 1.00 83.12 737 GLY A C 1
ATOM 5396 O O . GLY A 1 737 ? -40.000 -10.962 52.819 1.00 83.12 737 GLY A O 1
ATOM 5397 N N . VAL A 1 738 ? -40.170 -9.387 54.407 1.00 79.94 738 VAL A N 1
ATOM 5398 C CA . VAL A 1 738 ? -40.295 -10.329 55.530 1.00 79.94 738 VAL A CA 1
ATOM 5399 C C . VAL A 1 738 ? -41.728 -10.325 56.055 1.00 79.94 738 VAL A C 1
ATOM 5401 O O . VAL A 1 738 ? -42.245 -9.289 56.439 1.00 79.94 738 VAL A O 1
ATOM 5404 N N . ASP A 1 739 ? -42.359 -11.501 56.061 1.00 71.75 739 ASP A N 1
ATOM 5405 C CA . ASP A 1 739 ? -43.747 -11.690 56.500 1.00 71.75 739 ASP A CA 1
ATOM 5406 C C . ASP A 1 739 ? -43.915 -11.348 57.994 1.00 71.75 739 ASP A C 1
ATOM 5408 O O . ASP A 1 739 ? -43.388 -12.036 58.878 1.00 71.75 739 ASP A O 1
ATOM 5412 N N . ASP A 1 740 ? -44.662 -10.273 58.252 1.00 60.84 740 ASP A N 1
ATOM 5413 C CA . ASP A 1 740 ? -45.154 -9.840 59.557 1.00 60.84 740 ASP A CA 1
ATOM 5414 C C . ASP A 1 740 ? -46.693 -9.934 59.536 1.00 60.84 740 ASP A C 1
ATOM 5416 O O . ASP A 1 740 ? -47.358 -9.427 58.639 1.00 60.84 740 ASP A O 1
ATOM 5420 N N . ASN A 1 741 ? -47.292 -10.612 60.520 1.00 58.75 741 ASN A N 1
ATOM 5421 C CA . ASN A 1 741 ? -48.745 -10.871 60.575 1.00 58.75 741 ASN A CA 1
ATOM 5422 C C . ASN A 1 741 ? -49.483 -9.683 61.236 1.00 58.75 741 ASN A C 1
ATOM 5424 O O . ASN A 1 741 ? -50.281 -9.864 62.169 1.00 58.75 741 ASN A O 1
ATOM 5428 N N . ILE A 1 742 ? -49.130 -8.461 60.829 1.00 52.34 742 ILE A N 1
ATOM 5429 C CA . ILE A 1 742 ? -49.651 -7.196 61.351 1.00 52.34 742 ILE A CA 1
ATOM 5430 C C . ILE A 1 742 ? -49.840 -6.220 60.182 1.00 52.34 742 ILE A C 1
ATOM 5432 O O . ILE A 1 742 ? -48.967 -5.410 59.898 1.00 52.34 742 ILE A O 1
ATOM 5436 N N . ALA A 1 743 ? -51.021 -6.232 59.560 1.00 58.56 743 ALA A N 1
ATOM 5437 C CA . ALA A 1 743 ? -51.389 -5.249 58.536 1.00 58.56 743 ALA A CA 1
ATOM 5438 C C . ALA A 1 743 ? -51.305 -3.783 59.039 1.00 58.56 743 ALA A C 1
ATOM 5440 O O . ALA A 1 743 ? -52.251 -3.273 59.660 1.00 58.56 743 ALA A O 1
ATOM 5441 N N . ASP A 1 744 ? -50.177 -3.107 58.781 1.00 61.91 744 ASP A N 1
ATOM 5442 C CA . ASP A 1 744 ? -49.884 -1.735 59.228 1.00 61.91 744 ASP A CA 1
ATOM 5443 C C . ASP A 1 744 ? -49.617 -0.749 58.067 1.00 61.91 744 ASP A C 1
ATOM 5445 O O . ASP A 1 744 ? -50.121 0.383 58.098 1.00 61.91 744 ASP A O 1
ATOM 5449 N N . GLY A 1 745 ? -48.958 -1.206 56.998 1.00 64.75 745 GLY A N 1
ATOM 5450 C CA . GLY A 1 745 ? -48.859 -0.548 55.696 1.00 64.75 745 GLY A CA 1
ATOM 5451 C C . GLY A 1 745 ? -47.439 -0.117 55.284 1.00 64.75 745 GLY A C 1
ATOM 5452 O O . GLY A 1 745 ? -46.501 -0.197 56.061 1.00 64.75 745 GLY A O 1
ATOM 5453 N N . PRO A 1 746 ? -47.257 0.370 54.040 1.00 76.94 746 PRO A N 1
ATOM 5454 C CA . PRO A 1 746 ? -45.940 0.427 53.393 1.00 76.94 746 PRO A CA 1
ATOM 5455 C C . PRO A 1 746 ? -44.870 1.282 54.099 1.00 76.94 746 PRO A C 1
ATOM 5457 O O . PRO A 1 746 ? -45.032 2.500 54.230 1.00 76.94 746 PRO A O 1
ATOM 5460 N N . GLN A 1 747 ? -43.742 0.657 54.453 1.00 78.12 747 GLN A N 1
ATOM 5461 C CA . GLN A 1 747 ? -42.585 1.278 55.122 1.00 78.12 747 GLN A CA 1
ATOM 5462 C C . GLN A 1 747 ? -41.389 1.496 54.167 1.00 78.12 747 GLN A C 1
ATOM 5464 O O . GLN A 1 747 ? -41.473 1.252 52.960 1.00 78.12 747 GLN A O 1
ATOM 5469 N N . THR A 1 748 ? -40.247 1.991 54.669 1.00 85.69 748 THR A N 1
ATOM 5470 C CA . THR A 1 748 ? -38.998 2.143 53.887 1.00 85.69 748 THR A CA 1
ATOM 5471 C C . THR A 1 748 ? -37.739 2.065 54.760 1.00 85.69 748 THR A C 1
ATOM 5473 O O . THR A 1 748 ? -37.572 2.863 55.681 1.00 85.69 748 THR A O 1
ATOM 5476 N N . SER A 1 749 ? -36.821 1.164 54.395 1.00 84.75 749 SER A N 1
ATOM 5477 C CA . SER A 1 749 ? -35.565 0.834 55.094 1.00 84.75 749 SER A CA 1
ATOM 5478 C C . SER A 1 749 ? -34.357 0.850 54.138 1.00 84.75 749 SER A C 1
ATOM 5480 O O . SER A 1 749 ? -34.504 1.183 52.962 1.00 84.75 749 SER A O 1
ATOM 5482 N N . GLN A 1 750 ? -33.141 0.553 54.615 1.00 89.62 750 GLN A N 1
ATOM 5483 C CA . GLN A 1 750 ? -31.912 0.595 53.807 1.00 89.62 750 GLN A CA 1
ATOM 5484 C C . GLN A 1 750 ? -31.226 -0.766 53.657 1.00 89.62 750 GLN A C 1
ATOM 5486 O O . GLN A 1 750 ? -31.012 -1.481 54.632 1.00 89.62 750 GLN A O 1
ATOM 5491 N N . LEU A 1 751 ? -30.801 -1.081 52.434 1.00 89.75 751 LEU A N 1
ATOM 5492 C CA . LEU A 1 751 ? -29.833 -2.132 52.130 1.00 89.75 751 LEU A CA 1
ATOM 5493 C C . LEU A 1 751 ? -28.430 -1.526 52.205 1.00 89.75 751 LEU A C 1
ATOM 5495 O O . LEU A 1 751 ? -28.134 -0.575 51.483 1.00 89.75 751 LEU A O 1
ATOM 5499 N N . LEU A 1 752 ? -27.567 -2.099 53.039 1.00 88.56 752 LEU A N 1
ATOM 5500 C CA . LEU A 1 752 ? -26.178 -1.695 53.208 1.00 88.56 752 LEU A CA 1
ATOM 5501 C C . LEU A 1 752 ? -25.237 -2.826 52.769 1.00 88.56 752 LEU A C 1
ATOM 5503 O O . LEU A 1 752 ? -25.274 -3.937 53.306 1.00 88.56 752 LEU A O 1
ATOM 5507 N N . LEU A 1 753 ? -24.380 -2.507 51.801 1.00 89.38 753 LEU A N 1
ATOM 5508 C CA . LEU A 1 753 ? -23.290 -3.342 51.304 1.00 89.38 753 LEU A CA 1
ATOM 5509 C C . LEU A 1 753 ? -21.981 -2.795 51.890 1.00 89.38 753 LEU A C 1
ATOM 5511 O O . LEU A 1 753 ? -21.721 -1.600 51.747 1.00 89.38 753 LEU A O 1
ATOM 5515 N N . VAL A 1 754 ? -21.171 -3.623 52.557 1.00 89.12 754 VAL A N 1
ATOM 5516 C CA . VAL A 1 754 ? -19.915 -3.207 53.222 1.00 89.12 754 VAL A CA 1
ATOM 5517 C C . VAL A 1 754 ? -18.847 -4.275 53.030 1.00 89.12 754 VAL A C 1
ATOM 5519 O O . VAL A 1 754 ? -19.105 -5.442 53.297 1.00 89.12 754 VAL A O 1
ATOM 5522 N N . VAL A 1 755 ? -17.637 -3.915 52.616 1.00 87.06 755 VAL A N 1
ATOM 5523 C CA . VAL A 1 755 ? -16.557 -4.905 52.465 1.00 87.06 755 VAL A CA 1
ATOM 5524 C C . VAL A 1 755 ? -15.955 -5.289 53.818 1.00 87.06 755 VAL A C 1
ATOM 5526 O O . VAL A 1 755 ? -15.704 -4.440 54.673 1.00 87.06 755 VAL A O 1
ATOM 5529 N N . ASP A 1 756 ? -15.713 -6.586 54.020 1.00 85.25 756 ASP A N 1
ATOM 5530 C CA . ASP A 1 756 ? -15.079 -7.105 55.227 1.00 85.25 756 ASP A CA 1
ATOM 5531 C C . ASP A 1 756 ? -13.595 -6.721 55.267 1.00 85.25 756 ASP A C 1
ATOM 5533 O O . ASP A 1 756 ? -12.763 -7.321 54.580 1.00 85.25 756 ASP A O 1
ATOM 5537 N N . ALA A 1 757 ? -13.261 -5.759 56.127 1.00 74.75 757 ALA A N 1
ATOM 5538 C CA . ALA A 1 757 ? -11.903 -5.278 56.363 1.00 74.75 757 ALA A CA 1
ATOM 5539 C C . ALA A 1 757 ? -10.905 -6.349 56.862 1.00 74.75 757 ALA A C 1
ATOM 5541 O O . ALA A 1 757 ? -9.705 -6.082 56.863 1.00 74.75 757 ALA A O 1
ATOM 5542 N N . ALA A 1 758 ? -11.359 -7.540 57.278 1.00 72.75 758 ALA A N 1
ATOM 5543 C CA . ALA A 1 758 ? -10.501 -8.684 57.598 1.00 72.75 758 ALA A CA 1
ATOM 5544 C C . ALA A 1 758 ? -10.266 -9.635 56.404 1.00 72.75 758 ALA A C 1
ATOM 5546 O O . ALA A 1 758 ? -9.340 -10.445 56.457 1.00 72.75 758 ALA A O 1
ATOM 5547 N N . SER A 1 759 ? -11.075 -9.540 55.340 1.00 67.50 759 SER A N 1
ATOM 5548 C CA . SER A 1 759 ? -10.844 -10.217 54.047 1.00 67.50 759 SER A CA 1
ATOM 5549 C C . SER A 1 759 ? -10.159 -9.319 53.013 1.00 67.50 759 SER A C 1
ATOM 5551 O O . SER A 1 759 ? -9.453 -9.809 52.138 1.00 67.50 759 SER A O 1
ATOM 5553 N N . ALA A 1 760 ? -10.389 -8.008 53.125 1.00 70.12 760 ALA A N 1
ATOM 5554 C CA . ALA A 1 760 ? -10.029 -6.993 52.152 1.00 70.12 760 ALA A CA 1
ATOM 5555 C C . ALA A 1 760 ? -8.538 -7.042 51.762 1.00 70.12 760 ALA A C 1
ATOM 5557 O O . ALA A 1 760 ? -7.678 -6.792 52.614 1.00 70.12 760 ALA A O 1
ATOM 5558 N N . PRO A 1 761 ? -8.217 -7.252 50.470 1.00 69.88 761 PRO A N 1
ATOM 5559 C CA . PRO A 1 761 ? -6.930 -6.857 49.912 1.00 69.88 761 PRO A CA 1
ATOM 5560 C C . PRO A 1 761 ? -6.688 -5.354 50.126 1.00 69.88 761 PRO A C 1
ATOM 5562 O O . PRO A 1 761 ? -7.620 -4.581 50.368 1.00 69.88 761 PRO A O 1
ATOM 5565 N N . THR A 1 762 ? -5.433 -4.917 50.026 1.00 71.81 762 THR A N 1
ATOM 5566 C CA . THR A 1 762 ? -5.048 -3.509 50.208 1.00 71.81 762 THR A CA 1
ATOM 5567 C C . THR A 1 762 ? -5.936 -2.574 49.373 1.00 71.81 762 THR A C 1
ATOM 5569 O O . THR A 1 762 ? -6.076 -2.764 48.171 1.00 71.81 762 THR A O 1
ATOM 5572 N N . GLY A 1 763 ? -6.561 -1.585 50.024 1.00 69.06 763 GLY A N 1
ATOM 5573 C CA . GLY A 1 763 ? -7.513 -0.643 49.412 1.00 69.06 763 GLY A CA 1
ATOM 5574 C C . GLY A 1 763 ? -8.997 -0.960 49.663 1.00 69.06 763 GLY A C 1
ATOM 5575 O O . GLY A 1 763 ? -9.801 -0.040 49.784 1.00 69.06 763 GLY A O 1
ATOM 5576 N N . TRP A 1 764 ? -9.370 -2.229 49.849 1.00 76.75 764 TRP A N 1
ATOM 5577 C CA . TRP A 1 764 ? -10.777 -2.661 49.912 1.00 76.75 764 TRP A CA 1
ATOM 5578 C C . TRP A 1 764 ? -11.480 -2.463 51.276 1.00 76.75 764 TRP A C 1
ATOM 5580 O O . TRP A 1 764 ? -12.666 -2.745 51.408 1.00 76.75 764 TRP A O 1
ATOM 5590 N N . SER A 1 765 ? -10.796 -1.978 52.315 1.00 71.06 765 SER A N 1
ATOM 5591 C CA . SER A 1 765 ? -11.265 -2.060 53.714 1.00 71.06 765 SER A CA 1
ATOM 5592 C C . SER A 1 765 ? -12.198 -0.939 54.210 1.00 71.06 765 SER A C 1
ATOM 5594 O O . SER A 1 765 ? -12.611 -0.973 55.370 1.00 71.06 765 SER A O 1
ATOM 5596 N N . LEU A 1 766 ? -12.544 0.046 53.371 1.00 69.38 766 LEU A N 1
ATOM 5597 C CA . LEU A 1 766 ? -13.459 1.158 53.711 1.00 69.38 766 LEU A CA 1
ATOM 5598 C C . LEU A 1 766 ? -14.658 1.283 52.750 1.00 69.38 766 LEU A C 1
ATOM 5600 O O . LEU A 1 766 ? -15.399 2.267 52.783 1.00 69.38 766 LEU A O 1
ATOM 5604 N N . VAL A 1 767 ? -14.854 0.284 51.893 1.00 80.44 767 VAL A N 1
ATOM 5605 C CA . VAL A 1 767 ? -15.839 0.299 50.807 1.00 80.44 767 VAL A CA 1
ATOM 5606 C C . VAL A 1 767 ? -17.238 0.005 51.336 1.00 80.44 767 VAL A C 1
ATOM 5608 O O . VAL A 1 767 ? -17.466 -1.026 51.973 1.00 80.44 767 VAL A O 1
ATOM 5611 N N . SER A 1 768 ? -18.198 0.883 51.039 1.00 83.69 768 SER A N 1
ATOM 5612 C CA . SER A 1 768 ? -19.613 0.625 51.318 1.00 83.69 768 SER A CA 1
ATOM 5613 C C . SER A 1 768 ? -20.562 1.375 50.382 1.00 83.69 768 SER A C 1
ATOM 5615 O O . SER A 1 768 ? -20.213 2.411 49.816 1.00 83.69 768 SER A O 1
ATOM 5617 N N . ARG A 1 769 ? -21.782 0.849 50.226 1.00 85.94 769 ARG A N 1
ATOM 5618 C CA . ARG A 1 769 ? -22.865 1.442 49.428 1.00 85.94 769 ARG A CA 1
ATOM 5619 C C . ARG A 1 769 ? -24.208 1.202 50.122 1.00 85.94 769 ARG A C 1
ATOM 5621 O O . ARG A 1 769 ? -24.478 0.087 50.558 1.00 85.94 769 ARG A O 1
ATOM 5628 N N . SER A 1 770 ? -25.039 2.242 50.223 1.00 87.25 770 SER A N 1
ATOM 5629 C CA . SER A 1 770 ? -26.390 2.176 50.806 1.00 87.25 770 SER A CA 1
ATOM 5630 C C . SER A 1 770 ? -27.456 2.485 49.753 1.00 87.25 770 SER A C 1
ATOM 5632 O O . SER A 1 770 ? -27.245 3.347 48.897 1.00 87.25 770 SER A O 1
ATOM 5634 N N . LEU A 1 771 ? -28.587 1.779 49.808 1.00 85.75 771 LEU A N 1
ATOM 5635 C CA . LEU A 1 771 ? -29.735 1.913 48.905 1.00 85.75 771 LEU A CA 1
ATOM 5636 C C . LEU A 1 771 ? -31.041 1.850 49.712 1.00 85.75 771 LEU A C 1
ATOM 5638 O O . LEU A 1 771 ? -31.165 1.026 50.612 1.00 85.75 771 LEU A O 1
ATOM 5642 N N . ASN A 1 772 ? -32.030 2.686 49.387 1.00 88.25 772 ASN A N 1
ATOM 5643 C CA . ASN A 1 772 ? -33.346 2.651 50.042 1.00 88.25 772 ASN A CA 1
ATOM 5644 C C . ASN A 1 772 ? -34.250 1.583 49.396 1.00 88.25 772 ASN A C 1
ATOM 5646 O O . ASN A 1 772 ? -34.281 1.482 48.170 1.00 88.25 772 ASN A O 1
ATOM 5650 N N . VAL A 1 773 ? -35.018 0.858 50.211 1.00 85.69 773 VAL A N 1
ATOM 5651 C CA . VAL A 1 773 ? -35.960 -0.209 49.827 1.00 85.69 773 VAL A CA 1
ATOM 5652 C C . VAL A 1 773 ? -37.294 0.014 50.549 1.00 85.69 773 VAL A C 1
ATOM 5654 O O . VAL A 1 773 ? -37.295 0.202 51.764 1.00 85.69 773 VAL A O 1
ATOM 5657 N N . ALA A 1 774 ? -38.422 -0.015 49.836 1.00 82.69 774 ALA A N 1
ATOM 5658 C CA . ALA A 1 774 ? -39.765 0.072 50.433 1.00 82.69 774 ALA A CA 1
ATOM 5659 C C . ALA A 1 774 ? -40.435 -1.309 50.579 1.00 82.69 774 ALA A C 1
ATOM 5661 O O . ALA A 1 774 ? -40.262 -2.137 49.688 1.00 82.69 774 ALA A O 1
ATOM 5662 N N . SER A 1 775 ? -41.214 -1.545 51.643 1.00 79.50 775 SER A N 1
ATOM 5663 C CA . SER A 1 775 ? -41.996 -2.789 51.846 1.00 79.50 775 SER A CA 1
ATOM 5664 C C . SER A 1 775 ? -43.512 -2.560 51.709 1.00 79.50 775 SER A C 1
ATOM 5666 O O . SER A 1 775 ? -43.943 -1.408 51.606 1.00 79.50 775 SER A O 1
ATOM 5668 N N . THR A 1 776 ? -44.323 -3.626 51.633 1.00 69.75 776 THR A N 1
ATOM 5669 C CA . THR A 1 776 ? -45.790 -3.588 51.433 1.00 69.75 776 THR A CA 1
ATOM 5670 C C . THR A 1 776 ? -46.536 -4.826 52.003 1.00 69.75 776 THR A C 1
ATOM 5672 O O . THR A 1 776 ? -46.191 -5.954 51.667 1.00 69.75 776 THR A O 1
ATOM 5675 N N . ASP A 1 777 ? -47.614 -4.600 52.768 1.00 66.19 777 ASP A N 1
ATOM 5676 C CA . ASP A 1 777 ? -48.412 -5.565 53.584 1.00 66.19 777 ASP A CA 1
ATOM 5677 C C . ASP A 1 777 ? -49.227 -6.649 52.823 1.00 66.19 777 ASP A C 1
ATOM 5679 O O . ASP A 1 777 ? -49.711 -6.411 51.708 1.00 66.19 777 ASP A O 1
ATOM 5683 N N . ASN A 1 778 ? -49.371 -7.849 53.427 1.00 59.00 778 ASN A N 1
ATOM 5684 C CA . ASN A 1 778 ? -49.818 -9.097 52.780 1.00 59.00 778 ASN A CA 1
ATOM 5685 C C . ASN A 1 778 ? -50.894 -9.986 53.471 1.00 59.00 778 ASN A C 1
ATOM 5687 O O . ASN A 1 778 ? -51.203 -11.052 52.923 1.00 59.00 778 ASN A O 1
ATOM 5691 N N . ASP A 1 779 ? -51.473 -9.619 54.622 1.00 55.50 779 ASP A N 1
ATOM 5692 C CA . ASP A 1 779 ? -52.346 -10.517 55.426 1.00 55.50 779 ASP A CA 1
ATOM 5693 C C . ASP A 1 779 ? -53.540 -11.148 54.619 1.00 55.50 779 ASP A C 1
ATOM 5695 O O . ASP A 1 779 ? -54.085 -10.547 53.682 1.00 55.50 779 ASP A O 1
ATOM 5699 N N . PRO A 1 780 ? -54.002 -12.383 54.935 1.00 51.47 780 PRO A N 1
ATOM 5700 C CA . PRO A 1 780 ? -54.620 -13.297 53.965 1.00 51.47 780 PRO A CA 1
ATOM 5701 C C . PRO A 1 780 ? -55.951 -12.856 53.335 1.00 51.47 780 PRO A C 1
ATOM 5703 O O . PRO A 1 780 ? -56.962 -12.614 54.003 1.00 51.47 780 PRO A O 1
ATOM 5706 N N . SER A 1 781 ? -56.004 -12.950 52.001 1.00 55.97 781 SER A N 1
ATOM 5707 C CA . SER A 1 781 ? -57.203 -12.735 51.181 1.00 55.97 781 SER A CA 1
ATOM 5708 C C . SER A 1 781 ? -57.473 -13.899 50.201 1.00 55.97 781 SER A C 1
ATOM 5710 O O . SER A 1 781 ? -56.906 -14.987 50.318 1.00 55.97 781 SER A O 1
ATOM 5712 N N . VAL A 1 782 ? -58.402 -13.731 49.248 1.00 60.91 782 VAL A N 1
ATOM 5713 C CA . VAL A 1 782 ? -58.615 -14.724 48.175 1.00 60.91 782 VAL A CA 1
ATOM 5714 C C . VAL A 1 782 ? -57.495 -14.585 47.149 1.00 60.91 782 VAL A C 1
ATOM 5716 O O . VAL A 1 782 ? -57.292 -13.476 46.660 1.00 60.91 782 VAL A O 1
ATOM 5719 N N . ALA A 1 783 ? -56.871 -15.710 46.762 1.00 66.06 783 ALA A N 1
ATOM 5720 C CA . ALA A 1 783 ? -55.867 -15.804 45.695 1.00 66.06 783 ALA A CA 1
ATOM 5721 C C . ALA A 1 783 ? -56.190 -14.855 44.530 1.00 66.06 783 ALA A C 1
ATOM 5723 O O . ALA A 1 783 ? -57.099 -15.105 43.729 1.00 66.06 783 ALA A O 1
ATOM 5724 N N . THR A 1 784 ? -55.462 -13.748 44.461 1.00 83.12 784 THR A N 1
ATOM 5725 C CA . THR A 1 784 ? -55.641 -12.712 43.452 1.00 83.12 784 THR A CA 1
ATOM 5726 C C . THR A 1 784 ? -54.495 -12.850 42.472 1.00 83.12 784 THR A C 1
ATOM 5728 O O . THR A 1 784 ? -53.336 -12.774 42.859 1.00 83.12 784 THR A O 1
ATOM 5731 N N . ILE A 1 785 ? -54.814 -13.124 41.205 1.00 86.38 785 ILE A N 1
ATOM 5732 C CA . ILE A 1 785 ? -53.790 -13.343 40.183 1.00 86.38 785 ILE A CA 1
ATOM 5733 C C . ILE A 1 785 ? -53.128 -11.995 39.877 1.00 86.38 785 ILE A C 1
ATOM 5735 O O . ILE A 1 785 ? -53.794 -11.073 39.403 1.00 86.38 785 ILE A O 1
ATOM 5739 N N . THR A 1 786 ? -51.840 -11.892 40.197 1.00 85.81 786 THR A N 1
ATOM 5740 C CA . THR A 1 786 ? -51.002 -10.691 40.081 1.00 85.81 786 THR A CA 1
ATOM 5741 C C . THR A 1 786 ? -50.212 -10.673 38.773 1.00 85.81 786 THR A C 1
ATOM 5743 O O . THR A 1 786 ? -49.917 -9.593 38.265 1.00 85.81 786 THR A O 1
ATOM 5746 N N . GLY A 1 787 ? -49.945 -11.842 38.178 1.00 83.50 787 GLY A N 1
ATOM 5747 C CA . GLY A 1 787 ? -49.268 -11.980 36.889 1.00 83.50 787 GLY A CA 1
ATOM 5748 C C . GLY A 1 787 ? -49.751 -13.181 36.055 1.00 83.50 787 GLY A C 1
ATOM 5749 O O . GLY A 1 787 ? -50.359 -14.109 36.589 1.00 83.50 787 GLY A O 1
ATOM 5750 N N . PRO A 1 788 ? -49.485 -13.201 34.736 1.00 88.75 788 PRO A N 1
ATOM 5751 C CA . PRO A 1 788 ? -48.720 -12.201 33.997 1.00 88.75 788 PRO A CA 1
ATOM 5752 C C . PRO A 1 788 ? -49.529 -10.922 33.737 1.00 88.75 788 PRO A C 1
ATOM 5754 O O . PRO A 1 788 ? -50.744 -10.869 33.941 1.00 88.75 788 PRO A O 1
ATOM 5757 N N . ALA A 1 789 ? -48.848 -9.888 33.241 1.00 85.88 789 ALA A N 1
ATOM 5758 C CA . ALA A 1 789 ? -49.500 -8.684 32.742 1.00 85.88 789 ALA A CA 1
ATOM 5759 C C . ALA A 1 789 ? -50.527 -9.009 31.635 1.00 85.88 789 ALA A C 1
ATOM 5761 O O . ALA A 1 789 ? -50.416 -10.010 30.923 1.00 85.88 789 ALA A O 1
ATOM 5762 N N . ALA A 1 790 ? -51.523 -8.132 31.457 1.00 87.38 790 ALA A N 1
ATOM 5763 C CA . ALA A 1 790 ? -52.619 -8.331 30.499 1.00 87.38 790 ALA A CA 1
ATOM 5764 C C . ALA A 1 790 ? -52.148 -8.542 29.042 1.00 87.38 790 ALA A C 1
ATOM 5766 O O . ALA A 1 790 ? -52.861 -9.159 28.249 1.00 87.38 790 ALA A O 1
ATOM 5767 N N . VAL A 1 791 ? -50.940 -8.077 28.713 1.00 90.00 791 VAL A N 1
ATOM 5768 C CA . VAL A 1 791 ? -50.163 -8.457 27.528 1.00 90.00 791 VAL A CA 1
ATOM 5769 C C . VAL A 1 791 ? -48.764 -8.874 27.992 1.00 90.00 791 VAL A C 1
ATOM 5771 O O . VAL A 1 791 ? -48.184 -8.212 28.850 1.00 90.00 791 VAL A O 1
ATOM 5774 N N . THR A 1 792 ? -48.220 -9.944 27.416 1.00 91.25 792 THR A N 1
ATOM 5775 C CA . THR A 1 792 ? -46.854 -10.437 27.639 1.00 91.25 792 THR A CA 1
ATOM 5776 C C . THR A 1 792 ? -46.212 -10.861 26.317 1.00 91.25 792 THR A C 1
ATOM 5778 O O . THR A 1 792 ? -46.910 -11.272 25.386 1.00 91.25 792 THR A O 1
ATOM 5781 N N . LEU A 1 793 ? -44.885 -10.753 26.220 1.00 91.00 793 LEU A N 1
ATOM 5782 C CA . LEU A 1 793 ? -44.109 -11.205 25.058 1.00 91.00 793 LEU A CA 1
ATOM 5783 C C . LEU A 1 793 ? -43.524 -12.612 25.247 1.00 91.00 793 LEU A C 1
ATOM 5785 O O . LEU A 1 793 ? -43.095 -13.220 24.272 1.00 91.00 793 LEU A O 1
ATOM 5789 N N . ASP A 1 794 ? -43.542 -13.147 26.466 1.00 90.38 794 ASP A N 1
ATOM 5790 C CA . ASP A 1 794 ? -43.099 -14.508 26.768 1.00 90.38 794 ASP A CA 1
ATOM 5791 C C . ASP A 1 794 ? -44.155 -15.542 26.326 1.00 90.38 794 ASP A C 1
ATOM 5793 O O . ASP A 1 794 ? -45.357 -15.334 26.520 1.00 90.38 794 ASP A O 1
ATOM 5797 N N . GLN A 1 795 ? -43.715 -16.662 25.739 1.00 88.75 795 GLN A N 1
ATOM 5798 C CA . GLN A 1 795 ? -44.577 -17.794 25.373 1.00 88.75 795 GLN A CA 1
ATOM 5799 C C . GLN A 1 795 ? -44.806 -18.788 26.512 1.00 88.75 795 GLN A C 1
ATOM 5801 O O . GLN A 1 795 ? -45.753 -19.576 26.440 1.00 88.75 795 GLN A O 1
ATOM 5806 N N . ARG A 1 796 ? -44.006 -18.730 27.579 1.00 92.62 796 ARG A N 1
ATOM 5807 C CA . ARG A 1 796 ? -44.159 -19.522 28.806 1.00 92.62 796 ARG A CA 1
ATOM 5808 C C . ARG A 1 796 ? -44.358 -18.605 30.021 1.00 92.62 796 ARG A C 1
ATOM 5810 O O . ARG A 1 796 ? -43.740 -18.845 31.054 1.00 92.62 796 ARG A O 1
ATOM 5817 N N . PRO A 1 797 ? -45.247 -17.594 29.943 1.00 92.31 797 PRO A N 1
ATOM 5818 C CA . PRO A 1 797 ? -45.322 -16.546 30.947 1.00 92.31 797 PRO A CA 1
ATOM 5819 C C . PRO A 1 797 ? -45.647 -17.134 32.315 1.00 92.31 797 PRO A C 1
ATOM 5821 O O . PRO A 1 797 ? -46.675 -17.797 32.485 1.00 92.31 797 PRO A O 1
ATOM 5824 N N . THR A 1 798 ? -44.778 -16.867 33.288 1.00 92.12 798 THR A N 1
ATOM 5825 C CA . THR A 1 798 ? -45.010 -17.249 34.679 1.00 92.12 798 THR A CA 1
ATOM 5826 C C . THR A 1 798 ? -46.273 -16.559 35.185 1.00 92.12 798 THR A C 1
ATOM 5828 O O . THR A 1 798 ? -46.359 -15.333 35.261 1.00 92.12 798 THR A O 1
ATOM 5831 N N . ILE A 1 799 ? -47.272 -17.370 35.515 1.00 93.06 799 ILE A N 1
ATOM 5832 C CA . ILE A 1 799 ? -48.499 -16.939 36.172 1.00 93.06 799 ILE A CA 1
ATOM 5833 C C . ILE A 1 799 ? -48.203 -16.875 37.666 1.00 93.06 799 ILE A C 1
ATOM 5835 O O . ILE A 1 799 ? -47.679 -17.836 38.226 1.00 93.06 799 ILE A O 1
ATOM 5839 N N . THR A 1 800 ? -48.538 -15.758 38.302 1.00 92.12 800 THR A N 1
ATOM 5840 C CA . THR A 1 800 ? -48.319 -15.509 39.732 1.00 92.12 800 THR A CA 1
ATOM 5841 C C . THR A 1 800 ? -49.600 -15.012 40.379 1.00 92.12 800 THR A C 1
ATOM 5843 O O . THR A 1 800 ? -50.446 -14.377 39.742 1.00 92.12 800 THR A O 1
ATOM 5846 N N . TRP A 1 801 ? -49.780 -15.334 41.650 1.00 91.12 801 TRP A N 1
ATOM 5847 C CA . TRP A 1 801 ? -50.916 -14.896 42.449 1.00 91.12 801 TRP A CA 1
ATOM 5848 C C . TRP A 1 801 ? -50.457 -14.614 43.873 1.00 91.12 801 TRP A C 1
ATOM 5850 O O . TRP A 1 801 ? -49.469 -15.187 44.322 1.00 91.12 801 TRP A O 1
ATOM 5860 N N . THR A 1 802 ? -51.189 -13.760 44.590 1.00 86.81 802 THR A N 1
ATOM 5861 C CA . THR A 1 802 ? -50.990 -13.583 46.036 1.00 86.81 802 THR A CA 1
ATOM 5862 C C . THR A 1 802 ? -51.026 -14.955 46.709 1.00 86.81 802 THR A C 1
ATOM 5864 O O . THR A 1 802 ? -51.979 -15.719 46.483 1.00 86.81 802 THR A O 1
ATOM 5867 N N . GLU A 1 803 ? -50.025 -15.280 47.526 1.00 78.75 803 GLU A N 1
ATOM 5868 C CA . GLU A 1 803 ? -50.047 -16.517 48.308 1.00 78.75 803 GLU A CA 1
ATOM 5869 C C . GLU A 1 803 ? -51.325 -16.553 49.178 1.00 78.75 803 GLU A C 1
ATOM 5871 O O . GLU A 1 803 ? -51.857 -15.527 49.603 1.00 78.75 803 GLU A O 1
ATOM 5876 N N . VAL A 1 804 ? -51.876 -17.748 49.392 1.00 77.94 804 VAL A N 1
ATOM 5877 C CA . VAL A 1 804 ? -52.944 -17.996 50.362 1.00 77.94 804 VAL A CA 1
ATOM 5878 C C . VAL A 1 804 ? -52.321 -18.734 51.549 1.00 77.94 804 VAL A C 1
ATOM 5880 O O . VAL A 1 804 ? -52.142 -19.955 51.462 1.00 77.94 804 VAL A O 1
ATOM 5883 N N . PRO A 1 805 ? -51.994 -18.026 52.648 1.00 74.25 805 PRO A N 1
ATOM 5884 C CA . PRO A 1 805 ? -51.404 -18.601 53.850 1.00 74.25 805 PRO A CA 1
ATOM 5885 C C . PRO A 1 805 ? -52.000 -19.950 54.273 1.00 74.25 805 PRO A C 1
ATOM 5887 O O . PRO A 1 805 ? -53.209 -20.117 54.466 1.00 74.25 805 PRO A O 1
ATOM 5890 N N . GLY A 1 806 ? -51.114 -20.939 54.410 1.00 71.81 806 GLY A N 1
ATOM 5891 C CA . GLY A 1 806 ? -51.450 -22.312 54.791 1.00 71.81 806 GLY A CA 1
ATOM 5892 C C . GLY A 1 806 ? -51.862 -23.246 53.646 1.00 71.81 806 GLY A C 1
ATOM 5893 O O . GLY A 1 806 ? -52.235 -24.389 53.927 1.00 71.81 806 GLY A O 1
ATOM 5894 N N . ALA A 1 807 ? -51.806 -22.820 52.380 1.00 77.12 807 ALA A N 1
ATOM 5895 C CA . ALA A 1 807 ? -51.995 -23.714 51.238 1.00 77.12 807 ALA A CA 1
ATOM 5896 C C . ALA A 1 807 ? -50.903 -24.803 51.162 1.00 77.12 807 ALA A C 1
ATOM 5898 O O . ALA A 1 807 ? -49.753 -24.603 51.531 1.00 77.12 807 ALA A O 1
ATOM 5899 N N . SER A 1 808 ? -51.267 -25.979 50.646 1.00 82.56 808 SER A N 1
ATOM 5900 C CA . SER A 1 808 ? -50.355 -27.107 50.366 1.00 82.56 808 SER A CA 1
ATOM 5901 C C . SER A 1 808 ? -50.022 -27.254 48.874 1.00 82.56 808 SER A C 1
ATOM 5903 O O . SER A 1 808 ? -49.617 -28.324 48.421 1.00 82.56 808 SER A O 1
ATOM 5905 N N . GLY A 1 809 ? -50.262 -26.192 48.105 1.00 87.56 809 GLY A N 1
ATOM 5906 C CA . GLY A 1 809 ? -50.195 -26.152 46.648 1.00 87.56 809 GLY A CA 1
ATOM 5907 C C . GLY A 1 809 ? -51.451 -25.530 46.035 1.00 87.56 809 GLY A C 1
ATOM 5908 O O . GLY A 1 809 ? -52.418 -25.205 46.728 1.00 87.56 809 GLY A O 1
ATOM 5909 N N . TYR A 1 810 ? -51.443 -25.378 44.716 1.00 91.94 810 TYR A N 1
ATOM 5910 C CA . TYR A 1 810 ? -52.464 -24.664 43.954 1.00 91.94 810 TYR A CA 1
ATOM 5911 C C . TYR A 1 810 ? -52.826 -25.431 42.686 1.00 91.94 810 TYR A C 1
ATOM 5913 O O . TYR A 1 810 ? -51.977 -26.073 42.068 1.00 91.94 810 TYR A O 1
ATOM 5921 N N . GLU A 1 811 ? -54.088 -25.358 42.271 1.00 93.50 811 GLU A N 1
ATOM 5922 C CA . GLU A 1 811 ? -54.521 -25.872 40.973 1.00 93.50 811 GLU A CA 1
ATOM 5923 C C . GLU A 1 811 ? -54.631 -24.730 39.966 1.00 93.50 811 GLU A C 1
ATOM 5925 O O . GLU A 1 811 ? -55.409 -23.795 40.159 1.00 93.50 811 GLU A O 1
ATOM 5930 N N . VAL A 1 812 ? -53.861 -24.843 38.884 1.00 93.31 812 VAL A N 1
ATOM 5931 C CA . VAL A 1 812 ? -53.785 -23.870 37.793 1.00 93.31 812 VAL A CA 1
ATOM 5932 C C . VAL A 1 812 ? -54.628 -24.374 36.630 1.00 93.31 812 VAL A C 1
ATOM 5934 O O . VAL A 1 812 ? -54.439 -25.500 36.162 1.00 93.31 812 VAL A O 1
ATOM 5937 N N . TRP A 1 813 ? -55.552 -23.547 36.143 1.00 94.06 813 TRP A N 1
ATOM 5938 C CA . TRP A 1 813 ? -56.404 -23.854 34.994 1.00 94.06 813 TRP A CA 1
ATOM 5939 C C . TRP A 1 813 ? -56.256 -22.762 33.935 1.00 94.06 813 TRP A C 1
ATOM 5941 O O . TRP A 1 813 ? -56.709 -21.640 34.144 1.00 94.06 813 TRP A O 1
ATOM 5951 N N . ILE A 1 814 ? -55.673 -23.098 32.782 1.00 94.31 814 ILE A N 1
ATOM 5952 C CA . ILE A 1 814 ? -55.497 -22.199 31.633 1.00 94.31 814 ILE A CA 1
ATOM 5953 C C . ILE A 1 814 ? -56.419 -22.653 30.498 1.00 94.31 814 ILE A C 1
ATOM 5955 O O . ILE A 1 814 ? -56.454 -23.834 30.147 1.00 94.31 814 ILE A O 1
ATOM 5959 N N . SER A 1 815 ? -57.142 -21.720 29.882 1.00 93.19 815 SER A N 1
ATOM 5960 C CA . SER A 1 815 ? -57.946 -21.948 28.671 1.00 93.19 815 SER A CA 1
ATOM 5961 C C . SER A 1 815 ? -57.474 -21.050 27.533 1.00 93.19 815 SER A C 1
ATOM 5963 O O . SER A 1 815 ? -57.288 -19.854 27.733 1.00 93.19 815 SER A O 1
ATOM 5965 N N . ASN A 1 816 ? -57.318 -21.605 26.331 1.00 93.38 816 ASN A N 1
ATOM 5966 C CA . ASN A 1 816 ? -56.926 -20.857 25.138 1.00 93.38 816 ASN A CA 1
ATOM 5967 C C . ASN A 1 816 ? -58.184 -20.331 24.433 1.00 93.38 816 ASN A C 1
ATOM 5969 O O . ASN A 1 816 ? -58.920 -21.073 23.778 1.00 93.38 816 ASN A O 1
ATOM 5973 N N . VAL A 1 817 ? -58.428 -19.031 24.576 1.00 92.50 817 VAL A N 1
ATOM 5974 C CA . VAL A 1 817 ? -59.595 -18.323 24.033 1.00 92.50 817 VAL A CA 1
ATOM 5975 C C . VAL A 1 817 ? -59.454 -18.092 22.521 1.00 92.50 817 VAL A C 1
ATOM 5977 O O . VAL A 1 817 ? -60.447 -17.844 21.846 1.00 92.50 817 VAL A O 1
ATOM 5980 N N . SER A 1 818 ? -58.244 -18.180 21.954 1.00 89.25 818 SER A N 1
ATOM 5981 C CA . SER A 1 818 ? -58.019 -18.139 20.497 1.00 89.25 818 SER A CA 1
ATOM 5982 C C . SER A 1 818 ? -58.509 -19.411 19.811 1.00 89.25 818 SER A C 1
ATOM 5984 O O . SER A 1 818 ? -59.201 -19.345 18.800 1.00 89.25 818 SER A O 1
ATOM 5986 N N . THR A 1 819 ? -58.163 -20.576 20.365 1.00 90.06 819 THR A N 1
ATOM 5987 C CA . THR A 1 819 ? -58.507 -21.891 19.795 1.00 90.06 819 THR A CA 1
ATOM 5988 C C . THR A 1 819 ? -59.812 -22.468 20.347 1.00 90.06 819 THR A C 1
ATOM 5990 O O . THR A 1 819 ? -60.253 -23.514 19.885 1.00 90.06 819 THR A O 1
ATOM 5993 N N . HIS A 1 820 ? -60.450 -21.783 21.306 1.00 89.06 820 HIS A N 1
ATOM 5994 C CA . HIS A 1 820 ? -61.619 -22.249 22.067 1.00 89.06 820 HIS A CA 1
ATOM 5995 C C . HIS A 1 820 ? -61.358 -23.533 22.890 1.00 89.06 820 HIS A C 1
ATOM 5997 O O . HIS A 1 820 ? -62.286 -24.275 23.213 1.00 89.06 820 HIS A O 1
ATOM 6003 N N . THR A 1 821 ? -60.100 -23.783 23.268 1.00 88.12 821 THR A N 1
ATOM 6004 C CA . THR A 1 821 ? -59.683 -24.986 24.009 1.00 88.12 821 THR A CA 1
ATOM 6005 C C . THR A 1 821 ? -59.744 -24.747 25.520 1.00 88.12 821 THR A C 1
ATOM 6007 O O . THR A 1 821 ? -59.020 -23.901 26.048 1.00 88.12 821 THR A O 1
ATOM 6010 N N . ASN A 1 822 ? -60.595 -25.495 26.231 1.00 87.19 822 ASN A N 1
ATOM 6011 C CA . ASN A 1 822 ? -60.791 -25.379 27.681 1.00 87.19 822 ASN A CA 1
ATOM 6012 C C . ASN A 1 822 ? -60.960 -26.773 28.338 1.00 87.19 822 ASN A C 1
ATOM 6014 O O . ASN A 1 822 ? -61.945 -27.451 28.032 1.00 87.19 822 ASN A O 1
ATOM 6018 N N . PRO A 1 823 ? -60.059 -27.193 29.251 1.00 83.62 823 PRO A N 1
ATOM 6019 C CA . PRO A 1 823 ? -58.761 -26.576 29.539 1.00 83.62 823 PRO A CA 1
ATOM 6020 C C . PRO A 1 823 ? -57.806 -26.724 28.344 1.00 83.62 823 PRO A C 1
ATOM 6022 O O . PRO A 1 823 ? -57.850 -27.721 27.630 1.00 83.62 823 PRO A O 1
ATOM 6025 N N . TYR A 1 824 ? -56.924 -25.745 28.154 1.00 88.75 824 TYR A N 1
ATOM 6026 C CA . TYR A 1 824 ? -55.741 -25.867 27.294 1.00 88.75 824 TYR A CA 1
ATOM 6027 C C . TYR A 1 824 ? -54.581 -26.501 28.069 1.00 88.75 824 TYR A C 1
ATOM 6029 O O . TYR A 1 824 ? -53.930 -27.418 27.580 1.00 88.75 824 TYR A O 1
ATOM 6037 N N . LEU A 1 825 ? -54.386 -26.067 29.317 1.00 91.00 825 LEU A N 1
ATOM 6038 C CA . LEU A 1 825 ? -53.428 -26.639 30.258 1.00 91.00 825 LEU A CA 1
ATOM 6039 C C . LEU A 1 825 ? -54.058 -26.655 31.655 1.00 91.00 825 LEU A C 1
ATOM 6041 O O . LEU A 1 825 ? -54.732 -25.705 32.056 1.00 91.00 825 LEU A O 1
ATOM 6045 N N . ARG A 1 826 ? -53.842 -27.740 32.402 1.00 91.69 826 ARG A N 1
ATOM 6046 C CA . ARG A 1 826 ? -54.199 -27.835 33.822 1.00 91.69 826 ARG A CA 1
ATOM 6047 C C . ARG A 1 826 ? -53.046 -28.471 34.588 1.00 91.69 826 ARG A C 1
ATOM 6049 O O . ARG A 1 826 ? -52.603 -29.555 34.217 1.00 91.69 826 ARG A O 1
ATOM 6056 N N . ALA A 1 827 ? -52.581 -27.804 35.636 1.00 90.81 827 ALA A N 1
ATOM 6057 C CA . ALA A 1 827 ? -51.405 -28.200 36.405 1.00 90.81 827 ALA A CA 1
ATOM 6058 C C . ALA A 1 827 ? -51.639 -28.051 37.914 1.00 90.81 827 ALA A C 1
ATOM 6060 O O . ALA A 1 827 ? -52.586 -27.392 38.349 1.00 90.81 827 ALA A O 1
ATOM 6061 N N . ILE A 1 828 ? -50.760 -28.668 38.703 1.00 91.44 828 ILE A N 1
ATOM 6062 C CA . ILE A 1 828 ? -50.658 -28.453 40.147 1.00 91.44 828 ILE A CA 1
ATOM 6063 C C . ILE A 1 828 ? -49.311 -27.779 40.404 1.00 91.44 828 ILE A C 1
ATOM 6065 O O . ILE A 1 828 ? -48.281 -28.329 40.019 1.00 91.44 828 ILE A O 1
ATOM 6069 N N . ALA A 1 829 ? -49.329 -26.610 41.037 1.00 87.38 829 ALA A N 1
ATOM 6070 C CA . ALA A 1 829 ? -48.138 -25.912 41.507 1.00 87.38 829 ALA A CA 1
ATOM 6071 C C . ALA A 1 829 ? -47.948 -26.165 43.010 1.00 87.38 829 ALA A C 1
ATOM 6073 O O . ALA A 1 829 ? -48.925 -26.251 43.756 1.00 87.38 829 ALA A O 1
ATOM 6074 N N . SER A 1 830 ? -46.700 -26.284 43.461 1.00 85.38 830 SER A N 1
ATOM 6075 C CA . SER A 1 830 ? -46.345 -26.385 44.887 1.00 85.38 830 SER A CA 1
ATOM 6076 C C . SER A 1 830 ? -46.138 -25.024 45.563 1.00 85.38 830 SER A C 1
ATOM 6078 O O . SER A 1 830 ? -46.027 -24.974 46.781 1.00 85.38 830 SER A O 1
ATOM 6080 N N . THR A 1 831 ? -46.091 -23.946 44.779 1.00 85.44 831 THR A N 1
ATOM 6081 C CA . THR A 1 831 ? -45.822 -22.551 45.169 1.00 85.44 831 THR A CA 1
ATOM 6082 C C . THR A 1 831 ? -46.893 -21.623 44.585 1.00 85.44 831 THR A C 1
ATOM 6084 O O . THR A 1 831 ? -47.713 -22.058 43.773 1.00 85.44 831 THR A O 1
ATOM 6087 N N . ASN A 1 832 ? -46.876 -20.341 44.955 1.00 87.94 832 ASN A N 1
ATOM 6088 C CA . ASN A 1 832 ? -47.750 -19.276 44.437 1.00 87.94 832 ASN A CA 1
ATOM 6089 C C . ASN A 1 832 ? -47.486 -18.848 42.965 1.00 87.94 832 ASN A C 1
ATOM 6091 O O . ASN A 1 832 ? -47.947 -17.793 42.517 1.00 87.94 832 ASN A O 1
ATOM 6095 N N . SER A 1 833 ? -46.749 -19.659 42.201 1.00 91.19 833 SER A N 1
ATOM 6096 C CA . SER A 1 833 ? -46.335 -19.373 40.827 1.00 91.19 833 SER A CA 1
ATOM 6097 C C . SER A 1 833 ? -46.382 -20.616 39.933 1.00 91.19 833 SER A C 1
ATOM 6099 O O . SER A 1 833 ? -46.257 -21.752 40.396 1.00 91.19 833 SER A O 1
ATOM 6101 N N . PHE A 1 834 ? -46.582 -20.417 38.628 1.00 92.81 834 PHE A N 1
ATOM 6102 C CA . PHE A 1 834 ? -46.555 -21.489 37.634 1.00 92.81 834 PHE A CA 1
ATOM 6103 C C . PHE A 1 834 ? -46.081 -21.014 36.256 1.00 92.81 834 PHE A C 1
ATOM 6105 O O . PHE A 1 834 ? -46.722 -20.179 35.616 1.00 92.81 834 PHE A O 1
ATOM 6112 N N . THR A 1 835 ? -45.011 -21.635 35.763 1.00 91.62 835 THR A N 1
ATOM 6113 C CA . THR A 1 835 ? -44.453 -21.443 34.418 1.00 91.62 835 THR A CA 1
ATOM 6114 C C . THR A 1 835 ? -44.809 -22.654 33.538 1.00 91.62 835 THR A C 1
ATOM 6116 O O . THR A 1 835 ? -44.477 -23.786 33.904 1.00 91.62 835 THR A O 1
ATOM 6119 N N . PRO A 1 836 ? -45.481 -22.481 32.384 1.00 90.44 836 PRO A N 1
ATOM 6120 C CA . PRO A 1 836 ? -45.739 -23.569 31.439 1.00 90.44 836 PRO A CA 1
ATOM 6121 C C . PRO A 1 836 ? -44.450 -24.242 30.933 1.00 90.44 836 PRO A C 1
ATOM 6123 O O . PRO A 1 836 ? -43.544 -23.582 30.435 1.00 90.44 836 PRO A O 1
ATOM 6126 N N . THR A 1 837 ? -44.379 -25.576 30.981 1.00 85.94 837 THR A N 1
ATOM 6127 C CA . THR A 1 837 ? -43.220 -26.357 30.488 1.00 85.94 837 THR A CA 1
ATOM 6128 C C . THR A 1 837 ? -43.146 -26.478 28.960 1.00 85.94 837 THR A C 1
ATOM 6130 O O . THR A 1 837 ? -42.168 -26.989 28.417 1.00 85.94 837 THR A O 1
ATOM 6133 N N . THR A 1 838 ? -44.176 -25.999 28.267 1.00 86.81 838 THR A N 1
ATOM 6134 C CA . THR A 1 838 ? -44.325 -25.955 26.810 1.00 86.81 838 THR A CA 1
ATOM 6135 C C . THR A 1 838 ? -44.909 -24.608 26.429 1.00 86.81 838 THR A C 1
ATOM 6137 O O . THR A 1 838 ? -45.759 -24.091 27.158 1.00 86.81 838 THR A O 1
ATOM 6140 N N . ASP A 1 839 ? -44.511 -24.078 25.279 1.00 90.62 839 ASP A N 1
ATOM 6141 C CA . ASP A 1 839 ? -44.981 -22.785 24.792 1.00 90.62 839 ASP A CA 1
ATOM 6142 C C . ASP A 1 839 ? -46.507 -22.754 24.668 1.00 90.62 839 ASP A C 1
ATOM 6144 O O . ASP A 1 839 ? -47.122 -23.594 24.006 1.00 90.62 839 ASP A O 1
ATOM 6148 N N . LEU A 1 840 ? -47.135 -21.760 25.300 1.00 90.38 840 LEU A N 1
ATOM 6149 C CA . LEU A 1 840 ? -48.547 -21.475 25.067 1.00 90.38 840 LEU A CA 1
ATOM 6150 C C . LEU A 1 840 ? -48.750 -21.029 23.613 1.00 90.38 840 LEU A C 1
ATOM 6152 O O . LEU A 1 840 ? -49.741 -21.405 22.988 1.00 90.38 840 LEU A O 1
ATOM 6156 N N . GLY A 1 841 ? -47.788 -20.269 23.079 1.00 89.69 841 GLY A N 1
ATOM 6157 C CA . GLY A 1 841 ? -47.863 -19.622 21.774 1.00 89.69 841 GLY A CA 1
ATOM 6158 C C . GLY A 1 841 ? -48.765 -18.387 21.778 1.00 89.69 841 GLY A C 1
ATOM 6159 O O . GLY A 1 841 ? -49.556 -18.175 22.704 1.00 89.69 841 GLY A O 1
ATOM 6160 N N . ILE A 1 842 ? -48.665 -17.554 20.738 1.00 93.94 842 ILE A N 1
ATOM 6161 C CA . ILE A 1 842 ? -49.436 -16.308 20.668 1.00 93.94 842 ILE A CA 1
ATOM 6162 C C . ILE A 1 842 ? -50.945 -16.560 20.722 1.00 93.94 842 ILE A C 1
ATOM 6164 O O . ILE A 1 842 ? -51.491 -17.467 20.090 1.00 93.94 842 ILE A O 1
ATOM 6168 N N . GLY A 1 843 ? -51.642 -15.743 21.506 1.00 92.19 843 GLY A N 1
ATOM 6169 C CA . GLY A 1 843 ? -53.054 -15.963 21.772 1.00 92.19 843 GLY A CA 1
ATOM 6170 C C . GLY A 1 843 ? -53.567 -15.275 23.025 1.00 92.19 843 GLY A C 1
ATOM 6171 O O . GLY A 1 843 ? -52.811 -14.699 23.799 1.00 92.19 843 GLY A O 1
ATOM 6172 N N . MET A 1 844 ? -54.881 -15.341 23.213 1.00 93.56 844 MET A N 1
ATOM 6173 C CA . MET A 1 844 ? -55.570 -14.867 24.410 1.00 93.56 844 MET A CA 1
ATOM 6174 C C . MET A 1 844 ? -55.872 -16.053 25.327 1.00 93.56 844 MET A C 1
ATOM 6176 O O . MET A 1 844 ? -56.456 -17.041 24.872 1.00 93.56 844 MET A O 1
ATOM 6180 N N . TYR A 1 845 ? -55.541 -15.928 26.607 1.00 94.56 845 TYR A N 1
ATOM 6181 C CA . TYR A 1 845 ? -55.687 -16.980 27.606 1.00 94.56 845 TYR A CA 1
ATOM 6182 C C . TYR A 1 845 ? -56.500 -16.485 28.800 1.00 94.56 845 TYR A C 1
ATOM 6184 O O . TYR A 1 845 ? -56.272 -15.384 29.299 1.00 94.56 845 TYR A O 1
ATOM 6192 N N . ASP A 1 846 ? -57.437 -17.314 29.259 1.00 95.00 846 ASP A N 1
ATOM 6193 C CA . ASP A 1 846 ? -58.122 -17.131 30.540 1.00 95.00 846 ASP A CA 1
ATOM 6194 C C . ASP A 1 846 ? -57.480 -18.063 31.565 1.00 95.00 846 ASP A C 1
ATOM 6196 O O . ASP A 1 846 ? -57.322 -19.258 31.288 1.00 95.00 846 ASP A O 1
ATOM 6200 N N . VAL A 1 847 ? -57.140 -17.538 32.743 1.00 94.06 847 VAL A N 1
ATOM 6201 C CA . VAL A 1 847 ? -56.559 -18.324 33.836 1.00 94.06 847 VAL A CA 1
ATOM 6202 C C . VAL A 1 847 ? -57.336 -18.169 35.143 1.00 94.06 847 VAL A C 1
ATOM 6204 O O . VAL A 1 847 ? -57.780 -17.079 35.512 1.00 94.06 847 VAL A O 1
ATOM 6207 N N . TRP A 1 848 ? -57.486 -19.295 35.839 1.00 93.88 848 TRP A N 1
ATOM 6208 C CA . TRP A 1 848 ? -58.033 -19.408 37.186 1.00 93.88 848 TRP A CA 1
ATOM 6209 C C . TRP A 1 848 ? -57.050 -20.177 38.073 1.00 93.88 848 TRP A C 1
ATOM 6211 O O . TRP A 1 848 ? -56.425 -21.140 37.622 1.00 93.88 848 TRP A O 1
ATOM 6221 N N . ILE A 1 849 ? -56.982 -19.787 39.344 1.00 91.88 849 ILE A N 1
ATOM 6222 C CA . ILE A 1 849 ? -56.184 -20.428 40.394 1.00 91.88 849 ILE A CA 1
ATOM 6223 C C . ILE A 1 849 ? -57.110 -20.804 41.552 1.00 91.88 849 ILE A C 1
ATOM 6225 O O . ILE A 1 849 ? -57.982 -20.016 41.908 1.00 91.88 849 ILE A O 1
ATOM 6229 N N . GLN A 1 850 ? -56.932 -21.968 42.176 1.00 89.69 850 GLN A N 1
ATOM 6230 C CA . GLN A 1 850 ? -57.513 -22.237 43.500 1.00 89.69 850 GLN A CA 1
ATOM 6231 C C . GLN A 1 850 ? -56.474 -22.852 44.438 1.00 89.69 850 GLN A C 1
ATOM 6233 O O . GLN A 1 850 ? -55.736 -23.758 44.048 1.00 89.69 850 GLN A O 1
ATOM 6238 N N . ALA A 1 851 ? -56.442 -22.379 45.685 1.00 86.19 851 ALA A N 1
ATOM 6239 C CA . ALA A 1 851 ? -55.611 -22.957 46.736 1.00 86.19 851 ALA A CA 1
ATOM 6240 C C . ALA A 1 851 ? -56.100 -24.366 47.111 1.00 86.19 851 ALA A C 1
ATOM 6242 O O . ALA A 1 851 ? -57.307 -24.613 47.218 1.00 86.19 851 ALA A O 1
ATOM 6243 N N . ILE A 1 852 ? -55.160 -25.285 47.330 1.00 86.12 852 ILE A N 1
ATOM 6244 C CA . ILE A 1 852 ? -55.393 -26.649 47.809 1.00 86.12 852 ILE A CA 1
ATOM 6245 C C . ILE A 1 852 ? -54.841 -26.731 49.231 1.00 86.12 852 ILE A C 1
ATOM 6247 O O . ILE A 1 852 ? -53.631 -26.776 49.438 1.00 86.12 852 ILE A O 1
ATOM 6251 N N . MET A 1 853 ? -55.715 -26.776 50.227 1.00 82.69 853 MET A N 1
ATOM 6252 C CA . MET A 1 853 ? -55.331 -26.838 51.638 1.00 82.69 853 MET A CA 1
ATOM 6253 C C . MET A 1 853 ? -54.872 -28.243 52.058 1.00 82.69 853 MET A C 1
ATOM 6255 O O . MET A 1 853 ? -55.354 -29.232 51.488 1.00 82.69 853 MET A O 1
ATOM 6259 N N . PRO A 1 854 ? -54.012 -28.356 53.094 1.00 73.69 854 PRO A N 1
ATOM 6260 C CA . PRO A 1 854 ? -53.599 -29.625 53.683 1.00 73.69 854 PRO A CA 1
ATOM 6261 C C . PRO A 1 854 ? -54.781 -30.582 53.896 1.00 73.69 854 PRO A C 1
ATOM 6263 O O . PRO A 1 854 ? -55.785 -30.242 54.524 1.00 73.69 854 PRO A O 1
ATOM 6266 N N . GLY A 1 855 ? -54.676 -31.785 53.326 1.00 69.62 855 GLY A N 1
ATOM 6267 C CA . GLY A 1 855 ? -55.780 -32.751 53.236 1.00 69.62 855 GLY A CA 1
ATOM 6268 C C . GLY A 1 855 ? -56.540 -32.752 51.899 1.00 69.62 855 GLY A C 1
ATOM 6269 O O . GLY A 1 855 ? -57.436 -33.572 51.723 1.00 69.62 855 GLY A O 1
ATOM 6270 N N . GLY A 1 856 ? -56.176 -31.891 50.940 1.00 75.25 856 GLY A N 1
ATOM 6271 C CA . GLY A 1 856 ? -56.685 -31.910 49.560 1.00 75.25 856 GLY A CA 1
ATOM 6272 C C . GLY A 1 856 ? -57.973 -31.111 49.318 1.00 75.25 856 GLY A C 1
ATOM 6273 O O . GLY A 1 856 ? -58.561 -31.208 48.237 1.00 75.25 856 GLY A O 1
ATOM 6274 N N . ASN A 1 857 ? -58.418 -30.324 50.301 1.00 73.25 857 ASN A N 1
ATOM 6275 C CA . ASN A 1 857 ? -59.592 -29.461 50.172 1.00 73.25 857 ASN A CA 1
ATOM 6276 C C . ASN A 1 857 ? -59.259 -28.242 49.304 1.00 73.25 857 ASN A C 1
ATOM 6278 O O . ASN A 1 857 ? -58.320 -27.512 49.599 1.00 73.25 857 ASN A O 1
ATOM 6282 N N . ARG A 1 858 ? -60.042 -27.999 48.252 1.00 82.38 858 ARG A N 1
ATOM 6283 C CA . ARG A 1 858 ? -59.889 -26.828 47.375 1.00 82.38 858 ARG A CA 1
ATOM 6284 C C . ARG A 1 858 ? -60.712 -25.656 47.901 1.00 82.38 858 ARG A C 1
ATOM 6286 O O . ARG A 1 858 ? -61.872 -25.854 48.270 1.00 82.38 858 ARG A O 1
ATOM 6293 N N . TRP A 1 859 ? -60.130 -24.460 47.918 1.00 76.25 859 TRP A N 1
ATOM 6294 C CA . TRP A 1 859 ? -60.853 -23.229 48.243 1.00 76.25 859 TRP A CA 1
ATOM 6295 C C . TRP A 1 859 ? -61.535 -22.614 47.013 1.00 76.25 859 TRP A C 1
ATOM 6297 O O . TRP A 1 859 ? -61.616 -23.240 45.959 1.00 76.25 859 TRP A O 1
ATOM 6307 N N . ALA A 1 860 ? -62.107 -21.416 47.158 1.00 76.12 860 ALA A N 1
ATOM 6308 C CA . ALA A 1 860 ? -62.731 -20.724 46.036 1.00 76.12 860 ALA A CA 1
ATOM 6309 C C . ALA A 1 860 ? -61.702 -20.425 44.933 1.00 76.12 860 ALA A C 1
ATOM 6311 O O . ALA A 1 860 ? -60.584 -20.000 45.224 1.00 76.12 860 ALA A O 1
ATOM 6312 N N . TRP A 1 861 ? -62.105 -20.608 43.673 1.00 85.38 861 TRP A N 1
ATOM 6313 C CA . TRP A 1 861 ? -61.341 -20.104 42.535 1.00 85.38 861 TRP A CA 1
ATOM 6314 C C . TRP A 1 861 ? -61.175 -18.587 42.631 1.00 85.38 861 TRP A C 1
ATOM 6316 O O . TRP A 1 861 ? -62.114 -17.866 42.984 1.00 85.38 861 TRP A O 1
ATOM 6326 N N . SER A 1 862 ? -59.992 -18.124 42.246 1.00 87.88 862 SER A N 1
ATOM 6327 C CA . SER A 1 862 ? -59.675 -16.727 42.011 1.00 87.88 862 SER A CA 1
ATOM 6328 C C . SER A 1 862 ? -60.668 -16.082 41.043 1.00 87.88 862 SER A C 1
ATOM 6330 O O . SER A 1 862 ? -61.327 -16.734 40.220 1.00 87.88 862 SER A O 1
ATOM 6332 N N . LYS A 1 863 ? -60.721 -14.750 41.071 1.00 85.88 863 LYS A N 1
ATOM 6333 C CA . LYS A 1 863 ? -61.273 -14.006 39.941 1.00 85.88 863 LYS A CA 1
ATOM 6334 C C . LYS A 1 863 ? -60.414 -14.318 38.709 1.00 85.88 863 LYS A C 1
ATOM 6336 O O . LYS A 1 863 ? -59.196 -14.165 38.762 1.00 85.88 863 LYS A O 1
ATOM 6341 N N . MET A 1 864 ? -61.053 -14.740 37.618 1.00 89.12 864 MET A N 1
ATOM 6342 C CA . MET A 1 864 ? -60.371 -14.962 36.340 1.00 89.12 864 MET A CA 1
ATOM 6343 C C . MET A 1 864 ? -59.638 -13.694 35.904 1.00 89.12 864 MET A C 1
ATOM 6345 O O . MET A 1 864 ? -60.242 -12.614 35.900 1.00 89.12 864 MET A O 1
ATOM 6349 N N . ILE A 1 865 ? -58.378 -13.846 35.493 1.00 91.62 865 ILE A N 1
ATOM 6350 C CA . ILE A 1 865 ? -57.707 -12.843 34.665 1.00 91.62 865 ILE A CA 1
ATOM 6351 C C . ILE A 1 865 ? -57.541 -13.378 33.247 1.00 91.62 865 ILE A C 1
ATOM 6353 O O . ILE A 1 865 ? -57.380 -14.579 33.017 1.00 91.62 865 ILE A O 1
ATOM 6357 N N . ARG A 1 866 ? -57.590 -12.444 32.301 1.00 93.88 866 ARG A N 1
ATOM 6358 C CA . ARG A 1 866 ? -57.348 -12.677 30.885 1.00 93.88 866 ARG A CA 1
ATOM 6359 C C . ARG A 1 866 ? -56.051 -11.982 30.515 1.00 93.88 866 ARG A C 1
ATOM 6361 O O . ARG A 1 866 ? -55.955 -10.768 30.690 1.00 93.88 866 ARG A O 1
ATOM 6368 N N . PHE A 1 867 ? -55.100 -12.737 29.984 1.00 93.75 867 PHE A N 1
ATOM 6369 C CA . PHE A 1 867 ? -53.843 -12.209 29.464 1.00 93.75 867 PHE A CA 1
ATOM 6370 C C . PHE A 1 867 ? -53.654 -12.605 28.002 1.00 93.75 867 PHE A C 1
ATOM 6372 O O . PHE A 1 867 ? -54.322 -13.509 27.487 1.00 93.75 867 PHE A O 1
ATOM 6379 N N . ARG A 1 868 ? -52.741 -11.917 27.320 1.00 93.56 868 ARG A N 1
ATOM 6380 C CA . ARG A 1 868 ? -52.441 -12.158 25.914 1.00 93.56 868 ARG A CA 1
ATOM 6381 C C . ARG A 1 868 ? -50.948 -12.355 25.688 1.00 93.56 868 ARG A C 1
ATOM 6383 O O . ARG A 1 868 ? -50.159 -11.485 26.030 1.00 93.56 868 ARG A O 1
ATOM 6390 N N . VAL A 1 869 ? -50.586 -13.475 25.072 1.00 94.06 869 VAL A N 1
ATOM 6391 C CA . VAL A 1 869 ? -49.242 -13.712 24.536 1.00 94.06 869 VAL A CA 1
ATOM 6392 C C . VAL A 1 869 ? -49.166 -13.038 23.167 1.00 94.06 869 VAL A C 1
ATOM 6394 O O . VAL A 1 869 ? -49.936 -13.371 22.260 1.00 94.06 869 VAL A O 1
ATOM 6397 N N . GLU A 1 870 ? -48.263 -12.072 23.033 1.00 93.88 870 GLU A N 1
ATOM 6398 C CA . GLU A 1 870 ? -48.051 -11.250 21.836 1.00 93.88 870 GLU A CA 1
ATOM 6399 C C . GLU A 1 870 ? -46.609 -11.320 21.304 1.00 93.88 870 GLU A C 1
ATOM 6401 O O . GLU A 1 870 ? -46.211 -10.431 20.556 1.00 93.88 870 GLU A O 1
ATOM 6406 N N . THR A 1 871 ? -45.844 -12.357 21.663 1.00 92.81 871 THR A N 1
ATOM 6407 C CA . THR A 1 871 ? -44.448 -12.589 21.244 1.00 92.81 871 THR A CA 1
ATOM 6408 C C . THR A 1 871 ? -44.167 -12.143 19.802 1.00 92.81 871 THR A C 1
ATOM 6410 O O . THR A 1 871 ? -44.874 -12.591 18.890 1.00 92.81 871 THR A O 1
ATOM 6413 N N . PRO A 1 872 ? -43.158 -11.282 19.575 1.00 92.44 872 PRO A N 1
ATOM 6414 C CA . PRO A 1 872 ? -42.802 -10.829 18.238 1.00 92.44 872 PRO A CA 1
ATOM 6415 C C . PRO A 1 872 ? -42.228 -11.973 17.391 1.00 92.44 872 PRO A C 1
ATOM 6417 O O . PRO A 1 872 ? -41.731 -12.973 17.907 1.00 92.44 872 PRO A O 1
ATOM 6420 N N . VAL A 1 873 ? -42.282 -11.818 16.069 1.00 92.19 873 VAL A N 1
ATOM 6421 C CA . VAL A 1 873 ? -41.624 -12.738 15.128 1.00 92.19 873 VAL A CA 1
ATOM 6422 C C . VAL A 1 873 ? -40.141 -12.383 15.018 1.00 92.19 873 VAL A C 1
ATOM 6424 O O . VAL A 1 873 ? -39.802 -11.207 14.896 1.00 92.19 873 VAL A O 1
ATOM 6427 N N . ALA A 1 874 ? -39.264 -13.387 15.014 1.00 90.06 874 ALA A N 1
ATOM 6428 C CA . ALA A 1 874 ? -37.853 -13.220 14.673 1.00 90.06 874 ALA A CA 1
ATOM 6429 C C . ALA A 1 874 ? -37.664 -13.437 13.162 1.00 90.06 874 ALA A C 1
ATOM 6431 O O . ALA A 1 874 ? -37.779 -14.568 12.688 1.00 90.06 874 ALA A O 1
ATOM 6432 N N . ILE A 1 875 ? -37.428 -12.351 12.419 1.00 90.62 875 ILE A N 1
ATOM 6433 C CA . ILE A 1 875 ? -37.052 -12.392 10.996 1.00 90.62 875 ILE A CA 1
ATOM 6434 C C . ILE A 1 875 ? -35.564 -12.752 10.906 1.00 90.62 875 ILE A C 1
ATOM 6436 O O . ILE A 1 875 ? -34.774 -12.222 11.686 1.00 90.62 875 ILE A O 1
ATOM 6440 N N . THR A 1 876 ? -35.197 -13.637 9.979 1.00 91.56 876 THR A N 1
ATOM 6441 C CA . THR A 1 876 ? -33.799 -13.889 9.597 1.00 91.56 876 THR A CA 1
ATOM 6442 C C . THR A 1 876 ? -33.213 -12.628 8.959 1.00 91.56 876 THR A C 1
ATOM 6444 O O . THR A 1 876 ? -33.930 -11.916 8.253 1.00 91.56 876 THR A O 1
ATOM 6447 N N . GLU A 1 877 ? -31.934 -12.332 9.191 1.00 83.94 877 GLU A N 1
ATOM 6448 C CA . GLU A 1 877 ? -31.315 -11.116 8.657 1.00 83.94 877 GLU A CA 1
ATOM 6449 C C . GLU A 1 877 ? -31.302 -11.127 7.116 1.00 83.94 877 GLU A C 1
ATOM 6451 O O . GLU A 1 877 ? -30.751 -12.057 6.523 1.00 83.94 877 GLU A O 1
ATOM 6456 N N . PRO A 1 878 ? -31.919 -10.141 6.437 1.00 83.75 878 PRO A N 1
ATOM 6457 C CA . PRO A 1 878 ? -31.788 -10.002 4.995 1.00 83.75 878 PRO A CA 1
ATOM 6458 C C . PRO A 1 878 ? -30.473 -9.290 4.660 1.00 83.75 878 PRO A C 1
ATOM 6460 O O . PRO A 1 878 ? -30.086 -8.348 5.350 1.00 83.75 878 PRO A O 1
ATOM 6463 N N . THR A 1 879 ? -29.834 -9.655 3.546 1.00 84.81 879 THR A N 1
ATOM 6464 C CA . THR A 1 879 ? -28.747 -8.839 2.982 1.00 84.81 879 THR A CA 1
ATOM 6465 C C . THR A 1 879 ? -29.253 -7.416 2.737 1.00 84.81 879 THR A C 1
ATOM 6467 O O . THR A 1 879 ? -30.368 -7.223 2.234 1.00 84.81 879 THR A O 1
ATOM 6470 N N . PHE A 1 880 ? -28.457 -6.402 3.097 1.00 87.56 880 PHE A N 1
ATOM 6471 C CA . PHE A 1 880 ? -28.917 -5.012 3.022 1.00 87.56 880 PHE A CA 1
ATOM 6472 C C . PHE A 1 880 ? -29.307 -4.616 1.593 1.00 87.56 880 PHE A C 1
ATOM 6474 O O . PHE A 1 880 ? -30.337 -3.973 1.394 1.00 87.56 880 PHE A O 1
ATOM 6481 N N . PHE A 1 881 ? -28.537 -5.052 0.596 1.00 91.31 881 PHE A N 1
ATOM 6482 C CA . PHE A 1 881 ? -28.900 -4.932 -0.813 1.00 91.31 881 PHE A CA 1
ATOM 6483 C C . PHE A 1 881 ? -29.714 -6.145 -1.284 1.00 91.31 881 PHE A C 1
ATOM 6485 O O . PHE A 1 881 ? -29.436 -7.290 -0.923 1.00 91.31 881 PHE A O 1
ATOM 6492 N N . GLN A 1 882 ? -30.729 -5.869 -2.104 1.00 93.12 882 GLN A N 1
ATOM 6493 C CA . GLN A 1 882 ? -31.604 -6.847 -2.746 1.00 93.12 882 GLN A CA 1
ATOM 6494 C C . GLN A 1 882 ? -31.619 -6.566 -4.256 1.00 93.12 882 GLN A C 1
ATOM 6496 O O . GLN A 1 882 ? -32.207 -5.580 -4.709 1.00 93.12 882 GLN A O 1
ATOM 6501 N N . ASP A 1 883 ? -30.986 -7.443 -5.032 1.00 90.88 883 ASP A N 1
ATOM 6502 C CA . ASP A 1 883 ? -30.862 -7.379 -6.499 1.00 90.88 883 ASP A CA 1
ATOM 6503 C C . ASP A 1 883 ? -32.167 -7.729 -7.244 1.00 90.88 883 ASP A C 1
ATOM 6505 O O . ASP A 1 883 ? -32.238 -7.690 -8.470 1.00 90.88 883 ASP A O 1
ATOM 6509 N N . THR A 1 884 ? -33.229 -8.050 -6.509 1.00 91.31 884 THR A N 1
ATOM 6510 C CA . THR A 1 884 ? -34.539 -8.416 -7.039 1.00 91.31 884 THR A CA 1
ATOM 6511 C C . THR A 1 884 ? -35.623 -7.465 -6.545 1.00 91.31 884 THR A C 1
ATOM 6513 O O . THR A 1 884 ? -35.684 -7.093 -5.373 1.00 91.31 884 THR A O 1
ATOM 6516 N N . ALA A 1 885 ? -36.569 -7.131 -7.428 1.00 90.69 885 ALA A N 1
ATOM 6517 C CA . ALA A 1 885 ? -37.753 -6.355 -7.059 1.00 90.69 885 ALA A CA 1
ATOM 6518 C C . ALA A 1 885 ? -38.741 -7.164 -6.194 1.00 90.69 885 ALA A C 1
ATOM 6520 O O . ALA A 1 885 ? -39.705 -6.602 -5.673 1.00 90.69 885 ALA A O 1
ATOM 6521 N N . ARG A 1 886 ? -38.526 -8.480 -6.057 1.00 94.00 886 ARG A N 1
ATOM 6522 C CA . ARG A 1 886 ? -39.355 -9.418 -5.287 1.00 94.00 886 ARG A CA 1
ATOM 6523 C C . ARG A 1 886 ? -38.473 -10.278 -4.372 1.00 94.00 886 ARG A C 1
ATOM 6525 O O . ARG A 1 886 ? -38.350 -11.484 -4.625 1.00 94.00 886 ARG A O 1
ATOM 6532 N N . PRO A 1 887 ? -37.849 -9.676 -3.344 1.00 94.50 887 PRO A N 1
ATOM 6533 C CA . PRO A 1 887 ? -37.020 -10.408 -2.393 1.00 94.50 887 PRO A CA 1
ATOM 6534 C C . PRO A 1 887 ? -37.837 -11.447 -1.617 1.00 94.50 887 PRO A C 1
ATOM 6536 O O . PRO A 1 887 ? -39.073 -11.383 -1.558 1.00 94.50 887 PRO A O 1
ATOM 6539 N N . VAL A 1 888 ? -37.137 -12.418 -1.037 1.00 94.38 888 VAL A N 1
ATOM 6540 C CA . VAL A 1 888 ? -37.710 -13.444 -0.159 1.00 94.38 888 VAL A CA 1
ATOM 6541 C C . VAL A 1 888 ? -37.294 -13.128 1.269 1.00 94.38 888 VAL A C 1
ATOM 6543 O O . VAL A 1 888 ? -36.117 -12.910 1.535 1.00 94.38 888 VAL A O 1
ATOM 6546 N N . PHE A 1 889 ? -38.259 -13.103 2.183 1.00 95.81 889 PHE A N 1
ATOM 6547 C CA . PHE A 1 889 ? -38.014 -12.928 3.610 1.00 95.81 889 PHE A CA 1
ATOM 6548 C C . PHE A 1 889 ? -38.413 -14.190 4.360 1.00 95.81 889 PHE A C 1
ATOM 6550 O O . PHE A 1 889 ? -39.494 -14.742 4.130 1.00 95.81 889 PHE A O 1
ATOM 6557 N N . GLU A 1 890 ? -37.554 -14.617 5.279 1.00 94.81 890 GLU A N 1
ATOM 6558 C CA . GLU A 1 890 ? -37.770 -15.799 6.108 1.00 94.81 890 GLU A CA 1
ATOM 6559 C C . GLU A 1 890 ? -37.763 -15.430 7.592 1.00 94.81 890 GLU A C 1
ATOM 6561 O O . GLU A 1 890 ? -37.157 -14.442 8.010 1.00 94.81 890 GLU A O 1
ATOM 6566 N N . TRP A 1 891 ? -38.480 -16.202 8.400 1.00 95.38 891 TRP A N 1
ATOM 6567 C CA . TRP A 1 891 ? -38.577 -15.994 9.840 1.00 95.38 891 TRP A CA 1
ATOM 6568 C C . TRP A 1 891 ? -38.794 -17.302 10.589 1.00 95.38 891 TRP A C 1
ATOM 6570 O O . TRP A 1 891 ? -39.264 -18.294 10.035 1.00 95.38 891 TRP A O 1
ATOM 6580 N N . GLN A 1 892 ? -38.494 -17.307 11.885 1.00 91.12 892 GLN A N 1
ATOM 6581 C CA . GLN A 1 892 ? -38.685 -18.503 12.699 1.00 91.12 892 GLN A CA 1
ATOM 6582 C C . GLN A 1 892 ? -40.183 -18.826 12.902 1.00 91.12 892 GLN A C 1
ATOM 6584 O O . GLN A 1 892 ? -40.996 -17.910 13.099 1.00 91.12 892 GLN A O 1
ATOM 6589 N N . PRO A 1 893 ? -40.584 -20.116 12.879 1.00 91.00 893 PRO A N 1
ATOM 6590 C CA . PRO A 1 893 ? -41.951 -20.529 13.187 1.00 91.00 893 PRO A CA 1
ATOM 6591 C C . PRO A 1 893 ? -42.379 -20.042 14.574 1.00 91.00 893 PRO A C 1
ATOM 6593 O O . PRO A 1 893 ? -41.680 -20.259 15.560 1.00 91.00 893 PRO A O 1
ATOM 6596 N N . LEU A 1 894 ? -43.551 -19.407 14.665 1.00 93.12 894 LEU A N 1
ATOM 6597 C CA . LEU A 1 894 ? -44.045 -18.807 15.906 1.00 93.12 894 LEU A CA 1
ATOM 6598 C C . LEU A 1 894 ? -45.207 -19.647 16.458 1.00 93.12 894 LEU A C 1
ATOM 6600 O O . LEU A 1 894 ? -46.290 -19.631 15.861 1.00 93.12 894 LEU A O 1
ATOM 6604 N N . PRO A 1 895 ? -45.040 -20.364 17.586 1.00 92.00 895 PRO A N 1
ATOM 6605 C CA . PRO A 1 895 ? -46.126 -21.135 18.183 1.00 92.00 895 PRO A CA 1
ATOM 6606 C C . PRO A 1 895 ? -47.385 -20.288 18.424 1.00 92.00 895 PRO A C 1
ATOM 6608 O O . PRO A 1 895 ? -47.317 -19.110 18.777 1.00 92.00 895 PRO A O 1
ATOM 6611 N N . GLY A 1 896 ? -48.558 -20.887 18.209 1.00 88.94 896 GLY A N 1
ATOM 6612 C CA . GLY A 1 896 ? -49.868 -20.227 18.320 1.00 88.94 896 GLY A CA 1
ATOM 6613 C C . GLY A 1 896 ? -50.291 -19.371 17.114 1.00 88.94 896 GLY A C 1
ATOM 6614 O O . GLY A 1 896 ? -51.484 -19.085 16.972 1.00 88.94 896 GLY A O 1
ATOM 6615 N N . ALA A 1 897 ? -49.370 -19.004 16.215 1.00 93.31 897 ALA A N 1
ATOM 6616 C CA . ALA A 1 897 ? -49.719 -18.323 14.970 1.00 93.31 897 ALA A CA 1
ATOM 6617 C C . ALA A 1 897 ? -50.397 -19.291 13.984 1.00 93.31 897 ALA A C 1
ATOM 6619 O O . ALA A 1 897 ? -49.925 -20.405 13.767 1.00 93.31 897 ALA A O 1
ATOM 6620 N N . VAL A 1 898 ? -51.494 -18.857 13.355 1.00 94.19 898 VAL A N 1
ATOM 6621 C CA . VAL A 1 898 ? -52.151 -19.599 12.253 1.00 94.19 898 VAL A CA 1
ATOM 6622 C C . VAL A 1 898 ? -51.861 -19.000 10.875 1.00 94.19 898 VAL A C 1
ATOM 6624 O O . VAL A 1 898 ? -52.147 -19.625 9.857 1.00 94.19 898 VAL A O 1
ATOM 6627 N N . ARG A 1 899 ? -51.340 -17.769 10.854 1.00 94.69 899 ARG A N 1
ATOM 6628 C CA . ARG A 1 899 ? -50.800 -17.030 9.703 1.00 94.69 899 ARG A CA 1
ATOM 6629 C C . ARG A 1 899 ? -50.061 -15.787 10.208 1.00 94.69 899 ARG A C 1
ATOM 6631 O O . ARG A 1 899 ? -50.134 -15.482 11.399 1.00 94.69 899 ARG A O 1
ATOM 6638 N N . TYR A 1 900 ? -49.423 -15.044 9.316 1.00 96.62 900 TYR A N 1
ATOM 6639 C CA . TYR A 1 900 ? -48.679 -13.825 9.611 1.00 96.62 900 TYR A CA 1
ATOM 6640 C C . TYR A 1 900 ? -49.275 -12.601 8.898 1.00 96.62 900 TYR A C 1
ATOM 6642 O O . TYR A 1 900 ? -49.961 -12.716 7.879 1.00 96.62 900 TYR A O 1
ATOM 6650 N N . ASP A 1 901 ? -49.025 -11.430 9.479 1.00 95.81 901 ASP A N 1
ATOM 6651 C CA . ASP A 1 901 ? -49.257 -10.100 8.914 1.00 95.81 901 ASP A CA 1
ATOM 6652 C C . ASP A 1 901 ? -47.873 -9.482 8.690 1.00 95.81 901 ASP A C 1
ATOM 6654 O O . ASP A 1 901 ? -47.132 -9.262 9.649 1.00 95.81 901 ASP A O 1
ATOM 6658 N N . VAL A 1 902 ? -47.504 -9.316 7.421 1.00 96.12 902 VAL A N 1
ATOM 6659 C CA . VAL A 1 902 ? -46.227 -8.771 6.942 1.00 96.12 902 VAL A CA 1
ATOM 6660 C C . VAL A 1 902 ? -46.465 -7.342 6.481 1.00 96.12 902 VAL A C 1
ATOM 6662 O O . VAL A 1 902 ? -47.432 -7.079 5.766 1.00 96.12 902 VAL A O 1
ATOM 6665 N N . TRP A 1 903 ? -45.585 -6.422 6.864 1.00 95.44 903 TRP A N 1
ATOM 6666 C CA . TRP A 1 903 ? -45.684 -4.995 6.571 1.00 95.44 903 TRP A CA 1
ATOM 6667 C C . TRP A 1 903 ? -44.335 -4.485 6.068 1.00 95.44 903 TRP A C 1
ATOM 6669 O O . TRP A 1 903 ? -43.338 -4.575 6.778 1.00 95.44 903 TRP A O 1
ATOM 6679 N N . ILE A 1 904 ? -44.309 -3.905 4.869 1.00 96.25 904 ILE A N 1
ATOM 6680 C CA . ILE A 1 904 ? -43.143 -3.206 4.316 1.00 96.25 904 ILE A CA 1
ATOM 6681 C C . ILE A 1 904 ? -43.501 -1.731 4.141 1.00 96.25 904 ILE A C 1
ATOM 6683 O O . ILE A 1 904 ? -44.576 -1.411 3.629 1.00 96.25 904 ILE A O 1
ATOM 6687 N N . SER A 1 905 ? -42.584 -0.836 4.505 1.00 94.88 905 SER A N 1
ATOM 6688 C CA . SER A 1 905 ? -42.674 0.607 4.247 1.00 94.88 905 SER A CA 1
ATOM 6689 C C . SER A 1 905 ? -41.460 1.093 3.461 1.00 94.88 905 SER A C 1
ATOM 6691 O O . SER A 1 905 ? -40.336 0.687 3.745 1.00 94.88 905 SER A O 1
ATOM 6693 N N . ASN A 1 906 ? -41.677 1.988 2.500 1.00 92.38 906 ASN A N 1
ATOM 6694 C CA . ASN A 1 906 ? -40.626 2.667 1.744 1.00 92.38 906 ASN A CA 1
ATOM 6695 C C . ASN A 1 906 ? -40.191 3.919 2.524 1.00 92.38 906 ASN A C 1
ATOM 6697 O O . ASN A 1 906 ? -41.001 4.824 2.745 1.00 92.38 906 ASN A O 1
ATOM 6701 N N . THR A 1 907 ? -38.936 3.978 2.970 1.00 89.69 907 THR A N 1
ATOM 6702 C CA . THR A 1 907 ? -38.437 5.103 3.779 1.00 89.69 907 THR A CA 1
ATOM 6703 C C . THR A 1 907 ? -38.069 6.311 2.928 1.00 89.69 907 THR A C 1
ATOM 6705 O O . THR A 1 907 ? -38.317 7.432 3.362 1.00 89.69 907 THR A O 1
ATOM 6708 N N . THR A 1 908 ? -37.581 6.108 1.699 1.00 86.31 908 THR A N 1
ATOM 6709 C CA . THR A 1 908 ? -37.230 7.186 0.753 1.00 86.31 908 THR A CA 1
ATOM 6710 C C . THR A 1 908 ? -38.422 8.092 0.413 1.00 86.31 908 THR A C 1
ATOM 6712 O O . THR A 1 908 ? -38.266 9.296 0.241 1.00 86.31 908 THR A O 1
ATOM 6715 N N . THR A 1 909 ? -39.627 7.523 0.323 1.00 83.06 909 THR A N 1
ATOM 6716 C CA . THR A 1 909 ? -40.871 8.233 -0.043 1.00 83.06 909 THR A CA 1
ATOM 6717 C C . THR A 1 909 ? -41.844 8.420 1.124 1.00 83.06 909 THR A C 1
ATOM 6719 O O . THR A 1 909 ? -42.899 9.031 0.953 1.00 83.06 909 THR A O 1
ATOM 6722 N N . GLY A 1 910 ? -41.536 7.860 2.298 1.00 83.38 910 GLY A N 1
ATOM 6723 C CA . GLY A 1 910 ? -42.421 7.851 3.467 1.00 83.38 910 GLY A CA 1
ATOM 6724 C C . GLY A 1 910 ? -43.685 6.984 3.330 1.00 83.38 910 GLY A C 1
ATOM 6725 O O . GLY A 1 910 ? -44.555 7.047 4.201 1.00 83.38 910 GLY A O 1
ATOM 6726 N N . GLN A 1 911 ? -43.828 6.178 2.269 1.00 86.62 911 GLN A N 1
ATOM 6727 C CA . GLN A 1 911 ? -45.009 5.329 2.071 1.00 86.62 911 GLN A CA 1
ATOM 6728 C C . GLN A 1 911 ? -45.029 4.161 3.067 1.00 86.62 911 GLN A C 1
ATOM 6730 O O . GLN A 1 911 ? -44.169 3.280 3.037 1.00 86.62 911 GLN A O 1
ATOM 6735 N N . SER A 1 912 ? -46.033 4.144 3.948 1.00 89.06 912 SER A N 1
ATOM 6736 C CA . SER A 1 912 ? -46.133 3.195 5.058 1.00 89.06 912 SER A CA 1
ATOM 6737 C C . SER A 1 912 ? -47.585 2.730 5.274 1.00 89.06 912 SER A C 1
ATOM 6739 O O . SER A 1 912 ? -48.390 3.516 5.782 1.00 89.06 912 SER A O 1
ATOM 6741 N N . PRO A 1 913 ? -47.953 1.482 4.917 1.00 84.50 913 PRO A N 1
ATOM 6742 C CA . PRO A 1 913 ? -47.163 0.498 4.169 1.00 84.50 913 PRO A CA 1
ATOM 6743 C C . PRO A 1 913 ? -47.105 0.818 2.664 1.00 84.50 913 PRO A C 1
ATOM 6745 O O . PRO A 1 913 ? -47.995 1.480 2.132 1.00 84.50 913 PRO A O 1
ATOM 6748 N N . ILE A 1 914 ? -46.105 0.267 1.971 1.00 91.25 914 ILE A N 1
ATOM 6749 C CA . ILE A 1 914 ? -46.114 0.084 0.506 1.00 91.25 914 ILE A CA 1
ATOM 6750 C C . ILE A 1 914 ? -46.610 -1.320 0.119 1.00 91.25 914 ILE A C 1
ATOM 6752 O O . ILE A 1 914 ? -47.360 -1.464 -0.842 1.00 91.25 914 ILE A O 1
ATOM 6756 N N . VAL A 1 915 ? -46.279 -2.344 0.915 1.00 94.12 915 VAL A N 1
ATOM 6757 C CA . VAL A 1 915 ? -46.819 -3.708 0.793 1.00 94.12 915 VAL A CA 1
ATOM 6758 C C . VAL A 1 915 ? -47.302 -4.169 2.160 1.00 94.12 915 VAL A C 1
ATOM 6760 O O . VAL A 1 915 ? -46.628 -3.959 3.170 1.00 94.12 915 VAL A O 1
ATOM 6763 N N . ARG A 1 916 ? -48.469 -4.818 2.199 1.00 94.50 916 ARG A N 1
ATOM 6764 C CA . ARG A 1 916 ? -48.958 -5.494 3.400 1.00 94.50 916 ARG A CA 1
ATOM 6765 C C . ARG A 1 916 ? -49.761 -6.743 3.050 1.00 94.50 916 ARG A C 1
ATOM 6767 O O . ARG A 1 916 ? -50.754 -6.645 2.332 1.00 94.50 916 ARG A O 1
ATOM 6774 N N . ASP A 1 917 ? -49.370 -7.884 3.604 1.00 94.06 917 ASP A N 1
ATOM 6775 C CA . ASP A 1 917 ? -50.060 -9.167 3.438 1.00 94.06 917 ASP A CA 1
ATOM 6776 C C . ASP A 1 917 ? -50.465 -9.717 4.809 1.00 94.06 917 ASP A C 1
ATOM 6778 O O . ASP A 1 917 ? -49.618 -9.956 5.659 1.00 94.06 917 ASP A O 1
ATOM 6782 N N . MET A 1 918 ? -51.770 -9.898 5.029 1.00 91.50 918 MET A N 1
ATOM 6783 C CA . MET A 1 918 ? -52.351 -10.333 6.308 1.00 91.50 918 MET A CA 1
ATOM 6784 C C . MET A 1 918 ? -52.668 -11.838 6.373 1.00 91.50 918 MET A C 1
ATOM 6786 O O . MET A 1 918 ? -53.386 -12.271 7.287 1.00 91.50 918 MET A O 1
ATOM 6790 N N . ASN A 1 919 ? -52.255 -12.621 5.368 1.00 90.44 919 ASN A N 1
ATOM 6791 C CA . ASN A 1 919 ? -52.706 -14.003 5.184 1.00 90.44 919 ASN A CA 1
ATOM 6792 C C . ASN A 1 919 ? -51.579 -15.018 4.936 1.00 90.44 919 ASN A C 1
ATOM 6794 O O . ASN A 1 919 ? -51.862 -16.143 4.525 1.00 90.44 919 ASN A O 1
ATOM 6798 N N . VAL A 1 920 ? -50.326 -14.663 5.219 1.00 94.62 920 VAL A N 1
ATOM 6799 C CA . VAL A 1 920 ? -49.163 -15.523 4.959 1.00 94.62 920 VAL A CA 1
ATOM 6800 C C . VAL A 1 920 ? -49.177 -16.747 5.879 1.00 94.62 920 VAL A C 1
ATOM 6802 O O . VAL A 1 920 ? -49.037 -16.608 7.087 1.00 94.62 920 VAL A O 1
ATOM 6805 N N . THR A 1 921 ? -49.335 -17.958 5.342 1.00 92.00 921 THR A N 1
ATOM 6806 C CA . THR A 1 921 ? -49.327 -19.213 6.134 1.00 92.00 921 THR A CA 1
ATOM 6807 C C . THR A 1 921 ? -47.974 -19.931 6.148 1.00 92.00 921 THR A C 1
ATOM 6809 O O . THR A 1 921 ? -47.863 -21.011 6.718 1.00 92.00 921 THR A O 1
ATOM 6812 N N . SER A 1 922 ? -46.968 -19.359 5.485 1.00 91.62 922 SER A N 1
ATOM 6813 C CA . SER A 1 922 ? -45.589 -19.852 5.419 1.00 91.62 922 SER A CA 1
ATOM 6814 C C . SER A 1 922 ? -44.690 -19.075 6.389 1.00 91.62 922 SER A C 1
ATOM 6816 O O . SER A 1 922 ? -45.062 -17.998 6.853 1.00 91.62 922 SER A O 1
ATOM 6818 N N . THR A 1 923 ? -43.503 -19.610 6.666 1.00 93.62 923 THR A N 1
ATOM 6819 C CA . THR A 1 923 ? -42.392 -18.916 7.344 1.00 93.62 923 THR A CA 1
ATOM 6820 C C . THR A 1 923 ? -41.335 -18.373 6.378 1.00 93.62 923 THR A C 1
ATOM 6822 O O . THR A 1 923 ? -40.405 -17.702 6.803 1.00 93.62 923 THR A O 1
ATOM 6825 N N . SER A 1 924 ? -41.505 -18.643 5.082 1.00 94.25 924 SER A N 1
ATOM 6826 C CA . SER A 1 924 ? -40.766 -18.053 3.964 1.00 94.25 924 SER A CA 1
ATOM 6827 C C . SER A 1 924 ? -41.766 -17.406 3.004 1.00 94.25 924 SER A C 1
ATOM 6829 O O . SER A 1 924 ? -42.765 -18.039 2.632 1.00 94.25 924 SER A O 1
ATOM 6831 N N . TRP A 1 925 ? -41.559 -16.137 2.653 1.00 95.94 925 TRP A N 1
ATOM 6832 C CA . TRP A 1 925 ? -42.500 -15.326 1.876 1.00 95.94 925 TRP A CA 1
ATOM 6833 C C . TRP A 1 925 ? -41.766 -14.437 0.875 1.00 95.94 925 TRP A C 1
ATOM 6835 O O . TRP A 1 925 ? -40.954 -13.590 1.245 1.00 95.94 925 TRP A O 1
ATOM 6845 N N . GLN A 1 926 ? -42.096 -14.605 -0.405 1.00 95.12 926 GLN A N 1
ATOM 6846 C CA . GLN A 1 926 ? -41.667 -13.701 -1.466 1.00 95.12 926 GLN A CA 1
ATOM 6847 C C . GLN A 1 926 ? -42.617 -12.503 -1.562 1.00 95.12 926 GLN A C 1
ATOM 6849 O O . GLN A 1 926 ? -43.838 -12.680 -1.513 1.00 95.12 926 GLN A O 1
ATOM 6854 N N . VAL A 1 927 ? -42.081 -11.296 -1.772 1.00 95.25 927 VAL A N 1
ATOM 6855 C CA . VAL A 1 927 ? -42.921 -10.104 -1.976 1.00 95.25 927 VAL A CA 1
ATOM 6856 C C . VAL A 1 927 ? -43.819 -10.296 -3.223 1.00 95.25 927 VAL A C 1
ATOM 6858 O O . VAL A 1 927 ? -43.312 -10.534 -4.324 1.00 95.25 927 VAL A O 1
ATOM 6861 N N . PRO A 1 928 ? -45.160 -10.189 -3.104 1.00 90.31 928 PRO A N 1
ATOM 6862 C CA . PRO A 1 928 ? -46.103 -10.574 -4.165 1.00 90.31 928 PRO A CA 1
ATOM 6863 C C . PRO A 1 928 ? -46.197 -9.568 -5.325 1.00 90.31 928 PRO A C 1
ATOM 6865 O O . PRO A 1 928 ? -46.789 -9.863 -6.369 1.00 90.31 928 PRO A O 1
ATOM 6868 N N . THR A 1 929 ? -45.620 -8.383 -5.158 1.00 90.38 929 THR A N 1
ATOM 6869 C CA . THR A 1 929 ? -45.596 -7.275 -6.119 1.00 90.38 929 THR A CA 1
ATOM 6870 C C . THR A 1 929 ? -44.196 -6.696 -6.169 1.00 90.38 929 THR A C 1
ATOM 6872 O O . THR A 1 929 ? -43.538 -6.621 -5.136 1.00 90.38 929 THR A O 1
ATOM 6875 N N . ASP A 1 930 ? -43.767 -6.244 -7.341 1.00 92.19 930 ASP A N 1
ATOM 6876 C CA . ASP A 1 930 ? -42.466 -5.604 -7.499 1.00 92.19 930 ASP A CA 1
ATOM 6877 C C . ASP A 1 930 ? -42.343 -4.359 -6.608 1.00 92.19 930 ASP A C 1
ATOM 6879 O O . ASP A 1 930 ? -43.282 -3.566 -6.492 1.00 92.19 930 ASP A O 1
ATOM 6883 N N . LEU A 1 931 ? -41.180 -4.184 -5.988 1.00 92.00 931 LEU A N 1
ATOM 6884 C CA . LEU A 1 931 ? -40.813 -2.996 -5.230 1.00 92.00 931 LEU A CA 1
ATOM 6885 C C . LEU A 1 931 ? -39.981 -2.040 -6.108 1.00 92.00 931 LEU A C 1
ATOM 6887 O O . LEU A 1 931 ? -39.061 -2.496 -6.789 1.00 92.00 931 LEU A O 1
ATOM 6891 N N . PRO A 1 932 ? -40.249 -0.719 -6.082 1.00 90.69 932 PRO A N 1
ATOM 6892 C CA . PRO A 1 932 ? -39.344 0.287 -6.640 1.00 90.69 932 PRO A CA 1
ATOM 6893 C C . PRO A 1 932 ? -37.919 0.187 -6.085 1.00 90.69 932 PRO A C 1
ATOM 6895 O O . PRO A 1 932 ? -37.747 -0.125 -4.906 1.00 90.69 932 PRO A O 1
ATOM 6898 N N . ILE A 1 933 ? -36.915 0.605 -6.861 1.00 92.31 933 ILE A N 1
ATOM 6899 C CA . ILE A 1 933 ? -35.583 0.917 -6.315 1.00 92.31 933 ILE A CA 1
ATOM 6900 C C . ILE A 1 933 ? -35.729 2.028 -5.263 1.00 92.31 933 ILE A C 1
ATOM 6902 O O . ILE A 1 933 ? -36.214 3.128 -5.560 1.00 92.31 933 ILE A O 1
ATOM 6906 N N . SER A 1 934 ? -35.401 1.703 -4.010 1.00 91.69 934 SER A N 1
ATOM 6907 C CA . SER A 1 934 ? -35.585 2.540 -2.813 1.00 91.69 934 SER A CA 1
ATOM 6908 C C . SER A 1 934 ? -35.066 1.843 -1.553 1.00 91.69 934 SER A C 1
ATOM 6910 O O . SER A 1 934 ? -34.807 0.640 -1.559 1.00 91.69 934 SER A O 1
ATOM 6912 N N . ASN A 1 935 ? -35.002 2.599 -0.455 1.00 91.31 935 ASN A N 1
ATOM 6913 C CA . ASN A 1 935 ? -34.776 2.083 0.892 1.00 91.31 935 ASN A CA 1
ATOM 6914 C C . ASN A 1 935 ? -36.108 1.660 1.542 1.00 91.31 935 ASN A C 1
ATOM 6916 O O . ASN A 1 935 ? -37.138 2.328 1.381 1.00 91.31 935 ASN A O 1
ATOM 6920 N N . TYR A 1 936 ? -36.079 0.568 2.303 1.00 94.38 936 TYR A N 1
ATOM 6921 C CA . TYR A 1 936 ? -37.247 -0.075 2.900 1.00 94.38 936 TYR A CA 1
ATOM 6922 C C . TYR A 1 936 ? -37.023 -0.492 4.352 1.00 94.38 936 TYR A C 1
ATOM 6924 O O . TYR A 1 936 ? -35.899 -0.653 4.827 1.00 94.38 936 TYR A O 1
ATOM 6932 N N . ARG A 1 937 ? -38.142 -0.698 5.050 1.00 94.94 937 ARG A N 1
ATOM 6933 C CA . ARG A 1 937 ? -38.218 -1.350 6.360 1.00 94.94 937 ARG A CA 1
ATOM 6934 C C . ARG A 1 937 ? -39.297 -2.423 6.336 1.00 94.94 937 ARG A C 1
ATOM 6936 O O . ARG A 1 937 ? -40.388 -2.153 5.828 1.00 94.94 937 ARG A O 1
ATOM 6943 N N . ILE A 1 938 ? -39.008 -3.600 6.885 1.00 95.62 938 ILE A N 1
ATOM 6944 C CA . ILE A 1 938 ? -39.953 -4.711 7.049 1.00 95.62 938 ILE A CA 1
ATOM 6945 C C . ILE A 1 938 ? -40.227 -4.994 8.530 1.00 95.62 938 ILE A C 1
ATOM 6947 O O . ILE A 1 938 ? -39.341 -4.903 9.383 1.00 95.62 938 ILE A O 1
ATOM 6951 N N . TRP A 1 939 ? -41.477 -5.364 8.804 1.00 96.25 939 TRP A N 1
ATOM 6952 C CA . TRP A 1 939 ? -41.947 -5.938 10.057 1.00 96.25 939 TRP A CA 1
ATOM 6953 C C . TRP A 1 939 ? -42.842 -7.148 9.774 1.00 96.25 939 TRP A C 1
ATOM 6955 O O . TRP A 1 939 ? -43.630 -7.139 8.825 1.00 96.25 939 TRP A O 1
ATOM 6965 N N . VAL A 1 940 ? -42.793 -8.159 10.639 1.00 96.19 940 VAL A N 1
ATOM 6966 C CA . VAL A 1 940 ? -43.680 -9.334 10.584 1.00 96.19 940 VAL A CA 1
ATOM 6967 C C . VAL A 1 940 ? -44.302 -9.570 11.958 1.00 96.19 940 VAL A C 1
ATOM 6969 O O . VAL A 1 940 ? -43.651 -9.372 12.981 1.00 96.19 940 VAL A O 1
ATOM 6972 N N . ARG A 1 941 ? -45.565 -10.004 12.011 1.00 94.94 941 ARG A N 1
ATOM 6973 C CA . ARG A 1 941 ? -46.202 -10.486 13.247 1.00 94.94 941 ARG A CA 1
ATOM 6974 C C . ARG A 1 941 ? -47.072 -11.707 13.014 1.00 94.94 941 ARG A C 1
ATOM 6976 O O . ARG A 1 941 ? -47.714 -11.828 11.974 1.00 94.94 941 ARG A O 1
ATOM 6983 N N . GLY A 1 942 ? -47.163 -12.583 14.009 1.00 94.75 942 GLY A N 1
ATOM 6984 C CA . GLY A 1 942 ? -48.123 -13.685 13.989 1.00 94.75 942 GLY A CA 1
ATOM 6985 C C . GLY A 1 942 ? -49.558 -13.211 14.251 1.00 94.75 942 GLY A C 1
ATOM 6986 O O . GLY A 1 942 ? -49.793 -12.268 15.010 1.00 94.75 942 GLY A O 1
ATOM 6987 N N . ILE A 1 943 ? -50.525 -13.896 13.645 1.00 94.25 943 ILE A N 1
ATOM 6988 C CA . ILE A 1 943 ? -51.966 -13.770 13.886 1.00 94.25 943 ILE A CA 1
ATOM 6989 C C . ILE A 1 943 ? -52.453 -15.036 14.602 1.00 94.25 943 ILE A C 1
ATOM 6991 O O . ILE A 1 943 ? -52.247 -16.144 14.105 1.00 94.25 943 ILE A O 1
ATOM 6995 N N . ASP A 1 944 ? -53.119 -14.881 15.749 1.00 93.50 944 ASP A N 1
ATOM 6996 C CA . ASP A 1 944 ? -53.670 -16.008 16.513 1.00 93.50 944 ASP A CA 1
ATOM 6997 C C . ASP A 1 944 ? -54.904 -16.644 15.839 1.00 93.50 944 ASP A C 1
ATOM 6999 O O . ASP A 1 944 ? -55.532 -16.069 14.945 1.00 93.50 944 ASP A O 1
ATOM 7003 N N . ALA A 1 945 ? -55.302 -17.834 16.301 1.00 90.06 945 ALA A N 1
ATOM 7004 C CA . ALA A 1 945 ? -56.495 -18.537 15.809 1.00 90.06 945 ALA A CA 1
ATOM 7005 C C . ALA A 1 945 ? -57.824 -17.761 15.992 1.00 90.06 945 ALA A C 1
ATOM 7007 O O . ALA A 1 945 ? -58.816 -18.077 15.337 1.00 90.06 945 ALA A O 1
ATOM 7008 N N . GLY A 1 946 ? -57.844 -16.726 16.841 1.00 86.69 946 GLY A N 1
ATOM 7009 C CA . GLY A 1 946 ? -58.960 -15.793 17.011 1.00 86.69 946 GLY A CA 1
ATOM 7010 C C . GLY A 1 946 ? -58.910 -14.582 16.066 1.00 86.69 946 GLY A C 1
ATOM 7011 O O . GLY A 1 946 ? -59.755 -13.695 16.177 1.00 86.69 946 GLY A O 1
ATOM 7012 N N . GLY A 1 947 ? -57.935 -14.521 15.153 1.00 87.12 947 GLY A N 1
ATOM 7013 C CA . GLY A 1 947 ? -57.754 -13.443 14.180 1.00 87.12 947 GLY A CA 1
ATOM 7014 C C . GLY A 1 947 ? -57.037 -12.198 14.714 1.00 87.12 947 GLY A C 1
ATOM 7015 O O . GLY A 1 947 ? -57.091 -11.155 14.062 1.00 87.12 947 GLY A O 1
ATOM 7016 N N . ARG A 1 948 ? -56.381 -12.267 15.880 1.00 89.62 948 ARG A N 1
ATOM 7017 C CA . ARG A 1 948 ? -55.723 -11.118 16.528 1.00 89.62 948 ARG A CA 1
ATOM 7018 C C . ARG A 1 948 ? -54.209 -11.161 16.302 1.00 89.62 948 ARG A C 1
ATOM 7020 O O . ARG A 1 948 ? -53.567 -12.150 16.644 1.00 89.62 948 ARG A O 1
ATOM 7027 N N . GLY A 1 949 ? -53.627 -10.078 15.783 1.00 88.38 949 GLY A N 1
ATOM 7028 C CA . GLY A 1 949 ? -52.176 -9.962 15.561 1.00 88.38 949 GLY A CA 1
ATOM 7029 C C . GLY A 1 949 ? -51.394 -9.637 16.830 1.00 88.38 949 GLY A C 1
ATOM 7030 O O . GLY A 1 949 ? -51.866 -8.829 17.632 1.00 88.38 949 GLY A O 1
ATOM 7031 N N . GLY A 1 950 ? -50.267 -10.313 17.058 1.00 87.94 950 GLY A N 1
ATOM 7032 C CA . GLY A 1 950 ? -49.336 -10.035 18.161 1.00 87.94 950 GLY A CA 1
ATOM 7033 C C . GLY A 1 950 ? -48.526 -8.753 17.938 1.00 87.94 950 GLY A C 1
ATOM 7034 O O . GLY A 1 950 ? -48.914 -7.899 17.129 1.00 87.94 950 GLY A O 1
ATOM 7035 N N . GLN A 1 951 ? -47.392 -8.631 18.625 1.00 93.12 951 GLN A N 1
ATOM 7036 C CA . GLN A 1 951 ? -46.449 -7.551 18.364 1.00 93.12 951 GLN A CA 1
ATOM 7037 C C . GLN A 1 951 ? -45.698 -7.769 17.053 1.00 93.12 951 GLN A C 1
ATOM 7039 O O . GLN A 1 951 ? -45.526 -8.890 16.573 1.00 93.12 951 GLN A O 1
ATOM 7044 N N . TRP A 1 952 ? -45.281 -6.651 16.470 1.00 94.25 952 TRP A N 1
ATOM 7045 C CA . TRP A 1 952 ? -44.373 -6.630 15.336 1.00 94.25 952 TRP A CA 1
ATOM 7046 C C . TRP A 1 952 ? -42.982 -7.095 15.762 1.00 94.25 952 TRP A C 1
ATOM 7048 O O . TRP A 1 952 ? -42.559 -6.851 16.889 1.00 94.25 952 TRP A O 1
ATOM 7058 N N . SER A 1 953 ? -42.285 -7.752 14.841 1.00 94.62 953 SER A N 1
ATOM 7059 C CA . SER A 1 953 ? -40.858 -8.039 14.929 1.00 94.62 953 SER A CA 1
ATOM 7060 C C . SER A 1 953 ? -40.035 -6.790 15.253 1.00 94.62 953 SER A C 1
ATOM 7062 O O . SER A 1 953 ? -40.467 -5.653 15.024 1.00 94.62 953 SER A O 1
ATOM 7064 N N . VAL A 1 954 ? -38.782 -7.010 15.658 1.00 89.12 954 VAL A N 1
ATOM 7065 C CA . VAL A 1 954 ? -37.743 -5.993 15.457 1.00 89.12 954 VAL A CA 1
ATOM 7066 C C . VAL A 1 954 ? -37.752 -5.583 13.976 1.00 89.12 954 VAL A C 1
ATOM 7068 O O . VAL A 1 954 ? -37.996 -6.401 13.083 1.00 89.12 954 VAL A O 1
ATOM 7071 N N . MET A 1 955 ? -37.577 -4.289 13.733 1.00 89.38 955 MET A N 1
ATOM 7072 C CA . MET A 1 955 ? -37.565 -3.703 12.396 1.00 89.38 955 MET A CA 1
ATOM 7073 C C . MET A 1 955 ? -36.288 -4.112 11.661 1.00 89.38 955 MET A C 1
ATOM 7075 O O . MET A 1 955 ? -35.210 -4.001 12.240 1.00 89.38 955 MET A O 1
ATOM 7079 N N . LYS A 1 956 ? -36.402 -4.536 10.398 1.00 92.94 956 LYS A N 1
ATOM 7080 C CA . LYS A 1 956 ? -35.245 -4.824 9.534 1.00 92.94 956 LYS A CA 1
ATOM 7081 C C . LYS A 1 956 ? -35.230 -3.910 8.314 1.00 92.94 956 LYS A C 1
ATOM 7083 O O . LYS A 1 956 ? -36.283 -3.616 7.745 1.00 92.94 956 LYS A O 1
ATOM 7088 N N . THR A 1 957 ? -34.049 -3.434 7.934 1.00 92.75 957 THR A N 1
ATOM 7089 C CA . THR A 1 957 ? -33.814 -2.546 6.785 1.00 92.75 957 THR A CA 1
ATOM 7090 C C . THR A 1 957 ? -33.273 -3.311 5.590 1.00 92.75 957 THR A C 1
ATOM 7092 O O . THR A 1 957 ? -32.441 -4.192 5.751 1.00 92.75 957 THR A O 1
ATOM 7095 N N . PHE A 1 958 ? -33.708 -2.929 4.392 1.00 94.56 958 PHE A N 1
ATOM 7096 C CA . PHE A 1 958 ? -33.127 -3.395 3.133 1.00 94.56 958 PHE A CA 1
ATOM 7097 C C . PHE A 1 958 ? -33.316 -2.330 2.045 1.00 94.56 958 PHE A C 1
ATOM 7099 O O . PHE A 1 958 ? -34.168 -1.445 2.166 1.00 94.56 958 PHE A O 1
ATOM 7106 N N . ARG A 1 959 ? -32.549 -2.416 0.963 1.00 93.75 959 ARG A N 1
ATOM 7107 C CA . ARG A 1 959 ? -32.618 -1.547 -0.211 1.00 93.75 959 ARG A CA 1
ATOM 7108 C C . ARG A 1 959 ? -32.763 -2.410 -1.456 1.00 93.75 959 ARG A C 1
ATOM 7110 O O . ARG A 1 959 ? -31.951 -3.292 -1.706 1.00 93.75 959 ARG A O 1
ATOM 7117 N N . VAL A 1 960 ? -33.787 -2.126 -2.254 1.00 93.88 960 VAL A N 1
ATOM 7118 C CA . VAL A 1 960 ? -33.966 -2.773 -3.560 1.00 93.88 960 VAL A CA 1
ATOM 7119 C C . VAL A 1 960 ? -33.109 -2.039 -4.579 1.00 93.88 960 VAL A C 1
ATOM 7121 O O . VAL A 1 960 ? -33.235 -0.819 -4.720 1.00 93.88 960 VAL A O 1
ATOM 7124 N N . THR A 1 961 ? -32.259 -2.775 -5.286 1.00 94.06 961 THR A N 1
ATOM 7125 C CA . THR A 1 961 ? -31.327 -2.255 -6.294 1.00 94.06 961 THR A CA 1
ATOM 7126 C C . THR A 1 961 ? -31.400 -3.012 -7.622 1.00 94.06 961 THR A C 1
ATOM 7128 O O . THR A 1 961 ? -30.451 -2.980 -8.396 1.00 94.06 961 THR A O 1
ATOM 7131 N N . THR A 1 962 ? -32.540 -3.642 -7.921 1.00 93.25 962 THR A N 1
ATOM 7132 C CA . THR A 1 962 ? -32.810 -4.441 -9.130 1.00 93.25 962 THR A CA 1
ATOM 7133 C C . THR A 1 962 ? -32.134 -3.918 -10.408 1.00 93.25 962 THR A C 1
ATOM 7135 O O . THR A 1 962 ? -32.551 -2.873 -10.922 1.00 93.25 962 THR A O 1
ATOM 7138 N N . PRO A 1 963 ? -31.133 -4.626 -10.961 1.00 93.94 963 PRO A N 1
ATOM 7139 C CA . PRO A 1 963 ? -30.496 -4.218 -12.200 1.00 93.94 963 PRO A CA 1
ATOM 7140 C C . PRO A 1 963 ? -31.419 -4.492 -13.405 1.00 93.94 963 PRO A C 1
ATOM 7142 O O . PRO A 1 963 ? -32.194 -5.454 -13.392 1.00 93.94 963 PRO A O 1
ATOM 7145 N N . PRO A 1 964 ? -31.354 -3.689 -14.482 1.00 94.25 964 PRO A N 1
ATOM 7146 C CA . PRO A 1 964 ? -32.011 -4.025 -15.742 1.00 94.25 964 PRO A CA 1
ATOM 7147 C C . PRO A 1 964 ? -31.327 -5.231 -16.395 1.00 94.25 964 PRO A C 1
ATOM 7149 O O . PRO A 1 964 ? -30.101 -5.310 -16.429 1.00 94.25 964 PRO A O 1
ATOM 7152 N N . ALA A 1 965 ? -32.108 -6.151 -16.964 1.00 92.69 965 ALA A N 1
ATOM 7153 C CA . ALA A 1 965 ? -31.559 -7.269 -17.730 1.00 92.69 965 ALA A CA 1
ATOM 7154 C C . ALA A 1 965 ? -31.282 -6.839 -19.189 1.00 92.69 965 ALA A C 1
ATOM 7156 O O . ALA A 1 965 ? -32.215 -6.377 -19.854 1.00 92.69 965 ALA A O 1
ATOM 7157 N N . PRO A 1 966 ? -30.055 -6.994 -19.716 1.00 94.56 966 PRO A N 1
ATOM 7158 C CA . PRO A 1 966 ? -29.746 -6.740 -21.124 1.00 94.56 966 PRO A CA 1
ATOM 7159 C C . PRO A 1 966 ? -30.556 -7.638 -22.077 1.00 94.56 966 PRO A C 1
ATOM 7161 O O . PRO A 1 966 ? -30.776 -8.814 -21.790 1.00 94.56 966 PRO A O 1
ATOM 7164 N N . VAL A 1 967 ? -30.988 -7.096 -23.221 1.00 95.69 967 VAL A N 1
ATOM 7165 C CA . VAL A 1 967 ? -31.767 -7.812 -24.257 1.00 95.69 967 VAL A CA 1
ATOM 7166 C C . VAL A 1 967 ? -31.041 -7.838 -25.606 1.00 95.69 967 VAL A C 1
ATOM 7168 O O . VAL A 1 967 ? -31.118 -8.836 -26.321 1.00 95.69 967 VAL A O 1
ATOM 7171 N N . GLY A 1 968 ? -30.297 -6.784 -25.949 1.00 87.19 968 GLY A N 1
ATOM 7172 C CA . GLY A 1 968 ? -29.477 -6.721 -27.162 1.00 87.19 968 GLY A CA 1
ATOM 7173 C C . GLY A 1 968 ? -28.611 -5.457 -27.206 1.00 87.19 968 GLY A C 1
ATOM 7174 O O . GLY A 1 968 ? -28.999 -4.481 -26.573 1.00 87.19 968 GLY A O 1
ATOM 7175 N N . PRO A 1 969 ? -27.466 -5.444 -27.917 1.00 91.38 969 PRO A N 1
ATOM 7176 C CA . PRO A 1 969 ? -26.778 -6.605 -28.485 1.00 91.38 969 PRO A CA 1
ATOM 7177 C C . PRO A 1 969 ? -26.202 -7.502 -27.375 1.00 91.38 969 PRO A C 1
ATOM 7179 O O . PRO A 1 969 ? -25.661 -6.995 -26.401 1.00 91.38 969 PRO A O 1
ATOM 7182 N N . LEU A 1 970 ? -26.317 -8.829 -27.521 1.00 88.81 970 LEU A N 1
ATOM 7183 C CA . LEU A 1 970 ? -25.772 -9.833 -26.578 1.00 88.81 970 LEU A CA 1
ATOM 7184 C C . LEU A 1 970 ? -24.597 -10.642 -27.159 1.00 88.81 970 LEU A C 1
ATOM 7186 O O . LEU A 1 970 ? -24.157 -11.623 -26.567 1.00 88.81 970 LEU A O 1
ATOM 7190 N N . ALA A 1 971 ? -24.154 -10.287 -28.365 1.00 87.44 971 ALA A N 1
ATOM 7191 C CA . ALA A 1 971 ? -23.086 -10.949 -29.100 1.00 87.44 971 ALA A CA 1
ATOM 7192 C C . ALA A 1 971 ? -22.555 -10.014 -30.195 1.00 87.44 971 ALA A C 1
ATOM 7194 O O . ALA A 1 971 ? -23.240 -9.076 -30.616 1.00 87.44 971 ALA A O 1
ATOM 7195 N N . SER A 1 972 ? -21.346 -10.304 -30.670 1.00 92.00 972 SER A N 1
ATOM 7196 C CA . SER A 1 972 ? -20.636 -9.570 -31.720 1.00 92.00 972 SER A CA 1
ATOM 7197 C C . SER A 1 972 ? -21.474 -9.400 -33.001 1.00 92.00 972 SER A C 1
ATOM 7199 O O . SER A 1 972 ? -22.278 -10.264 -33.352 1.00 92.00 972 SER A O 1
ATOM 7201 N N . THR A 1 973 ? -21.327 -8.280 -33.716 1.00 92.19 973 THR A N 1
ATOM 7202 C CA . THR A 1 973 ? -22.254 -7.859 -34.787 1.00 92.19 973 THR A CA 1
ATOM 7203 C C . THR A 1 973 ? -21.562 -7.093 -35.920 1.00 92.19 973 THR A C 1
ATOM 7205 O O . THR A 1 973 ? -20.526 -6.463 -35.718 1.00 92.19 973 THR A O 1
ATOM 7208 N N . PHE A 1 974 ? -22.145 -7.124 -37.122 1.00 92.19 974 PHE A N 1
ATOM 7209 C CA . PHE A 1 974 ? -21.791 -6.233 -38.240 1.00 92.19 974 PHE A CA 1
ATOM 7210 C C . PHE A 1 974 ? -22.540 -4.885 -38.208 1.00 92.19 974 PHE A C 1
ATOM 7212 O O . PHE A 1 974 ? -22.211 -3.982 -38.977 1.00 92.19 974 PHE A O 1
ATOM 7219 N N . ASP A 1 975 ? -23.553 -4.731 -37.349 1.00 91.44 975 ASP A N 1
ATOM 7220 C CA . ASP A 1 975 ? -24.239 -3.448 -37.167 1.00 91.44 975 ASP A CA 1
ATOM 7221 C C . ASP A 1 975 ? -23.369 -2.489 -36.345 1.00 91.44 975 ASP A C 1
ATOM 7223 O O . ASP A 1 975 ? -23.182 -2.676 -35.144 1.00 91.44 975 ASP A O 1
ATOM 7227 N N . ARG A 1 976 ? -22.842 -1.454 -37.008 1.00 92.88 976 ARG A N 1
ATOM 7228 C CA . ARG A 1 976 ? -22.044 -0.385 -36.382 1.00 92.88 976 ARG A CA 1
ATOM 7229 C C . ARG A 1 976 ? -22.898 0.675 -35.686 1.00 92.88 976 ARG A C 1
ATOM 7231 O O . ARG A 1 976 ? -22.359 1.532 -34.998 1.00 92.88 976 ARG A O 1
ATOM 7238 N N . THR A 1 977 ? -24.216 0.616 -35.832 1.00 93.25 977 THR A N 1
ATOM 7239 C CA . THR A 1 977 ? -25.195 1.478 -35.157 1.00 93.25 977 THR A CA 1
ATOM 7240 C C . THR A 1 977 ? -26.135 0.649 -34.274 1.00 93.25 977 THR A C 1
ATOM 7242 O O . THR A 1 977 ? -27.356 0.737 -34.428 1.00 93.25 977 THR A O 1
ATOM 7245 N N . PRO A 1 978 ? -25.603 -0.194 -33.365 1.00 93.25 978 PRO A N 1
ATOM 7246 C CA . PRO A 1 978 ? -26.424 -1.145 -32.637 1.00 93.25 978 PRO A CA 1
ATOM 7247 C C . PRO A 1 978 ? -27.482 -0.430 -31.793 1.00 93.25 978 PRO A C 1
ATOM 7249 O O . PRO A 1 978 ? -27.259 0.648 -31.230 1.00 93.25 978 PRO A O 1
ATOM 7252 N N . THR A 1 979 ? -28.652 -1.058 -31.701 1.00 94.44 979 THR A N 1
ATOM 7253 C CA . THR A 1 979 ? -29.675 -0.672 -30.729 1.00 94.44 979 THR A CA 1
ATOM 7254 C C . THR A 1 979 ? -29.460 -1.470 -29.454 1.00 94.44 979 THR A C 1
ATOM 7256 O O . THR A 1 979 ? -29.593 -2.692 -29.448 1.00 94.44 979 THR A O 1
ATOM 7259 N N . PHE A 1 980 ? -29.107 -0.753 -28.394 1.00 95.81 980 PHE A N 1
ATOM 7260 C CA . PHE A 1 980 ? -29.014 -1.255 -27.035 1.00 95.81 980 PHE A CA 1
ATOM 7261 C C . PHE A 1 980 ? -30.429 -1.319 -26.457 1.00 95.81 980 PHE A C 1
ATOM 7263 O O . PHE A 1 980 ? -31.114 -0.299 -26.426 1.00 95.81 980 PHE A O 1
ATOM 7270 N N . GLU A 1 981 ? -30.886 -2.493 -26.029 1.00 96.50 981 GLU A N 1
ATOM 7271 C CA . GLU A 1 981 ? -32.227 -2.754 -25.492 1.00 96.50 981 GLU A CA 1
ATOM 7272 C C . GLU A 1 981 ? -32.130 -3.508 -24.164 1.00 96.50 981 GLU A C 1
ATOM 7274 O O . GLU A 1 981 ? -31.311 -4.419 -24.022 1.00 96.50 981 GLU A O 1
ATOM 7279 N N . TRP A 1 982 ? -32.986 -3.175 -23.195 1.00 96.88 982 TRP A N 1
ATOM 7280 C CA . TRP A 1 982 ? -33.017 -3.817 -21.877 1.00 96.88 982 TRP A CA 1
ATOM 7281 C C . TRP A 1 982 ? -34.440 -4.030 -21.354 1.00 96.88 982 TRP A C 1
ATOM 7283 O O . TRP A 1 982 ? -35.397 -3.356 -21.736 1.00 96.88 982 TRP A O 1
ATOM 7293 N N . ALA A 1 983 ? -34.585 -4.990 -20.444 1.00 94.25 983 ALA A N 1
ATOM 7294 C CA . ALA A 1 983 ? -35.838 -5.259 -19.759 1.00 94.25 983 ALA A CA 1
ATOM 7295 C C . ALA A 1 983 ? -36.219 -4.096 -18.818 1.00 94.25 983 ALA A C 1
ATOM 7297 O O . ALA A 1 983 ? -35.345 -3.504 -18.176 1.00 94.25 983 ALA A O 1
ATOM 7298 N N . PRO A 1 984 ? -37.520 -3.774 -18.680 1.00 91.94 984 PRO A N 1
ATOM 7299 C CA . PRO A 1 984 ? -37.972 -2.722 -17.780 1.00 91.94 984 PRO A CA 1
ATOM 7300 C C . PRO A 1 984 ? -37.758 -3.105 -16.314 1.00 91.94 984 PRO A C 1
ATOM 7302 O O . PRO A 1 984 ? -38.304 -4.104 -15.844 1.00 91.94 984 PRO A O 1
ATOM 7305 N N . VAL A 1 985 ? -37.053 -2.256 -15.567 1.00 91.44 985 VAL A N 1
ATOM 7306 C CA . VAL A 1 985 ? -37.020 -2.326 -14.103 1.00 91.44 985 VAL A CA 1
ATOM 7307 C C . VAL A 1 985 ? -38.293 -1.675 -13.543 1.00 91.44 985 VAL A C 1
ATOM 7309 O O . VAL A 1 985 ? -38.604 -0.530 -13.895 1.00 91.44 985 VAL A O 1
ATOM 7312 N N . PRO A 1 986 ? -39.051 -2.364 -12.669 1.00 84.56 986 PRO A N 1
ATOM 7313 C CA . PRO A 1 986 ? -40.260 -1.814 -12.067 1.00 84.56 986 PRO A CA 1
ATOM 7314 C C . PRO A 1 986 ? -40.020 -0.475 -11.356 1.00 84.56 986 PRO A C 1
ATOM 7316 O O . PRO A 1 986 ? -39.152 -0.347 -10.496 1.00 84.56 986 PRO A O 1
ATOM 7319 N N . PHE A 1 987 ? -40.843 0.522 -11.697 1.00 84.25 987 PHE A N 1
ATOM 7320 C CA . PHE A 1 987 ? -40.839 1.870 -11.107 1.00 84.25 987 PHE A CA 1
ATOM 7321 C C . PHE A 1 987 ? -39.524 2.663 -11.244 1.00 84.25 987 PHE A C 1
ATOM 7323 O O . PHE A 1 987 ? -39.344 3.656 -10.535 1.00 84.25 987 PHE A O 1
ATOM 7330 N N . ALA A 1 988 ? -38.633 2.278 -12.164 1.00 88.94 988 ALA A N 1
ATOM 7331 C CA . ALA A 1 988 ? -37.518 3.128 -12.568 1.00 88.94 988 ALA A CA 1
ATOM 7332 C C . ALA A 1 988 ? -38.042 4.477 -13.098 1.00 88.94 988 ALA A C 1
ATOM 7334 O O . ALA A 1 988 ? -38.967 4.520 -13.914 1.00 88.94 988 ALA A O 1
ATOM 7335 N N . THR A 1 989 ? -37.465 5.578 -12.620 1.00 89.50 989 THR A N 1
ATOM 7336 C CA . THR A 1 989 ? -37.787 6.941 -13.073 1.00 89.50 989 THR A CA 1
ATOM 7337 C C . THR A 1 989 ? -37.001 7.313 -14.327 1.00 89.50 989 THR A C 1
ATOM 7339 O O . THR A 1 989 ? -37.503 8.051 -15.175 1.00 89.50 989 THR A O 1
ATOM 7342 N N . SER A 1 990 ? -35.797 6.758 -14.464 1.00 93.69 990 SER A N 1
ATOM 7343 C CA . SER A 1 990 ? -34.955 6.821 -15.653 1.00 93.69 990 SER A CA 1
ATOM 7344 C C . SER A 1 990 ? -33.939 5.672 -15.666 1.00 93.69 990 SER A C 1
ATOM 7346 O O . SER A 1 990 ? -33.831 4.908 -14.704 1.00 93.69 990 SER A O 1
ATOM 7348 N N . TYR A 1 991 ? -33.190 5.558 -16.759 1.00 96.19 991 TYR A N 1
ATOM 7349 C CA . TYR A 1 991 ? -32.034 4.678 -16.899 1.00 96.19 991 TYR A CA 1
ATOM 7350 C C . TYR A 1 991 ? -30.785 5.495 -17.241 1.00 96.19 991 TYR A C 1
ATOM 7352 O O . TYR A 1 991 ? -30.877 6.578 -17.828 1.00 96.19 991 TYR A O 1
ATOM 7360 N N . THR A 1 992 ? -29.617 4.949 -16.910 1.00 96.69 992 THR A N 1
ATOM 7361 C CA . THR A 1 992 ? -28.330 5.391 -17.454 1.00 96.69 992 THR A CA 1
ATOM 7362 C C . THR A 1 992 ? -27.683 4.233 -18.195 1.00 96.69 992 THR A C 1
ATOM 7364 O O . THR A 1 992 ? -27.438 3.188 -17.598 1.00 96.69 992 THR A O 1
ATOM 7367 N N . LEU A 1 993 ? -27.421 4.423 -19.487 1.00 96.75 993 LEU A N 1
ATOM 7368 C CA . LEU A 1 993 ? -26.658 3.503 -20.329 1.00 96.75 993 LEU A CA 1
ATOM 7369 C C . LEU A 1 993 ? -25.183 3.928 -20.345 1.00 96.75 993 LEU A C 1
ATOM 7371 O O . LEU A 1 993 ? -24.887 5.117 -20.453 1.00 96.75 993 LEU A O 1
ATOM 7375 N N . SER A 1 994 ? -24.284 2.953 -20.277 1.00 96.94 994 SER A N 1
ATOM 7376 C CA . SER A 1 994 ? -22.842 3.085 -20.474 1.00 96.94 994 SER A CA 1
ATOM 7377 C C . SER A 1 994 ? -22.420 2.157 -21.616 1.00 96.94 994 SER A C 1
ATOM 7379 O O . SER A 1 994 ? -22.748 0.969 -21.595 1.00 96.94 994 SER A O 1
ATOM 7381 N N . VAL A 1 995 ? -21.722 2.693 -22.618 1.00 96.12 995 VAL A N 1
ATOM 7382 C CA . VAL A 1 995 ? -21.110 1.957 -23.736 1.00 96.12 995 VAL A CA 1
ATOM 7383 C C . VAL A 1 995 ? -19.638 2.349 -23.803 1.00 96.12 995 VAL A C 1
ATOM 7385 O O . VAL A 1 995 ? -19.295 3.532 -23.787 1.00 96.12 995 VAL A O 1
ATOM 7388 N N . LYS A 1 996 ? -18.780 1.332 -23.827 1.00 95.69 996 LYS A N 1
ATOM 7389 C CA . LYS A 1 996 ? -17.533 1.306 -23.060 1.00 95.69 996 LYS A CA 1
ATOM 7390 C C . LYS A 1 996 ? -16.487 0.584 -23.948 1.00 95.69 996 LYS A C 1
ATOM 7392 O O . LYS A 1 996 ? -16.573 -0.632 -24.115 1.00 95.69 996 LYS A O 1
ATOM 7397 N N . ASN A 1 997 ? -15.627 1.317 -24.671 1.00 93.44 997 ASN A N 1
ATOM 7398 C CA . ASN A 1 997 ? -14.737 0.774 -25.720 1.00 93.44 997 ASN A CA 1
ATOM 7399 C C . ASN A 1 997 ? -13.501 0.077 -25.134 1.00 93.44 997 ASN A C 1
ATOM 7401 O O . ASN A 1 997 ? -12.480 0.708 -24.845 1.00 93.44 997 ASN A O 1
ATOM 7405 N N . LEU A 1 998 ? -13.588 -1.249 -25.055 1.00 88.12 998 LEU A N 1
ATOM 7406 C CA . LEU A 1 998 ? -12.631 -2.143 -24.407 1.00 88.12 998 LEU A CA 1
ATOM 7407 C C . LEU A 1 998 ? -11.200 -2.057 -24.947 1.00 88.12 998 LEU A C 1
ATOM 7409 O O . LEU A 1 998 ? -10.268 -2.414 -24.229 1.00 88.12 998 LEU A O 1
ATOM 7413 N N . ASN A 1 999 ? -11.018 -1.600 -26.188 1.00 87.38 999 ASN A N 1
ATOM 7414 C CA . ASN A 1 999 ? -9.703 -1.491 -26.814 1.00 87.38 999 ASN A CA 1
ATOM 7415 C C . ASN A 1 999 ? -8.952 -0.191 -26.489 1.00 87.38 999 ASN A C 1
ATOM 7417 O O . ASN A 1 999 ? -7.754 -0.147 -26.739 1.00 87.38 999 ASN A O 1
ATOM 7421 N N . THR A 1 1000 ? -9.621 0.869 -26.013 1.00 82.62 1000 THR A N 1
ATOM 7422 C CA . THR A 1 1000 ? -9.043 2.235 -26.034 1.00 82.62 1000 THR A CA 1
ATOM 7423 C C . THR A 1 1000 ? -9.208 3.025 -24.739 1.00 82.62 1000 THR A C 1
ATOM 7425 O O . THR A 1 1000 ? -9.113 4.249 -24.764 1.00 82.62 1000 THR A O 1
ATOM 7428 N N . GLY A 1 1001 ? -9.598 2.389 -23.637 1.00 81.06 1001 GLY A N 1
ATOM 7429 C CA . GLY A 1 1001 ? -9.861 3.117 -22.396 1.00 81.06 1001 GLY A CA 1
ATOM 7430 C C . GLY A 1 1001 ? -11.164 3.935 -22.363 1.00 81.06 1001 GLY A C 1
ATOM 7431 O O . GLY A 1 1001 ? -11.570 4.274 -21.267 1.00 81.06 1001 GLY A O 1
ATOM 7432 N N . ALA A 1 1002 ? -11.880 4.179 -23.477 1.00 81.88 1002 ALA A N 1
ATOM 7433 C CA . ALA A 1 1002 ? -12.865 5.278 -23.605 1.00 81.88 1002 ALA A CA 1
ATOM 7434 C C . ALA A 1 1002 ? -14.378 4.931 -23.481 1.00 81.88 1002 ALA A C 1
ATOM 7436 O O . ALA A 1 1002 ? -14.862 3.978 -24.096 1.00 81.88 1002 ALA A O 1
ATOM 7437 N N . GLU A 1 1003 ? -15.173 5.761 -22.779 1.00 89.94 1003 GLU A N 1
ATOM 7438 C CA . GLU A 1 1003 ? -16.637 5.601 -22.592 1.00 89.94 1003 GLU A CA 1
ATOM 7439 C C . GLU A 1 1003 ? -17.379 6.307 -23.728 1.00 89.94 1003 GLU A C 1
ATOM 7441 O O . GLU A 1 1003 ? -17.950 7.385 -23.564 1.00 89.94 1003 GLU A O 1
ATOM 7446 N N . VAL A 1 1004 ? -17.363 5.689 -24.912 1.00 92.62 1004 VAL A N 1
ATOM 7447 C CA . VAL A 1 1004 ? -17.908 6.279 -26.146 1.00 92.62 1004 VAL A CA 1
ATOM 7448 C C . VAL A 1 1004 ? -19.327 6.838 -25.995 1.00 92.62 1004 VAL A C 1
ATOM 7450 O O . VAL A 1 1004 ? -19.637 7.847 -26.633 1.00 92.62 1004 VAL A O 1
ATOM 7453 N N . HIS A 1 1005 ? -20.176 6.239 -25.146 1.00 93.19 1005 HIS A N 1
ATOM 7454 C CA . HIS A 1 1005 ? -21.493 6.786 -24.811 1.00 93.19 1005 HIS A CA 1
ATOM 7455 C C . HIS A 1 1005 ? -21.878 6.566 -23.339 1.00 93.19 1005 HIS A C 1
ATOM 7457 O O . HIS A 1 1005 ? -22.200 5.448 -22.940 1.00 93.19 1005 HIS A O 1
ATOM 7463 N N . ARG A 1 1006 ? -21.997 7.654 -22.567 1.00 95.12 1006 ARG A N 1
ATOM 7464 C CA . ARG A 1 1006 ? -22.699 7.684 -21.273 1.00 95.12 1006 ARG A CA 1
ATOM 7465 C C . ARG A 1 1006 ? -24.004 8.466 -21.415 1.00 95.12 1006 ARG A C 1
ATOM 7467 O O . ARG A 1 1006 ? -23.987 9.671 -21.652 1.00 95.12 1006 ARG A O 1
ATOM 7474 N N . VAL A 1 1007 ? -25.148 7.794 -21.302 1.00 94.44 1007 VAL A N 1
ATOM 7475 C CA . VAL A 1 1007 ? -26.464 8.371 -21.628 1.00 94.44 1007 VAL A CA 1
ATOM 7476 C C . VAL A 1 1007 ? -27.402 8.257 -20.430 1.00 94.44 1007 VAL A C 1
ATOM 7478 O O . VAL A 1 1007 ? -28.037 7.227 -20.210 1.00 94.44 1007 VAL A O 1
ATOM 7481 N N . THR A 1 1008 ? -27.466 9.327 -19.639 1.00 93.56 1008 THR A N 1
ATOM 7482 C CA . THR A 1 1008 ? -28.294 9.444 -18.429 1.00 93.56 1008 THR A CA 1
ATOM 7483 C C . THR A 1 1008 ? -29.727 9.887 -18.747 1.00 93.56 1008 THR A C 1
ATOM 7485 O O . THR A 1 1008 ? -30.015 10.436 -19.811 1.00 93.56 1008 THR A O 1
ATOM 7488 N N . GLY A 1 1009 ? -30.652 9.679 -17.804 1.00 89.75 1009 GLY A N 1
ATOM 7489 C CA . GLY A 1 1009 ? -32.011 10.232 -17.888 1.00 89.75 1009 GLY A CA 1
ATOM 7490 C C . GLY A 1 1009 ? -32.925 9.570 -18.929 1.00 89.75 1009 GLY A C 1
ATOM 7491 O O . GLY A 1 1009 ? -33.982 10.118 -19.247 1.00 89.75 1009 GLY A O 1
ATOM 7492 N N . LEU A 1 1010 ? -32.551 8.403 -19.460 1.00 93.56 1010 LEU A N 1
ATOM 7493 C CA . LEU A 1 1010 ? -33.326 7.701 -20.482 1.00 93.56 1010 LEU A CA 1
ATOM 7494 C C . LEU A 1 1010 ? -34.672 7.216 -19.932 1.00 93.56 1010 LEU A C 1
ATOM 7496 O O . LEU A 1 1010 ? -34.751 6.666 -18.838 1.00 93.56 1010 LEU A O 1
ATOM 7500 N N . THR A 1 1011 ? -35.734 7.400 -20.716 1.00 91.38 1011 THR A N 1
ATOM 7501 C CA . THR A 1 1011 ? -37.102 6.936 -20.400 1.00 91.38 1011 THR A CA 1
ATOM 7502 C C . THR A 1 1011 ? -37.625 5.896 -21.396 1.00 91.38 1011 THR A C 1
ATOM 7504 O O . THR A 1 1011 ? -38.673 5.292 -21.170 1.00 91.38 1011 THR A O 1
ATOM 7507 N N . SER A 1 1012 ? -36.887 5.648 -22.481 1.00 91.00 1012 SER A N 1
ATOM 7508 C CA . SER A 1 1012 ? -37.038 4.468 -23.332 1.00 91.00 1012 SER A CA 1
ATOM 7509 C C . SER A 1 1012 ? -36.323 3.259 -22.716 1.00 91.00 1012 SER A C 1
ATOM 7511 O O . SER A 1 1012 ? -35.391 3.406 -21.929 1.00 91.00 1012 SER A O 1
ATOM 7513 N N . LEU A 1 1013 ? -36.746 2.056 -23.113 1.00 95.19 1013 LEU A N 1
ATOM 7514 C CA . LEU A 1 1013 ? -36.083 0.775 -22.799 1.00 95.19 1013 LEU A CA 1
ATOM 7515 C C . LEU A 1 1013 ? -35.032 0.385 -23.853 1.00 95.19 1013 LEU A C 1
ATOM 7517 O O . LEU A 1 1013 ? -34.592 -0.759 -23.927 1.00 95.19 1013 LEU A O 1
ATOM 7521 N N . SER A 1 1014 ? -34.713 1.336 -24.728 1.00 95.38 1014 SER A N 1
ATOM 7522 C CA . SER A 1 1014 ? -33.865 1.156 -25.893 1.00 95.38 1014 SER A CA 1
ATOM 7523 C C . SER A 1 1014 ? -33.171 2.466 -26.252 1.00 95.38 1014 SER A C 1
ATOM 7525 O O . SER A 1 1014 ? -33.763 3.547 -26.122 1.00 95.38 1014 SER A O 1
ATOM 7527 N N . TRP A 1 1015 ? -31.952 2.376 -26.769 1.00 96.81 1015 TRP A N 1
ATOM 7528 C CA . TRP A 1 1015 ? -31.189 3.497 -27.305 1.00 96.81 1015 TRP A CA 1
ATOM 7529 C C . TRP A 1 1015 ? -30.302 3.017 -28.460 1.00 96.81 1015 TRP A C 1
ATOM 7531 O O . TRP A 1 1015 ? -29.592 2.025 -28.332 1.00 96.81 1015 TRP A O 1
ATOM 7541 N N . THR A 1 1016 ? -30.354 3.702 -29.601 1.00 95.69 1016 THR A N 1
ATOM 7542 C CA . THR A 1 1016 ? -29.558 3.365 -30.792 1.00 95.69 1016 THR A CA 1
ATOM 7543 C C . THR A 1 1016 ? -28.362 4.299 -30.889 1.00 95.69 1016 THR A C 1
ATOM 7545 O O . THR A 1 1016 ? -28.538 5.513 -30.763 1.00 95.69 1016 THR A O 1
ATOM 7548 N N . ALA A 1 1017 ? -27.172 3.753 -31.157 1.00 92.12 1017 ALA A N 1
ATOM 7549 C CA . ALA A 1 1017 ? -25.978 4.567 -31.372 1.00 92.12 1017 ALA A CA 1
ATOM 7550 C C . ALA A 1 1017 ? -26.209 5.577 -32.525 1.00 92.12 1017 ALA A C 1
ATOM 7552 O O . ALA A 1 1017 ? -26.549 5.167 -33.638 1.00 92.12 1017 ALA A O 1
ATOM 7553 N N . PRO A 1 1018 ? -26.052 6.898 -32.295 1.00 89.69 1018 PRO A N 1
ATOM 7554 C CA . PRO A 1 1018 ? -26.378 7.941 -33.276 1.00 89.69 1018 PRO A CA 1
ATOM 7555 C C . PRO A 1 1018 ? -25.329 8.069 -34.392 1.00 89.69 1018 PRO A C 1
ATOM 7557 O O . PRO A 1 1018 ? -25.529 8.801 -35.361 1.00 89.69 1018 PRO A O 1
ATOM 7560 N N . THR A 1 1019 ? -24.201 7.383 -34.231 1.00 90.62 1019 THR A N 1
ATOM 7561 C CA . THR A 1 1019 ? -23.023 7.375 -35.096 1.00 90.62 1019 THR A CA 1
ATOM 7562 C C . THR A 1 1019 ? -22.457 5.963 -35.133 1.00 90.62 1019 THR A C 1
ATOM 7564 O O . THR A 1 1019 ? -22.615 5.222 -34.165 1.00 90.62 1019 THR A O 1
ATOM 7567 N N . ASN A 1 1020 ? -21.758 5.605 -36.212 1.00 91.38 1020 ASN A N 1
ATOM 7568 C CA . ASN A 1 1020 ? -21.058 4.325 -36.284 1.00 91.38 1020 ASN A CA 1
ATOM 7569 C C . ASN A 1 1020 ? -20.039 4.199 -35.140 1.00 91.38 1020 ASN A C 1
ATOM 7571 O O . ASN A 1 1020 ? -19.135 5.028 -35.030 1.00 91.38 1020 ASN A O 1
ATOM 7575 N N . LEU A 1 1021 ? -20.148 3.129 -34.359 1.00 92.44 1021 LEU A N 1
ATOM 7576 C CA . LEU A 1 1021 ? -19.062 2.620 -33.533 1.00 92.44 1021 LEU A CA 1
ATOM 7577 C C . LEU A 1 1021 ? -17.950 2.063 -34.453 1.00 92.44 1021 LEU A C 1
ATOM 7579 O O . LEU A 1 1021 ? -18.270 1.375 -35.431 1.00 92.44 1021 LEU A O 1
ATOM 7583 N N . PRO A 1 1022 ? -16.667 2.384 -34.196 1.00 92.12 1022 PRO A N 1
ATOM 7584 C CA . PRO A 1 1022 ? -15.520 1.714 -34.812 1.00 92.12 1022 PRO A CA 1
ATOM 7585 C C . PRO A 1 1022 ? -15.497 0.189 -34.614 1.00 92.12 1022 PRO A C 1
ATOM 7587 O O . PRO A 1 1022 ? -16.213 -0.356 -33.777 1.00 92.12 1022 PRO A O 1
ATOM 7590 N N . ASP A 1 1023 ? -14.637 -0.500 -35.368 1.00 91.56 1023 ASP A N 1
ATOM 7591 C CA . ASP A 1 1023 ? -14.500 -1.960 -35.290 1.00 91.56 1023 ASP A CA 1
ATOM 7592 C C . ASP A 1 1023 ? -13.621 -2.371 -34.097 1.00 91.56 1023 ASP A C 1
ATOM 7594 O O . ASP A 1 1023 ? -12.405 -2.543 -34.216 1.00 91.56 1023 ASP A O 1
ATOM 7598 N N . ALA A 1 1024 ? -14.247 -2.493 -32.929 1.00 89.62 1024 ALA A N 1
ATOM 7599 C CA . ALA A 1 1024 ? -13.605 -2.761 -31.646 1.00 89.62 1024 ALA A CA 1
ATOM 7600 C C . ALA A 1 1024 ? -14.493 -3.630 -30.739 1.00 89.62 1024 ALA A C 1
ATOM 7602 O O . ALA A 1 1024 ? -15.672 -3.871 -31.022 1.00 89.62 1024 ALA A O 1
ATOM 7603 N N . PHE A 1 1025 ? -13.925 -4.087 -29.624 1.00 91.31 1025 PHE A N 1
ATOM 7604 C CA . PHE A 1 1025 ? -14.708 -4.620 -28.516 1.00 91.31 1025 PHE A CA 1
ATOM 7605 C C . PHE A 1 1025 ? -15.395 -3.490 -27.745 1.00 91.31 1025 PHE A C 1
ATOM 7607 O O . PHE A 1 1025 ? -14.801 -2.454 -27.455 1.00 91.31 1025 PHE A O 1
ATOM 7614 N N . TYR A 1 1026 ? -16.638 -3.730 -27.345 1.00 93.94 1026 TYR A N 1
ATOM 7615 C CA . TYR A 1 1026 ? -17.408 -2.847 -26.483 1.00 93.94 1026 TYR A CA 1
ATOM 7616 C C . TYR A 1 1026 ? -18.014 -3.648 -25.347 1.00 93.94 1026 TYR A C 1
ATOM 7618 O O . TYR A 1 1026 ? -18.740 -4.613 -25.583 1.00 93.94 1026 TYR A O 1
ATOM 7626 N N . ARG A 1 1027 ? -17.775 -3.190 -24.123 1.00 95.94 1027 ARG A N 1
ATOM 7627 C CA . ARG A 1 1027 ? -18.656 -3.462 -22.998 1.00 95.94 1027 ARG A CA 1
ATOM 7628 C C . ARG A 1 1027 ? -19.864 -2.534 -23.102 1.00 95.94 1027 ARG A C 1
ATOM 7630 O O . ARG A 1 1027 ? -19.754 -1.383 -23.535 1.00 95.94 1027 ARG A O 1
ATOM 7637 N N . TRP A 1 1028 ? -21.024 -2.998 -22.661 1.00 96.50 1028 TRP A N 1
ATOM 7638 C CA . TRP A 1 1028 ? -22.107 -2.101 -22.281 1.00 96.50 1028 TRP A CA 1
ATOM 7639 C C . TRP A 1 1028 ? -22.817 -2.571 -21.016 1.00 96.50 1028 TRP A C 1
ATOM 7641 O O . TRP A 1 1028 ? -22.904 -3.767 -20.725 1.00 96.50 1028 TRP A O 1
ATOM 7651 N N . GLN A 1 1029 ? -23.291 -1.596 -20.244 1.00 97.44 1029 GLN A N 1
ATOM 7652 C CA . GLN A 1 1029 ? -24.032 -1.788 -19.002 1.00 97.44 1029 GLN A CA 1
ATOM 7653 C C . GLN A 1 1029 ? -25.124 -0.729 -18.883 1.00 97.44 1029 GLN A C 1
ATOM 7655 O O . GLN A 1 1029 ? -24.982 0.392 -19.367 1.00 97.44 1029 GLN A O 1
ATOM 7660 N N . VAL A 1 1030 ? -26.217 -1.061 -18.204 1.00 96.81 1030 VAL A N 1
ATOM 7661 C CA . VAL A 1 1030 ? -27.310 -0.122 -17.938 1.00 96.81 1030 VAL A CA 1
ATOM 7662 C C . VAL A 1 1030 ? -27.740 -0.212 -16.478 1.00 96.81 1030 VAL A C 1
ATOM 7664 O O . VAL A 1 1030 ? -27.849 -1.300 -15.926 1.00 96.81 1030 VAL A O 1
ATOM 7667 N N . VAL A 1 1031 ? -27.982 0.927 -15.834 1.00 96.12 1031 VAL A N 1
ATOM 7668 C CA . VAL A 1 1031 ? -28.503 1.020 -14.461 1.00 96.12 1031 VAL A CA 1
ATOM 7669 C C . VAL A 1 1031 ? -29.856 1.722 -14.467 1.00 96.12 1031 VAL A C 1
ATOM 7671 O O . VAL A 1 1031 ? -30.070 2.681 -15.211 1.00 96.12 1031 VAL A O 1
ATOM 7674 N N . ALA A 1 1032 ? -30.783 1.250 -13.636 1.00 95.56 1032 ALA A N 1
ATOM 7675 C CA . ALA A 1 1032 ? -32.043 1.937 -13.374 1.00 95.56 1032 ALA A CA 1
ATOM 7676 C C . ALA A 1 1032 ? -31.893 2.919 -12.204 1.00 95.56 1032 ALA A C 1
ATOM 7678 O O . ALA A 1 1032 ? -31.307 2.593 -11.171 1.00 95.56 1032 ALA A O 1
ATOM 7679 N N . THR A 1 1033 ? -32.476 4.108 -12.332 1.00 92.88 1033 THR A N 1
ATOM 7680 C CA . THR A 1 1033 ? -32.601 5.078 -11.240 1.00 92.88 1033 THR A CA 1
ATOM 7681 C C . THR A 1 1033 ? -34.008 4.998 -10.654 1.00 92.88 1033 THR A C 1
ATOM 7683 O O . THR A 1 1033 ? -35.007 5.074 -11.368 1.00 92.88 1033 THR A O 1
ATOM 7686 N N . GLY A 1 1034 ? -34.096 4.813 -9.341 1.00 85.25 1034 GLY A N 1
ATOM 7687 C CA . GLY A 1 1034 ? -35.337 4.658 -8.594 1.00 85.25 1034 GLY A CA 1
ATOM 7688 C C . GLY A 1 1034 ? -36.013 5.966 -8.200 1.00 85.25 1034 GLY A C 1
ATOM 7689 O O . GLY A 1 1034 ? -35.798 7.032 -8.783 1.00 85.25 1034 GLY A O 1
ATOM 7690 N N . LEU A 1 1035 ? -36.854 5.873 -7.170 1.00 74.38 1035 LEU A N 1
ATOM 7691 C CA . LEU A 1 1035 ? -37.486 7.032 -6.542 1.00 74.38 1035 LEU A CA 1
ATOM 7692 C C . LEU A 1 1035 ? -36.475 7.739 -5.625 1.00 74.38 1035 LEU A C 1
ATOM 7694 O O . LEU A 1 1035 ? -35.669 7.092 -4.959 1.00 74.38 1035 LEU A O 1
ATOM 7698 N N . GLY A 1 1036 ? -36.510 9.074 -5.596 1.00 72.12 1036 GLY A N 1
ATOM 7699 C CA . GLY A 1 1036 ? -35.543 9.880 -4.837 1.00 72.12 1036 GLY A CA 1
ATOM 7700 C C . GLY A 1 1036 ? -34.128 9.897 -5.430 1.00 72.12 1036 GLY A C 1
ATOM 7701 O O . GLY A 1 1036 ? -33.175 10.091 -4.687 1.00 72.12 1036 GLY A O 1
ATOM 7702 N N . ASN A 1 1037 ? -33.987 9.667 -6.742 1.00 82.69 1037 ASN A N 1
ATOM 7703 C CA . ASN A 1 1037 ? -32.715 9.583 -7.478 1.00 82.69 1037 ASN A CA 1
ATOM 7704 C C . ASN A 1 1037 ? -31.738 8.494 -6.985 1.00 82.69 1037 ASN A C 1
ATOM 7706 O O . ASN A 1 1037 ? -30.569 8.505 -7.361 1.00 82.69 1037 ASN A O 1
ATOM 7710 N N . LEU A 1 1038 ? -32.202 7.525 -6.188 1.00 85.25 1038 LEU A N 1
ATOM 7711 C CA . LEU A 1 1038 ? -31.372 6.406 -5.743 1.00 85.25 1038 LEU A CA 1
ATOM 7712 C C . LEU A 1 1038 ? -31.030 5.487 -6.931 1.00 85.25 1038 LEU A C 1
ATOM 7714 O O . LEU A 1 1038 ? -31.958 4.992 -7.575 1.00 85.25 1038 LEU A O 1
ATOM 7718 N N . PRO A 1 1039 ? -29.749 5.211 -7.232 1.00 87.50 1039 PRO A N 1
ATOM 7719 C CA . PRO A 1 1039 ? -29.391 4.217 -8.238 1.00 87.50 1039 PRO A CA 1
ATOM 7720 C C . PRO A 1 1039 ? -29.715 2.798 -7.745 1.00 87.50 1039 PRO A C 1
ATOM 7722 O O . PRO A 1 1039 ? -29.655 2.513 -6.541 1.00 87.50 1039 PRO A O 1
ATOM 7725 N N . GLY A 1 1040 ? -30.060 1.913 -8.678 1.00 89.88 1040 GLY A N 1
ATOM 7726 C CA . GLY A 1 1040 ? -29.918 0.470 -8.500 1.00 89.88 1040 GLY A CA 1
ATOM 7727 C C . GLY A 1 1040 ? -28.489 0.016 -8.805 1.00 89.88 1040 GLY A C 1
ATOM 7728 O O . GLY A 1 1040 ? -27.585 0.835 -8.958 1.00 89.88 1040 GLY A O 1
ATOM 7729 N N . ASN A 1 1041 ? -28.304 -1.291 -8.936 1.00 93.56 1041 ASN A N 1
ATOM 7730 C CA . ASN A 1 1041 ? -27.074 -1.886 -9.431 1.00 93.56 1041 ASN A CA 1
ATOM 7731 C C . ASN A 1 1041 ? -27.030 -1.754 -10.962 1.00 93.56 1041 ASN A C 1
ATOM 7733 O O . ASN A 1 1041 ? -28.066 -1.719 -11.637 1.00 93.56 1041 ASN A O 1
ATOM 7737 N N . TRP A 1 1042 ? -25.822 -1.707 -11.519 1.00 95.00 1042 TRP A N 1
ATOM 7738 C CA . TRP A 1 1042 ? -25.629 -1.884 -12.956 1.00 95.00 1042 TRP A CA 1
ATOM 7739 C C . TRP A 1 1042 ? -26.059 -3.287 -13.388 1.00 95.00 1042 TRP A C 1
ATOM 7741 O O . TRP A 1 1042 ? -25.952 -4.248 -12.627 1.00 95.00 1042 TRP A O 1
ATOM 7751 N N . SER A 1 1043 ? -26.516 -3.408 -14.633 1.00 95.69 1043 SER A N 1
ATOM 7752 C CA . SER A 1 1043 ? -26.668 -4.700 -15.292 1.00 95.69 1043 SER A CA 1
ATOM 7753 C C . SER A 1 1043 ? -25.368 -5.494 -15.246 1.00 95.69 1043 SER A C 1
ATOM 7755 O O . SER A 1 1043 ? -24.271 -4.919 -15.249 1.00 95.69 1043 SER A O 1
ATOM 7757 N N . ALA A 1 1044 ? -25.498 -6.820 -15.320 1.00 91.25 1044 ALA A N 1
ATOM 7758 C CA . ALA A 1 1044 ? -24.388 -7.654 -15.754 1.00 91.25 1044 ALA A CA 1
ATOM 7759 C C . ALA A 1 1044 ? -23.785 -7.042 -17.040 1.00 91.25 1044 ALA A C 1
ATOM 7761 O O . ALA A 1 1044 ? -24.548 -6.580 -17.904 1.00 91.25 1044 ALA A O 1
ATOM 7762 N N . PRO A 1 1045 ? -22.451 -6.949 -17.148 1.00 93.06 1045 PRO A N 1
ATOM 7763 C CA . PRO A 1 1045 ? -21.819 -6.430 -18.345 1.00 93.06 1045 PRO A CA 1
ATOM 7764 C C . PRO A 1 1045 ? -22.041 -7.348 -19.534 1.00 93.06 1045 PRO A C 1
ATOM 7766 O O . PRO A 1 1045 ? -22.076 -8.570 -19.398 1.00 93.06 1045 PRO A O 1
ATOM 7769 N N . VAL A 1 1046 ? -22.160 -6.734 -20.705 1.00 93.69 1046 VAL A N 1
ATOM 7770 C CA . VAL A 1 1046 ? -22.275 -7.440 -21.975 1.00 93.69 1046 VAL A CA 1
ATOM 7771 C C . VAL A 1 1046 ? -21.181 -6.952 -22.906 1.00 93.69 1046 VAL A C 1
ATOM 7773 O O . VAL A 1 1046 ? -21.209 -5.810 -23.369 1.00 93.69 1046 VAL A O 1
ATOM 7776 N N . ASP A 1 1047 ? -20.233 -7.842 -23.174 1.00 93.31 1047 ASP A N 1
ATOM 7777 C CA . ASP A 1 1047 ? -19.086 -7.586 -24.038 1.00 93.31 1047 ASP A CA 1
ATOM 7778 C C . ASP A 1 1047 ? -19.359 -8.160 -25.430 1.00 93.31 1047 ASP A C 1
ATOM 7780 O O . ASP A 1 1047 ? -19.796 -9.304 -25.579 1.00 93.31 1047 ASP A O 1
ATOM 7784 N N . PHE A 1 1048 ? -19.139 -7.356 -26.467 1.00 91.38 1048 PHE A N 1
ATOM 7785 C CA . PHE A 1 1048 ? -19.380 -7.746 -27.854 1.00 91.38 1048 PHE A CA 1
ATOM 7786 C C . PHE A 1 1048 ? -18.450 -6.999 -28.814 1.00 91.38 1048 PHE A C 1
ATOM 7788 O O . PHE A 1 1048 ? -18.045 -5.869 -28.551 1.00 91.38 1048 PHE A O 1
ATOM 7795 N N . TYR A 1 1049 ? -18.117 -7.614 -29.949 1.00 92.00 1049 TYR A N 1
ATOM 7796 C CA . TYR A 1 1049 ? -17.294 -6.984 -30.982 1.00 92.00 1049 TYR A CA 1
ATOM 7797 C C . TYR A 1 1049 ? -18.150 -6.374 -32.101 1.00 92.00 1049 TYR A C 1
ATOM 7799 O O . TYR A 1 1049 ? -18.951 -7.067 -32.739 1.00 92.00 1049 TYR A O 1
ATOM 7807 N N . VAL A 1 1050 ? -17.952 -5.088 -32.388 1.00 92.94 1050 VAL A N 1
ATOM 7808 C CA . VAL A 1 1050 ? -18.485 -4.423 -33.587 1.00 92.94 1050 VAL A CA 1
ATOM 7809 C C . VAL A 1 1050 ? -17.516 -4.673 -34.743 1.00 92.94 1050 VAL A C 1
ATOM 7811 O O . VAL A 1 1050 ? -16.318 -4.491 -34.587 1.00 92.94 1050 VAL A O 1
ATOM 7814 N N . GLY A 1 1051 ? -18.019 -5.126 -35.895 1.00 89.38 1051 GLY A N 1
ATOM 7815 C CA . GLY A 1 1051 ? -17.198 -5.567 -37.038 1.00 89.38 1051 GLY A CA 1
ATOM 7816 C C . GLY A 1 1051 ? -17.173 -7.091 -37.250 1.00 89.38 1051 GLY A C 1
ATOM 7817 O O . GLY A 1 1051 ? -16.445 -7.601 -38.100 1.00 89.38 1051 GLY A O 1
ATOM 7818 N N . GLY A 1 1052 ? -17.991 -7.847 -36.508 1.00 88.81 1052 GLY A N 1
ATOM 7819 C CA . GLY A 1 1052 ? -18.339 -9.231 -36.852 1.00 88.81 1052 GLY A CA 1
ATOM 7820 C C . GLY A 1 1052 ? -17.312 -10.333 -36.542 1.00 88.81 1052 GLY A C 1
ATOM 7821 O O . GLY A 1 1052 ? -17.384 -11.410 -37.139 1.00 88.81 1052 GLY A O 1
ATOM 7822 N N . ARG A 1 1053 ? -16.379 -10.117 -35.608 1.00 91.12 1053 ARG A N 1
ATOM 7823 C CA . ARG A 1 1053 ? -15.559 -11.188 -35.008 1.00 91.12 1053 ARG A CA 1
ATOM 7824 C C . ARG A 1 1053 ? -16.453 -12.218 -34.289 1.00 91.12 1053 ARG A C 1
ATOM 7826 O O . ARG A 1 1053 ? -17.326 -11.800 -33.534 1.00 91.12 1053 ARG A O 1
ATOM 7833 N N . PRO A 1 1054 ? -16.281 -13.536 -34.490 1.00 90.69 1054 PRO A N 1
ATOM 7834 C CA . PRO A 1 1054 ? -16.901 -14.564 -33.658 1.00 90.69 1054 PRO A CA 1
ATOM 7835 C C . PRO A 1 1054 ? -15.977 -14.982 -32.510 1.00 90.69 1054 PRO A C 1
ATOM 7837 O O . PRO A 1 1054 ? -14.760 -15.054 -32.676 1.00 90.69 1054 PRO A O 1
ATOM 7840 N N . ASP A 1 1055 ? -16.574 -15.361 -31.385 1.00 85.62 1055 ASP A N 1
ATOM 7841 C CA . ASP A 1 1055 ? -15.868 -15.732 -30.156 1.00 85.62 1055 ASP A CA 1
ATOM 7842 C C . ASP A 1 1055 ? -16.316 -17.139 -29.709 1.00 85.62 1055 ASP A C 1
ATOM 7844 O O . ASP A 1 1055 ? -17.494 -17.485 -29.830 1.00 85.62 1055 ASP A O 1
ATOM 7848 N N . PHE A 1 1056 ? -15.389 -18.002 -29.279 1.00 84.50 1056 PHE A N 1
ATOM 7849 C CA . PHE A 1 1056 ? -15.679 -19.419 -28.995 1.00 84.50 1056 PHE A CA 1
ATOM 7850 C C . PHE A 1 1056 ? -16.456 -19.614 -27.678 1.00 84.50 1056 PHE A C 1
ATOM 7852 O O . PHE A 1 1056 ? -16.180 -18.943 -26.692 1.00 84.50 1056 PHE A O 1
ATOM 7859 N N . ILE A 1 1057 ? -17.401 -20.565 -27.652 1.00 79.00 1057 ILE A N 1
ATOM 7860 C CA . ILE A 1 1057 ? -18.241 -20.868 -26.469 1.00 79.00 1057 ILE A CA 1
ATOM 7861 C C . ILE A 1 1057 ? -17.595 -21.941 -25.577 1.00 79.00 1057 ILE A C 1
ATOM 7863 O O . ILE A 1 1057 ? -17.777 -21.942 -24.364 1.00 79.00 1057 ILE A O 1
ATOM 7867 N N . THR A 1 1058 ? -16.856 -22.883 -26.170 1.00 63.62 1058 THR A N 1
ATOM 7868 C CA . THR A 1 1058 ? -16.291 -24.048 -25.469 1.00 63.62 1058 THR A CA 1
ATOM 7869 C C . THR A 1 1058 ? -14.917 -24.404 -26.021 1.00 63.62 1058 THR A C 1
ATOM 7871 O O . THR A 1 1058 ? -14.769 -24.519 -27.242 1.00 63.62 1058 THR A O 1
ATOM 7874 N N . GLN A 1 1059 ? -13.947 -24.703 -25.153 1.00 61.81 1059 GLN A N 1
ATOM 7875 C CA . GLN A 1 1059 ? -12.749 -25.419 -25.595 1.00 61.81 1059 GLN A CA 1
ATOM 7876 C C . GLN A 1 1059 ? -13.099 -26.868 -26.005 1.00 61.81 1059 GLN A C 1
ATOM 7878 O O . GLN A 1 1059 ? -13.971 -27.486 -25.383 1.00 61.81 1059 GLN A O 1
ATOM 7883 N N . PRO A 1 1060 ? -12.449 -27.441 -27.036 1.00 61.06 1060 PRO A N 1
ATOM 7884 C CA . PRO A 1 1060 ? -12.597 -28.848 -27.393 1.00 61.06 1060 PRO A CA 1
ATOM 7885 C C . PRO A 1 1060 ? -12.194 -29.767 -26.235 1.00 61.06 1060 PRO A C 1
ATOM 7887 O O . PRO A 1 1060 ? -11.063 -29.715 -25.763 1.00 61.06 1060 PRO A O 1
ATOM 7890 N N . GLY A 1 1061 ? -13.099 -30.652 -25.807 1.00 55.97 1061 GLY A N 1
ATOM 7891 C CA . GLY A 1 1061 ? -12.783 -31.659 -24.791 1.00 55.97 1061 GLY A CA 1
ATOM 7892 C C . GLY A 1 1061 ? -11.635 -32.564 -25.249 1.00 55.97 1061 GLY A C 1
ATOM 7893 O O . GLY A 1 1061 ? -11.772 -33.275 -26.248 1.00 55.97 1061 GLY A O 1
ATOM 7894 N N . THR A 1 1062 ? -10.532 -32.551 -24.497 1.00 56.50 1062 THR A N 1
ATOM 7895 C CA . THR A 1 1062 ? -9.207 -33.106 -24.850 1.00 56.50 1062 THR A CA 1
ATOM 7896 C C . THR A 1 1062 ? -9.184 -34.594 -25.212 1.00 56.50 1062 THR A C 1
ATOM 7898 O O . THR A 1 1062 ? -8.235 -35.059 -25.835 1.00 56.50 1062 THR A O 1
ATOM 7901 N N . TYR A 1 1063 ? -10.231 -35.351 -24.885 1.00 56.25 1063 TYR A N 1
ATOM 7902 C CA . TYR A 1 1063 ? -10.337 -36.790 -25.151 1.00 56.25 1063 TYR A CA 1
ATOM 7903 C C . TYR A 1 1063 ? -11.071 -37.148 -26.457 1.00 56.25 1063 TYR A C 1
ATOM 7905 O O . TYR A 1 1063 ? -11.159 -38.325 -26.802 1.00 56.25 1063 TYR A O 1
ATOM 7913 N N . SER A 1 1064 ? -11.634 -36.175 -27.187 1.00 70.62 1064 SER A N 1
ATOM 7914 C CA . SER A 1 1064 ? -12.376 -36.450 -28.426 1.00 70.62 1064 SER A CA 1
ATOM 7915 C C . SER A 1 1064 ? -11.518 -36.246 -29.673 1.00 70.62 1064 SER A C 1
ATOM 7917 O O . SER A 1 1064 ? -11.059 -35.142 -29.952 1.00 70.62 1064 SER A O 1
ATOM 7919 N N . THR A 1 1065 ? -11.392 -37.289 -30.495 1.00 78.62 1065 THR A N 1
ATOM 7920 C CA . THR A 1 1065 ? -10.821 -37.186 -31.849 1.00 78.62 1065 THR A CA 1
ATOM 7921 C C . THR A 1 1065 ? -11.773 -36.493 -32.837 1.00 78.62 1065 THR A C 1
ATOM 7923 O O . THR A 1 1065 ? -11.339 -36.049 -33.897 1.00 78.62 1065 THR A O 1
ATOM 7926 N N . THR A 1 1066 ? -13.061 -36.340 -32.508 1.00 85.12 1066 THR A N 1
ATOM 7927 C CA . THR A 1 1066 ? -14.052 -35.588 -33.306 1.00 85.12 1066 THR A CA 1
ATOM 7928 C C . THR A 1 1066 ? -14.831 -34.604 -32.422 1.00 85.12 1066 THR A C 1
ATOM 7930 O O . THR A 1 1066 ? -16.014 -34.829 -32.139 1.00 85.12 1066 THR A O 1
ATOM 7933 N N . PRO A 1 1067 ? -14.195 -33.530 -31.920 1.00 84.12 1067 PRO A N 1
ATOM 7934 C CA . PRO A 1 1067 ? -14.861 -32.550 -31.074 1.00 84.12 1067 PRO A CA 1
ATOM 7935 C C . PRO A 1 1067 ? -15.827 -31.690 -31.898 1.00 84.12 1067 PRO A C 1
ATOM 7937 O O . PRO A 1 1067 ? -15.540 -31.332 -33.041 1.00 84.12 1067 PRO A O 1
ATOM 7940 N N . THR A 1 1068 ? -16.961 -31.314 -31.308 1.00 85.94 1068 THR A N 1
ATOM 7941 C CA . THR A 1 1068 ? -17.822 -30.264 -31.870 1.00 85.94 1068 THR A CA 1
ATOM 7942 C C . THR A 1 1068 ? -17.377 -28.925 -31.302 1.00 85.94 1068 THR A C 1
ATOM 7944 O O . THR A 1 1068 ? -17.489 -28.684 -30.106 1.00 85.94 1068 THR A O 1
ATOM 7947 N N . ILE A 1 1069 ? -16.864 -28.072 -32.178 1.00 86.38 1069 ILE A N 1
ATOM 7948 C CA . ILE A 1 1069 ? -16.389 -26.719 -31.900 1.00 86.38 1069 ILE A CA 1
ATOM 7949 C C . ILE A 1 1069 ? -17.580 -25.768 -32.044 1.00 86.38 1069 ILE A C 1
ATOM 7951 O O . ILE A 1 1069 ? -18.305 -25.853 -33.037 1.00 86.38 1069 ILE A O 1
ATOM 7955 N N . GLN A 1 1070 ? -17.791 -24.867 -31.083 1.00 89.44 1070 GLN A N 1
ATOM 7956 C CA . GLN A 1 1070 ? -18.924 -23.933 -31.069 1.00 89.44 1070 GLN A CA 1
ATOM 7957 C C . GLN A 1 1070 ? -18.459 -22.499 -30.795 1.00 89.44 1070 GLN A C 1
ATOM 7959 O O . GLN A 1 1070 ? -17.556 -22.280 -29.987 1.00 89.44 1070 GLN A O 1
ATOM 7964 N N . TRP A 1 1071 ? -19.087 -21.525 -31.451 1.00 90.50 1071 TRP A N 1
ATOM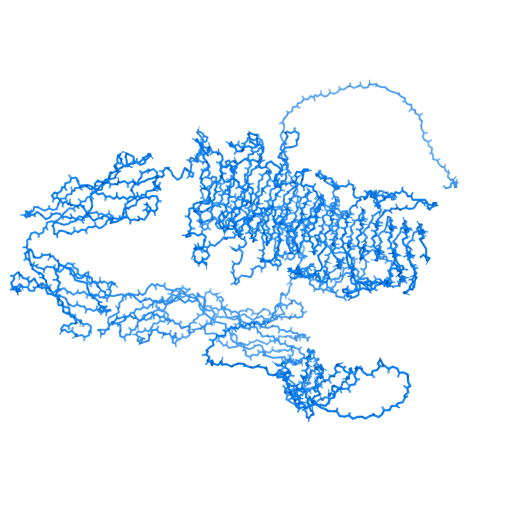 7965 C CA . TRP A 1 1071 ? -18.829 -20.093 -31.268 1.00 90.50 1071 TRP A CA 1
ATOM 7966 C C . TRP A 1 1071 ? -20.137 -19.301 -31.201 1.00 90.50 1071 TRP A C 1
ATOM 7968 O O . TRP A 1 1071 ? -21.208 -19.812 -31.524 1.00 90.50 1071 TRP A O 1
ATOM 7978 N N . MET A 1 1072 ? -20.066 -18.055 -30.743 1.00 89.00 1072 MET A N 1
ATOM 7979 C CA . MET A 1 1072 ? -21.223 -17.174 -30.625 1.00 89.00 1072 MET A CA 1
ATOM 7980 C C . MET A 1 1072 ? -21.754 -16.766 -32.004 1.00 89.00 1072 MET A C 1
ATOM 7982 O O . MET A 1 1072 ? -21.003 -16.513 -32.951 1.00 89.00 1072 MET A O 1
ATOM 7986 N N . ALA A 1 1073 ? -23.080 -16.702 -32.125 1.00 90.00 1073 ALA A N 1
ATOM 7987 C CA . ALA A 1 1073 ? -23.740 -16.304 -33.360 1.00 90.00 1073 ALA A CA 1
ATOM 7988 C C . ALA A 1 1073 ? -23.591 -14.791 -33.593 1.00 90.00 1073 ALA A C 1
ATOM 7990 O O . ALA A 1 1073 ? -24.166 -13.979 -32.876 1.00 90.00 1073 ALA A O 1
ATOM 7991 N N . VAL A 1 1074 ? -22.828 -14.429 -34.623 1.00 92.31 1074 VAL A N 1
ATOM 7992 C CA . VAL A 1 1074 ? -22.571 -13.032 -35.011 1.00 92.31 1074 VAL A CA 1
ATOM 7993 C C . VAL A 1 1074 ? -23.781 -12.373 -35.692 1.00 92.31 1074 VAL A C 1
ATOM 7995 O O . VAL A 1 1074 ? -24.283 -12.862 -36.709 1.00 92.31 1074 VAL A O 1
ATOM 7998 N N . GLY A 1 1075 ? -24.207 -11.217 -35.180 1.00 89.69 1075 GLY A N 1
ATOM 7999 C CA . GLY A 1 1075 ? -25.289 -10.400 -35.733 1.00 89.69 1075 GLY A CA 1
ATOM 8000 C C . GLY A 1 1075 ? -25.019 -9.956 -37.175 1.00 89.69 1075 GLY A C 1
ATOM 8001 O O . GLY A 1 1075 ? -23.982 -9.369 -37.476 1.00 89.69 1075 GLY A O 1
ATOM 8002 N N . GLY A 1 1076 ? -25.947 -10.250 -38.091 1.00 87.81 1076 GLY A N 1
ATOM 8003 C CA . GLY A 1 1076 ? -25.826 -9.915 -39.519 1.00 87.81 1076 GLY A CA 1
ATOM 8004 C C . GLY A 1 1076 ? -24.958 -10.869 -40.357 1.00 87.81 1076 GLY A C 1
ATOM 8005 O O . GLY A 1 1076 ? -24.862 -10.679 -41.576 1.00 87.81 1076 GLY A O 1
ATOM 8006 N N . ALA A 1 1077 ? -24.361 -11.901 -39.750 1.00 91.44 1077 ALA A N 1
ATOM 8007 C CA . ALA A 1 1077 ? -23.620 -12.942 -40.460 1.00 91.44 1077 ALA A CA 1
ATOM 8008 C C . ALA A 1 1077 ? -24.535 -13.808 -41.346 1.00 91.44 1077 ALA A C 1
ATOM 8010 O O . ALA A 1 1077 ? -25.656 -14.147 -40.973 1.00 91.44 1077 ALA A O 1
ATOM 8011 N N . ALA A 1 1078 ? -24.034 -14.199 -42.519 1.00 92.25 1078 ALA A N 1
ATOM 8012 C CA . ALA A 1 1078 ? -24.679 -15.161 -43.419 1.00 92.25 1078 ALA A CA 1
ATOM 8013 C C . ALA A 1 1078 ? -23.955 -16.516 -43.466 1.00 92.25 1078 ALA A C 1
ATOM 8015 O O . ALA A 1 1078 ? -24.560 -17.528 -43.823 1.00 92.25 1078 ALA A O 1
ATOM 8016 N N . ARG A 1 1079 ? -22.653 -16.531 -43.156 1.00 94.06 1079 ARG A N 1
ATOM 8017 C CA . ARG A 1 1079 ? -21.809 -17.730 -43.061 1.00 94.06 1079 ARG A CA 1
ATOM 8018 C C . ARG A 1 1079 ? -20.540 -17.436 -42.261 1.00 94.06 1079 ARG A C 1
ATOM 8020 O O . ARG A 1 1079 ? -20.195 -16.274 -42.062 1.00 94.06 1079 ARG A O 1
ATOM 8027 N N . TYR A 1 1080 ? -19.828 -18.487 -41.886 1.00 94.88 1080 TYR A N 1
ATOM 8028 C CA . TYR A 1 1080 ? -18.524 -18.447 -41.237 1.00 94.88 1080 TYR A CA 1
ATOM 8029 C C . TYR A 1 1080 ? -17.463 -19.142 -42.087 1.00 94.88 1080 TYR A C 1
ATOM 8031 O O . TYR A 1 1080 ? -17.755 -20.033 -42.897 1.00 94.88 1080 TYR A O 1
ATOM 8039 N N . GLU A 1 1081 ? -16.223 -18.738 -41.850 1.00 95.12 1081 GLU A N 1
ATOM 8040 C CA . GLU A 1 1081 ? -15.013 -19.361 -42.358 1.00 95.12 1081 GLU A CA 1
ATOM 8041 C C . GLU A 1 1081 ? -14.139 -19.807 -41.182 1.00 95.12 1081 GLU A C 1
ATOM 8043 O O . GLU A 1 1081 ? -13.927 -19.027 -40.260 1.00 95.12 1081 GLU A O 1
ATOM 8048 N N . ILE A 1 1082 ? -13.659 -21.052 -41.200 1.00 93.31 1082 ILE A N 1
ATOM 8049 C CA . ILE A 1 1082 ? -12.803 -21.647 -40.162 1.00 93.31 1082 ILE A CA 1
ATOM 8050 C C . ILE A 1 1082 ? -11.492 -22.141 -40.783 1.00 93.31 1082 ILE A C 1
ATOM 8052 O O . ILE A 1 1082 ? -11.510 -22.737 -41.865 1.00 93.31 1082 ILE A O 1
ATOM 8056 N N . GLN A 1 1083 ? -10.377 -21.922 -40.086 1.00 93.56 1083 GLN A N 1
ATOM 8057 C CA . GLN A 1 1083 ? -9.063 -22.499 -40.375 1.00 93.56 1083 GLN A CA 1
ATOM 8058 C C . GLN A 1 1083 ? -8.574 -23.280 -39.148 1.00 93.56 1083 GLN A C 1
ATOM 8060 O O . GLN A 1 1083 ? -8.725 -22.813 -38.021 1.00 93.56 1083 GLN A O 1
ATOM 8065 N N . ILE A 1 1084 ? -7.979 -24.454 -39.368 1.00 91.19 1084 ILE A N 1
ATOM 8066 C CA . ILE A 1 1084 ? -7.329 -25.281 -38.345 1.00 91.19 1084 ILE A CA 1
ATOM 8067 C C . ILE A 1 1084 ? -5.957 -25.722 -38.868 1.00 91.19 1084 ILE A C 1
ATOM 8069 O O . ILE A 1 1084 ? -5.869 -26.309 -39.950 1.00 91.19 1084 ILE A O 1
ATOM 8073 N N . ASP A 1 1085 ? -4.910 -25.489 -38.080 1.00 91.31 1085 ASP A N 1
ATOM 8074 C CA . ASP A 1 1085 ? -3.552 -26.000 -38.292 1.00 91.31 1085 ASP A CA 1
ATOM 8075 C C . ASP A 1 1085 ? -3.238 -27.106 -37.265 1.00 91.31 1085 ASP A C 1
ATOM 8077 O O . ASP A 1 1085 ? -3.810 -27.131 -36.171 1.00 91.31 1085 ASP A O 1
ATOM 8081 N N . ARG A 1 1086 ? -2.275 -27.981 -37.577 1.00 90.94 1086 ARG A N 1
ATOM 8082 C CA . ARG A 1 1086 ? -1.676 -28.941 -36.635 1.00 90.94 1086 ARG A CA 1
ATOM 8083 C C . ARG A 1 1086 ? -0.243 -28.520 -36.302 1.00 90.94 1086 ARG A C 1
ATOM 8085 O O . ARG A 1 1086 ? 0.613 -28.476 -37.186 1.00 90.94 1086 ARG A O 1
ATOM 8092 N N . THR A 1 1087 ? 0.019 -28.195 -35.042 1.00 86.69 1087 THR A N 1
ATOM 8093 C CA . THR A 1 1087 ? 1.255 -27.539 -34.595 1.00 86.69 1087 THR A CA 1
ATOM 8094 C C . THR A 1 1087 ? 2.417 -28.508 -34.393 1.00 86.69 1087 THR A C 1
ATOM 8096 O O . THR A 1 1087 ? 3.533 -28.173 -34.782 1.00 86.69 1087 THR A O 1
ATOM 8099 N N . ASP A 1 1088 ? 2.169 -29.725 -33.892 1.00 81.69 1088 ASP A N 1
ATOM 8100 C CA . ASP A 1 1088 ? 3.220 -30.707 -33.560 1.00 81.69 1088 ASP A CA 1
ATOM 8101 C C . ASP A 1 1088 ? 4.042 -31.179 -34.776 1.00 81.69 1088 ASP A C 1
ATOM 8103 O O . ASP A 1 1088 ? 5.211 -31.529 -34.640 1.00 81.69 1088 ASP A O 1
ATOM 8107 N N . ILE A 1 1089 ? 3.471 -31.096 -35.984 1.00 86.75 1089 ILE A N 1
ATOM 8108 C CA . ILE A 1 1089 ? 4.169 -31.338 -37.261 1.00 86.75 1089 ILE A CA 1
ATOM 8109 C C . ILE A 1 1089 ? 4.214 -30.100 -38.177 1.00 86.75 1089 ILE A C 1
ATOM 8111 O O . ILE A 1 1089 ? 4.467 -30.226 -39.375 1.00 86.75 1089 ILE A O 1
ATOM 8115 N N . ARG A 1 1090 ? 3.949 -28.901 -37.631 1.00 84.81 1090 ARG A N 1
ATOM 8116 C CA . ARG A 1 1090 ? 3.937 -27.602 -38.343 1.00 84.81 1090 ARG A CA 1
ATOM 8117 C C . ARG A 1 1090 ? 3.094 -27.599 -39.640 1.00 84.81 1090 ARG A C 1
ATOM 8119 O O . ARG A 1 1090 ? 3.436 -26.934 -40.619 1.00 84.81 1090 ARG A O 1
ATOM 8126 N N . GLN A 1 1091 ? 1.982 -28.339 -39.660 1.00 90.00 1091 GLN A N 1
ATOM 8127 C CA . GLN A 1 1091 ? 1.086 -28.465 -40.812 1.00 90.00 1091 GLN A CA 1
ATOM 8128 C C . GLN A 1 1091 ? -0.023 -27.402 -40.770 1.00 90.00 1091 GLN A C 1
ATOM 8130 O O . GLN A 1 1091 ? -1.069 -27.589 -40.143 1.00 90.00 1091 GLN A O 1
ATOM 8135 N N . ASN A 1 1092 ? 0.183 -26.305 -41.496 1.00 88.00 1092 ASN A N 1
ATOM 8136 C CA . ASN A 1 1092 ? -0.827 -25.259 -41.670 1.00 88.00 1092 ASN A CA 1
ATOM 8137 C C . ASN A 1 1092 ? -1.959 -25.699 -42.622 1.00 88.00 1092 ASN A C 1
ATOM 8139 O O . ASN A 1 1092 ? -1.730 -26.503 -43.529 1.00 88.00 1092 ASN A O 1
ATOM 8143 N N . ASN A 1 1093 ? -3.159 -25.130 -42.459 1.00 85.00 1093 ASN A N 1
ATOM 8144 C CA . ASN A 1 1093 ? -4.354 -25.401 -43.275 1.00 85.00 1093 ASN A CA 1
ATOM 8145 C C . ASN A 1 1093 ? -4.752 -26.893 -43.341 1.00 85.00 1093 ASN A C 1
ATOM 8147 O O . ASN A 1 1093 ? -5.124 -27.397 -44.403 1.00 85.00 1093 ASN A O 1
ATOM 8151 N N . LEU A 1 1094 ? -4.702 -27.607 -42.210 1.00 87.00 1094 LEU A N 1
ATOM 8152 C CA . LEU A 1 1094 ? -5.206 -28.984 -42.108 1.00 87.00 1094 LEU A CA 1
ATOM 8153 C C . LEU A 1 1094 ? -6.711 -29.054 -42.432 1.00 87.00 1094 LEU A C 1
ATOM 8155 O O . LEU A 1 1094 ? -7.153 -29.975 -43.118 1.00 87.00 1094 LEU A O 1
ATOM 8159 N N . ILE A 1 1095 ? -7.489 -28.073 -41.962 1.00 88.56 1095 ILE A N 1
ATOM 8160 C CA . ILE A 1 1095 ? -8.884 -27.850 -42.366 1.00 88.56 1095 ILE A CA 1
ATOM 8161 C C . ILE A 1 1095 ? -9.063 -26.362 -42.681 1.00 88.56 1095 ILE A C 1
ATOM 8163 O O . ILE A 1 1095 ? -8.701 -25.512 -41.875 1.00 88.56 1095 ILE A O 1
ATOM 8167 N N . HIS A 1 1096 ? -9.671 -26.045 -43.826 1.00 92.19 1096 HIS A N 1
ATOM 8168 C CA . HIS A 1 1096 ? -10.080 -24.684 -44.193 1.00 92.19 1096 HIS A CA 1
ATOM 8169 C C . HIS A 1 1096 ? -11.429 -24.739 -44.925 1.00 92.19 1096 HIS A C 1
ATOM 8171 O O . HIS A 1 1096 ? -11.548 -25.389 -45.964 1.00 92.19 1096 HIS A O 1
ATOM 8177 N N . LEU A 1 1097 ? -12.472 -24.119 -44.361 1.00 91.31 1097 LEU A N 1
ATOM 8178 C CA . LEU A 1 1097 ? -13.851 -24.166 -44.875 1.00 91.31 1097 LEU A CA 1
ATOM 8179 C C . LEU A 1 1097 ? -14.509 -22.787 -44.759 1.00 91.31 1097 LEU A C 1
ATOM 8181 O O . LEU A 1 1097 ? -14.496 -22.215 -43.680 1.00 91.31 1097 LEU A O 1
ATOM 8185 N N . SER A 1 1098 ? -15.132 -22.279 -45.830 1.00 84.38 1098 SER A N 1
ATOM 8186 C CA . SER A 1 1098 ? -15.567 -20.867 -45.952 1.00 84.38 1098 SER A CA 1
ATOM 8187 C C . SER A 1 1098 ? -17.076 -20.631 -46.156 1.00 84.38 1098 SER A C 1
ATOM 8189 O O . SER A 1 1098 ? -17.499 -19.545 -46.560 1.00 84.38 1098 SER A O 1
ATOM 8191 N N . ASN A 1 1099 ? -17.906 -21.655 -45.921 1.00 88.56 1099 ASN A N 1
ATOM 8192 C CA . ASN A 1 1099 ? -19.359 -21.609 -46.145 1.00 88.56 1099 ASN A CA 1
ATOM 8193 C C . ASN A 1 1099 ? -20.172 -22.303 -45.033 1.00 88.56 1099 ASN A C 1
ATOM 8195 O O . ASN A 1 1099 ? -21.183 -22.949 -45.307 1.00 88.56 1099 ASN A O 1
ATOM 8199 N N . LEU A 1 1100 ? -19.737 -22.197 -43.775 1.00 91.69 1100 LEU A N 1
ATOM 8200 C CA . LEU A 1 1100 ? -20.473 -22.766 -42.641 1.00 91.69 1100 LEU A CA 1
ATOM 8201 C C . LEU A 1 1100 ? -21.654 -21.853 -42.278 1.00 91.69 1100 LEU A C 1
ATOM 8203 O O . LEU A 1 1100 ? -21.446 -20.715 -41.880 1.00 91.69 1100 LEU A O 1
ATOM 8207 N N . THR A 1 1101 ? -22.899 -22.312 -42.417 1.00 91.25 1101 THR A N 1
ATOM 8208 C CA . THR A 1 1101 ? -24.096 -21.489 -42.120 1.00 91.25 1101 THR A CA 1
ATOM 8209 C C . THR A 1 1101 ? -24.496 -21.482 -40.646 1.00 91.25 1101 THR A C 1
ATOM 8211 O O . THR A 1 1101 ? -25.343 -20.692 -40.246 1.00 91.25 1101 THR A O 1
ATOM 8214 N N . ASN A 1 1102 ? -23.917 -22.379 -39.849 1.00 91.06 1102 ASN A N 1
ATOM 8215 C CA . ASN A 1 1102 ? -24.218 -22.548 -38.432 1.00 91.06 1102 ASN A CA 1
ATOM 8216 C C . ASN A 1 1102 ? -23.001 -22.109 -37.603 1.00 91.06 1102 ASN A C 1
ATOM 8218 O O . ASN A 1 1102 ? -21.875 -22.263 -38.082 1.00 91.06 1102 ASN A O 1
ATOM 8222 N N . PRO A 1 1103 ? -23.187 -21.640 -36.357 1.00 91.00 1103 PRO A N 1
ATOM 8223 C CA . PRO A 1 1103 ? -22.093 -21.197 -35.497 1.00 91.00 1103 PRO A CA 1
ATOM 8224 C C . PRO A 1 1103 ? -21.399 -22.374 -34.771 1.00 91.00 1103 PRO A C 1
ATOM 8226 O O . PRO A 1 1103 ? -21.114 -22.329 -33.576 1.00 91.00 1103 PRO A O 1
ATOM 8229 N N . PHE A 1 1104 ? -21.194 -23.483 -35.487 1.00 90.69 1104 PHE A N 1
ATOM 8230 C CA . PHE A 1 1104 ? -20.487 -24.663 -34.996 1.00 90.69 1104 PHE A CA 1
ATOM 8231 C C . PHE A 1 1104 ? -19.872 -25.474 -36.142 1.00 90.69 1104 PHE A C 1
ATOM 8233 O O . PHE A 1 1104 ? -20.347 -25.441 -37.281 1.00 90.69 1104 PHE A O 1
ATOM 8240 N N . PHE A 1 1105 ? -18.847 -26.260 -35.819 1.00 89.56 1105 PHE A N 1
ATOM 8241 C CA . PHE A 1 1105 ? -18.183 -27.190 -36.727 1.00 89.56 1105 PHE A CA 1
ATOM 8242 C C . PHE A 1 1105 ? -17.846 -28.503 -36.013 1.00 89.56 1105 PHE A C 1
ATOM 8244 O O . PHE A 1 1105 ? -17.321 -28.498 -34.905 1.00 89.56 1105 PHE A O 1
ATOM 8251 N N . THR A 1 1106 ? -18.097 -29.632 -36.673 1.00 87.69 1106 THR A N 1
ATOM 8252 C CA . THR A 1 1106 ? -17.626 -30.958 -36.246 1.00 87.69 1106 THR A CA 1
ATOM 8253 C C . THR A 1 1106 ? -16.824 -31.548 -37.408 1.00 87.69 1106 THR A C 1
ATOM 8255 O O . THR A 1 1106 ? -17.352 -31.594 -38.525 1.00 87.69 1106 THR A O 1
ATOM 8258 N N . PRO A 1 1107 ? -15.570 -31.989 -37.209 1.00 85.62 1107 PRO A N 1
ATOM 8259 C CA . PRO A 1 1107 ? -14.748 -32.498 -38.296 1.00 85.62 1107 PRO A CA 1
ATOM 8260 C C . PRO A 1 1107 ? -15.261 -33.866 -38.763 1.00 85.62 1107 PRO A C 1
ATOM 8262 O O . PRO A 1 1107 ? -15.487 -34.776 -37.968 1.00 85.62 1107 PRO A O 1
ATOM 8265 N N . SER A 1 1108 ? -15.427 -34.030 -40.078 1.00 82.69 1108 SER A N 1
ATOM 8266 C CA . SER A 1 1108 ? -15.861 -35.297 -40.694 1.00 82.69 1108 SER A CA 1
ATOM 8267 C C . SER A 1 1108 ? -14.773 -36.377 -40.723 1.00 82.69 1108 SER A C 1
ATOM 8269 O O . SER A 1 1108 ? -15.054 -37.532 -41.035 1.00 82.69 1108 SER A O 1
ATOM 8271 N N . THR A 1 1109 ? -13.531 -35.993 -40.442 1.00 83.00 1109 THR A N 1
ATOM 8272 C CA . THR A 1 1109 ? -12.358 -36.860 -40.306 1.00 83.00 1109 THR A CA 1
ATOM 8273 C C . THR A 1 1109 ? -11.801 -36.686 -38.896 1.00 83.00 1109 THR A C 1
ATOM 8275 O O . THR A 1 1109 ? -11.552 -35.537 -38.523 1.00 83.00 1109 THR A O 1
ATOM 8278 N N . PRO A 1 1110 ? -11.580 -37.763 -38.122 1.00 85.00 1110 PRO A N 1
ATOM 8279 C CA . PRO A 1 1110 ? -10.978 -37.650 -36.800 1.00 85.00 1110 PRO A CA 1
ATOM 8280 C C . PRO A 1 1110 ? -9.608 -36.965 -36.843 1.00 85.00 1110 PRO A C 1
ATOM 8282 O O . PRO A 1 1110 ? -8.791 -37.243 -37.723 1.00 85.00 1110 PRO A O 1
ATOM 8285 N N . PHE A 1 1111 ? -9.357 -36.091 -35.872 1.00 86.00 1111 PHE A N 1
ATOM 8286 C CA . PHE A 1 1111 ? -8.024 -35.602 -35.555 1.00 86.00 1111 PHE A CA 1
ATOM 8287 C C . PHE A 1 1111 ? -7.140 -36.755 -35.066 1.00 86.00 1111 PHE A C 1
ATOM 8289 O O . PHE A 1 1111 ? -7.612 -37.717 -34.456 1.00 86.00 1111 PHE A O 1
ATOM 8296 N N . VAL A 1 1112 ? -5.840 -36.648 -35.332 1.00 83.44 1112 VAL A N 1
ATOM 8297 C CA . VAL A 1 1112 ? -4.843 -37.629 -34.897 1.00 83.44 1112 VAL A CA 1
ATOM 8298 C C . VAL A 1 1112 ? -4.628 -37.494 -33.389 1.00 83.44 1112 VAL A C 1
ATOM 8300 O O . VAL A 1 1112 ? -4.352 -36.396 -32.901 1.00 83.44 1112 VAL A O 1
ATOM 8303 N N . SER A 1 1113 ? -4.764 -38.616 -32.682 1.00 79.94 1113 SER A N 1
ATOM 8304 C CA . SER A 1 1113 ? -4.468 -38.762 -31.253 1.00 79.94 1113 SER A CA 1
ATOM 8305 C C . SER A 1 1113 ? -2.980 -38.511 -30.973 1.00 79.94 1113 SER A C 1
ATOM 8307 O O . SER A 1 1113 ? -2.127 -38.867 -31.786 1.00 79.94 1113 SER A O 1
ATOM 8309 N N . GLY A 1 1114 ? -2.676 -37.827 -29.868 1.00 76.06 1114 GLY A N 1
ATOM 8310 C CA . GLY A 1 1114 ? -1.350 -37.274 -29.573 1.00 76.06 1114 GLY A CA 1
ATOM 8311 C C . GLY A 1 1114 ? -0.988 -36.014 -30.374 1.00 76.06 1114 GLY A C 1
ATOM 8312 O O . GLY A 1 1114 ? 0.103 -35.484 -30.200 1.00 76.06 1114 GLY A O 1
ATOM 8313 N N . GLY A 1 1115 ? -1.868 -35.533 -31.262 1.00 82.88 1115 GLY A N 1
ATOM 8314 C CA . GLY A 1 1115 ? -1.650 -34.311 -32.039 1.00 82.88 1115 GLY A CA 1
ATOM 8315 C C . GLY A 1 1115 ? -2.080 -33.040 -31.300 1.00 82.88 1115 GLY A C 1
ATOM 8316 O O . GLY A 1 1115 ? -3.031 -33.058 -30.511 1.00 82.88 1115 GLY A O 1
ATOM 8317 N N . SER A 1 1116 ? -1.426 -31.928 -31.629 1.00 86.88 1116 SER A N 1
ATOM 8318 C CA . SER A 1 1116 ? -1.707 -30.587 -31.105 1.00 86.88 1116 SER A CA 1
ATOM 8319 C C . SER A 1 1116 ? -2.122 -29.652 -32.236 1.00 86.88 1116 SER A C 1
ATOM 8321 O O . SER A 1 1116 ? -1.601 -29.718 -33.349 1.00 86.88 1116 SER A O 1
ATOM 8323 N N . TYR A 1 1117 ? -3.086 -28.778 -31.969 1.00 88.94 1117 TYR A N 1
ATOM 8324 C CA . TYR A 1 1117 ? -3.804 -28.026 -32.993 1.00 88.94 1117 TYR A CA 1
ATOM 8325 C C . TYR A 1 1117 ? -4.070 -26.588 -32.549 1.00 88.94 1117 TYR A C 1
ATOM 8327 O O . TYR A 1 1117 ? -4.167 -26.288 -31.358 1.00 88.94 1117 TYR A O 1
ATOM 8335 N N . ARG A 1 1118 ? -4.242 -25.699 -33.529 1.00 90.12 1118 ARG A N 1
ATOM 8336 C CA . ARG A 1 1118 ? -4.699 -24.315 -33.334 1.00 90.12 1118 ARG A CA 1
ATOM 8337 C C . ARG A 1 1118 ? -5.744 -23.961 -34.387 1.00 90.12 1118 ARG A C 1
ATOM 8339 O O . ARG A 1 1118 ? -5.649 -24.437 -35.518 1.00 90.12 1118 ARG A O 1
ATOM 8346 N N . MET A 1 1119 ? -6.733 -23.147 -34.034 1.00 90.62 1119 MET A N 1
ATOM 8347 C CA . MET A 1 1119 ? -7.805 -22.751 -34.948 1.00 90.62 1119 MET A CA 1
ATOM 8348 C C . MET A 1 1119 ? -8.231 -21.293 -34.806 1.00 90.62 1119 MET A C 1
ATOM 8350 O O . MET A 1 1119 ? -8.062 -20.681 -33.751 1.00 90.62 1119 MET A O 1
ATOM 8354 N N . TRP A 1 1120 ? -8.873 -20.797 -35.863 1.00 93.81 1120 TRP A N 1
ATOM 8355 C CA . TRP A 1 1120 ? -9.541 -19.500 -35.917 1.00 93.81 1120 TRP A CA 1
ATOM 8356 C C . TRP A 1 1120 ? -10.845 -19.603 -36.703 1.00 93.81 1120 TRP A C 1
ATOM 8358 O O . TRP A 1 1120 ? -10.952 -20.393 -37.645 1.00 93.81 1120 TRP A O 1
ATOM 8368 N N . VAL A 1 1121 ? -11.817 -18.757 -36.368 1.00 93.56 1121 VAL A N 1
ATOM 8369 C CA . VAL A 1 1121 ? -13.074 -18.604 -37.110 1.00 93.56 1121 VAL A CA 1
ATOM 8370 C C . VAL A 1 1121 ? -13.367 -17.125 -37.376 1.00 93.56 1121 VAL A C 1
ATOM 8372 O O . VAL A 1 1121 ? -13.055 -16.275 -36.550 1.00 93.56 1121 VAL A O 1
ATOM 8375 N N . ARG A 1 1122 ? -13.952 -16.789 -38.528 1.00 94.25 1122 ARG A N 1
ATOM 8376 C CA . ARG A 1 1122 ? -14.448 -15.437 -38.847 1.00 94.25 1122 ARG A CA 1
ATOM 8377 C C . ARG A 1 1122 ? -15.839 -15.477 -39.458 1.00 94.25 1122 ARG A C 1
ATOM 8379 O O . ARG A 1 1122 ? -16.194 -16.447 -40.129 1.00 94.25 1122 ARG A O 1
ATOM 8386 N N . ALA A 1 1123 ? -16.637 -14.434 -39.244 1.00 94.94 1123 ALA A N 1
ATOM 8387 C CA . ALA A 1 1123 ? -17.942 -14.306 -39.886 1.00 94.94 1123 ALA A CA 1
ATOM 8388 C C . ALA A 1 1123 ? -17.839 -13.584 -41.234 1.00 94.94 1123 ALA A C 1
ATOM 8390 O O . ALA A 1 1123 ? -16.930 -12.791 -41.478 1.00 94.94 1123 ALA A O 1
ATOM 8391 N N . ILE A 1 1124 ? -18.820 -13.825 -42.099 1.00 93.44 1124 ILE A N 1
ATOM 8392 C CA . ILE A 1 1124 ? -19.027 -13.080 -43.337 1.00 93.44 1124 ILE A CA 1
ATOM 8393 C C . ILE A 1 1124 ? -20.498 -12.663 -43.399 1.00 93.44 1124 ILE A C 1
ATOM 8395 O O . ILE A 1 1124 ? -21.398 -13.503 -43.282 1.00 93.44 1124 ILE A O 1
ATOM 8399 N N . SER A 1 1125 ? -20.746 -11.368 -43.567 1.00 92.44 1125 SER A N 1
ATOM 8400 C CA . SER A 1 1125 ? -22.070 -10.755 -43.498 1.00 92.44 1125 SER A CA 1
ATOM 8401 C C . SER A 1 1125 ? -22.985 -11.138 -44.670 1.00 92.44 1125 SER A C 1
ATOM 8403 O O . SER A 1 1125 ? -22.556 -11.665 -45.704 1.00 92.44 1125 SER A O 1
ATOM 8405 N N . THR A 1 1126 ? -24.270 -10.805 -44.536 1.00 86.50 1126 THR A N 1
ATOM 8406 C CA . THR A 1 1126 ? -25.257 -10.862 -45.633 1.00 86.50 1126 THR A CA 1
ATOM 8407 C C . THR A 1 1126 ? -24.926 -9.953 -46.824 1.00 86.50 1126 THR A C 1
ATOM 8409 O O . THR A 1 1126 ? -25.346 -10.259 -47.940 1.00 86.50 1126 THR A O 1
ATOM 8412 N N . THR A 1 1127 ? -24.147 -8.882 -46.632 1.00 87.69 1127 THR A N 1
ATOM 8413 C CA . THR A 1 1127 ? -23.664 -7.994 -47.708 1.00 87.69 1127 THR A CA 1
ATOM 8414 C C . THR A 1 1127 ? -22.346 -8.464 -48.334 1.00 87.69 1127 THR A C 1
ATOM 8416 O O . THR A 1 1127 ? -21.951 -7.939 -49.374 1.00 87.69 1127 THR A O 1
ATOM 8419 N N . GLY A 1 1128 ? -21.689 -9.477 -47.755 1.00 86.00 1128 GLY A N 1
ATOM 8420 C CA . GLY A 1 1128 ? -20.396 -10.001 -48.209 1.00 86.00 1128 GLY A CA 1
ATOM 8421 C C . GLY A 1 1128 ? -19.175 -9.370 -47.533 1.00 86.00 1128 GLY A C 1
ATOM 8422 O O . GLY A 1 1128 ? -18.052 -9.678 -47.924 1.00 86.00 1128 GLY A O 1
ATOM 8423 N N . GLU A 1 1129 ? -19.387 -8.527 -46.524 1.00 90.00 1129 GLU A N 1
ATOM 8424 C CA . GLU A 1 1129 ? -18.342 -7.987 -45.652 1.00 90.00 1129 GLU A CA 1
ATOM 8425 C C . GLU A 1 1129 ? -17.718 -9.107 -44.808 1.00 90.00 1129 GLU A C 1
ATOM 8427 O O . GLU A 1 1129 ? -18.429 -9.984 -44.319 1.00 90.00 1129 GLU A O 1
ATOM 8432 N N . VAL A 1 1130 ? -16.393 -9.107 -44.661 1.00 90.88 1130 VAL A N 1
ATOM 8433 C CA . VAL A 1 1130 ? -15.638 -10.162 -43.967 1.00 90.88 1130 VAL A CA 1
ATOM 8434 C C . VAL A 1 1130 ? -15.141 -9.604 -42.639 1.00 90.88 1130 VAL A C 1
ATOM 8436 O O . VAL A 1 1130 ? -14.368 -8.651 -42.640 1.00 90.88 1130 VAL A O 1
ATOM 8439 N N . GLY A 1 1131 ? -15.585 -10.194 -41.529 1.00 87.31 1131 GLY A N 1
ATOM 8440 C CA . GLY A 1 1131 ? -15.110 -9.834 -40.194 1.00 87.31 1131 GLY A CA 1
ATOM 8441 C C . GLY A 1 1131 ? -13.696 -10.355 -39.932 1.00 87.31 1131 GLY A C 1
ATOM 8442 O O . GLY A 1 1131 ? -13.188 -11.223 -40.652 1.00 87.31 1131 GLY A O 1
ATOM 8443 N N . ILE A 1 1132 ? -13.055 -9.843 -38.882 1.00 90.06 1132 ILE A N 1
ATOM 8444 C CA . ILE A 1 1132 ? -11.742 -10.337 -38.451 1.00 90.06 1132 ILE A CA 1
ATOM 8445 C C . ILE A 1 1132 ? -11.827 -11.763 -37.882 1.00 90.06 1132 ILE A C 1
ATOM 8447 O O . ILE A 1 1132 ? -12.899 -12.263 -37.530 1.00 90.06 1132 ILE A O 1
ATOM 8451 N N . TRP A 1 1133 ? -10.673 -12.425 -37.800 1.00 91.56 1133 TRP A N 1
ATOM 8452 C CA . TRP A 1 1133 ? -10.543 -13.714 -37.126 1.00 91.56 1133 TRP A CA 1
ATOM 8453 C C . TRP A 1 1133 ? -10.772 -13.589 -35.612 1.00 91.56 1133 TRP A C 1
ATOM 8455 O O . TRP A 1 1133 ? -10.425 -12.582 -34.989 1.00 91.56 1133 TRP A O 1
ATOM 8465 N N . SER A 1 1134 ? -11.337 -14.648 -35.035 1.00 91.38 1134 SER A N 1
ATOM 8466 C CA . SER A 1 1134 ? -11.401 -14.908 -33.599 1.00 91.38 1134 SER A CA 1
ATOM 8467 C C . SER A 1 1134 ? -10.016 -14.880 -32.947 1.00 91.38 1134 SER A C 1
ATOM 8469 O O . SER A 1 1134 ? -8.982 -14.905 -33.619 1.00 91.38 1134 SER A O 1
ATOM 8471 N N . SER A 1 1135 ? -9.983 -14.957 -31.616 1.00 86.69 1135 SER A N 1
ATOM 8472 C CA . SER A 1 1135 ? -8.777 -15.374 -30.896 1.00 86.69 1135 SER A CA 1
ATOM 8473 C C . SER A 1 1135 ? -8.313 -16.736 -31.427 1.00 86.69 1135 SER A C 1
ATOM 8475 O O . SER A 1 1135 ? -9.133 -17.543 -31.884 1.00 86.69 1135 SER A O 1
ATOM 8477 N N . MET A 1 1136 ? -7.008 -16.998 -31.357 1.00 86.44 1136 MET A N 1
ATOM 8478 C CA . MET A 1 1136 ? -6.484 -18.339 -31.596 1.00 86.44 1136 MET A CA 1
ATOM 8479 C C . MET A 1 1136 ? -6.981 -19.267 -30.485 1.00 86.44 1136 MET A C 1
ATOM 8481 O O . MET A 1 1136 ? -6.800 -18.966 -29.309 1.00 86.44 1136 MET A O 1
ATOM 8485 N N . LEU A 1 1137 ? -7.580 -20.396 -30.857 1.00 85.25 1137 LEU A N 1
ATOM 8486 C CA . LEU A 1 1137 ? -7.965 -21.450 -29.923 1.00 85.25 1137 LEU A CA 1
ATOM 8487 C C . LEU A 1 1137 ? -7.058 -22.662 -30.136 1.00 85.25 1137 LEU A C 1
ATOM 8489 O O . LEU A 1 1137 ? -7.080 -23.280 -31.202 1.00 85.25 1137 LEU A O 1
ATOM 8493 N N . THR A 1 1138 ? -6.249 -22.984 -29.133 1.00 85.12 1138 THR A N 1
ATOM 8494 C CA . THR A 1 1138 ? -5.393 -24.174 -29.095 1.00 85.12 1138 THR A CA 1
ATOM 8495 C C . THR A 1 1138 ? -6.119 -25.346 -28.439 1.00 85.12 1138 THR A C 1
ATOM 8497 O O . THR A 1 1138 ? -6.965 -25.161 -27.568 1.00 85.12 1138 THR A O 1
ATOM 8500 N N . PHE A 1 1139 ? -5.814 -26.568 -28.877 1.00 83.81 1139 PHE A N 1
ATOM 8501 C CA . PHE A 1 1139 ? -6.228 -27.800 -28.200 1.00 83.81 1139 PHE A CA 1
ATOM 8502 C C . PHE A 1 1139 ? -5.323 -28.966 -28.612 1.00 83.81 1139 PHE A C 1
ATOM 8504 O O . PHE A 1 1139 ? -4.791 -28.989 -29.724 1.00 83.81 1139 PHE A O 1
ATOM 8511 N N . SER A 1 1140 ? -5.204 -29.967 -27.745 1.00 82.69 1140 SER A N 1
ATOM 8512 C CA . SER A 1 1140 ? -4.543 -31.238 -28.051 1.00 82.69 1140 SER A CA 1
ATOM 8513 C C . SER A 1 1140 ? -5.534 -32.383 -27.903 1.00 82.69 1140 SER A C 1
ATOM 8515 O O . SER A 1 1140 ? -6.451 -32.326 -27.082 1.00 82.69 1140 SER A O 1
ATOM 8517 N N . VAL A 1 1141 ? -5.352 -33.426 -28.708 1.00 81.00 1141 VAL A N 1
ATOM 8518 C CA . VAL A 1 1141 ? -6.136 -34.661 -28.616 1.00 81.00 1141 VAL A CA 1
ATOM 8519 C C . VAL A 1 1141 ? -5.300 -35.683 -27.865 1.00 81.00 1141 VAL A C 1
ATOM 8521 O O . VAL A 1 1141 ? -4.228 -36.060 -28.334 1.00 81.00 1141 VAL A O 1
ATOM 8524 N N . ALA A 1 1142 ? -5.784 -36.129 -26.708 1.00 69.44 1142 ALA A N 1
ATOM 8525 C CA . ALA A 1 1142 ? -5.096 -37.076 -25.840 1.00 69.44 1142 ALA A CA 1
ATOM 8526 C C . ALA A 1 1142 ? -4.663 -38.345 -26.592 1.00 69.44 1142 ALA A C 1
ATOM 8528 O O . ALA A 1 1142 ? -5.311 -38.772 -27.557 1.00 69.44 1142 ALA A O 1
ATOM 8529 N N . LEU A 1 1143 ? -3.574 -38.960 -26.125 1.00 65.88 1143 LEU A N 1
ATOM 8530 C CA . LEU A 1 1143 ? -3.210 -40.316 -26.522 1.00 65.88 1143 LEU A CA 1
ATOM 8531 C C . LEU A 1 1143 ? -4.320 -41.270 -26.070 1.00 65.88 1143 LEU A C 1
ATOM 8533 O O . LEU A 1 1143 ? -4.630 -41.359 -24.884 1.00 65.88 1143 LEU A O 1
ATOM 8537 N N . THR A 1 1144 ? -4.941 -41.966 -27.017 1.00 55.72 1144 THR A N 1
ATOM 8538 C CA . THR A 1 1144 ? -5.825 -43.083 -26.700 1.00 55.72 1144 THR A CA 1
ATOM 8539 C C . THR A 1 1144 ? -4.961 -44.268 -26.293 1.00 55.72 1144 THR A C 1
ATOM 8541 O O . THR A 1 1144 ? -4.226 -44.788 -27.134 1.00 55.72 1144 THR A O 1
ATOM 8544 N N . GLU A 1 1145 ? -5.079 -44.715 -25.041 1.00 46.91 1145 GLU A N 1
ATOM 8545 C CA . GLU A 1 1145 ? -4.641 -46.049 -24.612 1.00 46.91 1145 GLU A CA 1
ATOM 8546 C C . GLU A 1 1145 ? -5.485 -47.117 -25.332 1.00 46.91 1145 GLU A C 1
ATOM 8548 O O . GLU A 1 1145 ? -6.428 -47.685 -24.779 1.00 46.91 1145 GLU A O 1
ATOM 8553 N N . ASP A 1 1146 ? -5.184 -47.353 -26.608 1.00 36.88 1146 ASP A N 1
ATOM 8554 C CA . ASP A 1 1146 ? -5.771 -48.451 -27.368 1.00 36.88 1146 ASP A CA 1
ATOM 8555 C C . ASP A 1 1146 ? -5.037 -49.743 -26.982 1.00 36.88 1146 ASP A C 1
ATOM 8557 O O . ASP A 1 1146 ? -3.806 -49.818 -26.986 1.00 36.88 1146 ASP A O 1
ATOM 8561 N N . ALA A 1 1147 ? -5.798 -50.748 -26.554 1.00 42.16 1147 ALA A N 1
ATOM 8562 C CA . ALA A 1 1147 ? -5.284 -51.819 -25.706 1.00 42.16 1147 ALA A CA 1
ATOM 8563 C C . ALA A 1 1147 ? -4.524 -52.921 -26.474 1.00 42.16 1147 ALA A C 1
ATOM 8565 O O . ALA A 1 1147 ? -5.053 -54.019 -26.656 1.00 42.16 1147 ALA A O 1
ATOM 8566 N N . ASP A 1 1148 ? -3.271 -52.658 -26.861 1.00 38.28 1148 ASP A N 1
ATOM 8567 C CA . ASP A 1 1148 ? -2.299 -53.712 -27.208 1.00 38.28 1148 ASP A CA 1
ATOM 8568 C C . ASP A 1 1148 ? -0.826 -53.333 -26.927 1.00 38.28 1148 ASP A C 1
ATOM 8570 O O . ASP A 1 1148 ? 0.063 -53.556 -27.753 1.00 38.28 1148 ASP A O 1
ATOM 8574 N N . ASP A 1 1149 ? -0.534 -52.793 -25.735 1.00 36.41 1149 ASP A N 1
ATOM 8575 C CA . ASP A 1 1149 ? 0.850 -52.605 -25.252 1.00 36.41 1149 ASP A CA 1
ATOM 8576 C C . ASP A 1 1149 ? 1.482 -53.946 -24.807 1.00 36.41 1149 ASP A C 1
ATOM 8578 O O . ASP A 1 1149 ? 1.879 -54.169 -23.662 1.00 36.41 1149 ASP A O 1
ATOM 8582 N N . SER A 1 1150 ? 1.482 -54.908 -25.735 1.00 38.34 1150 SER A N 1
ATOM 8583 C CA . SER A 1 1150 ? 2.048 -56.252 -25.586 1.00 38.34 1150 SER A CA 1
ATOM 8584 C C . SER A 1 1150 ? 3.119 -56.572 -26.641 1.00 38.34 1150 SER A C 1
ATOM 8586 O O . SER A 1 1150 ? 3.765 -57.623 -26.575 1.00 38.34 1150 SER A O 1
ATOM 8588 N N . VAL A 1 1151 ? 3.353 -55.659 -27.598 1.00 43.38 1151 VAL A N 1
ATOM 8589 C CA . VAL A 1 1151 ? 4.294 -55.838 -28.715 1.00 43.38 1151 VAL A CA 1
ATOM 8590 C C . VAL A 1 1151 ? 5.034 -54.535 -29.059 1.00 43.38 1151 VAL A C 1
ATOM 8592 O O . VAL A 1 1151 ? 4.626 -53.841 -29.983 1.00 43.38 1151 VAL A O 1
ATOM 8595 N N . LEU A 1 1152 ? 6.156 -54.251 -28.370 1.00 34.34 1152 LEU A N 1
ATOM 8596 C CA . LEU A 1 1152 ? 7.410 -53.702 -28.959 1.00 34.34 1152 LEU A CA 1
ATOM 8597 C C . LEU A 1 1152 ? 8.535 -53.341 -27.960 1.00 34.34 1152 LEU A C 1
ATOM 8599 O O . LEU A 1 1152 ? 9.580 -52.852 -28.390 1.00 34.34 1152 LEU A O 1
ATOM 8603 N N . LEU A 1 1153 ? 8.406 -53.636 -26.662 1.00 32.78 1153 LEU A N 1
ATOM 8604 C CA . LEU A 1 1153 ? 9.449 -53.365 -25.653 1.00 32.78 1153 LEU A CA 1
ATOM 8605 C C . LEU A 1 1153 ? 10.672 -54.326 -25.735 1.00 32.78 1153 LEU A C 1
ATOM 8607 O O . LEU A 1 1153 ? 11.071 -54.944 -24.752 1.00 32.78 1153 LEU A O 1
ATOM 8611 N N . THR A 1 1154 ? 11.271 -54.479 -26.926 1.00 30.53 1154 THR A N 1
ATOM 8612 C CA . THR A 1 1154 ? 12.440 -55.343 -27.198 1.00 30.53 1154 THR A CA 1
ATOM 8613 C C . THR A 1 1154 ? 13.341 -54.850 -28.356 1.00 30.53 1154 THR A C 1
ATOM 8615 O O . THR A 1 1154 ? 13.458 -55.562 -29.354 1.00 30.53 1154 THR A O 1
ATOM 8618 N N . SER A 1 1155 ? 14.015 -53.687 -28.259 1.00 35.94 1155 SER A N 1
ATOM 8619 C CA . SER A 1 1155 ? 15.209 -53.385 -29.106 1.00 35.94 1155 SER A CA 1
ATOM 8620 C C . SER A 1 1155 ? 16.054 -52.140 -28.730 1.00 35.94 1155 SER A C 1
ATOM 8622 O O . SER A 1 1155 ? 16.496 -51.432 -29.635 1.00 35.94 1155 SER A O 1
ATOM 8624 N N . VAL A 1 1156 ? 16.308 -51.833 -27.447 1.00 37.12 1156 VAL A N 1
ATOM 8625 C CA . VAL A 1 1156 ? 17.213 -50.704 -27.074 1.00 37.12 1156 VAL A CA 1
ATOM 8626 C C . VAL A 1 1156 ? 18.450 -51.144 -26.273 1.00 37.12 1156 VAL A C 1
ATOM 8628 O O . VAL A 1 1156 ? 19.534 -50.622 -26.510 1.00 37.12 1156 VAL A O 1
ATOM 8631 N N . GLU A 1 1157 ? 18.374 -52.200 -25.456 1.00 39.84 1157 GLU A N 1
ATOM 8632 C CA . GLU A 1 1157 ? 19.552 -52.756 -24.750 1.00 39.84 1157 GLU A CA 1
ATOM 8633 C C . GLU A 1 1157 ? 20.487 -53.621 -25.632 1.00 39.84 1157 GLU A C 1
ATOM 8635 O O . GLU A 1 1157 ? 21.399 -54.273 -25.131 1.00 39.84 1157 GLU A O 1
ATOM 8640 N N . SER A 1 1158 ? 20.288 -53.657 -26.956 1.00 33.81 1158 SER A N 1
ATOM 8641 C CA . SER A 1 1158 ? 21.010 -54.563 -27.871 1.00 33.81 1158 SER A CA 1
ATOM 8642 C C . SER A 1 1158 ? 21.798 -53.865 -28.988 1.00 33.81 1158 SER A C 1
ATOM 8644 O O . SER A 1 1158 ? 22.047 -54.475 -30.027 1.00 33.81 1158 SER A O 1
ATOM 8646 N N . VAL A 1 1159 ? 22.165 -52.590 -28.811 1.00 39.50 1159 VAL A N 1
ATOM 8647 C CA . VAL A 1 1159 ? 22.978 -51.824 -29.785 1.00 39.50 1159 VAL A CA 1
ATOM 8648 C C . VAL A 1 1159 ? 24.438 -51.649 -29.328 1.00 39.50 1159 VAL A C 1
ATOM 8650 O O . VAL A 1 1159 ? 25.311 -51.413 -30.159 1.00 39.50 1159 VAL A O 1
ATOM 8653 N N . LEU A 1 1160 ? 24.742 -51.852 -28.038 1.00 39.19 1160 LEU A N 1
ATOM 8654 C CA . LEU A 1 1160 ? 26.085 -51.667 -27.466 1.00 39.19 1160 LEU A CA 1
ATOM 8655 C C . LEU A 1 1160 ? 26.784 -52.992 -27.085 1.00 39.19 1160 LEU A C 1
ATOM 8657 O O . LEU A 1 1160 ? 27.336 -53.127 -25.997 1.00 39.19 1160 LEU A O 1
ATOM 8661 N N . ALA A 1 1161 ? 26.776 -53.976 -27.992 1.00 30.56 1161 ALA A N 1
ATOM 8662 C CA . ALA A 1 1161 ? 27.549 -55.215 -27.849 1.00 30.56 1161 ALA A CA 1
ATOM 8663 C C . ALA A 1 1161 ? 28.085 -55.725 -29.205 1.00 30.56 1161 ALA A C 1
ATOM 8665 O O . ALA A 1 1161 ? 27.370 -56.353 -29.977 1.00 30.56 1161 ALA A O 1
ATOM 8666 N N . GLU A 1 1162 ? 29.363 -55.427 -29.449 1.00 34.34 1162 GLU A N 1
ATOM 8667 C CA . GLU A 1 1162 ? 30.303 -56.024 -30.416 1.00 34.34 1162 GLU A CA 1
ATOM 8668 C C . GLU A 1 1162 ? 29.875 -56.330 -31.872 1.00 34.34 1162 GLU A C 1
ATOM 8670 O O . GLU A 1 1162 ? 29.160 -57.269 -32.215 1.00 34.34 1162 GLU A O 1
ATOM 8675 N N . LEU A 1 1163 ? 30.549 -55.616 -32.776 1.00 39.41 1163 LEU A N 1
ATOM 8676 C CA . LEU A 1 1163 ? 31.418 -56.202 -33.807 1.00 39.41 1163 LEU A CA 1
ATOM 8677 C C . LEU A 1 1163 ? 31.520 -57.755 -33.841 1.00 39.41 1163 LEU A C 1
ATOM 8679 O O . LEU A 1 1163 ? 32.365 -58.341 -33.172 1.00 39.41 1163 LEU A O 1
ATOM 8683 N N . LEU A 1 1164 ? 30.841 -58.358 -34.829 1.00 29.36 1164 LEU A N 1
ATOM 8684 C CA . LEU A 1 1164 ? 31.160 -59.657 -35.468 1.00 29.36 1164 LEU A CA 1
ATOM 8685 C C . LEU A 1 1164 ? 30.696 -60.963 -34.734 1.00 29.36 1164 LEU A C 1
ATOM 8687 O O . LEU A 1 1164 ? 30.344 -60.930 -33.563 1.00 29.36 1164 LEU A O 1
ATOM 8691 N N . PRO A 1 1165 ? 30.523 -62.106 -35.456 1.00 36.00 1165 PRO A N 1
ATOM 8692 C CA . PRO A 1 1165 ? 29.376 -63.020 -35.222 1.00 36.00 1165 PRO A CA 1
ATOM 8693 C C . PRO A 1 1165 ? 29.768 -64.518 -34.992 1.00 36.00 1165 PRO A C 1
ATOM 8695 O O . PRO A 1 1165 ? 30.946 -64.810 -34.805 1.00 36.00 1165 PRO A O 1
ATOM 8698 N N . PRO A 1 1166 ? 28.887 -65.535 -35.195 1.00 43.72 1166 PRO A N 1
ATOM 8699 C CA . PRO A 1 1166 ? 27.590 -65.849 -34.548 1.00 43.72 1166 PRO A CA 1
ATOM 8700 C C . PRO A 1 1166 ? 27.493 -67.318 -34.018 1.00 43.72 1166 PRO A C 1
ATOM 8702 O O . PRO A 1 1166 ? 28.175 -68.193 -34.550 1.00 43.72 1166 PRO A O 1
ATOM 8705 N N . SER A 1 1167 ? 26.566 -67.675 -33.096 1.00 29.06 1167 SER A N 1
ATOM 8706 C CA . SER A 1 1167 ? 25.914 -69.029 -33.073 1.00 29.06 1167 SER A CA 1
ATOM 8707 C C . SER A 1 1167 ? 24.813 -69.317 -32.008 1.00 29.06 1167 SER A C 1
ATOM 8709 O O . SER A 1 1167 ? 25.027 -69.179 -30.816 1.00 29.06 1167 SER A O 1
ATOM 8711 N N . VAL A 1 1168 ? 23.686 -69.885 -32.480 1.00 28.03 1168 VAL A N 1
ATOM 8712 C CA . VAL A 1 1168 ? 22.932 -71.066 -31.950 1.00 28.03 1168 VAL A CA 1
ATOM 8713 C C . VAL A 1 1168 ? 22.362 -71.099 -30.495 1.00 28.03 1168 VAL A C 1
ATOM 8715 O O . VAL A 1 1168 ? 22.971 -71.650 -29.590 1.00 28.03 1168 VAL A O 1
ATOM 8718 N N . SER A 1 1169 ? 21.069 -70.742 -30.382 1.00 26.52 1169 SER A N 1
ATOM 8719 C CA . SER A 1 1169 ? 19.919 -71.545 -29.857 1.00 26.52 1169 SER A CA 1
ATOM 8720 C C . SER A 1 1169 ? 19.768 -72.064 -28.392 1.00 26.52 1169 SER A C 1
ATOM 8722 O O . SER A 1 1169 ? 20.554 -72.877 -27.920 1.00 26.52 1169 SER A O 1
ATOM 8724 N N . ASN A 1 1170 ? 18.545 -71.827 -27.858 1.00 28.39 1170 ASN A N 1
ATOM 8725 C CA . ASN A 1 1170 ? 17.642 -72.708 -27.054 1.00 28.39 1170 ASN A CA 1
ATOM 8726 C C . ASN A 1 1170 ? 17.505 -72.647 -25.493 1.00 28.39 1170 ASN A C 1
ATOM 8728 O O . ASN A 1 1170 ? 18.461 -72.822 -24.754 1.00 28.39 1170 ASN A O 1
ATOM 8732 N N . HIS A 1 1171 ? 16.217 -72.663 -25.065 1.00 29.39 1171 HIS A N 1
ATOM 8733 C CA . HIS A 1 1171 ? 15.578 -73.158 -23.805 1.00 29.39 1171 HIS A CA 1
ATOM 8734 C C . HIS A 1 1171 ? 15.518 -72.318 -22.486 1.00 29.39 1171 HIS A C 1
ATOM 8736 O O . HIS A 1 1171 ? 16.436 -72.345 -21.680 1.00 29.39 1171 HIS A O 1
ATOM 8742 N N . LEU A 1 1172 ? 14.342 -71.694 -22.235 1.00 24.08 1172 LEU A N 1
ATOM 8743 C CA . LEU A 1 1172 ? 13.331 -71.915 -21.143 1.00 24.08 1172 LEU A CA 1
ATOM 8744 C C . LEU A 1 1172 ? 13.712 -72.705 -19.846 1.00 24.08 1172 LEU A C 1
ATOM 8746 O O . LEU A 1 1172 ? 14.451 -73.681 -19.989 1.00 24.08 1172 LEU A O 1
ATOM 8750 N N . PRO A 1 1173 ? 12.977 -72.582 -18.689 1.00 47.66 1173 PRO A N 1
ATOM 8751 C CA . PRO A 1 1173 ? 12.133 -71.487 -18.108 1.00 47.66 1173 PRO A CA 1
ATOM 8752 C C . PRO A 1 1173 ? 12.176 -71.360 -16.524 1.00 47.66 1173 PRO A C 1
ATOM 8754 O O . PRO A 1 1173 ? 13.021 -71.999 -15.906 1.00 47.66 1173 PRO A O 1
ATOM 8757 N N . ILE A 1 1174 ? 11.187 -70.670 -15.880 1.00 28.80 1174 ILE A N 1
ATOM 8758 C CA . ILE A 1 1174 ? 10.785 -70.654 -14.412 1.00 28.80 1174 ILE A CA 1
ATOM 8759 C C . ILE A 1 1174 ? 11.604 -69.678 -13.503 1.00 28.80 1174 ILE A C 1
ATOM 8761 O O . ILE A 1 1174 ? 12.781 -69.501 -13.784 1.00 28.80 1174 ILE A O 1
ATOM 8765 N N . ALA A 1 1175 ? 11.122 -68.970 -12.445 1.00 27.39 1175 ALA A N 1
ATOM 8766 C CA . ALA A 1 1175 ? 9.900 -68.936 -11.570 1.00 27.39 1175 ALA A CA 1
ATOM 8767 C C . ALA A 1 1175 ? 9.406 -67.461 -11.299 1.00 27.39 1175 ALA A C 1
ATOM 8769 O O . ALA A 1 1175 ? 10.116 -66.552 -11.713 1.00 27.39 1175 ALA A O 1
ATOM 8770 N N . GLN A 1 1176 ? 8.192 -67.095 -10.807 1.00 29.73 1176 GLN A N 1
ATOM 8771 C CA . GLN A 1 1176 ? 7.472 -67.308 -9.502 1.00 29.73 1176 GLN A CA 1
ATOM 8772 C C . GLN A 1 1176 ? 8.127 -66.561 -8.292 1.00 29.73 1176 GLN A C 1
ATOM 8774 O O . GLN A 1 1176 ? 9.349 -66.583 -8.226 1.00 29.73 1176 GLN A O 1
ATOM 8779 N N . GLU A 1 1177 ? 7.478 -65.874 -7.319 1.00 32.00 1177 GLU A N 1
ATOM 8780 C CA . GLU A 1 1177 ? 6.084 -65.744 -6.780 1.00 32.00 1177 GLU A CA 1
ATOM 8781 C C . GLU A 1 1177 ? 5.736 -64.274 -6.359 1.00 32.00 1177 GLU A C 1
ATOM 8783 O O . GLU A 1 1177 ? 6.639 -63.479 -6.132 1.00 32.00 1177 GLU A O 1
ATOM 8788 N N . ASP A 1 1178 ? 4.482 -63.797 -6.471 1.00 33.59 1178 ASP A N 1
ATOM 8789 C CA . ASP A 1 1178 ? 3.425 -63.607 -5.425 1.00 33.59 1178 ASP A CA 1
ATOM 8790 C C . ASP A 1 1178 ? 3.756 -62.780 -4.153 1.00 33.59 1178 ASP A C 1
ATOM 8792 O O . ASP A 1 1178 ? 4.579 -63.175 -3.331 1.00 33.59 1178 ASP A O 1
ATOM 8796 N N . SER A 1 1179 ? 2.977 -61.717 -3.888 1.00 29.08 1179 SER A N 1
ATOM 8797 C CA . SER A 1 1179 ? 2.007 -61.705 -2.762 1.00 29.08 1179 SER A CA 1
ATOM 8798 C C . SER A 1 1179 ? 0.987 -60.553 -2.870 1.00 29.08 1179 SER A C 1
ATOM 8800 O O . SER A 1 1179 ? 1.324 -59.457 -3.307 1.00 29.08 1179 SER A O 1
ATOM 8802 N N . SER A 1 1180 ? -0.263 -60.759 -2.421 1.00 30.66 1180 SER A N 1
ATOM 8803 C CA . SER A 1 1180 ? -1.336 -59.735 -2.452 1.00 30.66 1180 SER A CA 1
ATOM 8804 C C . SER A 1 1180 ? -2.193 -59.669 -1.173 1.00 30.66 1180 SER A C 1
ATOM 8806 O O . SER A 1 1180 ? -2.283 -60.638 -0.416 1.00 30.66 1180 SER A O 1
ATOM 8808 N N . ARG A 1 1181 ? -2.892 -58.542 -0.934 1.00 28.36 1181 ARG A N 1
ATOM 8809 C CA . ARG A 1 1181 ? -3.997 -58.459 0.049 1.00 28.36 1181 ARG A CA 1
ATOM 8810 C C . ARG A 1 1181 ? -5.054 -57.405 -0.334 1.00 28.36 1181 ARG A C 1
ATOM 8812 O O . ARG A 1 1181 ? -4.755 -56.471 -1.064 1.00 28.36 1181 ARG A O 1
ATOM 8819 N N . ARG A 1 1182 ? -6.307 -57.588 0.115 1.00 32.09 1182 ARG A N 1
ATOM 8820 C CA . ARG A 1 1182 ? -7.513 -56.837 -0.316 1.00 32.09 1182 ARG A CA 1
ATOM 8821 C C . ARG A 1 1182 ? -8.395 -56.376 0.857 1.00 32.09 1182 ARG A C 1
ATOM 8823 O O . ARG A 1 1182 ? -8.404 -57.068 1.871 1.00 32.09 1182 ARG A O 1
ATOM 8830 N N . MET A 1 1183 ? -9.215 -55.339 0.597 1.00 27.34 1183 MET A N 1
ATOM 8831 C CA . MET A 1 1183 ? -10.597 -54.995 1.064 1.00 27.34 1183 MET A CA 1
ATOM 8832 C C . MET A 1 1183 ? -10.686 -53.465 1.330 1.00 27.34 1183 MET A C 1
ATOM 8834 O O . MET A 1 1183 ? -9.774 -52.960 1.964 1.00 27.34 1183 MET A O 1
ATOM 8838 N N . SER A 1 1184 ? -11.602 -52.605 0.834 1.00 28.69 1184 SER A N 1
ATOM 8839 C CA . SER A 1 1184 ? -13.042 -52.635 0.445 1.00 28.69 1184 SER A CA 1
ATOM 8840 C C . SER A 1 1184 ? -14.014 -52.455 1.634 1.00 28.69 1184 SER A C 1
ATOM 8842 O O . SER A 1 1184 ? -13.895 -53.228 2.580 1.00 28.69 1184 SER A O 1
ATOM 8844 N N . VAL A 1 1185 ? -15.020 -51.556 1.648 1.00 28.06 1185 VAL A N 1
ATOM 8845 C CA . VAL A 1 1185 ? -15.775 -50.853 0.565 1.00 28.06 1185 VAL A CA 1
ATOM 8846 C C . VAL A 1 1185 ? -16.102 -49.378 0.958 1.00 28.06 1185 VAL A C 1
ATOM 8848 O O . VAL A 1 1185 ? -16.029 -49.038 2.133 1.00 28.06 1185 VAL A O 1
ATOM 8851 N N . ALA A 1 1186 ? -16.466 -48.525 -0.016 1.00 26.81 1186 ALA A N 1
ATOM 8852 C CA . ALA A 1 1186 ? -16.875 -47.100 0.099 1.00 26.81 1186 ALA A CA 1
ATOM 8853 C C . ALA A 1 1186 ? -18.411 -46.915 0.353 1.00 26.81 1186 ALA A C 1
ATOM 8855 O O . ALA A 1 1186 ? -19.070 -47.939 0.558 1.00 26.81 1186 ALA A O 1
ATOM 8856 N N . PRO A 1 1187 ? -19.054 -45.714 0.245 1.00 47.78 1187 PRO A N 1
ATOM 8857 C CA . PRO A 1 1187 ? -18.562 -44.318 0.125 1.00 47.78 1187 PRO A CA 1
ATOM 8858 C C . PRO A 1 1187 ? -19.283 -43.290 1.057 1.00 47.78 1187 PRO A C 1
ATOM 8860 O O . PRO A 1 1187 ? -20.220 -43.653 1.760 1.00 47.78 1187 PRO A O 1
ATOM 8863 N N . VAL A 1 1188 ? -18.917 -41.996 0.984 1.00 25.38 1188 VAL A N 1
ATOM 8864 C CA . VAL A 1 1188 ? -19.802 -40.790 0.936 1.00 25.38 1188 VAL A CA 1
ATOM 8865 C C . VAL A 1 1188 ? -18.926 -39.545 0.655 1.00 25.38 1188 VAL A C 1
ATOM 8867 O O . VAL A 1 1188 ? -17.708 -39.625 0.790 1.00 25.38 1188 VAL A O 1
ATOM 8870 N N . ALA A 1 1189 ? -19.511 -38.452 0.151 1.00 28.19 1189 ALA A N 1
ATOM 8871 C CA . ALA A 1 1189 ? -18.799 -37.355 -0.519 1.00 28.19 1189 ALA A CA 1
ATOM 8872 C C . ALA A 1 1189 ? -18.602 -36.074 0.316 1.00 28.19 1189 ALA A C 1
ATOM 8874 O O . ALA A 1 1189 ? -19.380 -35.783 1.221 1.00 28.19 1189 ALA A O 1
ATOM 8875 N N . ALA A 1 1190 ? -17.637 -35.263 -0.124 1.00 27.84 1190 ALA A N 1
ATOM 8876 C CA . ALA A 1 1190 ? -17.624 -33.805 -0.011 1.00 27.84 1190 ALA A CA 1
ATOM 8877 C C . ALA A 1 1190 ? -17.175 -33.226 -1.371 1.00 27.84 1190 ALA A C 1
ATOM 8879 O O . ALA A 1 1190 ? -16.411 -33.877 -2.086 1.00 27.84 1190 ALA A O 1
ATOM 8880 N N . GLN A 1 1191 ? -17.658 -32.039 -1.741 1.00 27.86 1191 GLN A N 1
ATOM 8881 C CA . GLN A 1 1191 ? -17.174 -31.274 -2.896 1.00 27.86 1191 GLN A CA 1
ATOM 8882 C C . GLN A 1 1191 ? -16.767 -29.880 -2.421 1.00 27.86 1191 GLN A C 1
ATOM 8884 O O . GLN A 1 1191 ? -17.519 -29.256 -1.677 1.00 27.86 1191 GLN A O 1
ATOM 8889 N N . ALA A 1 1192 ? -15.630 -29.395 -2.912 1.00 27.58 1192 ALA A N 1
ATOM 8890 C CA . ALA A 1 1192 ? -15.307 -27.975 -2.967 1.00 27.58 1192 ALA A CA 1
ATOM 8891 C C . ALA A 1 1192 ? -15.332 -27.527 -4.440 1.00 27.58 1192 ALA A C 1
ATOM 8893 O O . ALA A 1 1192 ? -15.177 -28.350 -5.348 1.00 27.58 1192 ALA A O 1
ATOM 8894 N N . THR A 1 1193 ? -15.564 -26.240 -4.676 1.00 28.17 1193 THR A N 1
ATOM 8895 C CA . THR A 1 1193 ? -15.685 -25.617 -6.005 1.00 28.17 1193 THR A CA 1
ATOM 8896 C C . THR A 1 1193 ? -14.699 -24.465 -6.130 1.00 28.17 1193 THR A C 1
ATOM 8898 O O . THR A 1 1193 ? -14.455 -23.786 -5.139 1.00 28.17 1193 THR A O 1
ATOM 8901 N N . ALA A 1 1194 ? -14.188 -24.210 -7.336 1.00 25.38 1194 ALA A N 1
ATOM 8902 C CA . ALA A 1 1194 ? -13.217 -23.151 -7.596 1.00 25.38 1194 ALA A CA 1
ATOM 8903 C C . ALA A 1 1194 ? -13.550 -22.345 -8.867 1.00 25.38 1194 ALA A C 1
ATOM 8905 O O . ALA A 1 1194 ? -14.185 -22.869 -9.781 1.00 25.38 1194 ALA A O 1
ATOM 8906 N N . ALA A 1 1195 ? -13.031 -21.113 -8.891 1.00 27.55 1195 ALA A N 1
ATOM 8907 C CA . ALA A 1 1195 ? -12.761 -20.232 -10.036 1.00 27.55 1195 ALA A CA 1
ATOM 8908 C C . ALA A 1 1195 ? -13.923 -19.636 -10.886 1.00 27.55 1195 ALA A C 1
ATOM 8910 O O . ALA A 1 1195 ? -14.569 -20.319 -11.678 1.00 27.55 1195 ALA A O 1
ATOM 8911 N N . VAL A 1 1196 ? -14.145 -18.318 -10.709 1.00 27.20 1196 VAL A N 1
ATOM 8912 C CA . VAL A 1 1196 ? -13.891 -17.160 -11.633 1.00 27.20 1196 VAL A CA 1
ATOM 8913 C C . VAL A 1 1196 ? -13.407 -17.408 -13.103 1.00 27.20 1196 VAL A C 1
ATOM 8915 O O . VAL A 1 1196 ? -13.115 -18.554 -13.434 1.00 27.20 1196 VAL A O 1
ATOM 8918 N N . PRO A 1 1197 ? -13.216 -16.386 -14.002 1.00 53.00 1197 PRO A N 1
ATOM 8919 C CA . PRO A 1 1197 ? -13.487 -14.920 -13.927 1.00 53.00 1197 PRO A CA 1
ATOM 8920 C C . PRO A 1 1197 ? -14.094 -14.253 -15.216 1.00 53.00 1197 PRO A C 1
ATOM 8922 O O . PRO A 1 1197 ? -14.401 -14.917 -16.202 1.00 53.00 1197 PRO A O 1
ATOM 8925 N N . GLN A 1 1198 ? -14.131 -12.901 -15.208 1.00 27.83 1198 GLN A N 1
ATOM 8926 C CA . GLN A 1 1198 ? -13.829 -11.934 -16.309 1.00 27.83 1198 GLN A CA 1
ATOM 8927 C C . GLN A 1 1198 ? -14.943 -11.151 -17.060 1.00 27.83 1198 GLN A C 1
ATOM 8929 O O . GLN A 1 1198 ? -16.061 -11.631 -17.210 1.00 27.83 1198 GLN A O 1
ATOM 8934 N N . HIS A 1 1199 ? -14.661 -9.964 -17.657 1.00 28.14 1199 HIS A N 1
ATOM 8935 C CA . HIS A 1 1199 ? -13.860 -8.793 -17.187 1.00 28.14 1199 HIS A CA 1
ATOM 8936 C C . HIS A 1 1199 ? -14.048 -7.520 -18.079 1.00 28.14 1199 HIS A C 1
ATOM 8938 O O . HIS A 1 1199 ? -14.331 -7.654 -19.262 1.00 28.14 1199 HIS A O 1
ATOM 8944 N N . ARG A 1 1200 ? -13.743 -6.316 -17.532 1.00 32.56 1200 ARG A N 1
ATOM 8945 C CA . ARG A 1 1200 ? -13.088 -5.141 -18.197 1.00 32.56 1200 ARG A CA 1
ATOM 8946 C C . ARG A 1 1200 ? -13.877 -3.833 -18.578 1.00 32.56 1200 ARG A C 1
ATOM 8948 O O . ARG A 1 1200 ? -14.732 -3.823 -19.446 1.00 32.56 1200 ARG A O 1
ATOM 8955 N N . ILE A 1 1201 ? -13.558 -2.731 -17.856 1.00 33.00 1201 ILE A N 1
ATOM 8956 C CA . ILE A 1 1201 ? -13.184 -1.292 -18.153 1.00 33.00 1201 ILE A CA 1
ATOM 8957 C C . ILE A 1 1201 ? -13.877 -0.417 -19.260 1.00 33.00 1201 ILE A C 1
ATOM 8959 O O . ILE A 1 1201 ? -14.578 -0.955 -20.106 1.00 33.00 1201 ILE A O 1
ATOM 8963 N N . THR A 1 1202 ? -13.673 0.943 -19.194 1.00 31.70 1202 THR A N 1
ATOM 8964 C CA . THR A 1 1202 ? -13.408 1.992 -20.277 1.00 31.70 1202 THR A CA 1
ATOM 8965 C C . THR A 1 1202 ? -14.403 3.192 -20.557 1.00 31.70 1202 THR A C 1
ATOM 8967 O O . THR A 1 1202 ? -15.428 2.949 -21.171 1.00 31.70 1202 THR A O 1
ATOM 8970 N N . GLY A 1 1203 ? -14.332 4.522 -20.276 1.00 31.52 1203 GLY A N 1
ATOM 8971 C CA . GLY A 1 1203 ? -13.547 5.557 -19.535 1.00 31.52 1203 GLY A CA 1
ATOM 8972 C C . GLY A 1 1203 ? -13.460 6.982 -20.231 1.00 31.52 1203 GLY A C 1
ATOM 8973 O O . GLY A 1 1203 ? -12.481 7.247 -20.910 1.00 31.52 1203 GLY A O 1
ATOM 8974 N N . GLU A 1 1204 ? -14.422 7.929 -20.063 1.00 34.81 1204 GLU A N 1
ATOM 8975 C CA . GLU A 1 1204 ? -14.414 9.371 -20.567 1.00 34.81 1204 GLU A CA 1
ATOM 8976 C C . GLU A 1 1204 ? -14.457 9.589 -22.137 1.00 34.81 1204 GLU A C 1
ATOM 8978 O O . GLU A 1 1204 ? -14.598 8.541 -22.781 1.00 34.81 1204 GLU A O 1
ATOM 8983 N N . PRO A 1 1205 ? -14.448 10.800 -22.830 1.00 52.19 1205 PRO A N 1
ATOM 8984 C CA . PRO A 1 1205 ? -13.582 12.011 -22.619 1.00 52.19 1205 PRO A CA 1
ATOM 8985 C C . PRO A 1 1205 ? -14.006 13.493 -23.047 1.00 52.19 1205 PRO A C 1
ATOM 8987 O O . PRO A 1 1205 ? -14.704 13.728 -24.042 1.00 52.19 1205 PRO A O 1
ATOM 8990 N N . THR A 1 1206 ? -13.310 14.508 -22.471 1.00 32.66 1206 THR A N 1
ATOM 8991 C CA . THR A 1 1206 ? -12.913 15.890 -22.968 1.00 32.66 1206 THR A CA 1
ATOM 8992 C C . THR A 1 1206 ? -13.794 17.149 -22.649 1.00 32.66 1206 THR A C 1
ATOM 8994 O O . THR A 1 1206 ? -15.010 17.040 -22.567 1.00 32.66 1206 THR A O 1
ATOM 8997 N N . ARG A 1 1207 ? -13.313 18.428 -22.520 1.00 29.77 1207 ARG A N 1
ATOM 8998 C CA . ARG A 1 1207 ? -12.113 19.149 -23.070 1.00 29.77 1207 ARG A CA 1
ATOM 8999 C C . ARG A 1 1207 ? -11.817 20.591 -22.472 1.00 29.77 1207 ARG A C 1
ATOM 9001 O O . ARG A 1 1207 ? -12.737 21.398 -22.417 1.00 29.77 1207 ARG A O 1
ATOM 9008 N N . VAL A 1 1208 ? -10.526 20.987 -22.315 1.00 26.30 1208 VAL A N 1
ATOM 9009 C CA . VAL A 1 1208 ? -9.864 22.290 -22.745 1.00 26.30 1208 VAL A CA 1
ATOM 9010 C C . VAL A 1 1208 ? -9.810 23.642 -21.911 1.00 26.30 1208 VAL A C 1
ATOM 9012 O O . VAL A 1 1208 ? -10.765 24.409 -21.893 1.00 26.30 1208 VAL A O 1
ATOM 9015 N N . ILE A 1 1209 ? -8.578 24.017 -21.455 1.00 29.73 1209 ILE A N 1
ATOM 9016 C CA . ILE A 1 1209 ? -7.816 25.331 -21.544 1.00 29.73 1209 ILE A CA 1
ATOM 9017 C C . ILE A 1 1209 ? -7.855 26.519 -20.502 1.00 29.73 1209 ILE A C 1
ATOM 9019 O O . ILE A 1 1209 ? -8.893 27.084 -20.178 1.00 29.73 1209 ILE A O 1
ATOM 9023 N N . SER A 1 1210 ? -6.626 27.026 -20.209 1.00 28.83 1210 SER A N 1
ATOM 9024 C CA . SER A 1 1210 ? -6.125 28.398 -19.834 1.00 28.83 1210 SER A CA 1
ATOM 9025 C C . SER A 1 1210 ? -6.056 28.956 -18.382 1.00 28.83 1210 SER A C 1
ATOM 9027 O O . SER A 1 1210 ? -6.951 29.663 -17.938 1.00 28.83 1210 SER A O 1
ATOM 9029 N N . THR A 1 1211 ? -4.879 28.788 -17.745 1.00 28.64 1211 THR A N 1
ATOM 9030 C CA . THR A 1 1211 ? -3.907 29.825 -17.257 1.00 28.64 1211 THR A CA 1
ATOM 9031 C C . THR A 1 1211 ? -4.354 31.171 -16.628 1.00 28.64 1211 THR A C 1
ATOM 9033 O O . THR A 1 1211 ? -5.045 31.940 -17.295 1.00 28.64 1211 THR A O 1
ATOM 9036 N N . ILE A 1 1212 ? -3.726 31.575 -15.496 1.00 27.36 1212 ILE A N 1
ATOM 9037 C CA . ILE A 1 1212 ? -2.790 32.744 -15.358 1.00 27.36 1212 ILE A CA 1
ATOM 9038 C C . ILE A 1 1212 ? -2.307 32.964 -13.889 1.00 27.36 1212 ILE A C 1
ATOM 9040 O O . ILE A 1 1212 ? -3.120 33.257 -13.025 1.00 27.36 1212 ILE A O 1
ATOM 9044 N N . GLN A 1 1213 ? -0.979 32.853 -13.692 1.00 30.06 1213 GLN A N 1
ATOM 9045 C CA . GLN A 1 1213 ? 0.005 33.504 -12.771 1.00 30.06 1213 GLN A CA 1
ATOM 9046 C C . GLN A 1 1213 ? -0.310 34.027 -11.323 1.00 30.06 1213 GLN A C 1
ATOM 9048 O O . GLN A 1 1213 ? -1.451 34.340 -10.997 1.00 30.06 1213 GLN A O 1
ATOM 9053 N N . PRO A 1 1214 ? 0.730 34.162 -10.448 1.00 54.09 1214 PRO A N 1
ATOM 9054 C CA . PRO A 1 1214 ? 0.607 34.186 -8.975 1.00 54.09 1214 PRO A CA 1
ATOM 9055 C C . PRO A 1 1214 ? 0.988 35.533 -8.304 1.00 54.09 1214 PRO A C 1
ATOM 9057 O O . PRO A 1 1214 ? 1.259 36.511 -8.998 1.00 54.09 1214 PRO A O 1
ATOM 9060 N N . HIS A 1 1215 ? 1.089 35.565 -6.959 1.00 25.83 1215 HIS A N 1
ATOM 9061 C CA . HIS A 1 1215 ? 2.096 36.368 -6.229 1.00 25.83 1215 HIS A CA 1
ATOM 9062 C C . HIS A 1 1215 ? 2.295 35.966 -4.743 1.00 25.83 1215 HIS A C 1
ATOM 9064 O O . HIS A 1 1215 ? 1.330 35.708 -4.033 1.00 25.83 1215 HIS A O 1
ATOM 9070 N N . ASN A 1 1216 ? 3.570 36.000 -4.329 1.00 27.42 1216 ASN A N 1
ATOM 9071 C CA . ASN A 1 1216 ? 4.223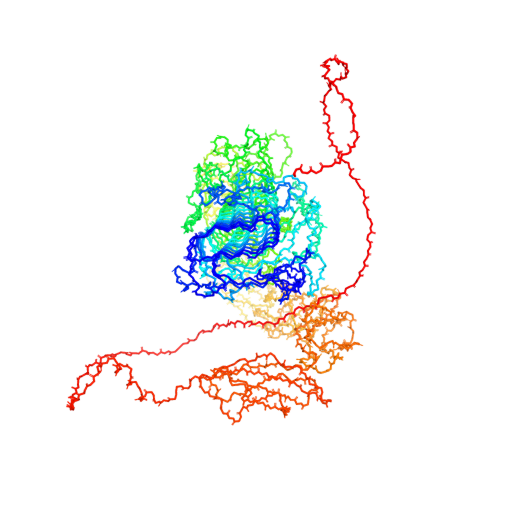 36.046 -3.000 1.00 27.42 1216 ASN A CA 1
ATOM 9072 C C . ASN A 1 1216 ? 3.343 36.328 -1.758 1.00 27.42 1216 ASN A C 1
ATOM 9074 O O . ASN A 1 1216 ? 2.495 37.216 -1.794 1.00 27.42 1216 ASN A O 1
ATOM 9078 N N . THR A 1 1217 ? 3.469 35.625 -0.622 1.00 31.98 1217 THR A N 1
ATOM 9079 C CA . THR A 1 1217 ? 4.640 35.357 0.269 1.00 31.98 1217 THR A CA 1
ATOM 9080 C C . THR A 1 1217 ? 5.237 36.575 0.998 1.00 31.98 1217 THR A C 1
ATOM 9082 O O . THR A 1 1217 ? 5.725 37.513 0.376 1.00 31.98 1217 THR A O 1
ATOM 9085 N N . THR A 1 1218 ? 5.274 36.493 2.337 1.00 25.33 1218 THR A N 1
ATOM 9086 C CA . THR A 1 1218 ? 6.258 37.119 3.251 1.00 25.33 1218 THR A CA 1
ATOM 9087 C C . THR A 1 1218 ? 6.263 36.336 4.568 1.00 25.33 1218 THR A C 1
ATOM 9089 O O . THR A 1 1218 ? 5.194 36.148 5.145 1.00 25.33 1218 THR A O 1
ATOM 9092 N N . ALA A 1 1219 ? 7.436 35.919 5.047 1.00 34.16 1219 ALA A N 1
ATOM 9093 C CA . ALA A 1 1219 ? 7.624 35.315 6.372 1.00 34.16 1219 ALA A CA 1
ATOM 9094 C C . ALA A 1 1219 ? 7.915 36.381 7.452 1.00 34.16 1219 ALA A C 1
ATOM 9096 O O . ALA A 1 1219 ? 8.220 37.528 7.120 1.00 34.16 1219 ALA A O 1
ATOM 9097 N N . GLU A 1 1220 ? 7.884 35.991 8.731 1.00 26.67 1220 GLU A N 1
ATOM 9098 C CA . GLU A 1 1220 ? 8.431 36.779 9.846 1.00 26.67 1220 GLU A CA 1
ATOM 9099 C C . GLU A 1 1220 ? 9.512 35.984 10.594 1.00 26.67 1220 GLU A C 1
ATOM 9101 O O . GLU A 1 1220 ? 9.293 34.848 11.003 1.00 26.67 1220 GLU A O 1
ATOM 9106 N N . THR A 1 1221 ? 10.664 36.616 10.825 1.00 30.05 1221 THR A N 1
ATOM 9107 C CA . THR A 1 1221 ? 11.681 36.207 11.807 1.00 30.05 1221 THR A CA 1
ATOM 9108 C C . THR A 1 1221 ? 11.989 37.401 12.713 1.00 30.05 1221 THR A C 1
ATOM 9110 O O . THR A 1 1221 ? 11.850 38.556 12.300 1.00 30.05 1221 THR A O 1
ATOM 9113 N N . VAL A 1 1222 ? 12.353 37.148 13.975 1.00 28.12 1222 VAL A N 1
ATOM 9114 C CA . VAL A 1 1222 ? 12.401 38.187 15.020 1.00 28.12 1222 VAL A CA 1
ATOM 9115 C C . VAL A 1 1222 ? 13.804 38.343 15.618 1.00 28.12 1222 VAL A C 1
ATOM 9117 O O . VAL A 1 1222 ? 14.387 37.383 16.107 1.00 28.12 1222 VAL A O 1
ATOM 9120 N N . ALA A 1 1223 ? 14.290 39.589 15.564 1.00 31.59 1223 ALA A N 1
ATOM 9121 C CA . ALA A 1 1223 ? 15.124 40.344 16.519 1.00 31.59 1223 ALA A CA 1
ATOM 9122 C C . ALA A 1 1223 ? 15.604 39.661 17.837 1.00 31.59 1223 ALA A C 1
ATOM 9124 O O . ALA A 1 1223 ? 14.884 38.883 18.451 1.00 31.59 1223 ALA A O 1
ATOM 9125 N N . ASP A 1 1224 ? 16.751 40.025 18.436 1.00 29.81 1224 ASP A N 1
ATOM 9126 C CA . ASP A 1 1224 ? 17.603 41.220 18.232 1.00 29.81 1224 ASP A CA 1
ATOM 9127 C C . ASP A 1 1224 ? 19.011 41.061 18.860 1.00 29.81 1224 ASP A C 1
ATOM 9129 O O . ASP A 1 1224 ? 19.133 40.463 19.933 1.00 29.81 1224 ASP A O 1
ATOM 9133 N N . HIS A 1 1225 ? 20.035 41.716 18.280 1.00 26.22 1225 HIS A N 1
ATOM 9134 C CA . HIS A 1 1225 ? 20.922 42.670 18.992 1.00 26.22 1225 HIS A CA 1
ATOM 9135 C C . HIS A 1 1225 ? 21.965 43.357 18.076 1.00 26.22 1225 HIS A C 1
ATOM 9137 O O . HIS A 1 1225 ? 22.503 42.761 17.147 1.00 26.22 1225 HIS A O 1
ATOM 9143 N N . GLU A 1 1226 ? 22.290 44.621 18.379 1.00 30.72 1226 GLU A N 1
ATOM 9144 C CA . GLU A 1 1226 ? 23.134 45.512 17.561 1.00 30.72 1226 GLU A CA 1
ATOM 9145 C C . GLU A 1 1226 ? 24.630 45.549 17.951 1.00 30.72 1226 GLU A C 1
ATOM 9147 O O . GLU A 1 1226 ? 24.964 45.600 19.136 1.00 30.72 1226 GLU A O 1
ATOM 9152 N N . VAL A 1 1227 ? 25.512 45.756 16.958 1.00 25.61 1227 VAL A N 1
ATOM 9153 C CA . VAL A 1 1227 ? 26.710 46.630 17.053 1.00 25.61 1227 VAL A CA 1
ATOM 9154 C C . VAL A 1 1227 ? 26.892 47.364 15.709 1.00 25.61 1227 VAL A C 1
ATOM 9156 O O . VAL A 1 1227 ? 26.639 46.785 14.656 1.00 25.61 1227 VAL A O 1
ATOM 9159 N N . THR A 1 1228 ? 27.315 48.637 15.715 1.00 38.94 1228 THR A N 1
ATOM 9160 C CA . THR A 1 1228 ? 27.213 49.540 14.546 1.00 38.94 1228 THR A CA 1
ATOM 9161 C C . THR A 1 1228 ? 28.522 50.227 14.105 1.00 38.94 1228 THR A C 1
ATOM 9163 O O . THR A 1 1228 ? 29.161 50.879 14.926 1.00 38.94 1228 THR A O 1
ATOM 9166 N N . ILE A 1 1229 ? 28.754 50.242 12.782 1.00 30.03 1229 ILE A N 1
ATOM 9167 C CA . ILE A 1 1229 ? 29.184 51.396 11.944 1.00 30.03 1229 ILE A CA 1
ATOM 9168 C C . ILE A 1 1229 ? 30.639 51.963 12.038 1.00 30.03 1229 ILE A C 1
ATOM 9170 O O . ILE A 1 1229 ? 31.092 52.427 13.079 1.00 30.03 1229 ILE A O 1
ATOM 9174 N N . ASP A 1 1230 ? 31.249 52.052 10.839 1.00 27.17 1230 ASP A N 1
ATOM 9175 C CA . ASP A 1 1230 ? 32.328 52.925 10.302 1.00 27.17 1230 ASP A CA 1
ATOM 9176 C C . ASP A 1 1230 ? 33.846 52.803 10.645 1.00 27.17 1230 ASP A C 1
ATOM 9178 O O . ASP A 1 1230 ? 34.285 52.554 11.763 1.00 27.17 1230 ASP A O 1
ATOM 9182 N N . ASP A 1 1231 ? 34.616 53.130 9.586 1.00 28.20 1231 ASP A N 1
ATOM 9183 C CA . ASP A 1 1231 ? 35.988 53.681 9.465 1.00 28.20 1231 ASP A CA 1
ATOM 9184 C C . ASP A 1 1231 ? 37.297 52.821 9.388 1.00 28.20 1231 ASP A C 1
ATOM 9186 O O . ASP A 1 1231 ? 37.989 52.570 10.369 1.00 28.20 1231 ASP A O 1
ATOM 9190 N N . ILE A 1 1232 ? 37.748 52.633 8.127 1.00 30.14 1232 ILE A N 1
ATOM 9191 C CA . ILE A 1 1232 ? 39.054 53.081 7.543 1.00 30.14 1232 ILE A CA 1
ATOM 9192 C C . ILE A 1 1232 ? 40.361 52.224 7.643 1.00 30.14 1232 ILE A C 1
ATOM 9194 O O . ILE A 1 1232 ? 41.076 52.218 8.637 1.00 30.14 1232 ILE A O 1
ATOM 9198 N N . ILE A 1 1233 ? 40.724 51.644 6.477 1.00 30.14 1233 ILE A N 1
ATOM 9199 C CA . ILE A 1 1233 ? 42.007 51.677 5.700 1.00 30.14 1233 ILE A CA 1
ATOM 9200 C C . ILE A 1 1233 ? 43.384 51.531 6.401 1.00 30.14 1233 ILE A C 1
ATOM 9202 O O . ILE A 1 1233 ? 43.838 52.460 7.062 1.00 30.14 1233 ILE A O 1
ATOM 9206 N N . ASP A 1 1234 ? 44.143 50.487 6.012 1.00 32.66 1234 ASP A N 1
ATOM 9207 C CA . ASP A 1 1234 ? 45.470 50.523 5.318 1.00 32.66 1234 ASP A CA 1
ATOM 9208 C C . ASP A 1 1234 ? 45.900 49.062 4.977 1.00 32.66 1234 ASP A C 1
ATOM 9210 O O . ASP A 1 1234 ? 45.445 48.148 5.656 1.00 32.66 1234 ASP A O 1
ATOM 9214 N N . SER A 1 1235 ? 46.740 48.672 4.000 1.00 30.80 1235 SER A N 1
ATOM 9215 C CA . SER A 1 1235 ? 47.487 49.290 2.873 1.00 30.80 1235 SER A CA 1
ATOM 9216 C C . SER A 1 1235 ? 47.997 48.109 1.975 1.00 30.80 1235 SER A C 1
ATOM 9218 O O . SER A 1 1235 ? 48.076 47.008 2.511 1.00 30.80 1235 SER A O 1
ATOM 9220 N N . VAL A 1 1236 ? 48.495 48.117 0.724 1.00 28.69 1236 VAL A N 1
ATOM 9221 C CA . VAL A 1 1236 ? 48.760 49.030 -0.414 1.00 28.69 1236 VAL A CA 1
ATOM 9222 C C . VAL A 1 1236 ? 49.684 48.230 -1.391 1.00 28.69 1236 VAL A C 1
ATOM 9224 O O . VAL A 1 1236 ? 50.488 47.433 -0.914 1.00 28.69 1236 VAL A O 1
ATOM 9227 N N . LEU A 1 1237 ? 49.647 48.512 -2.711 1.00 28.92 1237 LEU A N 1
ATOM 9228 C CA . LEU A 1 1237 ? 50.492 47.965 -3.820 1.00 28.92 1237 LEU A CA 1
ATOM 9229 C C . LEU A 1 1237 ? 50.249 46.491 -4.253 1.00 28.92 1237 LEU A C 1
ATOM 9231 O O . LEU A 1 1237 ? 49.846 45.665 -3.447 1.00 28.92 1237 LEU A O 1
ATOM 9235 N N . ASP A 1 1238 ? 50.473 46.091 -5.518 1.00 29.05 1238 ASP A N 1
ATOM 9236 C CA . ASP A 1 1238 ? 50.985 46.836 -6.697 1.00 29.05 1238 ASP A CA 1
ATOM 9237 C C . ASP A 1 1238 ? 50.128 46.616 -7.979 1.00 29.05 1238 ASP A C 1
ATOM 9239 O O . ASP A 1 1238 ? 48.976 46.197 -7.898 1.00 29.05 1238 ASP A O 1
ATOM 9243 N N . SER A 1 1239 ? 50.631 46.999 -9.160 1.00 31.42 1239 SER A N 1
ATOM 9244 C CA . SER A 1 1239 ? 49.819 47.431 -10.304 1.00 31.42 1239 SER A CA 1
ATOM 9245 C C . SER A 1 1239 ? 50.477 47.201 -11.679 1.00 31.42 1239 SER A C 1
ATOM 9247 O O . SER A 1 1239 ? 51.687 47.361 -11.797 1.00 31.42 1239 SER A O 1
ATOM 9249 N N . LEU A 1 1240 ? 49.686 46.915 -12.737 1.00 27.28 1240 LEU A N 1
ATOM 9250 C CA . LEU A 1 1240 ? 49.688 47.683 -14.008 1.00 27.28 1240 LEU A CA 1
ATOM 9251 C C . LEU A 1 1240 ? 48.630 47.250 -15.062 1.00 27.28 1240 LEU A C 1
ATOM 9253 O O . LEU A 1 1240 ? 48.432 46.086 -15.379 1.00 27.28 1240 LEU A O 1
ATOM 9257 N N . THR A 1 1241 ? 48.036 48.282 -15.657 1.00 30.50 1241 THR A N 1
ATOM 9258 C CA . THR A 1 1241 ? 47.266 48.447 -16.912 1.00 30.50 1241 THR A CA 1
ATOM 9259 C C . THR A 1 1241 ? 47.371 47.460 -18.104 1.00 30.50 1241 THR A C 1
ATOM 9261 O O . THR A 1 1241 ? 48.464 47.193 -18.588 1.00 30.50 1241 THR A O 1
ATOM 9264 N N . MET A 1 1242 ? 46.203 47.226 -18.736 1.00 28.69 1242 MET A N 1
ATOM 9265 C CA . MET A 1 1242 ? 45.883 47.270 -20.194 1.00 28.69 1242 MET A CA 1
ATOM 9266 C C . MET A 1 1242 ? 46.746 46.538 -21.253 1.00 28.69 1242 MET A C 1
ATOM 9268 O O . MET A 1 1242 ? 47.904 46.882 -21.472 1.00 28.69 1242 MET A O 1
ATOM 9272 N N . GLY A 1 1243 ? 46.080 45.785 -22.146 1.00 26.23 1243 GLY A N 1
ATOM 9273 C CA . GLY A 1 1243 ? 46.570 45.528 -23.513 1.00 26.23 1243 GLY A CA 1
ATOM 9274 C C . GLY A 1 1243 ? 45.634 44.670 -24.381 1.00 26.23 1243 GLY A C 1
ATOM 9275 O O . GLY A 1 1243 ? 45.246 43.589 -23.965 1.00 26.23 1243 GLY A O 1
ATOM 9276 N N . ILE A 1 1244 ? 45.288 45.128 -25.592 1.00 31.98 1244 ILE A N 1
ATOM 9277 C CA . ILE A 1 1244 ? 44.579 44.334 -26.622 1.00 31.98 1244 ILE A CA 1
ATOM 9278 C C . ILE A 1 1244 ? 45.548 44.058 -27.784 1.00 31.98 1244 ILE A C 1
ATOM 9280 O O . ILE A 1 1244 ? 46.215 45.000 -28.215 1.00 31.98 1244 ILE A O 1
ATOM 9284 N N . SER A 1 1245 ? 45.528 42.832 -28.338 1.00 30.44 1245 SER A N 1
ATOM 9285 C CA . SER A 1 1245 ? 45.669 42.457 -29.775 1.00 30.44 1245 SER A CA 1
ATOM 9286 C C . SER A 1 1245 ? 46.685 41.349 -30.120 1.00 30.44 1245 SER A C 1
ATOM 9288 O O . SER A 1 1245 ? 47.694 41.200 -29.443 1.00 30.44 1245 SER A O 1
ATOM 9290 N N . ALA A 1 1246 ? 46.406 40.685 -31.258 1.00 30.14 1246 ALA A N 1
ATOM 9291 C CA . ALA A 1 1246 ? 47.235 39.761 -32.058 1.00 30.14 1246 ALA A CA 1
ATOM 9292 C C . ALA A 1 1246 ? 47.517 38.365 -31.443 1.00 30.14 1246 ALA A C 1
ATOM 9294 O O . ALA A 1 1246 ? 48.274 38.249 -30.492 1.00 30.14 1246 ALA A O 1
ATOM 9295 N N . ASP A 1 1247 ? 46.834 37.296 -31.874 1.00 33.62 1247 ASP A N 1
ATOM 9296 C CA . ASP A 1 1247 ? 47.031 36.556 -33.149 1.00 33.62 1247 ASP A CA 1
ATOM 9297 C C . ASP A 1 1247 ? 48.302 35.671 -33.154 1.00 33.62 1247 ASP A C 1
ATOM 9299 O O . ASP A 1 1247 ? 49.411 36.194 -33.060 1.00 33.62 1247 ASP A O 1
ATOM 9303 N N . GLY A 1 1248 ? 48.135 34.347 -33.324 1.00 28.80 1248 GLY A N 1
ATOM 9304 C CA . GLY A 1 1248 ? 49.219 33.441 -33.747 1.00 28.80 1248 GLY A CA 1
ATOM 9305 C C . GLY A 1 1248 ? 49.541 32.196 -32.897 1.00 28.80 1248 GLY A C 1
ATOM 9306 O O . GLY A 1 1248 ? 50.552 32.192 -32.209 1.00 28.80 1248 GLY A O 1
ATOM 9307 N N . THR A 1 1249 ? 48.785 31.109 -33.117 1.00 37.72 1249 THR A N 1
ATOM 9308 C CA . THR A 1 1249 ? 49.254 29.700 -33.283 1.00 37.72 1249 THR A CA 1
ATOM 9309 C C . THR A 1 1249 ? 50.145 28.982 -32.243 1.00 37.72 1249 THR A C 1
ATOM 9311 O O . THR A 1 1249 ? 51.234 29.447 -31.929 1.00 37.72 1249 THR A O 1
ATOM 9314 N N . GLN A 1 1250 ? 49.792 27.707 -32.011 1.00 35.16 1250 GLN A N 1
ATOM 9315 C CA . GLN A 1 1250 ? 50.554 26.615 -31.368 1.00 35.16 1250 GLN A CA 1
ATOM 9316 C C . GLN A 1 1250 ? 50.699 26.678 -29.833 1.00 35.16 1250 GLN A C 1
ATOM 9318 O O . GLN A 1 1250 ? 51.068 27.717 -29.292 1.00 35.16 1250 GLN A O 1
ATOM 9323 N N . ASN A 1 1251 ? 50.486 25.582 -29.093 1.00 31.41 1251 ASN A N 1
ATOM 9324 C CA . ASN A 1 1251 ? 49.905 24.274 -29.475 1.00 31.41 1251 ASN A CA 1
ATOM 9325 C C . ASN A 1 1251 ? 48.470 24.183 -28.960 1.00 31.41 1251 ASN A C 1
ATOM 9327 O O . ASN A 1 1251 ? 48.269 24.622 -27.810 1.00 31.41 1251 ASN A O 1
#

Foldseek 3Di:
DALDAEEEEQAEEEEEEELEDCDAPTFDEEYEEYDAYYAYEYEDFHKHKAFDPDQWAPQAFAFLALAQADQFQAGRTDPGTDGDLVRDTDIQMAHHQQFPPRDPRRAYAYEEENAQAAYHYERGAHQYEYEYRFGAADPVRDGDDPCVPVVFTDAAHVHDQRHEEYEYAPAAYAYRYEDAWYAYEEEPHDECGRHQPAPRSIHHAEYEYELHGVPQLDQQGAFDPDLCQQQGREYEYEYDYKRKHFHQYYSRDGDSHADAWPLPPRHPHGHTDIHMGHHPAGALPLVGDAHEYHEESRTYQYEYEHGRYLYEYEPQHEEYHEEDAAEEYEYEDHAYQYAYEDYDWDKQKHAAQDATSNSPRRDHHHWDWADDPPAPDTDTFSPGSDMDIAIAANDQAHHYLYAYEYDAEAYFEEYGHEQYEYELYGWDPLQSDRDGDPRARLQCADPVLLGGPQCDLQQRLFAPVSRTRDHDQDDVNDGGHSYAYQYFHQHYAYEYEYEAAEYEAFQFDHSYEYAQFSDCCPVHRRLLAADDPVRAHAYEHANAAAQYEYEHRHQRAAAEDQLQARYHYHYNDANPPDPDPDHPGNYHYDVDVSVVVRLLSCCVRHHYHDVPDPVLVCSSRSRNNDDCVNDVVSSCNRHPDDDHSHDPHPPNPDDDYDHVDDLVCCQFAKDKDFDPAAEEEQLFRKGKIWIATSDQAPAKKKKAKDWPDPQFWDKPDRIDIDHNPCRRPTDIIMITGHHDQDQDFKDKTKIKIAIPLVRGDPSRHGYMDIDMYMYGYAHADFWAWPDDDQEDQAQFTKTATRDHPQFQWKWKFKVFPLVRRGRPDIDIGRDRIDTDPDGNFWGKMKMWMWTQHPVGDTDDIYDIDIHTHQHAWAKDADDQEDQFQWDKTATDDTPQFQAKWKFKVFPLVRRTGPDIDHGHRDRIDIGPDGHWFGKMKMWMWGAGSNRRTGDIDDIHIHGYQHAWEWDDDQEAEQDQFTKTATDDRPQFQWKWKWKFFFSRQARPDTRTRHPDRIDTRPDGDPFGKIKMWMWTQTPPRRIHDIYDIGIYTHQFEWEWDDAFDQAFLWGKTFIDDYHQFQAKWKWKAWPVVRGGRPDTDGGHRHRIDTDPDGHDAQIKMKMWMWTAGPVRRTGDIYPIRIHHHHHDPPPDPPDDPPDDVPPPDDDDDDDDDDDDDDDDDDDDDDDDDDDDDDDDDDDDDDDDHHHDDDDYDDDDDDDDDDDDDDDDDDDDDDDDDDDDDDDDDDDDDDDDDDD

Nearest PDB structures (foldseek):
  7nwl-assembly1_C  TM=4.613E-01  e=7.570E-11  Homo sapiens
  6xay-assembly3_C  TM=4.562E-01  e=5.414E-08  Homo sapiens
  8peq-assembly1_A  TM=4.275E-01  e=2.051E-08  Homo sapiens
  6xay-assembly2_B  TM=3.840E-01  e=4.743E-08  Homo sapiens
  1fnh-assembly1_A  TM=3.135E-01  e=4.266E-06  Homo sapiens

=== Feature glossary ===
The record interleaves many kinds of information about one protein. Here is each kind framed as the question it answers.

Q: What known structures does this most resemble?
A: Structural nearest neighbors (via Foldseek easy-search vs the PDB). Reported per hit: target PDB id, E-value, and alignment TM-score. A TM-score above ~0.5 is the conventional threshold for 'same fold'.

Q: Where is each backbone atom in 3D?
A: The mmCIF table is the protein's shape written out atom by atom. For each backbone N, Cα, C, and carbonyl O, it records an (x, y, z) coordinate triple in Å plus the residue type, chain letter, and residue number.

Q: What are the backbone torsion angles?
A: The φ/ψ torsion pair specifies the backbone conformation at each residue. φ rotates about the N–Cα bond, ψ about the Cα–C bond. Steric clashes forbid most of the (φ, ψ) plane — the allowed regions (α-helix basin, β-sheet basin, left-handed helix) are the Ramachandran-allowed regions.

Q: Which residues are buried vs exposed?
A: Solvent-accessible surface area (SASA) is the area in Å² traced out by the centre of a 1.4 Å probe sphere (a water molecule) rolled over the protein's van der Waals surface (Shrake–Rupley / Lee–Richards construction). Buried residues have near-zero SASA; fully exposed residues can exceed 200 Å². The total SASA scales roughly with the number of surface residues.

Q: How confident is the AlphaFold model at each residue?
A: pLDDT is the predicted lDDT-Cα score: AlphaFold's confidence that the local environment of each residue (all inter-atomic distances within 15 Å) is correctly placed. It is a per-residue number between 0 and 100, with higher meaning more reliable.

Q: What does the local fold look like, residue by residue?
A: 3Di is Foldseek's structural alphabet. Each residue is assigned one of twenty discrete states based on how its Cα sits relative to its spatial (not sequential) neighbors. Aligning 3Di strings finds structural homologs roughly as well as full 3D superposition, but orders of magnitude faster.

Q: How big and how compact is the whole molecule?
A: Radius of gyration (Rg) is the root-mean-square distance of Cα atoms from their centroid — a single number for overall size and compactness. A globular domain of N residues has Rg ≈ 2.2·N^0.38 Å; an extended or disordered chain has a much larger Rg. The Cα contact count is the number of residue pairs whose Cα atoms are within 8 Å and are more than four positions apart in sequence — a standard proxy for tertiary packing density. The bounding box is the smallest axis-aligned box enclosing all Cα atoms.

Q: Which residues are in helices, strands, or loops?
A: DSSP 8-state secondary structure assigns each residue one of H (α-helix), G (3₁₀-helix), I (π-helix), E (extended β-strand), B (isolated β-bridge), T (hydrogen-bonded turn), S (bend), or '-' (coil). The assignment is computed from backbone hydrogen-bond geometry via the Kabsch–Sander algorithm.

Q: How mobile is each atom in the crystal?
A: Crystallographic B-factors measure how much each atom's electron density is smeared out, in Å². They rise in mobile loops and surface residues and fall in the buried interior. In AlphaFold models this column is repurposed to hold pLDDT instead.

Q: What if only a Cα trace is available?
A: P-SEA three-state annotation labels each residue as helix, strand, or coil based purely on the geometry of the Cα trace. It serves as a fallback when the full backbone (and thus DSSP) is unavailable.

Q: What family and function is it annotated with?
A: Database cross-references. InterPro integrates a dozen domain/family signature databases into unified entries with residue-range hits. GO terms attach function/process/location labels with evidence codes. CATH codes position the fold in a four-level structural taxonomy. Organism is the NCBI-taxonomy species name.

Q: Are the domains correctly placed relative to each other?
A: Predicted Aligned Error (PAE) is an AlphaFold confidence matrix: entry (i, j) is the expected error in the position of residue j, in ångströms, when the prediction is superimposed on the true structure at residue i. Low PAE within a block of residues means that block is internally rigid and well-predicted; high PAE between two blocks means their relative placement is uncertain even if each block individually is confident.

Q: What do the diagnostic plots show?
A: Three diagnostic plots accompany the record. The Cα contact map visualizes the tertiary structure as a 2D adjacency matrix (8 Å cutoff, sequence-local contacts suppressed). The Ramachandran plot shows the distribution of backbone (φ, ψ) torsions, with points in the α and β basins reflecting secondary structure content. The PAE plot shows AlphaFold's inter-residue confidence as a color matrix.

Q: What is the amino-acid chain?
A: Primary structure: the covalent order of the twenty standard amino acids along the backbone. Two proteins with the same sequence will (almost always) fold to the same structure; two with 30% identity often share a fold but not the details.

Q: What do the rendered images show?
A: The six renders are orthographic views along the three Cartesian axes in both directions. Representation (cartoon, sticks, or surface) and color scheme (sequence-rainbow or by-chain) vary across proteins so the training set covers all the common visualization conventions.